Protein AF-A0A2E5SHE2-F1 (afdb_monomer)

Secondary structure (DSSP, 8-state):
-PPPP---------PPPEEESPTT-EESBSSEEEEEPPPTTEEEEEEEEEETTT--EEEEEESSSEEEESSS--TTEEEEEEEEEEETTS-B-----TT--SSEEEEE-------EEEE------EEEEEETTTTEEEEE-TTS-EEEE-TTS-EEEEEE-TT--EEEEE--TTSSSSS-EEEE-TT--EEEE--SSS-EEEEEEE-TTS-EEEEEEEEEEEPPPTT-STTHHHHHHHTT---SSSS--EEEEEEEEEEE-TTS-EEEEEEHHHHS-TT---SSSSHHHHHHHHTSEE---EEEEEEETTTTEEEEEETTTTEEEEEETTT--EEEEEES--TT----B-TTS---S-EEEEE-TTS-EEEEE--TTHHHHS--SS---EEEEEEEE-GGG--EEEEEEEEEPPGGG--SS--EEEE-TTS-EEEEESTTTSEEEEEETTTTEEEEEEE----SSTT-EEEEEEES-S-SS-EEEEETT-EE-TTS-EEESS-EEEEEEE-SSS-EEEEETTTTEEEEE-TT-EEEEEEP--TT-SEEEEEEEETT-GGG-EEEEEEE-------BSB--TTSTTB-TT-SB--S----PPP-S--TT----------------------------PPPTTS-S---TTSSS-SS-PPTTEEE--GGGS-TTEEETT---EEEHHHHHHHHHHHHHTT--S-TTTSSEEEEETTEEEEEE-BSSTTSBT---S---GGGGG-SS--EEE--SS------GGGGG-TT--EEE--SS------TTGGG-TT--EEE--SS------GGGGG-SS--EEE--SS--S---GGGGGS---TT-B-TTS-BSEE-TTS---SPPPTTTTT-TTTTEEE-TTTS-SEEE-----S----S-TT-SS--SHHHHHHHHHHHHH-SPPPHHHHHHH-TT-SS--SHHHHHHHHHHHHT---

Solvent-accessible surface area (backbone atoms only — not comparable to full-atom values): 52399 Å² total; per-residue (Å²): 135,86,84,78,85,80,81,80,82,79,77,82,70,87,64,37,37,57,61,33,72,47,73,72,40,74,41,52,44,34,62,46,61,36,34,44,51,82,57,66,70,46,71,35,34,36,46,36,40,33,36,71,83,82,67,50,70,52,80,46,80,39,82,63,47,58,50,77,47,75,79,85,58,58,66,70,39,42,36,37,34,39,51,32,40,30,33,89,89,72,52,73,57,77,39,23,30,96,87,67,43,59,59,36,38,35,32,24,42,80,79,89,75,66,38,50,51,52,69,75,72,81,68,80,40,25,41,37,35,14,20,57,74,63,22,29,25,38,25,22,42,73,74,28,51,75,36,33,47,42,70,91,63,24,29,24,46,47,48,64,56,94,62,64,53,38,18,25,29,38,62,37,90,87,46,94,41,37,42,36,38,30,33,37,50,93,85,71,46,76,78,45,66,58,79,55,88,50,53,37,48,65,37,53,50,74,46,99,87,64,29,38,36,36,34,28,62,42,78,47,66,31,51,43,54,64,79,47,64,95,57,44,29,57,52,45,37,64,64,66,47,84,44,74,51,69,58,61,66,40,46,27,35,32,40,25,42,40,31,23,42,88,88,48,49,78,78,48,76,49,48,43,80,80,76,52,59,88,67,48,64,57,81,78,86,50,53,59,61,52,15,68,75,71,68,36,32,71,48,29,59,55,47,27,59,29,80,39,79,92,73,46,28,34,40,39,33,24,17,48,54,20,32,41,33,38,28,35,63,88,79,66,46,74,74,47,28,33,22,51,83,46,81,70,64,72,48,66,23,31,60,84,69,47,56,19,49,37,24,41,46,42,74,46,98,88,64,28,37,38,30,18,21,20,8,74,48,15,43,77,64,62,70,38,97,52,57,37,14,31,45,39,31,33,40,67,46,60,66,98,83,43,62,43,56,45,77,78,43,74,46,79,45,57,72,70,43,34,14,82,50,62,19,25,56,44,83,43,95,89,67,30,37,41,40,32,26,30,14,72,22,14,29,37,36,33,32,37,78,91,76,69,46,73,41,30,37,39,32,48,69,26,44,80,76,69,16,40,28,36,28,62,48,80,36,61,38,97,49,19,71,40,70,33,76,44,68,47,79,35,40,73,39,100,86,71,44,52,22,21,66,88,60,52,33,37,38,41,34,29,67,13,56,40,67,49,44,33,37,27,74,82,77,72,45,76,49,75,35,48,54,74,33,73,47,82,46,76,56,85,78,63,91,93,55,56,64,46,76,45,49,43,29,37,74,92,46,58,92,72,45,46,78,45,72,39,30,41,41,86,64,77,66,66,33,68,26,12,61,51,83,83,25,78,59,44,32,94,74,33,68,41,72,64,83,67,62,42,71,80,85,86,87,80,87,80,97,81,81,91,86,85,89,90,84,90,81,92,87,85,90,82,92,88,87,85,87,85,85,88,84,88,82,84,90,84,83,88,56,102,82,80,70,96,70,94,53,92,82,76,60,86,73,85,88,77,52,62,96,64,38,46,70,51,59,77,90,76,51,48,91,46,42,41,52,68,70,69,59,45,33,34,33,48,63,49,46,47,34,40,42,43,39,30,58,75,50,71,54,94,68,54,50,74,60,59,20,23,35,34,30,42,90,26,34,49,26,33,44,28,43,4,66,49,89,69,7,59,73,40,74,43,53,57,64,48,62,54,61,27,69,41,84,48,32,24,35,41,39,43,31,48,26,53,29,46,54,68,45,69,36,56,35,58,25,50,56,24,26,37,44,34,40,26,40,26,46,28,40,52,71,50,68,56,53,21,52,22,47,47,24,29,35,42,33,44,26,42,30,44,27,50,54,60,54,62,30,58,25,52,24,79,50,36,51,30,48,33,50,11,35,23,50,26,47,58,64,45,68,38,55,64,62,37,82,52,52,44,66,46,60,49,97,75,55,44,57,26,29,25,36,4,35,14,35,68,73,61,91,54,41,80,66,56,64,78,27,79,20,48,31,23,30,62,37,90,88,74,70,68,48,71,38,83,30,62,54,57,66,74,46,71,30,37,66,45,47,70,69,80,86,61,73,47,74,64,23,52,51,47,46,50,47,59,68,67,65,76,63,87,78,47,73,67,53,48,33,35,45,17,37,68,52,80,89,61,77,50,73,64,21,52,50,48,49,50,28,59,72,70,72,51,84,132

Structure (mmCIF, N/CA/C/O backbone):
data_AF-A0A2E5SHE2-F1
#
_entry.id   AF-A0A2E5SHE2-F1
#
loop_
_atom_site.group_PDB
_atom_site.id
_atom_site.type_symbol
_atom_site.label_atom_id
_atom_site.label_alt_id
_atom_site.label_comp_id
_atom_site.label_asym_id
_atom_site.label_entity_id
_atom_site.label_seq_id
_atom_site.pdbx_PDB_ins_code
_atom_site.Cartn_x
_atom_site.Cartn_y
_atom_site.Cartn_z
_atom_site.occupancy
_atom_site.B_iso_or_equiv
_atom_site.auth_seq_id
_atom_site.auth_comp_id
_atom_site.auth_asym_id
_atom_site.auth_atom_id
_atom_site.pdbx_PDB_model_num
ATOM 1 N N . MET A 1 1 ? -1.304 -12.929 86.274 1.00 34.72 1 MET A N 1
ATOM 2 C CA . MET A 1 1 ? -0.607 -12.438 85.068 1.00 34.72 1 MET A CA 1
ATOM 3 C C . MET A 1 1 ? -1.639 -12.380 83.960 1.00 34.72 1 MET A C 1
ATOM 5 O O . MET A 1 1 ? -2.236 -13.405 83.662 1.00 34.72 1 MET A O 1
ATOM 9 N N . LYS A 1 2 ? -1.986 -11.166 83.517 1.00 25.98 2 LYS A N 1
ATOM 10 C CA . LYS A 1 2 ? -3.076 -10.906 82.568 1.00 25.98 2 LYS A CA 1
ATOM 11 C C . LYS A 1 2 ? -2.631 -11.296 81.155 1.00 25.98 2 LYS A C 1
ATOM 13 O O . LYS A 1 2 ? -1.550 -10.893 80.739 1.00 25.98 2 LYS A O 1
ATOM 18 N N . LYS A 1 3 ? -3.471 -12.077 80.473 1.00 26.28 3 LYS A N 1
ATOM 19 C CA . LYS A 1 3 ? -3.415 -12.344 79.032 1.00 26.28 3 LYS A CA 1
ATOM 20 C C . LYS A 1 3 ? -3.774 -11.054 78.289 1.00 26.28 3 LYS A C 1
ATOM 22 O O . LYS A 1 3 ? -4.788 -10.448 78.629 1.00 26.28 3 LYS A O 1
ATOM 27 N N . TYR A 1 4 ? -2.973 -10.670 77.304 1.00 29.31 4 TYR A N 1
ATOM 28 C CA . TYR A 1 4 ? -3.405 -9.763 76.246 1.00 29.31 4 TYR A CA 1
ATOM 29 C C . TYR A 1 4 ? -3.693 -10.616 75.010 1.00 29.31 4 TYR A C 1
ATOM 31 O O . TYR A 1 4 ? -2.829 -11.374 74.573 1.00 29.31 4 TYR A O 1
ATOM 39 N N . LEU A 1 5 ? -4.940 -10.537 74.538 1.00 27.09 5 LEU A N 1
ATOM 40 C CA . LEU A 1 5 ? -5.331 -10.905 73.183 1.00 27.09 5 LEU A CA 1
ATOM 41 C C . LEU A 1 5 ? -4.598 -9.958 72.228 1.00 27.09 5 LEU A C 1
ATOM 43 O O . LEU A 1 5 ? -4.696 -8.744 72.393 1.00 27.09 5 LEU A O 1
ATOM 47 N N . ILE A 1 6 ? -3.899 -10.513 71.246 1.00 25.95 6 ILE A N 1
ATOM 48 C CA . ILE A 1 6 ? -3.588 -9.808 70.006 1.00 25.95 6 ILE A CA 1
ATOM 49 C C . ILE A 1 6 ? -4.612 -10.345 69.011 1.00 25.95 6 ILE A C 1
ATOM 51 O O . ILE A 1 6 ? -4.511 -11.491 68.578 1.00 25.95 6 ILE A O 1
ATOM 55 N N . SER A 1 7 ? -5.650 -9.552 68.753 1.00 24.78 7 SER A N 1
ATOM 56 C CA . SER A 1 7 ? -6.539 -9.759 67.615 1.00 24.78 7 SER A CA 1
ATOM 57 C C . SER A 1 7 ? -5.743 -9.417 66.362 1.00 24.78 7 SER A C 1
ATOM 59 O O . SER A 1 7 ? -5.446 -8.250 66.127 1.00 24.78 7 SER A O 1
ATOM 61 N N . ILE A 1 8 ? -5.360 -10.434 65.597 1.00 27.52 8 ILE A N 1
ATOM 62 C CA . ILE A 1 8 ? -4.981 -10.260 64.198 1.00 27.52 8 ILE A CA 1
ATOM 63 C C . ILE A 1 8 ? -6.309 -10.257 63.442 1.00 27.52 8 ILE A C 1
ATOM 65 O O . ILE A 1 8 ? -6.904 -11.309 63.226 1.00 27.52 8 ILE A O 1
ATOM 69 N N . LEU A 1 9 ? -6.821 -9.057 63.160 1.00 29.52 9 LEU A N 1
ATOM 70 C CA . LEU A 1 9 ? -7.825 -8.848 62.122 1.00 29.52 9 LEU A CA 1
ATOM 71 C C . LEU A 1 9 ? -7.076 -9.033 60.793 1.00 29.52 9 LEU A C 1
ATOM 73 O O . LEU A 1 9 ? -6.403 -8.119 60.330 1.00 29.52 9 LEU A O 1
ATOM 77 N N . LEU A 1 10 ? -7.112 -10.241 60.238 1.00 29.64 10 LEU A N 1
ATOM 78 C CA . LEU A 1 10 ? -6.884 -10.446 58.812 1.00 29.64 10 LEU A CA 1
ATOM 79 C C . LEU A 1 10 ? -8.229 -10.143 58.145 1.00 29.64 10 LEU A C 1
ATOM 81 O O . LEU A 1 10 ? -9.079 -11.023 58.062 1.00 29.64 10 LEU A O 1
ATOM 85 N N . LEU A 1 11 ? -8.454 -8.877 57.777 1.00 30.86 11 LEU A N 1
ATOM 86 C CA . LEU A 1 11 ? -9.399 -8.576 56.706 1.00 30.86 11 LEU A CA 1
ATOM 87 C C . LEU A 1 11 ? -8.684 -8.948 55.410 1.00 30.86 11 LEU A C 1
ATOM 89 O O . LEU A 1 11 ? -7.831 -8.201 54.941 1.00 30.86 11 LEU A O 1
ATOM 93 N N . SER A 1 12 ? -8.996 -10.118 54.869 1.00 30.58 12 SER A N 1
ATOM 94 C CA . SER A 1 12 ? -8.881 -10.344 53.434 1.00 30.58 12 SER A CA 1
ATOM 95 C C . SER A 1 12 ? -10.027 -9.565 52.786 1.00 30.58 12 SER A C 1
ATOM 97 O O . SER A 1 12 ? -11.142 -10.073 52.700 1.00 30.58 12 SER A O 1
ATOM 99 N N . MET A 1 13 ? -9.789 -8.296 52.450 1.00 38.59 13 MET A N 1
ATOM 100 C CA . MET A 1 13 ? -10.628 -7.609 51.472 1.00 38.59 13 MET A CA 1
ATOM 101 C C . MET A 1 13 ? -10.203 -8.155 50.109 1.00 38.59 13 MET A C 1
ATOM 103 O O . MET A 1 13 ? -9.026 -8.086 49.767 1.00 38.59 13 MET A O 1
ATOM 107 N N . SER A 1 14 ? -11.129 -8.756 49.372 1.00 44.03 14 SER A N 1
ATOM 108 C CA . SER A 1 14 ? -11.043 -8.814 47.916 1.00 44.03 14 SER A CA 1
ATOM 109 C C . SER A 1 14 ? -11.090 -7.361 47.439 1.00 44.03 14 SER A C 1
ATOM 111 O O . SER A 1 14 ? -12.140 -6.722 47.533 1.00 44.03 14 SER A O 1
ATOM 113 N N . PHE A 1 15 ? -9.933 -6.785 47.117 1.00 54.44 15 PHE A N 1
ATOM 114 C CA . PHE A 1 15 ? -9.848 -5.401 46.665 1.00 54.44 15 PHE A CA 1
ATOM 115 C C . PHE A 1 15 ? -10.272 -5.350 45.198 1.00 54.44 15 PHE A C 1
ATOM 117 O O . PHE A 1 15 ? -9.846 -6.198 44.424 1.00 54.44 15 PHE A O 1
ATOM 124 N N . ALA A 1 16 ? -11.138 -4.396 44.863 1.00 72.00 16 ALA A N 1
ATOM 125 C CA . ALA A 1 16 ? -11.425 -4.041 43.481 1.00 72.00 16 ALA A CA 1
ATOM 126 C C . ALA A 1 16 ? -10.117 -3.617 42.794 1.00 72.00 16 ALA A C 1
ATOM 128 O O . ALA A 1 16 ? -9.368 -2.812 43.364 1.00 72.00 16 ALA A O 1
ATOM 129 N N . ASP A 1 17 ? -9.863 -4.190 41.620 1.00 85.06 17 ASP A N 1
ATOM 130 C CA . ASP A 1 17 ? -8.585 -4.110 40.914 1.00 85.06 17 ASP A CA 1
ATOM 131 C C . ASP A 1 17 ? -8.460 -2.845 40.037 1.00 85.06 17 ASP A C 1
ATOM 133 O O . ASP A 1 17 ? -9.453 -2.269 39.573 1.00 85.06 17 ASP A O 1
ATOM 137 N N . LEU A 1 18 ? -7.226 -2.393 39.812 1.00 88.50 18 LEU A N 1
ATOM 138 C CA . LEU A 1 18 ? -6.883 -1.371 38.821 1.00 88.50 18 LEU A CA 1
ATOM 139 C C . LEU A 1 18 ? -6.462 -2.092 37.535 1.00 88.50 18 LEU A C 1
ATOM 141 O O . LEU A 1 18 ? -5.483 -2.828 37.548 1.00 88.50 18 LEU A O 1
ATOM 145 N N . LEU A 1 19 ? -7.184 -1.877 36.433 1.00 89.94 19 LEU A N 1
ATOM 146 C CA . LEU A 1 19 ? -7.083 -2.743 35.253 1.00 89.94 19 LEU A CA 1
ATOM 147 C C . LEU A 1 19 ? -6.156 -2.179 34.173 1.00 89.94 19 LEU A C 1
ATOM 149 O O . LEU A 1 19 ? -5.285 -2.879 33.675 1.00 89.94 19 LEU A O 1
ATOM 153 N N . SER A 1 20 ? -6.330 -0.911 33.797 1.00 92.00 20 SER A N 1
ATOM 154 C CA . SER A 1 20 ? -5.548 -0.292 32.720 1.00 92.00 20 SER A CA 1
ATOM 155 C C . SER A 1 20 ? -5.294 1.184 33.014 1.00 92.00 20 SER A C 1
ATOM 157 O O . SER A 1 20 ? -6.227 1.855 33.459 1.00 92.00 20 SER A O 1
ATOM 159 N N . PRO A 1 21 ? -4.096 1.725 32.722 1.00 94.62 21 PRO A N 1
ATOM 160 C CA . PRO A 1 21 ? -2.890 1.004 32.295 1.00 94.62 21 PRO A CA 1
ATOM 161 C C . PRO A 1 21 ? -2.282 0.133 33.406 1.00 94.62 21 PRO A C 1
ATOM 163 O O . PRO A 1 21 ? -2.276 0.542 34.572 1.00 94.62 21 PRO A O 1
ATOM 166 N N . GLU A 1 22 ? -1.729 -1.024 33.032 1.00 92.44 22 GLU A N 1
ATOM 167 C CA . GLU A 1 22 ? -1.032 -1.939 33.946 1.00 92.44 22 GLU A CA 1
ATOM 168 C C . GLU A 1 22 ? 0.241 -1.320 34.550 1.00 92.44 22 GLU A C 1
ATOM 170 O O . GLU A 1 22 ? 0.857 -0.400 34.002 1.00 92.44 22 GLU A O 1
ATOM 175 N N . ASN A 1 23 ? 0.680 -1.849 35.694 1.00 94.12 23 ASN A N 1
ATOM 176 C CA . ASN A 1 23 ? 1.865 -1.341 36.371 1.00 94.12 23 ASN A CA 1
ATOM 177 C C . ASN A 1 23 ? 3.161 -1.669 35.608 1.00 94.12 23 ASN A C 1
ATOM 179 O O . ASN A 1 23 ? 3.532 -2.823 35.423 1.00 94.12 23 ASN A O 1
ATOM 183 N N . GLY A 1 24 ? 3.906 -0.630 35.249 1.00 93.19 24 GLY A N 1
ATOM 184 C CA . GLY A 1 24 ? 5.196 -0.695 34.570 1.00 93.19 24 GLY A CA 1
ATOM 185 C C . GLY A 1 24 ? 5.108 -0.725 33.045 1.00 93.19 24 GLY A C 1
ATOM 186 O O . GLY A 1 24 ? 6.152 -0.833 32.404 1.00 93.19 24 GLY A O 1
ATOM 187 N N . VAL A 1 25 ? 3.909 -0.614 32.462 1.00 94.00 25 VAL A N 1
ATOM 188 C CA . VAL A 1 25 ? 3.723 -0.665 31.006 1.00 94.00 25 VAL A CA 1
ATOM 189 C C . VAL A 1 25 ? 4.293 0.578 30.308 1.00 94.00 25 VAL A C 1
ATOM 191 O O . VAL A 1 25 ? 4.338 1.682 30.867 1.00 94.00 25 VAL A O 1
ATOM 194 N N . THR A 1 26 ? 4.730 0.405 29.062 1.00 94.50 26 THR A N 1
ATOM 195 C CA . THR A 1 26 ? 5.057 1.508 28.155 1.00 94.50 26 THR A CA 1
ATOM 196 C C . THR A 1 26 ? 3.967 1.609 27.099 1.00 94.50 26 THR A C 1
ATOM 198 O O . THR A 1 26 ? 3.797 0.697 26.303 1.00 94.50 26 THR A O 1
ATOM 201 N N . LEU A 1 27 ? 3.246 2.724 27.098 1.00 94.56 27 LEU A N 1
ATOM 202 C CA . LEU A 1 27 ? 2.196 3.032 26.140 1.00 94.56 27 LEU A CA 1
ATOM 203 C C . LEU A 1 27 ? 2.764 3.724 24.904 1.00 94.56 27 LEU A C 1
ATOM 205 O O . LEU A 1 27 ? 3.816 4.373 24.940 1.00 94.56 27 LEU A O 1
ATOM 209 N N . HIS A 1 28 ? 2.021 3.611 23.809 1.00 93.94 28 HIS A N 1
ATOM 210 C CA . HIS A 1 28 ? 2.364 4.179 22.502 1.00 93.94 28 HIS A CA 1
ATOM 211 C C . HIS A 1 28 ? 1.332 5.223 22.084 1.00 93.94 28 HIS A C 1
ATOM 213 O O . HIS A 1 28 ? 1.056 5.423 20.905 1.00 93.94 28 HIS A O 1
ATOM 219 N N . THR A 1 29 ? 0.721 5.864 23.081 1.00 95.31 29 THR A N 1
ATOM 220 C CA . THR A 1 29 ? -0.311 6.869 22.887 1.00 95.31 29 THR A CA 1
ATOM 221 C C . THR A 1 29 ? -0.322 7.910 23.998 1.00 95.31 29 THR A C 1
ATOM 223 O O . THR A 1 29 ? -0.012 7.614 25.153 1.00 95.31 29 THR A O 1
ATOM 226 N N . THR A 1 30 ? -0.740 9.124 23.648 1.00 95.25 30 THR A N 1
ATOM 227 C CA . THR A 1 30 ? -1.067 10.209 24.582 1.00 95.25 30 THR A CA 1
ATOM 228 C C . THR A 1 30 ? -2.567 10.295 24.898 1.00 95.25 30 THR A C 1
ATOM 230 O O . THR A 1 30 ? -2.961 11.071 25.764 1.00 95.25 30 THR A O 1
ATOM 233 N N . HIS A 1 31 ? -3.424 9.497 24.254 1.00 94.38 31 HIS A N 1
ATOM 234 C CA . HIS A 1 31 ? -4.848 9.370 24.586 1.00 94.38 31 HIS A CA 1
ATOM 235 C C . HIS A 1 31 ? -5.075 8.110 25.429 1.00 94.38 31 HIS A C 1
ATOM 237 O O . HIS A 1 31 ? -5.396 7.032 24.922 1.00 94.38 31 HIS A O 1
ATOM 243 N N . VAL A 1 32 ? -4.895 8.248 26.743 1.00 95.12 32 VAL A N 1
ATOM 244 C CA . VAL A 1 32 ? -4.831 7.112 27.670 1.00 95.12 32 VAL A CA 1
ATOM 245 C C . VAL A 1 32 ? -6.209 6.794 28.256 1.00 95.12 32 VAL A C 1
ATOM 247 O O . VAL A 1 32 ? -6.886 7.675 28.799 1.00 95.12 32 VAL A O 1
ATOM 250 N N . LYS A 1 33 ? -6.602 5.515 28.174 1.00 95.19 33 LYS A N 1
ATOM 251 C CA . LYS A 1 33 ? -7.802 4.951 28.809 1.00 95.19 33 LYS A CA 1
ATOM 252 C C . LYS A 1 33 ? -7.450 4.355 30.175 1.00 95.19 33 LYS A C 1
ATOM 254 O O . LYS A 1 33 ? -6.652 3.422 30.263 1.00 95.19 33 LYS A O 1
ATOM 259 N N . PHE A 1 34 ? -8.101 4.866 31.215 1.00 95.81 34 PHE A N 1
ATOM 260 C CA . PHE A 1 34 ? -8.049 4.347 32.578 1.00 95.81 34 PHE A CA 1
ATOM 261 C C . PHE A 1 34 ? -9.286 3.512 32.883 1.00 95.81 34 PHE A C 1
ATOM 263 O O . PHE A 1 34 ? -10.400 3.961 32.614 1.00 95.81 34 PHE A O 1
ATOM 270 N N . GLU A 1 35 ? -9.101 2.331 33.464 1.00 95.31 35 GLU A N 1
ATOM 271 C CA . GLU A 1 35 ? -10.180 1.383 33.759 1.00 95.31 35 GLU A CA 1
ATOM 272 C C . GLU A 1 35 ? -9.917 0.649 35.081 1.00 95.31 35 GLU A C 1
ATOM 274 O O . GLU A 1 35 ? -8.772 0.319 35.400 1.00 95.31 35 GLU A O 1
ATOM 279 N N . TRP A 1 36 ? -10.966 0.432 35.879 1.00 94.12 36 TRP A N 1
ATOM 280 C CA . TRP A 1 36 ? -10.887 -0.222 37.190 1.00 94.12 36 TRP A CA 1
ATOM 281 C C . TRP A 1 36 ? -12.182 -0.960 37.545 1.00 94.12 36 TRP A C 1
ATOM 283 O O . TRP A 1 36 ? -13.239 -0.710 36.966 1.00 94.12 36 TRP A O 1
ATOM 293 N N . GLU A 1 37 ? -12.118 -1.858 38.526 1.00 91.25 37 GLU A N 1
ATOM 294 C CA . GLU A 1 37 ? -13.290 -2.587 39.008 1.00 91.25 37 GLU A CA 1
ATOM 295 C C . GLU A 1 37 ? -14.151 -1.767 39.979 1.00 91.25 37 GLU A C 1
ATOM 297 O O . GLU A 1 37 ? -13.681 -0.903 40.727 1.00 91.25 37 GLU A O 1
ATOM 302 N N . GLN A 1 38 ? -15.447 -2.074 40.020 1.00 89.81 38 GLN A N 1
ATOM 303 C CA . GLN A 1 38 ? -16.376 -1.396 40.914 1.00 89.81 38 GLN A CA 1
ATOM 304 C C . GLN A 1 38 ? -16.119 -1.736 42.391 1.00 89.81 38 GLN A C 1
ATOM 306 O O . GLN A 1 38 ? -16.101 -2.892 42.810 1.00 89.81 38 GLN A O 1
ATOM 311 N N . VAL A 1 39 ? -16.034 -0.693 43.216 1.00 88.44 39 VAL A N 1
ATOM 312 C CA . VAL A 1 39 ? -16.026 -0.791 44.686 1.00 88.44 39 VAL A CA 1
ATOM 313 C C . VAL A 1 39 ? -17.460 -0.764 45.235 1.00 88.44 39 VAL A C 1
ATOM 315 O O . VAL A 1 39 ? -18.190 0.179 44.916 1.00 88.44 39 VAL A O 1
ATOM 318 N N . PRO A 1 40 ? -17.860 -1.717 46.103 1.00 85.12 40 PRO A N 1
ATOM 319 C CA . PRO A 1 40 ? -19.162 -1.692 46.771 1.00 85.12 40 PRO A CA 1
ATOM 320 C C . PRO A 1 40 ? -19.438 -0.386 47.523 1.00 85.12 40 PRO A C 1
ATOM 322 O O . PRO A 1 40 ? -18.526 0.174 48.125 1.00 85.12 40 PRO A O 1
ATOM 325 N N . ASP A 1 41 ? -20.693 0.068 47.524 1.00 81.75 41 ASP A N 1
ATOM 326 C CA . ASP A 1 41 ? -21.172 1.305 48.173 1.00 81.75 41 ASP A CA 1
ATOM 327 C C . ASP A 1 41 ? -20.532 2.632 47.693 1.00 81.75 41 ASP A C 1
ATOM 329 O O . ASP A 1 41 ? -20.876 3.706 48.203 1.00 81.75 41 ASP A O 1
ATOM 333 N N . ALA A 1 42 ? -19.608 2.604 46.726 1.00 87.56 42 ALA A N 1
ATOM 334 C CA . ALA A 1 42 ? -19.027 3.816 46.155 1.00 87.56 42 ALA A CA 1
ATOM 335 C C . ALA A 1 42 ? -20.035 4.514 45.227 1.00 87.56 42 ALA A C 1
ATOM 337 O O . ALA A 1 42 ? -20.667 3.875 44.390 1.00 87.56 42 ALA A O 1
ATOM 338 N N . ILE A 1 43 ? -20.165 5.836 45.365 1.00 88.25 43 ILE A N 1
ATOM 339 C CA . ILE A 1 43 ? -21.087 6.655 44.556 1.00 88.25 43 ILE A CA 1
ATOM 340 C C . ILE A 1 43 ? -20.393 7.382 43.400 1.00 88.25 43 ILE A C 1
ATOM 342 O O . ILE A 1 43 ? -21.049 7.772 42.441 1.00 88.25 43 ILE A O 1
ATOM 346 N N . ASN A 1 44 ? -19.086 7.615 43.510 1.00 91.88 44 ASN A N 1
ATOM 347 C CA . ASN A 1 44 ? -18.223 8.113 42.443 1.00 91.88 44 ASN A CA 1
ATOM 348 C C . ASN A 1 44 ? -16.755 7.823 42.789 1.00 91.88 44 ASN A C 1
ATOM 350 O O . ASN A 1 44 ? -16.432 7.363 43.891 1.00 91.88 44 ASN A O 1
ATOM 354 N N . TYR A 1 45 ? -15.873 8.093 41.833 1.00 94.56 45 TYR A N 1
ATOM 355 C CA . TYR A 1 45 ? -14.440 7.866 41.947 1.00 94.56 45 TYR A CA 1
ATOM 356 C C . TYR A 1 45 ? -13.677 9.150 41.650 1.00 94.56 45 TYR A C 1
ATOM 358 O O . TYR A 1 45 ? -14.070 9.946 40.799 1.00 94.56 45 TYR A O 1
ATOM 366 N N . THR A 1 46 ? -12.551 9.332 42.329 1.00 95.75 46 THR A N 1
ATOM 367 C CA . THR A 1 46 ? -11.561 10.347 41.978 1.00 95.75 46 THR A CA 1
ATOM 368 C C . THR A 1 46 ? -10.359 9.674 41.331 1.00 95.75 46 THR A C 1
ATOM 370 O O . THR A 1 46 ? -9.645 8.922 42.001 1.00 95.75 46 THR A O 1
ATOM 373 N N . VAL A 1 47 ? -10.100 9.977 40.061 1.00 95.62 47 VAL A N 1
ATOM 374 C CA . VAL A 1 47 ? -8.894 9.545 39.345 1.00 95.62 47 VAL A CA 1
ATOM 375 C C . VAL A 1 47 ? -7.819 10.605 39.536 1.00 95.62 47 VAL A C 1
ATOM 377 O O . VAL A 1 47 ? -8.032 11.778 39.227 1.00 95.62 47 VAL A O 1
ATOM 380 N N . THR A 1 48 ? -6.667 10.212 40.076 1.00 95.75 48 THR A N 1
ATOM 381 C CA . THR A 1 48 ? -5.506 11.100 40.209 1.00 95.75 48 THR A CA 1
ATOM 382 C C . THR A 1 48 ? -4.363 10.580 39.360 1.00 95.75 48 THR A C 1
ATOM 384 O O . THR A 1 48 ? -3.968 9.428 39.511 1.00 95.75 48 THR A O 1
ATOM 387 N N . ILE A 1 49 ? -3.815 11.442 38.503 1.00 96.50 49 ILE A N 1
ATOM 388 C CA . ILE A 1 49 ? -2.683 11.130 37.623 1.00 96.50 49 ILE A CA 1
ATOM 389 C C . ILE A 1 49 ? -1.593 12.169 37.867 1.00 96.50 49 ILE A C 1
ATOM 391 O O . ILE A 1 49 ? -1.877 13.363 37.930 1.00 96.50 49 ILE A O 1
ATOM 395 N N . TYR A 1 50 ? -0.360 11.706 38.028 1.00 96.25 50 TYR A N 1
ATOM 396 C CA . TYR A 1 50 ? 0.815 12.489 38.384 1.00 96.25 50 TYR A CA 1
ATOM 397 C C . TYR A 1 50 ? 1.875 12.358 37.294 1.00 96.25 50 TYR A C 1
ATOM 399 O O . TYR A 1 50 ? 2.267 11.243 36.962 1.00 96.25 50 TYR A O 1
ATOM 407 N N . ASP A 1 51 ? 2.353 13.482 36.769 1.00 95.88 51 ASP A N 1
ATOM 408 C CA . ASP A 1 51 ? 3.539 13.544 35.914 1.00 95.88 51 ASP A CA 1
ATOM 409 C C . ASP A 1 51 ? 4.789 13.486 36.800 1.00 95.88 51 ASP A C 1
ATOM 411 O O . ASP A 1 51 ? 5.063 14.398 37.587 1.00 95.88 51 ASP A O 1
ATOM 415 N N . GLU A 1 52 ? 5.563 12.409 36.683 1.00 93.38 52 GLU A N 1
ATOM 416 C CA . GLU A 1 52 ? 6.741 12.188 37.525 1.00 93.38 52 GLU A CA 1
ATOM 417 C C . GLU A 1 52 ? 7.901 13.143 37.217 1.00 93.38 52 GLU A C 1
ATOM 419 O O . GLU A 1 52 ? 8.795 13.330 38.048 1.00 93.38 52 GLU A O 1
ATOM 424 N N . SER A 1 53 ? 7.890 13.766 36.038 1.00 90.94 53 SER A N 1
ATOM 425 C CA . SER A 1 53 ? 8.946 14.655 35.565 1.00 90.94 53 SER A CA 1
ATOM 426 C C . SER A 1 53 ? 8.737 16.105 36.012 1.00 90.94 53 SER A C 1
ATOM 428 O O . SER A 1 53 ? 9.673 16.746 36.505 1.00 90.94 53 SER A O 1
ATOM 430 N N . THR A 1 54 ? 7.514 16.625 35.883 1.00 93.50 54 THR A N 1
ATOM 431 C CA . THR A 1 54 ? 7.169 18.019 36.215 1.00 93.50 54 THR A CA 1
ATOM 432 C C . THR A 1 54 ? 6.617 18.160 37.631 1.00 93.50 54 THR A C 1
ATOM 434 O O . THR A 1 54 ? 6.742 19.217 38.260 1.00 93.50 54 THR A O 1
ATOM 437 N N . GLY A 1 55 ? 6.036 17.082 38.155 1.00 90.75 55 GLY A N 1
ATOM 438 C CA . GLY A 1 55 ? 5.295 17.051 39.402 1.00 90.75 55 GLY A CA 1
ATOM 439 C C . GLY A 1 55 ? 3.892 17.657 39.325 1.00 90.75 55 GLY A C 1
ATOM 440 O O . GLY A 1 55 ? 3.277 17.891 40.373 1.00 90.75 55 GLY A O 1
ATOM 441 N N . GLU A 1 56 ? 3.406 17.948 38.116 1.00 94.81 56 GLU A N 1
ATOM 442 C CA . GLU A 1 56 ? 2.019 18.326 37.866 1.00 94.81 56 GLU A CA 1
ATOM 443 C C . GLU A 1 56 ? 1.087 17.122 38.038 1.00 94.81 56 GLU A C 1
ATOM 445 O O . GLU A 1 56 ? 1.494 15.966 37.929 1.00 94.81 56 GLU A O 1
ATOM 450 N N . TYR A 1 57 ? -0.178 17.388 38.357 1.00 94.69 57 TYR A N 1
ATOM 451 C CA . TYR A 1 57 ? -1.171 16.334 38.514 1.00 94.69 57 TYR A CA 1
ATOM 452 C C . TYR A 1 57 ? -2.556 16.812 38.114 1.00 94.69 57 TYR A C 1
ATOM 454 O O . TYR A 1 57 ? -2.892 17.989 38.277 1.00 94.69 57 TYR A O 1
ATOM 462 N N . ILE A 1 58 ? -3.368 15.863 37.667 1.00 95.69 58 ILE A N 1
ATOM 463 C CA . ILE A 1 58 ? -4.806 16.034 37.488 1.00 95.69 58 ILE A CA 1
ATOM 464 C C . ILE A 1 58 ? -5.554 15.198 38.518 1.00 95.69 58 ILE A C 1
ATOM 466 O O . ILE A 1 58 ? -5.070 14.164 38.981 1.00 95.69 58 ILE A O 1
ATOM 470 N N . ASN A 1 59 ? -6.717 15.696 38.921 1.00 95.00 59 ASN A N 1
ATOM 471 C CA . ASN A 1 59 ? -7.594 15.061 39.889 1.00 95.00 59 ASN A CA 1
ATOM 472 C C . ASN A 1 59 ? -9.030 15.278 39.413 1.00 95.00 59 ASN A C 1
ATOM 474 O O . ASN A 1 59 ? -9.543 16.394 39.492 1.00 95.00 59 ASN A O 1
ATOM 478 N N . GLU A 1 60 ? -9.634 14.222 38.881 1.00 95.12 60 GLU A N 1
ATOM 479 C CA . GLU A 1 60 ? -10.926 14.279 38.203 1.00 95.12 60 GLU A CA 1
ATOM 480 C C . GLU A 1 60 ? -11.937 13.375 38.898 1.00 95.12 60 GLU A C 1
ATOM 482 O O . GLU A 1 60 ? -11.618 12.251 39.282 1.00 95.12 60 GLU A O 1
ATOM 487 N N . ASN A 1 61 ? -13.162 13.877 39.069 1.00 94.12 61 ASN A N 1
ATOM 488 C CA . ASN A 1 61 ? -14.258 13.101 39.643 1.00 94.12 61 ASN A CA 1
ATOM 489 C C . ASN A 1 61 ? -15.113 12.520 38.523 1.00 94.12 61 ASN A C 1
ATOM 491 O O . ASN A 1 61 ? -15.594 13.260 37.666 1.00 94.12 61 ASN A O 1
ATOM 495 N N . VAL A 1 62 ? -15.331 11.212 38.572 1.00 94.12 62 VAL A N 1
ATOM 496 C CA . VAL A 1 62 ? -16.030 10.451 37.538 1.00 94.12 62 VAL A CA 1
ATOM 497 C C . VAL A 1 62 ? -17.075 9.533 38.163 1.00 94.12 62 VAL A C 1
ATOM 499 O O . VAL A 1 62 ? -16.866 8.952 39.228 1.00 94.12 62 VAL A O 1
ATOM 502 N N . GLU A 1 63 ? -18.223 9.423 37.499 1.00 90.75 63 GLU A N 1
ATOM 503 C CA . GLU A 1 63 ? -19.360 8.589 37.925 1.00 90.75 63 GLU A CA 1
ATOM 504 C C . GLU A 1 63 ? -19.369 7.211 37.243 1.00 90.75 63 GLU A C 1
ATOM 506 O O . GLU A 1 63 ? -20.277 6.424 37.472 1.00 90.75 63 GLU A O 1
ATOM 511 N N . SER A 1 64 ? -18.365 6.921 36.411 1.00 93.88 64 SER A N 1
ATOM 512 C CA . SER A 1 64 ? -18.233 5.682 35.636 1.00 93.88 64 SER A CA 1
ATOM 513 C C . SER A 1 64 ? -16.968 4.910 36.043 1.00 93.88 64 SER A C 1
ATOM 515 O O . SER A 1 64 ? -16.192 5.417 36.854 1.00 93.88 64 SER A O 1
ATOM 517 N N . LEU A 1 65 ? -16.742 3.713 35.489 1.00 94.94 65 LEU A N 1
ATOM 518 C CA . LEU A 1 65 ? -15.535 2.902 35.762 1.00 94.94 65 LEU A CA 1
ATOM 519 C C . LEU A 1 65 ? -14.423 3.080 34.718 1.00 94.94 65 LEU A C 1
ATOM 521 O O . LEU A 1 65 ? -13.386 2.424 34.794 1.00 94.94 65 LEU A O 1
ATOM 525 N N . ILE A 1 66 ? -14.654 3.945 33.728 1.00 96.38 66 ILE A N 1
ATOM 526 C CA . ILE A 1 66 ? -13.680 4.292 32.697 1.00 96.38 66 ILE A CA 1
ATOM 527 C C . ILE A 1 66 ? -13.462 5.802 32.699 1.00 96.38 66 ILE A C 1
ATOM 529 O O . ILE A 1 66 ? -14.396 6.599 32.807 1.00 96.38 66 ILE A O 1
ATOM 533 N N . TYR A 1 67 ? -12.212 6.211 32.538 1.00 95.81 67 TYR A N 1
ATOM 534 C CA . TYR A 1 67 ? -11.849 7.602 32.317 1.00 95.81 67 TYR A CA 1
ATOM 535 C C . TYR A 1 67 ? -10.833 7.696 31.183 1.00 95.81 67 TYR A C 1
ATOM 537 O O . TYR A 1 67 ? -9.766 7.099 31.256 1.00 95.81 67 TYR A O 1
ATOM 545 N N . ILE A 1 68 ? -11.153 8.446 30.130 1.00 94.50 68 ILE A N 1
ATOM 546 C CA . ILE A 1 68 ? -10.253 8.672 28.994 1.00 94.50 68 ILE A CA 1
ATOM 547 C C . ILE A 1 68 ? -9.777 10.119 29.054 1.00 94.50 68 ILE A C 1
ATOM 549 O O . ILE A 1 68 ? -10.595 11.040 29.069 1.00 94.50 68 ILE A O 1
ATOM 553 N N . ASN A 1 69 ? -8.460 10.327 29.078 1.00 93.56 69 ASN A N 1
ATOM 554 C CA . ASN A 1 69 ? -7.875 11.663 29.012 1.00 93.56 69 ASN A CA 1
ATOM 555 C C . ASN A 1 69 ? -7.003 11.813 27.764 1.00 93.56 69 ASN A C 1
ATOM 557 O O . ASN A 1 69 ? -6.173 10.960 27.462 1.00 93.56 69 ASN A O 1
ATOM 561 N N . ASN A 1 70 ? -7.210 12.922 27.058 1.00 89.44 70 ASN A N 1
ATOM 562 C CA . ASN A 1 70 ? -6.641 13.208 25.745 1.00 89.44 70 ASN A CA 1
ATOM 563 C C . ASN A 1 70 ? -5.872 14.540 25.686 1.00 89.44 70 ASN A C 1
ATOM 565 O O . ASN A 1 70 ? -5.597 15.042 24.605 1.00 89.44 70 ASN A O 1
ATOM 569 N N . THR A 1 71 ? -5.543 15.150 26.831 1.00 89.69 71 THR A N 1
ATOM 570 C CA . THR A 1 71 ? -4.887 16.474 26.852 1.00 89.69 71 THR A CA 1
ATOM 571 C C . THR A 1 71 ? -3.710 16.593 27.811 1.00 89.69 71 THR A C 1
ATOM 573 O O . THR A 1 71 ? -2.969 17.567 27.728 1.00 89.69 71 THR A O 1
ATOM 576 N N . PHE A 1 72 ? -3.572 15.692 28.788 1.00 93.44 72 PHE A N 1
ATOM 577 C CA . PHE A 1 72 ? -2.580 15.844 29.859 1.00 93.44 72 PHE A CA 1
ATOM 578 C C . PHE A 1 72 ? -1.213 15.225 29.528 1.00 93.44 72 PHE A C 1
ATOM 580 O O . PHE A 1 72 ? -0.202 15.601 30.121 1.00 93.44 72 PHE A O 1
ATOM 587 N N . PHE A 1 73 ? -1.175 14.265 28.608 1.00 94.75 73 PHE A N 1
ATOM 588 C CA . PHE A 1 73 ? -0.017 13.404 28.406 1.00 94.75 73 PHE A CA 1
ATOM 589 C C . PHE A 1 73 ? 0.964 13.935 27.363 1.00 94.75 73 PHE A C 1
ATOM 591 O O . PHE A 1 73 ? 0.568 14.469 26.332 1.00 94.75 73 PHE A O 1
ATOM 598 N N . ASN A 1 74 ? 2.252 13.722 27.624 1.00 93.88 74 ASN A N 1
ATOM 599 C CA . ASN A 1 74 ? 3.360 14.052 26.739 1.00 93.88 74 ASN A CA 1
ATOM 600 C C . ASN A 1 74 ? 4.170 12.788 26.428 1.00 93.88 74 ASN A C 1
ATOM 602 O O . ASN A 1 74 ? 4.299 11.893 27.269 1.00 93.88 74 ASN A O 1
ATOM 606 N N . TRP A 1 75 ? 4.762 12.750 25.236 1.00 95.06 75 TRP A N 1
ATOM 607 C CA . TRP A 1 75 ? 5.741 11.731 24.862 1.00 95.06 75 TRP A CA 1
ATOM 608 C C . TRP A 1 75 ? 6.989 11.813 25.750 1.00 95.06 75 TRP A C 1
ATOM 610 O O . TRP A 1 75 ? 7.336 12.877 26.272 1.00 95.06 75 TRP A O 1
ATOM 620 N N . ASN A 1 76 ? 7.684 10.689 25.914 1.00 94.44 76 ASN A N 1
ATOM 621 C CA . ASN A 1 76 ? 8.890 10.556 26.733 1.00 94.44 76 ASN A CA 1
ATOM 622 C C . ASN A 1 76 ? 8.708 10.976 28.191 1.00 94.44 76 ASN A C 1
ATOM 624 O O . ASN A 1 76 ? 9.596 11.576 28.802 1.00 94.44 76 ASN A O 1
ATOM 628 N N . THR A 1 77 ? 7.540 10.695 28.760 1.00 95.44 77 THR A N 1
ATOM 629 C CA . THR A 1 77 ? 7.219 11.036 30.148 1.00 95.44 77 THR A CA 1
ATOM 630 C C . THR A 1 77 ? 6.671 9.823 30.891 1.00 95.44 77 THR A C 1
ATOM 632 O O . THR A 1 77 ? 6.009 8.956 30.319 1.00 95.44 77 THR A O 1
ATOM 635 N N . SER A 1 78 ? 7.003 9.737 32.179 1.00 96.94 78 SER A N 1
ATOM 636 C CA . SER A 1 78 ? 6.501 8.711 33.092 1.00 96.94 78 SER A CA 1
ATOM 637 C C . SER A 1 78 ? 5.421 9.296 33.987 1.00 96.94 78 SER A C 1
ATOM 639 O O . SER A 1 78 ? 5.527 10.434 34.453 1.00 96.94 78 SER A O 1
ATOM 641 N N . TYR A 1 79 ? 4.392 8.497 34.229 1.00 97.31 79 TYR A N 1
ATOM 642 C CA . TYR A 1 79 ? 3.219 8.882 34.984 1.00 97.31 79 TYR A CA 1
ATOM 643 C C . TYR A 1 79 ? 2.921 7.849 36.056 1.00 97.31 79 TYR A C 1
ATOM 645 O O . TYR A 1 79 ? 3.152 6.657 35.875 1.00 97.31 79 TYR A O 1
ATOM 653 N N . SER A 1 80 ? 2.346 8.318 37.154 1.00 96.12 80 SER A N 1
ATOM 654 C CA . SER A 1 80 ? 1.769 7.473 38.191 1.00 96.12 80 SER A CA 1
ATOM 655 C C . SER A 1 80 ? 0.291 7.801 38.347 1.00 96.12 80 SER A C 1
ATOM 657 O O . SER A 1 80 ? -0.083 8.974 38.336 1.00 96.12 80 SER A O 1
ATOM 659 N N . TRP A 1 81 ? -0.559 6.797 38.533 1.00 95.94 81 TRP A N 1
ATOM 660 C CA . TRP A 1 81 ? -1.993 6.992 38.705 1.00 95.94 81 TRP A CA 1
ATOM 661 C C . TRP A 1 81 ? -2.576 6.115 39.810 1.00 95.94 81 TRP A C 1
ATOM 663 O O . TRP A 1 81 ? -2.017 5.083 40.185 1.00 95.94 81 TRP A O 1
ATOM 673 N N . TYR A 1 82 ? -3.690 6.569 40.374 1.00 94.44 82 TYR A N 1
ATOM 674 C CA . TYR A 1 82 ? -4.485 5.809 41.331 1.00 94.44 82 TYR A CA 1
ATOM 675 C C . TYR A 1 82 ? -5.927 6.310 41.361 1.00 94.44 82 TYR A C 1
ATOM 677 O O . TYR A 1 82 ? -6.226 7.449 40.982 1.00 94.44 82 TYR A O 1
ATOM 685 N N . VAL A 1 83 ? -6.816 5.464 41.877 1.00 94.94 83 VAL A N 1
ATOM 686 C CA . VAL A 1 83 ? -8.246 5.756 41.991 1.00 94.94 83 VAL A CA 1
ATOM 687 C C . VAL A 1 83 ? -8.679 5.717 43.450 1.00 94.94 83 VAL A C 1
ATOM 689 O O . VAL A 1 83 ? -8.336 4.811 44.211 1.00 94.94 83 VAL A O 1
ATOM 692 N N . THR A 1 84 ? -9.441 6.732 43.850 1.00 93.62 84 THR A N 1
ATOM 693 C CA . THR A 1 84 ? -10.003 6.862 45.197 1.00 93.62 84 THR A CA 1
ATOM 694 C C . THR A 1 84 ? -11.529 6.765 45.126 1.00 93.62 84 THR A C 1
ATOM 696 O O . THR A 1 84 ? -12.153 7.697 44.619 1.00 93.62 84 THR A O 1
ATOM 699 N N . PRO A 1 85 ? -12.160 5.689 45.628 1.00 92.94 85 PRO A N 1
ATOM 700 C CA . PRO A 1 85 ? -13.615 5.612 45.720 1.00 92.94 85 PRO A CA 1
ATOM 701 C C . PRO A 1 85 ? -14.134 6.570 46.797 1.00 92.94 85 PRO A C 1
ATOM 703 O O . PRO A 1 85 ? -13.522 6.710 47.864 1.00 92.94 85 PRO A O 1
ATOM 706 N N . ILE A 1 86 ? -15.273 7.206 46.530 1.00 91.19 86 ILE A N 1
ATOM 707 C CA . ILE A 1 86 ? -15.971 8.106 47.453 1.00 91.19 86 ILE A CA 1
ATOM 708 C C . ILE A 1 86 ? -17.323 7.491 47.819 1.00 91.19 86 ILE A C 1
ATOM 710 O O . ILE A 1 86 ? -18.092 7.081 46.950 1.00 91.19 86 ILE A O 1
ATOM 714 N N . PHE A 1 87 ? -17.626 7.466 49.116 1.00 89.38 87 PHE A N 1
ATOM 715 C CA . PHE A 1 87 ? -18.857 6.893 49.671 1.00 89.38 87 PHE A CA 1
ATOM 716 C C . PHE A 1 87 ? -19.883 7.979 50.035 1.00 89.38 87 PHE A C 1
ATOM 718 O O . PHE A 1 87 ? -19.539 9.155 50.182 1.00 89.38 87 PHE A O 1
ATOM 725 N N . GLU A 1 88 ? -21.150 7.596 50.240 1.00 86.81 88 GLU A N 1
ATOM 726 C CA . GLU A 1 88 ? -22.243 8.530 50.582 1.00 86.81 88 GLU A CA 1
ATOM 727 C C . GLU A 1 88 ? -21.964 9.413 51.812 1.00 86.81 88 GLU A C 1
ATOM 729 O O . GLU A 1 88 ? -22.428 10.554 51.890 1.00 86.81 88 GLU A O 1
ATOM 734 N N . ASP A 1 89 ? -21.208 8.907 52.790 1.00 85.06 89 ASP A N 1
ATOM 735 C CA . ASP A 1 89 ? -20.852 9.646 54.006 1.00 85.06 89 ASP A CA 1
ATOM 736 C C . ASP A 1 89 ? -19.686 10.636 53.806 1.00 85.06 89 ASP A C 1
ATOM 738 O O . ASP A 1 89 ? -19.303 11.349 54.742 1.00 85.06 89 ASP A O 1
ATOM 742 N N . GLY A 1 90 ? -19.146 10.706 52.585 1.00 83.69 90 GLY A N 1
ATOM 743 C CA . GLY A 1 90 ? -18.004 11.523 52.192 1.00 83.69 90 GLY A CA 1
ATOM 744 C C . GLY A 1 90 ? -16.650 10.937 52.592 1.00 83.69 90 GLY A C 1
ATOM 745 O O . GLY A 1 90 ? -15.636 11.628 52.461 1.00 83.69 90 GLY A O 1
ATOM 746 N N . SER A 1 91 ? -16.604 9.707 53.114 1.00 87.19 91 SER A N 1
ATOM 747 C CA . SER A 1 91 ? -15.345 8.999 53.331 1.00 87.19 91 SER A CA 1
ATOM 748 C C . SER A 1 91 ? -14.719 8.560 52.003 1.00 87.19 91 SER A C 1
ATOM 750 O O . SER A 1 91 ? -15.387 8.467 50.973 1.00 87.19 91 SER A O 1
ATOM 752 N N . GLN A 1 92 ? -13.405 8.343 52.033 1.00 88.50 92 GLN A N 1
ATOM 753 C CA . GLN A 1 92 ? -12.596 7.949 50.881 1.00 88.50 92 GLN A CA 1
ATOM 754 C C . GLN A 1 92 ? -11.956 6.588 51.152 1.00 88.50 92 GLN A C 1
ATOM 756 O O . GLN A 1 92 ? -11.456 6.356 52.259 1.00 88.50 92 GLN A O 1
ATOM 761 N N . GLY A 1 93 ? -11.980 5.702 50.159 1.00 83.75 93 GLY A N 1
ATOM 762 C CA . GLY A 1 93 ? -11.316 4.397 50.214 1.00 83.75 93 GLY A CA 1
ATOM 763 C C . GLY A 1 93 ? -9.967 4.385 49.493 1.00 83.75 93 GLY A C 1
ATOM 764 O O . GLY A 1 93 ? -9.423 5.430 49.151 1.00 83.75 93 GLY A O 1
ATOM 765 N N . SER A 1 94 ? -9.422 3.192 49.257 1.00 80.56 94 SER A N 1
ATOM 766 C CA . SER A 1 94 ? -8.209 2.993 48.455 1.00 80.56 94 SER A CA 1
ATOM 767 C C . SER A 1 94 ? -8.366 1.765 47.567 1.00 80.56 94 SER A C 1
ATOM 769 O O . SER A 1 94 ? -8.714 0.703 48.084 1.00 80.56 94 SER A O 1
ATOM 771 N N . MET A 1 95 ? -8.062 1.915 46.281 1.00 85.25 95 MET A N 1
ATOM 772 C CA . MET A 1 95 ? -7.932 0.810 45.327 1.00 85.25 95 MET A CA 1
ATOM 773 C C . MET A 1 95 ? -6.526 0.207 45.393 1.00 85.25 95 MET A C 1
ATOM 775 O O . MET A 1 95 ? -5.586 0.892 45.809 1.00 85.25 95 MET A O 1
ATOM 779 N N . GLN A 1 96 ? -6.392 -1.061 45.012 1.00 80.81 96 GLN A N 1
ATOM 780 C CA . GLN A 1 96 ? -5.111 -1.757 44.870 1.00 80.81 96 GLN A CA 1
ATOM 781 C C . GLN A 1 96 ? -5.141 -2.602 43.603 1.00 80.81 96 GLN A C 1
ATOM 783 O O . GLN A 1 96 ? -6.210 -3.094 43.263 1.00 80.81 96 GLN A O 1
ATOM 788 N N . ASP A 1 97 ? -3.991 -2.778 42.953 1.00 81.50 97 ASP A N 1
ATOM 789 C CA . ASP A 1 97 ? -3.871 -3.796 41.910 1.00 81.50 97 ASP A CA 1
ATOM 790 C C . ASP A 1 97 ? -3.832 -5.228 42.492 1.00 81.50 97 ASP A C 1
ATOM 792 O O . ASP A 1 97 ? -3.736 -5.419 43.716 1.00 81.50 97 ASP A O 1
ATOM 796 N N . SER A 1 98 ? -3.820 -6.241 41.621 1.00 78.94 98 SER A N 1
ATOM 797 C CA . SER A 1 98 ? -3.638 -7.656 41.984 1.00 78.94 98 SER A CA 1
ATOM 798 C C . SER A 1 98 ? -2.389 -7.945 42.837 1.00 78.94 98 SER A C 1
ATOM 800 O O . SER A 1 98 ? -2.361 -8.921 43.593 1.00 78.94 98 SER A O 1
ATOM 802 N N . ASP A 1 99 ? -1.361 -7.096 42.749 1.00 80.38 99 ASP A N 1
ATOM 803 C CA . ASP A 1 99 ? -0.100 -7.195 43.494 1.00 80.38 99 ASP A CA 1
ATOM 804 C C . ASP A 1 99 ? -0.105 -6.399 44.819 1.00 80.38 99 ASP A C 1
ATOM 806 O O . ASP A 1 99 ? 0.857 -6.455 45.598 1.00 80.38 99 ASP A O 1
ATOM 810 N N . GLY A 1 100 ? -1.197 -5.694 45.131 1.00 80.56 100 GLY A N 1
ATOM 811 C CA . GLY A 1 100 ? -1.372 -4.894 46.343 1.00 80.56 100 GLY A CA 1
ATOM 812 C C . GLY A 1 100 ? -0.817 -3.466 46.257 1.00 80.56 100 GLY A C 1
ATOM 813 O O . GLY A 1 100 ? -0.649 -2.805 47.290 1.00 80.56 100 GLY A O 1
ATOM 814 N N . ASN A 1 101 ? -0.509 -2.970 45.058 1.00 83.00 101 ASN A N 1
ATOM 815 C CA . ASN A 1 101 ? -0.037 -1.612 44.814 1.00 83.00 101 ASN A CA 1
ATOM 816 C C . ASN A 1 101 ? -1.214 -0.634 44.771 1.00 83.00 101 ASN A C 1
ATOM 818 O O . ASN A 1 101 ? -2.127 -0.754 43.965 1.00 83.00 101 ASN A O 1
ATOM 822 N N . THR A 1 102 ? -1.174 0.396 45.615 1.00 84.25 102 THR A N 1
ATOM 823 C CA . THR A 1 102 ? -2.193 1.465 45.637 1.00 84.25 102 THR A CA 1
ATOM 824 C C . THR A 1 102 ? -1.989 2.544 44.571 1.00 84.25 102 THR A C 1
ATOM 826 O O . THR A 1 102 ? -2.812 3.445 44.453 1.00 84.25 102 THR A O 1
ATOM 829 N N . TYR A 1 103 ? -0.850 2.525 43.880 1.00 87.94 103 TYR A N 1
ATOM 830 C CA . TYR A 1 103 ? -0.497 3.445 42.804 1.00 87.94 103 TYR A CA 1
ATOM 831 C C . TYR A 1 103 ? 0.243 2.654 41.727 1.00 87.94 103 TYR A C 1
ATOM 833 O O . TYR A 1 103 ? 1.137 1.874 42.060 1.00 87.94 103 TYR A O 1
ATOM 841 N N . LEU A 1 104 ? -0.130 2.858 40.466 1.00 94.00 104 LEU A N 1
ATOM 842 C CA . LEU A 1 104 ? 0.495 2.206 39.317 1.00 94.00 104 LEU A CA 1
ATOM 843 C C . LEU A 1 104 ? 1.275 3.231 38.514 1.00 94.00 104 LEU A C 1
ATOM 845 O O . LEU A 1 104 ? 0.834 4.370 38.367 1.00 94.00 104 LEU A O 1
ATOM 849 N N . SER A 1 105 ? 2.425 2.823 37.996 1.00 95.12 105 SER A N 1
ATOM 850 C CA . SER A 1 105 ? 3.259 3.657 37.129 1.00 95.12 105 SER A CA 1
ATOM 851 C C . SER A 1 105 ? 3.204 3.167 35.690 1.00 95.12 105 SER A C 1
ATOM 853 O O . SER A 1 105 ? 3.133 1.967 35.470 1.00 95.12 105 SER A O 1
ATOM 855 N N . PHE A 1 106 ? 3.290 4.064 34.718 1.00 96.38 106 PHE A N 1
ATOM 856 C CA . PHE A 1 106 ? 3.477 3.730 33.308 1.00 96.38 106 PHE A CA 1
ATOM 857 C C . PHE A 1 106 ? 4.328 4.803 32.625 1.00 96.38 106 PHE A C 1
ATOM 859 O O . PHE A 1 106 ? 4.604 5.866 33.184 1.00 96.38 106 PHE A O 1
ATOM 866 N N . SER A 1 107 ? 4.774 4.528 31.406 1.00 96.44 107 SER A N 1
ATOM 867 C CA . SER A 1 107 ? 5.531 5.479 30.588 1.00 96.44 107 SER A CA 1
ATOM 868 C C . SER A 1 107 ? 4.911 5.623 29.210 1.00 96.44 107 SER A C 1
ATOM 870 O O . SER A 1 107 ? 4.245 4.708 28.743 1.00 96.44 107 SER A O 1
ATOM 872 N N . ILE A 1 108 ? 5.127 6.763 28.565 1.00 95.38 108 ILE A N 1
ATOM 873 C CA . ILE A 1 108 ? 4.773 6.982 27.161 1.00 95.38 108 ILE A CA 1
ATOM 874 C C . ILE A 1 108 ? 6.076 7.113 26.378 1.00 95.38 108 ILE A C 1
ATOM 876 O O . ILE A 1 108 ? 7.000 7.798 26.826 1.00 95.38 108 ILE A O 1
ATOM 880 N N . SER A 1 109 ? 6.156 6.417 25.247 1.00 93.38 109 SER A N 1
ATOM 881 C CA . SER A 1 109 ? 7.363 6.291 24.427 1.00 93.38 109 SER A CA 1
ATOM 882 C C . SER A 1 109 ? 7.768 7.572 23.688 1.00 93.38 109 SER A C 1
ATOM 884 O O . SER A 1 109 ? 7.301 8.662 24.008 1.00 93.38 109 SER A O 1
ATOM 886 N N . ASP A 1 110 ? 8.642 7.446 22.690 1.00 91.88 110 ASP A N 1
ATOM 887 C CA . ASP A 1 110 ? 8.976 8.525 21.765 1.00 91.88 110 ASP A CA 1
ATOM 888 C C . ASP A 1 110 ? 7.860 8.750 20.734 1.00 91.88 110 ASP A C 1
ATOM 890 O O . ASP A 1 110 ? 7.199 7.798 20.299 1.00 91.88 110 ASP A O 1
ATOM 894 N N . SER A 1 111 ? 7.709 10.008 20.308 1.00 92.00 111 SER A N 1
ATOM 895 C CA . SER A 1 111 ? 6.955 10.350 19.102 1.00 92.00 111 SER A CA 1
ATOM 896 C C . SER A 1 111 ? 7.773 10.058 17.845 1.00 92.00 111 SER A C 1
ATOM 898 O O . SER A 1 111 ? 8.998 10.218 17.871 1.00 92.00 111 SER A O 1
ATOM 900 N N . ARG A 1 112 ? 7.130 9.709 16.727 1.00 88.12 112 ARG A N 1
ATOM 901 C CA . ARG A 1 112 ? 7.840 9.324 15.490 1.00 88.12 112 ARG A CA 1
ATOM 902 C C . ARG A 1 112 ? 7.532 10.184 14.261 1.00 88.12 112 ARG A C 1
ATOM 904 O O . ARG A 1 112 ? 8.374 10.266 13.370 1.00 88.12 112 ARG A O 1
ATOM 911 N N . SER A 1 113 ? 6.390 10.855 14.231 1.00 87.75 113 SER A N 1
ATOM 912 C CA . SER A 1 113 ? 5.959 11.745 13.158 1.00 87.75 113 SER A CA 1
ATOM 913 C C . SER A 1 113 ? 6.227 13.209 13.495 1.00 87.75 113 SER A C 1
ATOM 915 O O . SER A 1 113 ? 6.325 13.617 14.655 1.00 87.75 113 SER A O 1
ATOM 917 N N . ASN A 1 114 ? 6.364 14.017 12.448 1.00 88.56 114 ASN A N 1
ATOM 918 C CA . ASN A 1 114 ? 6.562 15.456 12.548 1.00 88.56 114 ASN A CA 1
ATOM 919 C C . ASN A 1 114 ? 5.605 16.151 11.581 1.00 88.56 114 ASN A C 1
ATOM 921 O O . ASN A 1 114 ? 6.028 16.729 10.584 1.00 88.56 114 ASN A O 1
ATOM 925 N N . VAL A 1 115 ? 4.306 16.025 11.838 1.00 92.81 115 VAL A N 1
ATOM 926 C CA . VAL A 1 115 ? 3.272 16.539 10.940 1.00 92.81 115 VAL A CA 1
ATOM 927 C C . VAL A 1 115 ? 3.143 18.051 11.086 1.00 92.81 115 VAL A C 1
ATOM 929 O O . VAL A 1 115 ? 3.128 18.595 12.190 1.00 92.81 115 VAL A O 1
ATOM 932 N N . SER A 1 116 ? 3.013 18.741 9.958 1.00 93.94 116 SER A N 1
ATOM 933 C CA . SER A 1 116 ? 2.677 20.161 9.920 1.00 93.94 116 SER A CA 1
ATOM 934 C C . SER A 1 116 ? 1.249 20.359 9.441 1.00 93.94 116 SER A C 1
ATOM 936 O O . SER A 1 116 ? 0.880 19.870 8.376 1.00 93.94 116 SER A O 1
ATOM 938 N N . VAL A 1 117 ? 0.467 21.118 10.209 1.00 94.69 117 VAL A N 1
ATOM 939 C CA . VAL A 1 117 ? -0.935 21.397 9.898 1.00 94.69 117 VAL A CA 1
ATOM 940 C C . VAL A 1 117 ? -1.167 22.878 9.621 1.00 94.69 117 VAL A C 1
ATOM 942 O O . VAL A 1 117 ? -0.635 23.756 10.307 1.00 94.69 117 VAL A O 1
ATOM 945 N N . THR A 1 118 ? -2.027 23.159 8.645 1.00 92.88 118 THR A N 1
ATOM 946 C CA . THR A 1 118 ? -2.617 24.477 8.415 1.00 92.88 118 THR A CA 1
ATOM 947 C C . THR A 1 118 ? -4.145 24.388 8.337 1.00 92.88 118 THR A C 1
ATOM 949 O O . THR A 1 118 ? -4.718 23.322 8.127 1.00 92.88 118 THR A O 1
ATOM 952 N N . GLY A 1 119 ? -4.831 25.514 8.552 1.00 88.19 119 GLY A N 1
ATOM 953 C CA . GLY A 1 119 ? -6.292 25.596 8.462 1.00 88.19 119 GLY A CA 1
ATOM 954 C C . GLY A 1 119 ? -6.974 26.064 9.745 1.00 88.19 119 GLY A C 1
ATOM 955 O O . GLY A 1 119 ? -6.340 26.577 10.668 1.00 88.19 119 GLY A O 1
ATOM 956 N N . SER A 1 120 ? -8.300 25.946 9.773 1.00 80.50 120 SER A N 1
ATOM 957 C CA . SER A 1 120 ? -9.159 26.448 10.856 1.00 80.50 120 SER A CA 1
ATOM 958 C C . SER A 1 120 ? -10.107 25.391 11.421 1.00 80.50 120 SER A C 1
ATOM 960 O O . SER A 1 120 ? -11.152 25.741 11.972 1.00 80.50 120 SER A O 1
ATOM 962 N N . TYR A 1 121 ? -9.779 24.110 11.257 1.00 85.19 121 TYR A N 1
ATOM 963 C CA . TYR A 1 121 ? -10.568 23.010 11.800 1.00 85.19 121 TYR A CA 1
ATOM 964 C C . TYR A 1 121 ? -10.678 23.084 13.328 1.00 85.19 121 TYR A C 1
ATOM 966 O O . TYR A 1 121 ? -9.704 23.362 14.026 1.00 85.19 121 TYR A O 1
ATOM 974 N N . THR A 1 122 ? -11.879 22.839 13.856 1.00 81.31 122 THR A N 1
ATOM 975 C CA . THR A 1 122 ? -12.163 22.922 15.300 1.00 81.31 122 THR A CA 1
ATOM 976 C C . THR A 1 122 ? -12.732 21.633 15.888 1.00 81.31 122 THR A C 1
ATOM 978 O O . THR A 1 122 ? -13.205 21.661 17.022 1.00 81.31 122 THR A O 1
ATOM 981 N N . GLY A 1 123 ? -12.767 20.543 15.120 1.00 83.38 123 GLY A N 1
ATOM 982 C CA . GLY A 1 123 ? -13.230 19.245 15.606 1.00 83.38 123 GLY A CA 1
ATOM 983 C C . GLY A 1 123 ? -12.213 18.567 16.531 1.00 83.38 123 GLY A C 1
ATOM 984 O O . GLY A 1 123 ? -11.065 18.996 16.617 1.00 83.38 123 GLY A O 1
ATOM 985 N N . ASN A 1 124 ? -12.647 17.527 17.240 1.00 85.81 124 ASN A N 1
ATOM 986 C CA . ASN A 1 124 ? -11.813 16.760 18.182 1.00 85.81 124 ASN A CA 1
ATOM 987 C C . ASN A 1 124 ? -11.418 15.379 17.634 1.00 85.81 124 ASN A C 1
ATOM 989 O O . ASN A 1 124 ? -10.801 14.586 18.340 1.00 85.81 124 ASN A O 1
ATOM 993 N N . GLU A 1 125 ? -11.821 15.086 16.403 1.00 92.06 125 GLU A N 1
ATOM 994 C CA . GLU A 1 125 ? -11.471 13.880 15.674 1.00 92.06 125 GLU A CA 1
ATOM 995 C C . GLU A 1 125 ? -9.957 13.802 15.439 1.00 92.06 125 GLU A C 1
ATOM 997 O O . GLU A 1 125 ? -9.269 14.821 15.326 1.00 92.06 125 GLU A O 1
ATOM 1002 N N . ILE A 1 126 ? -9.450 12.578 15.327 1.00 94.31 126 ILE A N 1
ATOM 1003 C CA . ILE A 1 126 ? -8.040 12.292 15.047 1.00 94.31 126 ILE A CA 1
ATOM 1004 C C . ILE A 1 126 ? -7.895 11.748 13.631 1.00 94.31 126 ILE A C 1
ATOM 1006 O O . ILE A 1 126 ? -8.808 11.102 13.121 1.00 94.31 126 ILE A O 1
ATOM 1010 N N . THR A 1 127 ? -6.755 11.985 12.993 1.00 96.25 127 THR A N 1
ATOM 1011 C CA . THR A 1 127 ? -6.448 11.412 11.675 1.00 96.25 127 THR A CA 1
ATOM 1012 C C . THR A 1 127 ? -5.390 10.335 11.842 1.00 96.25 127 THR A C 1
ATOM 1014 O O . THR A 1 127 ? -4.271 10.658 12.230 1.00 96.25 127 THR A O 1
ATOM 1017 N N . ILE A 1 128 ? -5.736 9.078 11.568 1.00 96.56 128 ILE A N 1
ATOM 1018 C CA . ILE A 1 128 ? -4.771 7.979 11.457 1.00 96.56 128 ILE A CA 1
ATOM 1019 C C . ILE A 1 128 ? -4.229 7.935 10.030 1.00 96.56 128 ILE A C 1
ATOM 1021 O O . ILE A 1 128 ? -4.974 8.203 9.091 1.00 96.56 128 ILE A O 1
ATOM 1025 N N . PHE A 1 129 ? -2.945 7.643 9.869 1.00 95.81 129 PHE A N 1
ATOM 1026 C CA . PHE A 1 129 ? -2.275 7.510 8.584 1.00 95.81 129 PHE A CA 1
ATOM 1027 C C . PHE A 1 129 ? -1.151 6.472 8.654 1.00 95.81 129 PHE A C 1
ATOM 1029 O O . PHE A 1 129 ? -0.701 6.095 9.740 1.00 95.81 129 PHE A O 1
ATOM 1036 N N . SER A 1 130 ? -0.673 6.041 7.490 1.00 93.94 130 SER A N 1
ATOM 1037 C CA . SER A 1 130 ? 0.476 5.141 7.356 1.00 93.94 130 SER A CA 1
ATOM 1038 C C . SER A 1 130 ? 1.416 5.531 6.224 1.00 93.94 130 SER A C 1
ATOM 1040 O O . SER A 1 130 ? 1.022 6.196 5.269 1.00 93.94 130 SER A O 1
ATOM 1042 N N . SER A 1 131 ? 2.664 5.080 6.328 1.00 89.12 131 SER A N 1
ATOM 1043 C CA . SER A 1 131 ? 3.680 5.085 5.276 1.00 89.12 131 SER A CA 1
ATOM 1044 C C . SER A 1 131 ? 3.999 3.643 4.893 1.00 89.12 131 SER A C 1
ATOM 1046 O O . SER A 1 131 ? 4.306 2.826 5.765 1.00 89.12 131 SER A O 1
ATOM 1048 N N . PHE A 1 132 ? 3.922 3.330 3.598 1.00 82.62 132 PHE A N 1
ATOM 1049 C CA . PHE A 1 132 ? 4.074 1.959 3.107 1.00 82.62 132 PHE A CA 1
ATOM 1050 C C . PHE A 1 132 ? 5.516 1.453 3.253 1.00 82.62 132 PHE A C 1
ATOM 1052 O O . PHE A 1 132 ? 5.758 0.431 3.882 1.00 82.62 132 PHE A O 1
ATOM 1059 N N . LEU A 1 133 ? 6.492 2.195 2.723 1.00 75.38 133 LEU A N 1
ATOM 1060 C CA . LEU A 1 133 ? 7.893 1.751 2.677 1.00 75.38 133 LEU A CA 1
ATOM 1061 C C . LEU A 1 133 ? 8.639 1.914 4.009 1.00 75.38 133 LEU A C 1
ATOM 1063 O O . LEU A 1 133 ? 9.648 1.248 4.227 1.00 75.38 133 LEU A O 1
ATOM 1067 N N . ASP A 1 134 ? 8.126 2.754 4.911 1.00 79.25 134 ASP A N 1
ATOM 1068 C CA . ASP A 1 134 ? 8.669 2.888 6.269 1.00 79.25 134 ASP A CA 1
ATOM 1069 C C . ASP A 1 134 ? 8.042 1.895 7.259 1.00 79.25 134 ASP A C 1
ATOM 1071 O O . ASP A 1 134 ? 8.432 1.876 8.429 1.00 79.25 134 ASP A O 1
ATOM 1075 N N . TYR A 1 135 ? 7.054 1.110 6.810 1.00 87.44 135 TYR A N 1
ATOM 1076 C CA . TYR A 1 135 ? 6.275 0.181 7.628 1.00 87.44 135 TYR A CA 1
ATOM 1077 C C . TYR A 1 135 ? 5.732 0.843 8.902 1.00 87.44 135 TYR A C 1
ATOM 1079 O O . TYR A 1 135 ? 5.877 0.344 10.016 1.00 87.44 135 TYR A O 1
ATOM 1087 N N . TYR A 1 136 ? 5.172 2.041 8.761 1.00 90.56 136 TYR A N 1
ATOM 1088 C CA . TYR A 1 136 ? 4.885 2.902 9.902 1.00 90.56 136 TYR A CA 1
ATOM 1089 C C . TYR A 1 136 ? 3.464 3.437 9.856 1.00 90.56 136 TYR A C 1
ATOM 1091 O O . TYR A 1 136 ? 2.983 3.844 8.803 1.00 90.56 136 TYR A O 1
ATOM 1099 N N . SER A 1 137 ? 2.819 3.492 11.019 1.00 95.44 137 SER A N 1
ATOM 1100 C CA . SER A 1 137 ? 1.488 4.064 11.188 1.00 95.44 137 SER A CA 1
ATOM 1101 C C . SER A 1 137 ? 1.452 4.984 12.396 1.00 95.44 137 SER A C 1
ATOM 1103 O O . SER A 1 137 ? 2.114 4.732 13.406 1.00 95.44 137 SER A O 1
ATOM 1105 N N . ALA A 1 138 ? 0.662 6.046 12.301 1.00 95.62 138 ALA A N 1
ATOM 1106 C CA . ALA A 1 138 ? 0.458 6.985 13.390 1.00 95.62 138 ALA A CA 1
ATOM 1107 C C . ALA A 1 138 ? -0.892 7.678 13.309 1.00 95.62 138 ALA A C 1
ATOM 1109 O O . ALA A 1 138 ? -1.533 7.713 12.266 1.00 95.62 138 ALA A O 1
ATOM 1110 N N . ALA A 1 139 ? -1.316 8.255 14.427 1.00 96.81 139 ALA A N 1
ATOM 1111 C CA . ALA A 1 139 ? -2.478 9.120 14.485 1.00 96.81 139 ALA A CA 1
ATOM 1112 C C . ALA A 1 139 ? -2.097 10.491 15.028 1.00 96.81 139 ALA A C 1
ATOM 1114 O O . ALA A 1 139 ? -1.277 10.596 15.939 1.00 96.81 139 ALA A O 1
ATOM 1115 N N . ILE A 1 140 ? -2.728 11.528 14.489 1.00 96.31 140 ILE A N 1
ATOM 1116 C CA . ILE A 1 140 ? -2.534 12.924 14.883 1.00 96.31 140 ILE A CA 1
ATOM 1117 C C . ILE A 1 140 ? -3.845 13.581 15.284 1.00 96.31 140 ILE A C 1
ATOM 1119 O O . ILE A 1 140 ? -4.920 13.218 14.799 1.00 96.31 140 ILE A O 1
ATOM 1123 N N . ASP A 1 141 ? -3.745 14.592 16.136 1.00 93.94 141 ASP A N 1
ATOM 1124 C CA . ASP A 1 141 ? -4.848 15.507 16.392 1.00 93.94 141 ASP A CA 1
ATOM 1125 C C . ASP A 1 141 ? -4.979 16.573 15.290 1.00 93.94 141 ASP A C 1
ATO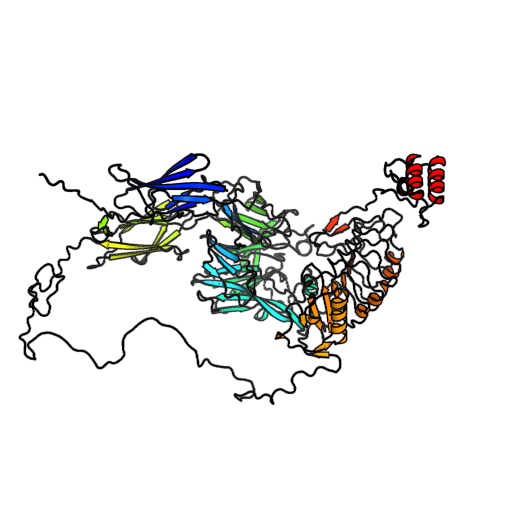M 1127 O O . ASP A 1 141 ? -4.219 16.637 14.318 1.00 93.94 141 ASP A O 1
ATOM 1131 N N . LYS A 1 142 ? -5.967 17.453 15.462 1.00 91.94 142 LYS A N 1
ATOM 1132 C CA . LYS A 1 142 ? -6.232 18.569 14.551 1.00 91.94 142 LYS A CA 1
ATOM 1133 C C . LYS A 1 142 ? -5.093 19.582 14.412 1.00 91.94 142 LYS A C 1
ATOM 1135 O O . LYS A 1 142 ? -5.139 20.363 13.468 1.00 91.94 142 LYS A O 1
ATOM 1140 N N . ASP A 1 143 ? -4.149 19.630 15.348 1.00 92.94 143 ASP A N 1
ATOM 1141 C CA . ASP A 1 143 ? -3.031 20.576 15.356 1.00 92.94 143 ASP A CA 1
ATOM 1142 C C . ASP A 1 143 ? -1.739 19.927 14.817 1.00 92.94 143 ASP A C 1
ATOM 1144 O O . ASP A 1 143 ? -0.718 20.605 14.702 1.00 92.94 143 ASP A O 1
ATOM 1148 N N . GLY A 1 144 ? -1.788 18.639 14.452 1.00 93.69 144 GLY A N 1
ATOM 1149 C CA . GLY A 1 144 ? -0.647 17.872 13.952 1.00 93.69 144 GLY A CA 1
ATOM 1150 C C . GLY A 1 144 ? 0.189 17.222 15.050 1.00 93.69 144 GLY A C 1
ATOM 1151 O O . GLY A 1 144 ? 1.250 16.677 14.754 1.00 93.69 144 GLY A O 1
ATOM 1152 N N . ASN A 1 145 ? -0.257 17.262 16.311 1.00 93.81 145 ASN A N 1
ATOM 1153 C CA . ASN A 1 145 ? 0.453 16.570 17.379 1.00 93.81 145 ASN A CA 1
ATOM 1154 C C . ASN A 1 145 ? 0.214 15.069 17.246 1.00 93.81 145 ASN A C 1
ATOM 1156 O O . ASN A 1 145 ? -0.928 14.630 17.102 1.00 93.81 145 ASN A O 1
ATOM 1160 N N . GLU A 1 146 ? 1.282 14.279 17.337 1.00 95.81 146 GLU A N 1
ATOM 1161 C CA . GLU A 1 146 ? 1.160 12.826 17.357 1.00 95.81 146 GLU A CA 1
ATOM 1162 C C . GLU A 1 146 ? 0.457 12.350 18.632 1.00 95.81 146 GLU A C 1
ATOM 1164 O O . GLU A 1 146 ? 0.813 12.742 19.747 1.00 95.81 146 GLU A O 1
ATOM 1169 N N . ILE A 1 147 ? -0.525 11.473 18.444 1.00 95.25 147 ILE A N 1
ATOM 1170 C CA . ILE A 1 147 ? -1.393 10.904 19.474 1.00 95.25 147 ILE A CA 1
ATOM 1171 C C . ILE A 1 147 ? -1.161 9.409 19.664 1.00 95.25 147 ILE A C 1
ATOM 1173 O O . ILE A 1 147 ? -1.332 8.898 20.770 1.00 95.25 147 ILE A O 1
ATOM 1177 N N . TRP A 1 148 ? -0.796 8.699 18.602 1.00 96.56 148 TRP A N 1
ATOM 1178 C CA . TRP A 1 148 ? -0.518 7.266 18.618 1.00 96.56 148 TRP A CA 1
ATOM 1179 C C . TRP A 1 148 ? 0.500 6.926 17.531 1.00 96.56 148 TRP A C 1
ATOM 1181 O O . TRP A 1 148 ? 0.522 7.604 16.503 1.00 96.56 148 TRP A O 1
ATOM 1191 N N . ASN A 1 149 ? 1.320 5.892 17.739 1.00 95.31 149 ASN A N 1
ATOM 1192 C CA . ASN A 1 149 ? 2.178 5.351 16.689 1.00 95.31 149 ASN A CA 1
ATOM 1193 C C . ASN A 1 149 ? 2.463 3.848 16.845 1.00 95.31 149 ASN A C 1
ATOM 1195 O O . ASN A 1 149 ? 2.460 3.313 17.952 1.00 95.31 149 ASN A O 1
ATOM 1199 N N . SER A 1 150 ? 2.769 3.184 15.728 1.00 93.56 150 SER A N 1
ATOM 1200 C CA . SER A 1 150 ? 3.038 1.741 15.666 1.00 93.56 150 SER A CA 1
ATOM 1201 C C . SER A 1 150 ? 4.411 1.314 16.201 1.00 93.56 150 SER A C 1
ATOM 1203 O O . SER A 1 150 ? 4.731 0.128 16.199 1.00 93.56 150 SER A O 1
ATOM 1205 N N . GLN A 1 151 ? 5.254 2.250 16.651 1.00 86.94 151 GLN A N 1
ATOM 1206 C CA . GLN A 1 151 ? 6.644 1.987 17.030 1.00 86.94 151 GLN A CA 1
ATOM 1207 C C . GLN A 1 151 ? 7.396 1.096 16.022 1.00 86.94 151 GLN A C 1
ATOM 1209 O O . GLN A 1 151 ? 7.252 1.270 14.821 1.00 86.94 151 GLN A O 1
ATOM 1214 N N . ASN A 1 152 ? 8.238 0.175 16.496 1.00 83.12 152 ASN A N 1
ATOM 1215 C CA . ASN A 1 152 ? 9.096 -0.686 15.691 1.00 83.12 152 ASN A CA 1
ATOM 1216 C C . ASN A 1 152 ? 8.382 -1.967 15.232 1.00 83.12 152 ASN A C 1
ATOM 1218 O O . ASN A 1 152 ? 9.051 -2.881 14.761 1.00 83.12 152 ASN A O 1
ATOM 1222 N N . GLU A 1 153 ? 7.055 -2.042 15.372 1.00 85.50 153 GLU A N 1
ATOM 1223 C CA . GLU A 1 153 ? 6.267 -3.230 15.017 1.00 85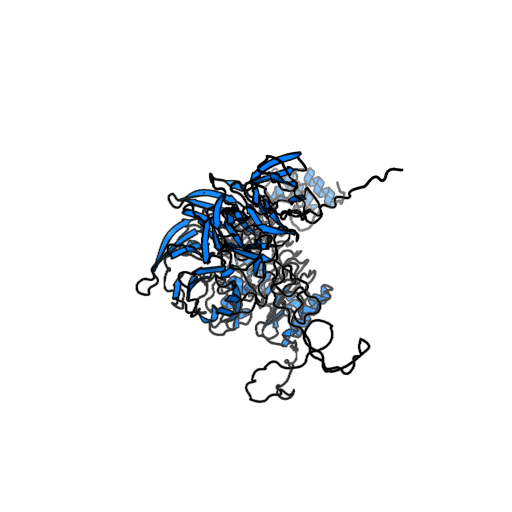.50 153 GLU A CA 1
ATOM 1224 C C . GLU A 1 153 ? 6.041 -3.372 13.505 1.00 85.50 153 GLU A C 1
ATOM 1226 O O . GLU A 1 153 ? 5.409 -4.326 13.065 1.00 85.50 153 GLU A O 1
ATOM 1231 N N . ASN A 1 154 ? 6.571 -2.440 12.705 1.00 90.62 154 ASN A N 1
ATOM 1232 C CA . ASN A 1 154 ? 6.492 -2.431 11.245 1.00 90.62 154 ASN A CA 1
ATOM 1233 C C . ASN A 1 154 ? 5.056 -2.602 10.700 1.00 90.62 154 ASN A C 1
ATOM 1235 O O . ASN A 1 154 ? 4.817 -3.377 9.771 1.00 90.62 154 ASN A O 1
ATOM 1239 N N . LEU A 1 155 ? 4.094 -1.900 11.310 1.00 93.56 155 LEU A N 1
ATOM 1240 C CA . LEU A 1 155 ? 2.673 -1.961 10.955 1.00 93.56 155 LEU A CA 1
ATOM 1241 C C . LEU A 1 155 ? 2.297 -0.878 9.941 1.00 93.56 155 LEU A C 1
ATOM 1243 O O . LEU A 1 155 ? 2.496 0.317 10.193 1.00 93.56 155 LEU A O 1
ATOM 1247 N N . ILE A 1 156 ? 1.669 -1.297 8.842 1.00 94.06 156 ILE A N 1
ATOM 1248 C CA . ILE A 1 156 ? 1.062 -0.432 7.828 1.00 94.06 156 ILE A CA 1
ATOM 1249 C C . ILE A 1 156 ? -0.456 -0.494 7.978 1.00 94.06 156 ILE A C 1
ATOM 1251 O O . ILE A 1 156 ? -1.080 -1.504 7.677 1.00 94.06 156 ILE A O 1
ATOM 1255 N N . PHE A 1 157 ? -1.063 0.610 8.391 1.00 95.69 157 PHE A N 1
ATOM 1256 C CA . PHE A 1 157 ? -2.507 0.785 8.411 1.00 95.69 157 PHE A CA 1
ATOM 1257 C C . PHE A 1 157 ? -3.070 0.839 6.984 1.00 95.69 157 PHE A C 1
ATOM 1259 O O . PHE A 1 157 ? -2.568 1.603 6.160 1.00 95.69 157 PHE A O 1
ATOM 1266 N N . TYR A 1 158 ? -4.114 0.063 6.700 1.00 94.75 158 TYR A N 1
ATOM 1267 C CA . TYR A 1 158 ? -4.828 0.057 5.420 1.00 94.75 158 TYR A CA 1
ATOM 1268 C C . TYR A 1 158 ? -6.154 0.788 5.510 1.00 94.75 158 TYR A C 1
ATOM 1270 O O . TYR A 1 158 ? -6.425 1.668 4.698 1.00 94.75 158 TYR A O 1
ATOM 1278 N N . ASN A 1 159 ? -6.997 0.415 6.465 1.00 94.50 159 ASN A N 1
ATOM 1279 C CA . ASN A 1 159 ? -8.293 1.036 6.655 1.00 94.50 159 ASN A CA 1
ATOM 1280 C C . ASN A 1 159 ? -8.770 0.844 8.097 1.00 94.50 159 ASN A C 1
ATOM 1282 O O . ASN A 1 159 ? -8.201 0.088 8.889 1.00 94.50 159 ASN A O 1
ATOM 1286 N N . THR A 1 160 ? -9.849 1.546 8.413 1.00 93.19 160 THR A N 1
ATOM 1287 C CA . THR A 1 160 ? -10.590 1.383 9.654 1.00 93.19 160 THR A CA 1
ATOM 1288 C C . THR A 1 160 ? -12.072 1.479 9.364 1.00 93.19 160 THR A C 1
ATOM 1290 O O . THR A 1 160 ? -12.494 2.198 8.450 1.00 93.19 160 THR A O 1
ATOM 1293 N N . ASP A 1 161 ? -12.864 0.788 10.168 1.00 87.44 161 ASP A N 1
ATOM 1294 C CA . ASP A 1 161 ? -14.290 1.024 10.211 1.00 87.44 161 ASP A CA 1
ATOM 1295 C C . ASP A 1 161 ? -14.602 2.255 11.083 1.00 87.44 161 ASP A C 1
ATOM 1297 O O . ASP A 1 161 ? -13.743 2.870 11.724 1.00 87.44 161 ASP A O 1
ATOM 1301 N N . TYR A 1 162 ? -15.870 2.656 11.124 1.00 83.94 162 TYR A N 1
ATOM 1302 C CA . TYR A 1 162 ? -16.244 3.834 11.897 1.00 83.94 162 TYR A CA 1
ATOM 1303 C C . TYR A 1 162 ? -16.167 3.563 13.429 1.00 83.94 162 TYR A C 1
ATOM 1305 O O . TYR A 1 162 ? -16.188 4.525 14.200 1.00 83.94 162 TYR A O 1
ATOM 1313 N N . TYR A 1 163 ? -16.059 2.302 13.885 1.00 89.25 163 TYR A N 1
ATOM 1314 C CA . TYR A 1 163 ? -15.987 1.881 15.297 1.00 89.25 163 TYR A CA 1
ATOM 1315 C C . TYR A 1 163 ? -14.563 1.551 15.798 1.00 89.25 163 TYR A C 1
ATOM 1317 O O . TYR A 1 163 ? -14.380 1.174 16.961 1.00 89.25 163 TYR A O 1
ATOM 1325 N N . GLY A 1 164 ? -13.538 1.795 14.978 1.00 88.88 164 GLY A N 1
ATOM 1326 C CA . GLY A 1 164 ? -12.130 1.730 15.369 1.00 88.88 164 GLY A CA 1
ATOM 1327 C C . GLY A 1 164 ? -11.524 0.326 15.364 1.00 88.88 164 GLY A C 1
ATOM 1328 O O . GLY A 1 164 ? -10.613 0.069 16.152 1.00 88.88 164 GLY A O 1
ATOM 1329 N N . GLN A 1 165 ? -12.026 -0.587 14.533 1.00 92.56 165 GLN A N 1
ATOM 1330 C CA . GLN A 1 165 ? -11.259 -1.752 14.085 1.00 92.56 165 GLN A CA 1
ATOM 1331 C C . GLN A 1 165 ? -10.168 -1.276 13.128 1.00 92.56 165 GLN A C 1
ATOM 1333 O O . GLN A 1 165 ? -10.421 -0.415 12.281 1.00 92.56 165 GLN A O 1
ATOM 1338 N N . LEU A 1 166 ? -8.950 -1.789 13.284 1.00 94.81 166 LEU A N 1
ATOM 1339 C CA . LEU A 1 166 ? -7.810 -1.389 12.466 1.00 94.81 166 LEU A CA 1
ATOM 1340 C C . LEU A 1 166 ? -7.353 -2.579 11.633 1.00 94.81 166 LEU A C 1
ATOM 1342 O O . LEU A 1 166 ? -7.011 -3.634 12.166 1.00 94.81 166 LEU A O 1
ATOM 1346 N N . PHE A 1 167 ? -7.319 -2.372 10.324 1.00 96.56 167 PHE A N 1
ATOM 1347 C CA . PHE A 1 167 ? -6.866 -3.357 9.357 1.00 96.56 167 PHE A CA 1
ATOM 1348 C C . PHE A 1 167 ? -5.603 -2.848 8.674 1.00 96.56 167 PHE A C 1
ATOM 1350 O O . PHE A 1 167 ? -5.427 -1.641 8.476 1.00 96.56 167 PHE A O 1
ATOM 1357 N N . GLY A 1 168 ? -4.697 -3.754 8.331 1.00 95.94 168 GLY A N 1
ATOM 1358 C CA . GLY A 1 168 ? -3.388 -3.387 7.815 1.00 95.94 168 GLY A CA 1
ATOM 1359 C C . GLY A 1 168 ? -2.551 -4.572 7.366 1.00 95.94 168 GLY A C 1
ATOM 1360 O O . GLY A 1 168 ? -3.077 -5.649 7.107 1.00 95.94 168 GLY A O 1
ATOM 1361 N N . ALA A 1 169 ? -1.240 -4.361 7.325 1.00 95.00 169 ALA A N 1
ATOM 1362 C CA . ALA A 1 169 ? -0.233 -5.401 7.160 1.00 95.00 169 ALA A CA 1
ATOM 1363 C C . ALA A 1 169 ? 0.910 -5.216 8.164 1.00 95.00 169 ALA A C 1
ATOM 1365 O O . ALA A 1 169 ? 1.213 -4.088 8.568 1.00 95.00 169 ALA A O 1
ATOM 1366 N N . GLN A 1 170 ? 1.569 -6.312 8.531 1.00 94.06 170 GLN A N 1
ATOM 1367 C CA . GLN A 1 170 ? 2.805 -6.289 9.313 1.00 94.06 170 GLN A CA 1
ATOM 1368 C C . GLN A 1 170 ? 3.955 -6.818 8.468 1.00 94.06 170 GLN A C 1
ATOM 1370 O O . GLN A 1 170 ? 3.851 -7.902 7.908 1.00 94.06 170 GLN A O 1
ATOM 1375 N N . TYR A 1 171 ? 5.063 -6.083 8.390 1.00 90.38 171 TYR A N 1
ATOM 1376 C CA . TYR A 1 171 ? 6.248 -6.601 7.712 1.00 90.38 171 TYR A CA 1
ATOM 1377 C C . TYR A 1 171 ? 6.970 -7.649 8.564 1.00 90.38 171 TYR A C 1
ATOM 1379 O O . TYR A 1 171 ? 7.520 -7.332 9.623 1.00 90.38 171 TYR A O 1
ATOM 1387 N N . ASP A 1 172 ? 7.036 -8.876 8.049 1.00 86.81 172 ASP A N 1
ATOM 1388 C CA . ASP A 1 172 ? 7.763 -9.997 8.640 1.00 86.81 172 ASP A CA 1
ATOM 1389 C C . ASP A 1 172 ? 8.645 -10.684 7.587 1.00 86.81 172 ASP A C 1
ATOM 1391 O O . ASP A 1 172 ? 8.186 -11.418 6.712 1.00 86.81 172 ASP A O 1
ATOM 1395 N N . TYR A 1 173 ? 9.957 -10.480 7.706 1.00 84.75 173 TYR A N 1
ATOM 1396 C CA . TYR A 1 173 ? 10.965 -11.044 6.803 1.00 84.75 173 TYR A CA 1
ATOM 1397 C C . TYR A 1 173 ? 11.110 -12.574 6.900 1.00 84.75 173 TYR A C 1
ATOM 1399 O O . TYR A 1 173 ? 11.866 -13.159 6.122 1.00 84.75 173 TYR A O 1
ATOM 1407 N N . THR A 1 174 ? 10.478 -13.219 7.884 1.00 85.44 174 THR A N 1
ATOM 1408 C CA . THR A 1 174 ? 10.533 -14.675 8.072 1.00 85.44 174 THR A CA 1
ATOM 1409 C C . THR A 1 174 ? 9.464 -15.422 7.278 1.00 85.44 174 THR A C 1
ATOM 1411 O O . THR A 1 174 ? 9.602 -16.631 7.073 1.00 85.44 174 THR A O 1
ATOM 1414 N N . LEU A 1 175 ? 8.434 -14.715 6.808 1.00 80.00 175 LEU A N 1
ATOM 1415 C CA . LEU A 1 175 ? 7.345 -15.265 6.009 1.00 80.00 175 LEU A CA 1
ATOM 1416 C C . LEU A 1 175 ? 7.695 -15.287 4.518 1.00 80.00 175 LEU A C 1
ATOM 1418 O O . LEU A 1 175 ? 8.479 -14.472 4.032 1.00 80.00 175 LEU A O 1
ATOM 1422 N N . GLN A 1 176 ? 7.091 -16.224 3.781 1.00 80.12 176 GLN A N 1
ATOM 1423 C CA . GLN A 1 176 ? 7.229 -16.291 2.323 1.00 80.12 176 GLN A CA 1
ATOM 1424 C C . GLN A 1 176 ? 6.612 -15.050 1.671 1.00 80.12 176 GLN A C 1
ATOM 1426 O O . GLN A 1 176 ? 7.253 -14.407 0.842 1.00 80.12 176 GLN A O 1
ATOM 1431 N N . ASN A 1 177 ? 5.384 -14.715 2.074 1.00 83.19 177 ASN A N 1
ATOM 1432 C CA . ASN A 1 177 ? 4.719 -13.470 1.719 1.00 83.19 177 ASN A CA 1
ATOM 1433 C C . ASN A 1 177 ? 4.898 -12.514 2.906 1.00 83.19 177 ASN A C 1
ATOM 1435 O O . ASN A 1 177 ? 4.178 -12.591 3.896 1.00 83.19 177 ASN A O 1
ATOM 1439 N N . ASN A 1 178 ? 5.914 -11.655 2.830 1.00 82.94 178 ASN A N 1
ATOM 1440 C CA . ASN A 1 178 ? 6.466 -10.893 3.960 1.00 82.94 178 ASN A CA 1
ATOM 1441 C C . ASN A 1 178 ? 5.613 -9.709 4.462 1.00 82.94 178 ASN A C 1
ATOM 1443 O O . ASN A 1 178 ? 6.072 -8.953 5.317 1.00 82.94 178 ASN A O 1
ATOM 1447 N N . LEU A 1 179 ? 4.401 -9.536 3.936 1.00 88.38 179 LEU A N 1
ATOM 1448 C CA . LEU A 1 179 ? 3.439 -8.500 4.317 1.00 88.38 179 LEU A CA 1
ATOM 1449 C C . LEU A 1 179 ? 2.035 -9.110 4.485 1.00 88.38 179 LEU A C 1
ATOM 1451 O O . LEU A 1 179 ? 1.127 -8.738 3.744 1.00 88.38 179 LEU A O 1
ATOM 1455 N N . PRO A 1 180 ? 1.833 -10.068 5.410 1.00 93.44 180 PRO A N 1
ATOM 1456 C CA . PRO A 1 180 ? 0.507 -10.623 5.662 1.00 93.44 180 PRO A CA 1
ATOM 1457 C C . PRO A 1 180 ? -0.493 -9.529 6.045 1.00 93.44 180 PRO A C 1
ATOM 1459 O O . PRO A 1 180 ? -0.173 -8.619 6.818 1.00 93.44 180 PRO A O 1
ATOM 1462 N N . ALA A 1 181 ? -1.722 -9.658 5.547 1.00 95.00 181 ALA A N 1
ATOM 1463 C CA . ALA A 1 181 ? -2.837 -8.825 5.976 1.00 95.00 181 ALA A CA 1
ATOM 1464 C C . ALA A 1 181 ? -3.285 -9.210 7.397 1.00 95.00 181 ALA A C 1
ATOM 1466 O O . ALA A 1 181 ? -3.364 -10.391 7.748 1.00 95.00 181 ALA A O 1
ATOM 1467 N N . ILE A 1 182 ? -3.563 -8.199 8.219 1.00 95.69 182 ILE A N 1
ATOM 1468 C CA . ILE A 1 182 ? -3.830 -8.341 9.653 1.00 95.69 182 ILE A CA 1
ATOM 1469 C C . ILE A 1 182 ? -4.944 -7.417 10.142 1.00 95.69 182 ILE A C 1
ATOM 1471 O O . ILE A 1 182 ? -5.141 -6.309 9.638 1.00 95.69 182 ILE A O 1
ATOM 1475 N N . GLU A 1 183 ? -5.644 -7.867 11.179 1.00 95.69 183 GLU A N 1
ATOM 1476 C CA . GLU A 1 183 ? -6.424 -7.017 12.075 1.00 95.69 183 GLU A CA 1
ATOM 1477 C C . GLU A 1 183 ? -5.582 -6.800 13.330 1.00 95.69 183 GLU A C 1
ATOM 1479 O O . GLU A 1 183 ? -5.012 -7.749 13.874 1.00 95.69 183 GLU A O 1
ATOM 1484 N N . PHE A 1 184 ? -5.493 -5.562 13.801 1.00 94.44 184 PHE A N 1
ATOM 1485 C CA . PHE A 1 184 ? -4.722 -5.220 14.990 1.00 94.44 184 PHE A CA 1
ATOM 1486 C C . PHE A 1 184 ? -5.445 -4.176 15.844 1.00 94.44 184 PHE A C 1
ATOM 1488 O O . PHE A 1 184 ? -6.401 -3.535 15.412 1.00 94.44 184 PHE A O 1
ATOM 1495 N N . ASN A 1 185 ? -4.998 -4.003 17.086 1.00 91.50 185 ASN A N 1
ATOM 1496 C CA . ASN A 1 185 ? -5.511 -2.965 17.979 1.00 91.50 185 ASN A CA 1
ATOM 1497 C C . ASN A 1 185 ? -4.483 -1.847 18.224 1.00 91.50 185 ASN A C 1
ATOM 1499 O O . ASN A 1 185 ? -3.330 -1.911 17.806 1.00 91.50 185 ASN A O 1
ATOM 1503 N N . ILE A 1 186 ? -4.904 -0.808 18.943 1.00 90.38 186 ILE A N 1
ATOM 1504 C CA . ILE A 1 186 ? -4.066 0.352 19.292 1.00 90.38 186 ILE A CA 1
ATOM 1505 C C . ILE A 1 186 ? -2.877 0.014 20.211 1.00 90.38 186 ILE A C 1
ATOM 1507 O O . ILE A 1 186 ? -1.961 0.822 20.336 1.00 90.38 186 ILE A O 1
ATOM 1511 N N . ASP A 1 187 ? -2.867 -1.168 20.828 1.00 88.31 187 ASP A N 1
ATOM 1512 C CA . ASP A 1 187 ? -1.735 -1.682 21.605 1.00 88.31 187 ASP A CA 1
ATOM 1513 C C . ASP A 1 187 ? -0.771 -2.503 20.723 1.00 88.31 187 ASP A C 1
ATOM 1515 O O . ASP A 1 187 ? 0.094 -3.210 21.235 1.00 88.31 187 ASP A O 1
ATOM 1519 N N . ASN A 1 188 ? -0.921 -2.424 19.393 1.00 90.12 188 ASN A N 1
ATOM 1520 C CA . ASN A 1 188 ? -0.168 -3.166 18.375 1.00 90.12 188 ASN A CA 1
ATOM 1521 C C . ASN A 1 188 ? -0.300 -4.695 18.485 1.00 90.12 188 ASN A C 1
ATOM 1523 O O . ASN A 1 188 ? 0.529 -5.434 17.958 1.00 90.12 188 ASN A O 1
ATOM 1527 N N . THR A 1 189 ? -1.339 -5.192 19.161 1.00 91.56 189 THR A N 1
ATOM 1528 C CA . THR A 1 189 ? -1.606 -6.632 19.242 1.00 91.56 189 THR A CA 1
ATOM 1529 C C . THR A 1 189 ? -2.342 -7.089 17.990 1.00 91.56 189 THR A C 1
ATOM 1531 O O . THR A 1 189 ? -3.363 -6.500 17.629 1.00 91.56 189 THR A O 1
ATOM 1534 N N . ILE A 1 190 ? -1.844 -8.152 17.356 1.00 93.69 190 ILE A N 1
ATOM 1535 C CA . ILE A 1 190 ? -2.494 -8.802 16.213 1.00 93.69 190 ILE A CA 1
ATOM 1536 C C . ILE A 1 190 ? -3.690 -9.622 16.708 1.00 93.69 190 ILE A C 1
ATOM 1538 O O . ILE A 1 190 ? -3.536 -10.499 17.558 1.00 93.69 190 ILE A O 1
ATOM 1542 N N . ILE A 1 191 ? -4.875 -9.314 16.183 1.00 93.12 191 ILE A N 1
ATOM 1543 C CA . ILE A 1 191 ? -6.142 -10.000 16.470 1.00 93.12 191 ILE A CA 1
ATOM 1544 C C . ILE A 1 191 ? -6.335 -11.162 15.492 1.00 93.12 191 ILE A C 1
ATOM 1546 O O . ILE A 1 191 ? -6.656 -12.275 15.906 1.00 93.12 191 ILE A O 1
ATOM 1550 N N . PHE A 1 192 ? -6.089 -10.908 14.206 1.00 94.44 192 PHE A N 1
ATOM 1551 C CA . PHE A 1 192 ? -6.173 -11.890 13.129 1.00 94.44 192 PHE A CA 1
ATOM 1552 C C . PHE A 1 192 ? -5.044 -11.659 12.123 1.00 94.44 192 PHE A C 1
ATOM 1554 O O . PHE A 1 192 ? -4.670 -10.515 11.865 1.00 94.44 192 PHE A O 1
ATOM 1561 N N . GLN A 1 193 ? -4.533 -12.743 11.545 1.00 95.44 193 GLN A N 1
ATOM 1562 C CA . GLN A 1 193 ? -3.585 -12.731 10.435 1.00 95.44 193 GLN A CA 1
ATOM 1563 C C . GLN A 1 193 ? -4.066 -13.725 9.381 1.00 95.44 193 GLN A C 1
ATOM 1565 O O . GLN A 1 193 ? -4.461 -14.841 9.723 1.00 95.44 193 GLN A O 1
ATOM 1570 N N . GLU A 1 194 ? -4.004 -13.333 8.111 1.00 94.44 194 GLU A N 1
ATOM 1571 C CA . GLU A 1 194 ? -4.326 -14.232 7.004 1.00 94.44 194 GLU A CA 1
ATOM 1572 C C . GLU A 1 194 ? -3.366 -15.452 6.928 1.00 94.44 194 GLU A C 1
ATOM 1574 O O . GLU A 1 194 ? -2.245 -15.394 7.450 1.00 94.44 194 GLU A O 1
ATOM 1579 N N . PRO A 1 195 ? -3.781 -16.579 6.309 1.00 93.56 195 PRO A N 1
ATOM 1580 C CA . PRO A 1 195 ? -3.030 -17.847 6.319 1.00 93.56 195 PRO A CA 1
ATOM 1581 C C . PRO A 1 195 ? -1.627 -17.825 5.685 1.00 93.56 195 PRO A C 1
ATOM 1583 O O . PRO A 1 195 ? -0.854 -18.764 5.876 1.00 93.56 195 PRO A O 1
ATOM 1586 N N . ASN A 1 196 ? -1.297 -16.782 4.929 1.00 91.88 196 ASN A N 1
ATOM 1587 C CA . ASN A 1 196 ? -0.048 -16.553 4.208 1.00 91.88 196 ASN A CA 1
ATOM 1588 C C . ASN A 1 196 ? 0.208 -17.494 3.024 1.00 91.88 196 ASN A C 1
ATOM 1590 O O . ASN A 1 196 ? 1.336 -17.608 2.543 1.00 91.88 196 ASN A O 1
ATOM 1594 N N . GLU A 1 197 ? -0.841 -18.144 2.513 1.00 88.75 197 GLU A N 1
ATOM 1595 C CA . GLU A 1 197 ? -0.763 -19.031 1.341 1.00 88.75 197 GLU A CA 1
ATOM 1596 C C . GLU A 1 197 ? -0.557 -18.261 0.027 1.00 88.75 197 GLU A C 1
ATOM 1598 O O . GLU A 1 197 ? 0.077 -18.762 -0.903 1.00 88.75 197 GLU A O 1
ATOM 1603 N N . HIS A 1 198 ? -1.058 -17.027 -0.035 1.00 85.50 198 HIS A N 1
ATOM 1604 C CA . HIS A 1 198 ? -0.945 -16.123 -1.175 1.00 85.50 198 HIS A CA 1
ATOM 1605 C C . HIS A 1 198 ? -0.454 -14.750 -0.711 1.00 85.50 198 HIS A C 1
ATOM 1607 O O . HIS A 1 198 ? -0.538 -14.419 0.471 1.00 85.50 198 HIS A O 1
ATOM 1613 N N . PHE A 1 199 ? 0.046 -13.934 -1.638 1.00 84.44 199 PHE A N 1
ATOM 1614 C CA . PHE A 1 199 ? 0.396 -12.552 -1.331 1.00 84.44 199 PHE A CA 1
ATOM 1615 C C . PHE A 1 199 ? -0.884 -11.719 -1.194 1.00 84.44 199 PHE A C 1
ATOM 1617 O O . PHE A 1 199 ? -1.468 -11.312 -2.198 1.00 84.44 199 PHE A O 1
ATOM 1624 N N . ALA A 1 200 ? -1.345 -11.527 0.044 1.00 88.56 200 ALA A N 1
ATOM 1625 C CA . ALA A 1 200 ? -2.430 -10.609 0.368 1.00 88.56 200 ALA A CA 1
ATOM 1626 C C . ALA A 1 200 ? -1.924 -9.164 0.353 1.00 88.56 200 ALA A C 1
ATOM 1628 O O . ALA A 1 200 ? -0.830 -8.880 0.839 1.00 88.56 200 ALA A O 1
ATOM 1629 N N . HIS A 1 201 ? -2.702 -8.241 -0.210 1.00 86.62 201 HIS A N 1
ATOM 1630 C CA . HIS A 1 201 ? -2.239 -6.872 -0.400 1.00 86.62 201 HIS A CA 1
ATOM 1631 C C . HIS A 1 201 ? -3.374 -5.846 -0.361 1.00 86.62 201 HIS A C 1
ATOM 1633 O O . HIS A 1 201 ? -4.526 -6.117 -0.686 1.00 86.62 201 HIS A O 1
ATOM 1639 N N . HIS A 1 202 ? -2.991 -4.624 0.007 1.00 89.94 202 HIS A N 1
ATOM 1640 C CA . HIS A 1 202 ? -3.748 -3.373 -0.076 1.00 89.94 202 HIS A CA 1
ATOM 1641 C C . HIS A 1 202 ? -5.001 -3.204 0.793 1.00 89.94 202 HIS A C 1
ATOM 1643 O O . HIS A 1 202 ? -5.260 -2.081 1.238 1.00 89.94 202 HIS A O 1
ATOM 1649 N N . GLU A 1 203 ? -5.793 -4.249 1.012 1.00 93.50 203 GLU A N 1
ATOM 1650 C CA . GLU A 1 203 ? -7.085 -4.121 1.681 1.00 93.50 203 GLU A CA 1
ATOM 1651 C C . GLU A 1 203 ? -7.434 -5.352 2.512 1.00 93.50 203 GLU A C 1
ATOM 1653 O O . GLU A 1 203 ? -7.273 -6.481 2.055 1.00 93.50 203 GLU A O 1
ATOM 1658 N N . MET A 1 204 ? -7.978 -5.136 3.709 1.00 94.81 204 MET A N 1
ATOM 1659 C CA . MET A 1 204 ? -8.663 -6.174 4.478 1.00 94.81 204 MET A CA 1
ATOM 1660 C C . MET A 1 204 ? -9.833 -5.576 5.257 1.00 94.81 204 MET A C 1
ATOM 1662 O O . MET A 1 204 ? -9.721 -4.466 5.768 1.00 94.81 204 MET A O 1
ATOM 1666 N N . ILE A 1 205 ? -10.940 -6.308 5.361 1.00 95.06 205 ILE A N 1
ATOM 1667 C CA . ILE A 1 205 ? -12.064 -5.972 6.245 1.00 95.06 205 ILE A CA 1
ATOM 1668 C C . ILE A 1 205 ? -12.562 -7.226 6.961 1.00 95.06 205 ILE A C 1
ATOM 1670 O O . ILE A 1 205 ? -12.361 -8.344 6.482 1.00 95.06 205 ILE A O 1
ATOM 1674 N N . GLN A 1 206 ? -13.280 -7.029 8.063 1.00 93.56 206 GLN A N 1
ATOM 1675 C CA . GLN A 1 206 ? -14.137 -8.054 8.645 1.00 93.56 206 GLN A CA 1
ATOM 1676 C C . GLN A 1 206 ? -15.577 -7.854 8.154 1.00 93.56 206 GLN A C 1
ATOM 1678 O O . GLN A 1 206 ? -16.111 -6.746 8.170 1.00 93.56 206 GLN A O 1
ATOM 1683 N N . LEU A 1 207 ? -16.203 -8.929 7.693 1.00 93.19 207 LEU A N 1
ATOM 1684 C CA . LEU A 1 207 ? -17.599 -8.963 7.278 1.00 93.19 207 LEU A CA 1
ATOM 1685 C C . LEU A 1 207 ? -18.526 -9.133 8.498 1.00 93.19 207 LEU A C 1
ATOM 1687 O O . LEU A 1 207 ? -18.110 -9.677 9.521 1.00 93.19 207 LEU A O 1
ATOM 1691 N N . PRO A 1 208 ? -19.825 -8.788 8.397 1.00 88.06 208 PRO A N 1
ATOM 1692 C CA . PRO A 1 208 ? -20.770 -8.893 9.521 1.00 88.06 208 PRO A CA 1
ATOM 1693 C C . PRO A 1 208 ? -20.972 -10.309 10.079 1.00 88.06 208 PRO A C 1
ATOM 1695 O O . PRO A 1 208 ? -21.492 -10.482 11.179 1.00 88.06 208 PRO A O 1
ATOM 1698 N N . ASN A 1 209 ? -20.615 -11.337 9.306 1.00 89.50 209 ASN A N 1
ATOM 1699 C CA . ASN A 1 209 ? -20.644 -12.736 9.733 1.00 89.50 209 ASN A CA 1
ATOM 1700 C C . ASN A 1 209 ? -19.411 -13.135 10.578 1.00 89.50 209 ASN A C 1
ATOM 1702 O O . ASN A 1 209 ? -19.378 -14.264 11.063 1.00 89.50 209 ASN A O 1
ATOM 1706 N N . GLY A 1 210 ? -18.440 -12.232 10.762 1.00 90.19 210 GLY A N 1
ATOM 1707 C CA . GLY A 1 210 ? -17.182 -12.450 11.479 1.00 90.19 210 GLY A CA 1
ATOM 1708 C C . GLY A 1 210 ? -16.022 -12.936 10.603 1.00 90.19 210 GLY A C 1
ATOM 1709 O O . GLY A 1 210 ? -14.907 -13.051 11.104 1.00 90.19 210 GLY A O 1
ATOM 1710 N N . ASN A 1 211 ? -16.265 -13.208 9.318 1.00 95.44 211 ASN A N 1
ATOM 1711 C CA . ASN A 1 211 ? -15.234 -13.641 8.378 1.00 95.44 211 ASN A CA 1
ATOM 1712 C C . ASN A 1 211 ? -14.375 -12.463 7.913 1.00 95.44 211 ASN A C 1
ATOM 1714 O O . ASN A 1 211 ? -14.814 -11.314 7.928 1.00 95.44 211 ASN A O 1
ATOM 1718 N N . TYR A 1 212 ? -13.169 -12.754 7.442 1.00 96.25 212 TYR A N 1
ATOM 1719 C CA . TYR A 1 212 ? -12.232 -11.761 6.928 1.00 96.25 212 TYR A CA 1
ATOM 1720 C C . TYR A 1 212 ? -12.179 -11.819 5.412 1.00 96.25 212 TYR A C 1
ATOM 1722 O O . TYR A 1 212 ? -12.131 -12.901 4.841 1.00 96.25 212 TYR A O 1
ATOM 1730 N N . MET A 1 213 ? -12.158 -10.663 4.757 1.00 97.31 213 MET A N 1
ATOM 1731 C CA . MET A 1 213 ? -12.043 -10.564 3.306 1.00 97.31 213 MET A CA 1
ATOM 1732 C C . MET A 1 213 ? -10.831 -9.717 2.930 1.00 97.31 213 MET A C 1
ATOM 1734 O O . MET A 1 213 ? -10.606 -8.671 3.537 1.00 97.31 213 MET A O 1
ATOM 1738 N N . SER A 1 214 ? -10.067 -10.147 1.926 1.00 96.81 214 SER A N 1
ATOM 1739 C CA . SER A 1 214 ? -8.906 -9.413 1.400 1.00 96.81 214 SER A CA 1
ATOM 1740 C C . SER A 1 214 ? -8.703 -9.661 -0.101 1.00 96.81 214 SER A C 1
ATOM 1742 O O . SER A 1 214 ? -9.413 -10.462 -0.717 1.00 96.81 214 SER A O 1
ATOM 1744 N N . ILE A 1 215 ? -7.745 -8.943 -0.688 1.00 96.12 215 ILE A N 1
ATOM 1745 C CA . ILE A 1 215 ? -7.283 -9.102 -2.068 1.00 96.12 215 ILE A CA 1
ATOM 1746 C C . ILE A 1 215 ? -5.980 -9.902 -2.033 1.00 96.12 215 ILE A C 1
ATOM 1748 O O . ILE A 1 215 ? -5.084 -9.581 -1.254 1.00 96.12 215 ILE A O 1
ATOM 1752 N N . VAL A 1 216 ? -5.870 -10.925 -2.877 1.00 92.25 216 VAL A N 1
ATOM 1753 C CA . VAL A 1 216 ? -4.646 -11.709 -3.061 1.00 92.25 216 VAL A CA 1
ATOM 1754 C C . VAL A 1 216 ? -4.277 -11.805 -4.538 1.00 92.25 216 VAL A C 1
ATOM 1756 O O . VAL A 1 216 ? -5.158 -11.822 -5.402 1.00 92.25 216 VAL A O 1
ATOM 1759 N N . GLU A 1 217 ? -2.989 -11.959 -4.826 1.00 89.31 217 GLU A N 1
ATOM 1760 C CA . GLU A 1 217 ? -2.511 -12.187 -6.193 1.00 89.31 217 GLU A CA 1
ATOM 1761 C C . GLU A 1 217 ? -2.820 -13.616 -6.691 1.00 89.31 217 GLU A C 1
ATOM 1763 O O . GLU A 1 217 ? -2.675 -14.609 -5.970 1.00 89.31 217 GLU A O 1
ATOM 1768 N N . ASP A 1 218 ? -3.185 -13.729 -7.969 1.00 88.06 218 ASP A N 1
ATOM 1769 C CA . ASP A 1 218 ? -3.170 -14.960 -8.762 1.00 88.06 218 ASP A CA 1
ATOM 1770 C C . ASP A 1 218 ? -2.314 -14.731 -10.015 1.00 88.06 218 ASP A C 1
ATOM 1772 O O . ASP A 1 218 ? -2.359 -13.669 -10.634 1.00 88.06 218 ASP A O 1
ATOM 1776 N N . ILE A 1 219 ? -1.525 -15.724 -10.422 1.00 86.69 219 ILE A N 1
ATOM 1777 C CA . ILE A 1 219 ? -0.612 -15.591 -11.563 1.00 86.69 219 ILE A CA 1
ATOM 1778 C C . ILE A 1 219 ? -0.923 -16.678 -12.583 1.00 86.69 219 ILE A C 1
ATOM 1780 O O . ILE A 1 219 ? -0.818 -17.873 -12.302 1.00 86.69 219 ILE A O 1
ATOM 1784 N N . ARG A 1 220 ? -1.261 -16.270 -13.811 1.00 89.06 220 ARG A N 1
ATOM 1785 C CA . ARG A 1 220 ? -1.532 -17.183 -14.934 1.00 89.06 220 ARG A CA 1
ATOM 1786 C C . ARG A 1 220 ? -0.790 -16.736 -16.186 1.00 89.06 220 ARG A C 1
ATOM 1788 O O . ARG A 1 220 ? -0.502 -15.560 -16.366 1.00 89.06 220 ARG A O 1
ATOM 1795 N N . LEU A 1 221 ? -0.487 -17.671 -17.086 1.00 88.00 221 LEU A N 1
ATOM 1796 C CA . LEU A 1 221 ? 0.125 -17.321 -18.370 1.00 88.00 221 LEU A CA 1
ATOM 1797 C C . LEU A 1 221 ? -0.894 -16.640 -19.295 1.00 88.00 221 LEU A C 1
ATOM 1799 O O . LEU A 1 221 ? -1.971 -17.180 -19.562 1.00 88.00 221 LEU A O 1
ATOM 1803 N N . GLY A 1 222 ? -0.521 -15.485 -19.837 1.00 91.00 222 GLY A N 1
ATOM 1804 C CA . GLY A 1 222 ? -1.294 -14.708 -20.800 1.00 91.00 222 GLY A CA 1
ATOM 1805 C C . GLY A 1 222 ? -0.481 -14.309 -22.037 1.00 91.00 222 GLY A C 1
ATOM 1806 O O . GLY A 1 222 ? 0.734 -14.534 -22.095 1.00 91.00 222 GLY A O 1
ATOM 1807 N N . PRO A 1 223 ? -1.150 -13.781 -23.073 1.00 93.94 223 PRO A N 1
ATOM 1808 C CA . PRO A 1 223 ? -0.500 -13.398 -24.319 1.00 93.94 223 PRO A CA 1
ATOM 1809 C C . PRO A 1 223 ? 0.273 -12.086 -24.205 1.00 93.94 223 PRO A C 1
ATOM 1811 O O . PRO A 1 223 ? -0.081 -11.218 -23.418 1.00 93.94 223 PRO A O 1
ATOM 1814 N N . ILE A 1 224 ? 1.299 -11.903 -25.038 1.00 92.06 224 ILE A N 1
ATOM 1815 C CA . ILE A 1 224 ? 1.959 -10.600 -25.214 1.00 92.06 224 ILE A CA 1
ATOM 1816 C C . ILE A 1 224 ? 1.356 -9.908 -26.446 1.00 92.06 224 ILE A C 1
ATOM 1818 O O . ILE A 1 224 ? 1.387 -10.488 -27.541 1.00 92.06 224 ILE A O 1
ATOM 1822 N N . PRO A 1 225 ? 0.807 -8.685 -26.323 1.00 91.75 225 PRO A N 1
ATOM 1823 C CA . PRO A 1 225 ? 0.242 -7.963 -27.455 1.00 91.75 225 PRO A CA 1
ATOM 1824 C C . PRO A 1 225 ? 1.259 -7.653 -28.560 1.00 91.75 225 PRO A C 1
ATOM 1826 O O . PRO A 1 225 ? 2.424 -7.340 -28.317 1.00 91.75 225 PRO A O 1
ATOM 1829 N N . THR A 1 226 ? 0.793 -7.680 -29.811 1.00 89.38 226 THR A N 1
ATOM 1830 C CA . THR A 1 226 ? 1.646 -7.455 -31.001 1.00 89.38 226 THR A CA 1
ATOM 1831 C C . THR A 1 226 ? 1.956 -5.989 -31.306 1.00 89.38 226 THR A C 1
ATOM 1833 O O . THR A 1 226 ? 2.781 -5.693 -32.169 1.00 89.38 226 THR A O 1
ATOM 1836 N N . ASN A 1 227 ? 1.253 -5.070 -30.650 1.00 84.19 227 ASN A N 1
ATOM 1837 C CA . ASN A 1 227 ? 1.240 -3.644 -30.956 1.00 84.19 227 ASN A CA 1
ATOM 1838 C C . ASN A 1 227 ? 1.514 -2.792 -29.712 1.00 84.19 227 ASN A C 1
ATOM 1840 O O . ASN A 1 227 ? 0.882 -1.750 -29.535 1.00 84.19 227 ASN A O 1
ATOM 1844 N N . LEU A 1 228 ? 2.425 -3.250 -28.851 1.00 86.69 228 LEU A N 1
ATOM 1845 C CA . LEU A 1 228 ? 2.876 -2.475 -27.701 1.00 86.69 228 LEU A CA 1
ATOM 1846 C C . LEU A 1 228 ? 3.663 -1.230 -28.166 1.00 86.69 228 LEU A C 1
ATOM 1848 O O . LEU A 1 228 ? 4.320 -1.286 -29.215 1.00 86.69 228 LEU A O 1
ATOM 1852 N N . PRO A 1 229 ? 3.591 -0.110 -27.421 1.00 77.56 229 PRO A N 1
ATOM 1853 C CA . PRO A 1 229 ? 4.343 1.107 -27.730 1.00 77.56 229 PRO A CA 1
ATOM 1854 C C . PRO A 1 229 ? 5.864 0.881 -27.669 1.00 77.56 229 PRO A C 1
ATOM 1856 O O . PRO A 1 229 ? 6.336 -0.158 -27.214 1.00 77.56 229 PRO A O 1
ATOM 1859 N N . ASP A 1 230 ? 6.633 1.843 -28.188 1.00 72.50 230 ASP A N 1
ATOM 1860 C CA . ASP A 1 230 ? 8.099 1.923 -28.049 1.00 72.50 230 ASP A CA 1
ATOM 1861 C C . ASP A 1 230 ? 8.882 0.673 -28.493 1.00 72.50 230 ASP A C 1
ATOM 1863 O O . ASP A 1 230 ? 9.951 0.356 -27.980 1.00 72.50 230 ASP A O 1
ATOM 1867 N N . ASN A 1 231 ? 8.354 -0.038 -29.498 1.00 75.69 231 ASN A N 1
ATOM 1868 C CA . ASN A 1 231 ? 8.888 -1.307 -30.013 1.00 75.69 231 ASN A CA 1
ATOM 1869 C C . ASN A 1 231 ? 8.963 -2.427 -28.964 1.00 75.69 231 ASN A C 1
ATOM 1871 O O . ASN A 1 231 ? 9.668 -3.415 -29.164 1.00 75.69 231 ASN A O 1
ATOM 1875 N N . LEU A 1 232 ? 8.199 -2.333 -27.879 1.00 81.50 232 LEU A N 1
ATOM 1876 C CA . LEU A 1 232 ? 8.255 -3.293 -26.785 1.00 81.50 232 LEU A CA 1
ATOM 1877 C C . LEU A 1 232 ? 7.871 -4.716 -27.221 1.00 81.50 232 LEU A C 1
ATOM 1879 O O . LEU A 1 232 ? 8.471 -5.690 -26.776 1.00 81.50 232 LEU A O 1
ATOM 1883 N N . SER A 1 233 ? 6.954 -4.861 -28.182 1.00 86.75 233 SER A N 1
ATOM 1884 C CA . SER A 1 233 ? 6.656 -6.165 -28.790 1.00 86.75 233 SER A CA 1
ATOM 1885 C C . SER A 1 233 ? 7.891 -6.795 -29.454 1.00 86.75 233 SER A C 1
ATOM 1887 O O . SER A 1 233 ? 8.092 -8.001 -29.350 1.00 86.75 233 SER A O 1
ATOM 1889 N N . LEU A 1 234 ? 8.747 -5.996 -30.104 1.00 80.00 234 LEU A N 1
ATOM 1890 C CA . LEU A 1 234 ? 10.008 -6.473 -30.687 1.00 80.00 234 LEU A CA 1
ATOM 1891 C C . LEU A 1 234 ? 11.019 -6.841 -29.591 1.00 80.00 234 LEU A C 1
ATOM 1893 O O . LEU A 1 234 ? 11.750 -7.818 -29.734 1.00 80.00 234 LEU A O 1
ATOM 1897 N N . LEU A 1 235 ? 11.034 -6.095 -28.486 1.00 77.12 235 LEU A N 1
ATOM 1898 C CA . LEU A 1 235 ? 11.878 -6.392 -27.332 1.00 77.12 235 LEU A CA 1
ATOM 1899 C C . LEU A 1 235 ? 11.541 -7.746 -26.705 1.00 77.12 235 LEU A C 1
ATOM 1901 O O . LEU A 1 235 ? 12.433 -8.569 -26.506 1.00 77.12 235 LEU A O 1
ATOM 1905 N N . PHE A 1 236 ? 10.258 -8.027 -26.480 1.00 80.62 236 PHE A N 1
ATOM 1906 C CA . PHE A 1 236 ? 9.818 -9.351 -26.041 1.00 80.62 236 PHE A CA 1
ATOM 1907 C C . PHE A 1 236 ? 10.187 -10.445 -27.060 1.00 80.62 236 PHE A C 1
ATOM 1909 O O . PHE A 1 236 ? 10.636 -11.520 -26.669 1.00 80.62 236 PHE A O 1
ATOM 1916 N N . GLN A 1 237 ? 10.100 -10.175 -28.368 1.00 80.31 237 GLN A N 1
ATOM 1917 C CA . GLN A 1 237 ? 10.559 -11.133 -29.386 1.00 80.31 237 GLN A CA 1
ATOM 1918 C C . GLN A 1 237 ? 12.059 -11.425 -29.296 1.00 80.31 237 GLN A C 1
ATOM 1920 O O . GLN A 1 237 ? 12.468 -12.570 -29.484 1.00 80.31 237 GLN A O 1
ATOM 1925 N N . PHE A 1 238 ? 12.886 -10.426 -28.983 1.00 70.69 238 PHE A N 1
ATOM 1926 C CA . PHE A 1 238 ? 14.314 -10.646 -28.766 1.00 70.69 238 PHE A CA 1
ATOM 1927 C C . PHE A 1 238 ? 14.612 -11.471 -27.508 1.00 70.69 238 PHE A C 1
ATOM 1929 O O . PHE A 1 238 ? 15.586 -12.221 -27.507 1.00 70.69 238 PHE A O 1
ATOM 1936 N N . LEU A 1 239 ? 13.755 -11.405 -26.482 1.00 70.81 239 LEU A N 1
ATOM 1937 C CA . LEU A 1 239 ? 13.805 -12.319 -25.332 1.00 70.81 239 LEU A CA 1
ATOM 1938 C C . LEU A 1 239 ? 13.347 -13.748 -25.673 1.00 70.81 239 LEU A C 1
ATOM 1940 O O . LEU A 1 239 ? 13.515 -14.655 -24.863 1.00 70.81 239 LEU A O 1
ATOM 1944 N N . GLY A 1 240 ? 12.812 -13.962 -26.879 1.00 71.19 240 GLY A N 1
ATOM 1945 C CA . GLY A 1 240 ? 12.420 -15.270 -27.396 1.00 71.19 240 GLY A CA 1
ATOM 1946 C C . GLY A 1 240 ? 10.917 -15.543 -27.384 1.00 71.19 240 GLY A C 1
ATOM 1947 O O . GLY A 1 240 ? 10.503 -16.604 -27.853 1.00 71.19 240 GLY A O 1
ATOM 1948 N N . TYR A 1 241 ? 10.097 -14.600 -26.916 1.00 81.44 241 TYR A N 1
ATOM 1949 C CA . TYR A 1 241 ? 8.643 -14.742 -26.947 1.00 81.44 241 TYR A CA 1
ATOM 1950 C C . TYR A 1 241 ? 8.090 -14.683 -28.378 1.00 81.44 241 TYR A C 1
ATOM 1952 O O . TYR A 1 241 ? 8.639 -14.031 -29.269 1.00 81.44 241 TYR A O 1
ATOM 1960 N N . THR A 1 242 ? 6.965 -15.353 -28.606 1.00 85.25 242 THR A N 1
ATOM 1961 C CA . THR A 1 242 ? 6.284 -15.418 -29.904 1.00 85.25 242 THR A CA 1
ATOM 1962 C C . THR A 1 242 ? 5.679 -14.065 -30.278 1.00 85.25 242 THR A C 1
ATOM 1964 O O . THR A 1 242 ? 5.791 -13.632 -31.429 1.00 85.25 242 THR A O 1
ATOM 1967 N N . VAL A 1 243 ? 5.056 -13.393 -29.305 1.00 88.94 243 VAL A N 1
ATOM 1968 C CA . VAL A 1 243 ? 4.404 -12.081 -29.425 1.00 88.94 243 VAL A CA 1
ATOM 1969 C C . VAL A 1 243 ? 3.448 -12.048 -30.619 1.00 88.94 243 VAL A C 1
ATOM 1971 O O . VAL A 1 243 ? 3.542 -11.210 -31.518 1.00 88.94 243 VAL A O 1
ATOM 1974 N N . ASP A 1 244 ? 2.539 -13.022 -30.663 1.00 90.00 244 ASP A N 1
ATOM 1975 C CA . ASP A 1 244 ? 1.489 -13.123 -31.682 1.00 90.00 244 ASP A CA 1
ATOM 1976 C C . ASP A 1 244 ? 0.127 -12.600 -31.199 1.00 90.00 244 ASP A C 1
ATOM 1978 O O . ASP A 1 244 ? -0.813 -12.535 -31.992 1.00 90.00 244 ASP A O 1
ATOM 1982 N N . GLY A 1 245 ? 0.030 -12.186 -29.929 1.00 89.44 245 GLY A N 1
ATOM 1983 C CA . GLY A 1 245 ? -1.200 -11.712 -29.296 1.00 89.44 245 GLY A CA 1
ATOM 1984 C C . GLY A 1 245 ? -2.193 -12.819 -28.927 1.00 89.44 245 GLY A C 1
ATOM 1985 O O . GLY A 1 245 ? -3.312 -12.502 -28.535 1.00 89.44 245 GLY A O 1
ATOM 1986 N N . PHE A 1 246 ? -1.819 -14.098 -29.055 1.00 88.38 246 PHE A N 1
ATOM 1987 C CA . PHE A 1 246 ? -2.707 -15.239 -28.793 1.00 88.38 246 PHE A CA 1
ATOM 1988 C C . PHE A 1 246 ? -2.079 -16.317 -27.909 1.00 88.38 246 PHE A C 1
ATOM 1990 O O . PHE A 1 246 ? -2.796 -16.998 -27.178 1.00 88.38 246 PHE A O 1
ATOM 1997 N N . THR A 1 247 ? -0.768 -16.516 -28.002 1.00 88.69 247 THR A N 1
ATOM 1998 C CA . THR A 1 247 ? -0.054 -17.551 -27.259 1.00 88.69 247 THR A CA 1
ATOM 1999 C C . THR A 1 247 ? 0.110 -17.120 -25.807 1.00 88.69 247 THR A C 1
ATOM 2001 O O . THR A 1 247 ? 0.773 -16.127 -25.543 1.00 88.69 247 THR A O 1
ATOM 2004 N N . SER A 1 248 ? -0.469 -17.866 -24.862 1.00 89.12 248 SER A N 1
ATOM 2005 C CA . SER A 1 248 ? -0.243 -17.663 -23.425 1.00 89.12 248 SER A CA 1
ATOM 2006 C C . SER A 1 248 ? 1.185 -18.055 -23.047 1.00 89.12 248 SER A C 1
ATOM 2008 O O . SER A 1 248 ? 1.467 -19.233 -22.833 1.00 89.12 248 SER A O 1
ATOM 2010 N N . GLU A 1 249 ? 2.080 -17.075 -22.999 1.00 83.38 249 GLU A N 1
ATOM 2011 C CA . GLU A 1 249 ? 3.525 -17.287 -22.832 1.00 83.38 249 GLU A CA 1
ATOM 2012 C C . GLU A 1 249 ? 4.179 -16.375 -21.791 1.00 83.38 249 GLU A C 1
ATOM 2014 O O . GLU A 1 249 ? 5.339 -16.588 -21.458 1.00 83.38 249 GLU A O 1
ATOM 2019 N N . PHE A 1 250 ? 3.457 -15.388 -21.255 1.00 86.75 250 PHE A N 1
ATOM 2020 C CA . PHE A 1 250 ? 3.997 -14.425 -20.297 1.00 86.75 250 PHE A CA 1
ATOM 2021 C C . PHE A 1 250 ? 3.230 -14.465 -18.970 1.00 86.75 250 PHE A C 1
ATOM 2023 O O . PHE A 1 250 ? 2.008 -14.610 -19.015 1.00 86.75 250 PHE A O 1
ATOM 2030 N N . PRO A 1 251 ? 3.875 -14.342 -17.796 1.00 83.56 251 PRO A N 1
ATOM 2031 C CA . PRO A 1 251 ? 3.164 -14.309 -16.518 1.00 83.56 251 PRO A CA 1
ATOM 2032 C C . PRO A 1 251 ? 2.311 -13.043 -16.406 1.00 83.56 251 PRO A C 1
ATOM 2034 O O . PRO A 1 251 ? 2.841 -11.939 -16.459 1.00 83.56 251 PRO A O 1
ATOM 2037 N N . TRP A 1 252 ? 0.999 -13.194 -16.268 1.00 92.69 252 TRP A N 1
ATOM 2038 C CA . TRP A 1 252 ? 0.068 -12.116 -15.941 1.00 92.69 252 TRP A CA 1
ATOM 2039 C C . TRP A 1 252 ? -0.296 -12.244 -14.463 1.00 92.69 252 TRP A C 1
ATOM 2041 O O . TRP A 1 252 ? -0.632 -13.342 -14.018 1.00 92.69 252 TRP A O 1
ATOM 2051 N N . VAL A 1 253 ? -0.235 -11.143 -13.723 1.00 89.19 253 VAL A N 1
ATOM 2052 C CA . VAL A 1 253 ? -0.670 -11.051 -12.326 1.00 89.19 253 VAL A CA 1
ATOM 2053 C C . VAL A 1 253 ? -2.067 -10.448 -12.322 1.00 89.19 253 VAL A C 1
ATOM 2055 O O . VAL A 1 253 ? -2.254 -9.304 -12.735 1.00 89.19 253 VAL A O 1
ATOM 2058 N N . GLY A 1 254 ? -3.046 -11.259 -11.943 1.00 93.81 254 GLY A N 1
ATOM 2059 C CA . GLY A 1 254 ? -4.421 -10.847 -11.705 1.00 93.81 254 GLY A CA 1
ATOM 2060 C C . GLY A 1 254 ? -4.729 -10.872 -10.212 1.00 93.81 254 GLY A C 1
ATOM 2061 O O . GLY A 1 254 ? -4.009 -11.489 -9.434 1.00 93.81 254 GLY A O 1
ATOM 2062 N N . ASP A 1 255 ? -5.832 -10.252 -9.816 1.00 96.81 255 ASP A N 1
ATOM 2063 C CA . ASP A 1 255 ? -6.259 -10.225 -8.417 1.00 96.81 255 ASP A CA 1
ATOM 2064 C C . ASP A 1 255 ? -7.446 -11.149 -8.159 1.00 96.81 255 ASP A C 1
ATOM 2066 O O . ASP A 1 255 ? -8.305 -11.379 -9.025 1.00 96.81 255 ASP A O 1
ATOM 2070 N N . ARG A 1 256 ? -7.510 -11.647 -6.928 1.00 95.19 256 ARG A N 1
ATOM 2071 C CA . ARG A 1 256 ? -8.576 -12.488 -6.401 1.00 95.19 256 ARG A CA 1
ATOM 2072 C C . ARG A 1 256 ? -9.057 -11.928 -5.068 1.00 95.19 256 ARG A C 1
ATOM 2074 O O . ARG A 1 256 ? -8.257 -11.633 -4.193 1.00 95.19 256 ARG A O 1
ATOM 2081 N N . ILE A 1 257 ? -10.367 -11.816 -4.896 1.00 98.06 257 ILE A N 1
ATOM 2082 C CA . ILE A 1 257 ? -10.981 -11.530 -3.598 1.00 98.06 257 ILE A CA 1
ATOM 2083 C C . ILE A 1 257 ? -11.159 -12.866 -2.883 1.00 98.06 257 ILE A C 1
ATOM 2085 O O . ILE A 1 257 ? -11.678 -13.812 -3.482 1.00 98.06 257 ILE A O 1
ATOM 2089 N N . VAL A 1 258 ? -10.734 -12.950 -1.627 1.00 97.56 258 VAL A N 1
ATOM 2090 C CA . VAL A 1 258 ? -10.819 -14.164 -0.806 1.00 97.56 258 VAL A CA 1
ATOM 2091 C C . VAL A 1 258 ? -11.493 -13.835 0.511 1.00 97.56 258 VAL A C 1
ATOM 2093 O O . VAL A 1 258 ? -11.204 -12.801 1.107 1.00 97.56 258 VAL A O 1
ATOM 2096 N N . GLU A 1 259 ? -12.386 -14.716 0.950 1.00 97.50 259 GLU A N 1
ATOM 2097 C CA . GLU A 1 259 ? -12.996 -14.687 2.274 1.00 97.50 259 GLU A CA 1
ATOM 2098 C C . GLU A 1 259 ? -12.521 -15.891 3.093 1.00 97.50 259 GLU A C 1
ATOM 2100 O O . GLU A 1 259 ? -12.669 -17.040 2.659 1.00 97.50 259 GLU A O 1
ATOM 2105 N N . TRP A 1 260 ? -12.002 -15.623 4.288 1.00 97.31 260 TRP A N 1
ATOM 2106 C CA . TRP A 1 260 ? -11.587 -16.617 5.270 1.00 97.31 260 TRP A CA 1
ATOM 2107 C C . TRP A 1 260 ? -12.508 -16.620 6.484 1.00 97.31 260 TRP A C 1
ATOM 2109 O O . TRP A 1 260 ? -12.928 -15.565 6.964 1.00 97.31 260 TRP A O 1
ATOM 2119 N N . ASP A 1 261 ? -12.786 -17.807 7.017 1.00 95.50 261 ASP A N 1
ATOM 2120 C CA . ASP A 1 261 ? -13.356 -17.924 8.358 1.00 95.50 261 ASP A CA 1
ATOM 2121 C C . ASP A 1 261 ? -12.320 -17.585 9.451 1.00 95.50 261 ASP A C 1
ATOM 2123 O O . ASP A 1 261 ? -11.137 -17.371 9.181 1.00 95.50 261 ASP A O 1
ATOM 2127 N N . ALA A 1 262 ? -12.765 -17.533 10.709 1.00 89.12 262 ALA A N 1
ATOM 2128 C CA . ALA A 1 262 ? -11.902 -17.220 11.852 1.00 89.12 262 ALA A CA 1
ATOM 2129 C C . ALA A 1 262 ? -10.757 -18.234 12.076 1.00 89.12 262 ALA A C 1
ATOM 2131 O O . ALA A 1 262 ? -9.797 -17.917 12.776 1.00 89.12 262 ALA A O 1
ATOM 2132 N N . ASP A 1 263 ? -10.849 -19.435 11.493 1.00 91.75 263 ASP A N 1
ATOM 2133 C CA . ASP A 1 263 ? -9.807 -20.466 11.545 1.00 91.75 263 ASP A CA 1
ATOM 2134 C C . ASP A 1 263 ? -8.817 -20.352 10.362 1.00 91.75 263 ASP A C 1
ATOM 2136 O O . ASP A 1 263 ? -7.868 -21.134 10.274 1.00 91.75 263 ASP A O 1
ATOM 2140 N N . GLY A 1 264 ? -9.024 -19.391 9.452 1.00 91.50 264 GLY A N 1
ATOM 2141 C CA . GLY A 1 264 ? -8.191 -19.160 8.273 1.00 91.50 264 GLY A CA 1
ATOM 2142 C C . GLY A 1 264 ? -8.550 -20.028 7.063 1.00 91.50 264 GLY A C 1
ATOM 2143 O O . GLY A 1 264 ? -7.792 -20.066 6.098 1.00 91.50 264 GLY A O 1
ATOM 2144 N N . ASN A 1 265 ? -9.683 -20.735 7.065 1.00 95.31 265 ASN A N 1
ATOM 2145 C CA . ASN A 1 265 ? -10.086 -21.529 5.903 1.00 95.31 265 ASN A CA 1
ATOM 2146 C C . ASN A 1 265 ? -10.768 -20.641 4.862 1.00 95.31 265 ASN A C 1
ATOM 2148 O O . ASN A 1 265 ? -11.688 -19.894 5.189 1.00 95.31 265 ASN A O 1
ATOM 2152 N N . GLU A 1 266 ? -10.378 -20.773 3.594 1.00 96.06 266 GLU A N 1
ATOM 2153 C CA . GLU A 1 266 ? -11.080 -20.115 2.491 1.00 96.06 266 GLU A CA 1
ATOM 2154 C C . GLU A 1 266 ? -12.510 -20.670 2.351 1.00 96.06 266 GLU A C 1
ATOM 2156 O O . GLU A 1 266 ? -12.713 -21.865 2.112 1.00 96.06 266 GLU A O 1
ATOM 2161 N N . VAL A 1 267 ? -13.508 -19.790 2.465 1.00 97.12 267 VAL A N 1
ATOM 2162 C CA . VAL A 1 267 ? -14.938 -20.134 2.358 1.00 97.12 267 VAL A CA 1
ATOM 2163 C C . VAL A 1 267 ? -15.606 -19.569 1.104 1.00 97.12 267 VAL A C 1
ATOM 2165 O O . VAL A 1 267 ? -16.648 -20.082 0.684 1.00 97.12 267 VAL A O 1
ATOM 2168 N N . TRP A 1 268 ? -15.009 -18.548 0.487 1.00 97.31 268 TRP A N 1
ATOM 2169 C CA . TRP A 1 268 ? -15.477 -17.934 -0.753 1.00 97.31 268 TRP A CA 1
ATOM 2170 C C . TRP A 1 268 ? -14.314 -17.248 -1.480 1.00 97.31 268 TRP A C 1
ATOM 2172 O O . TRP A 1 268 ? -13.407 -16.714 -0.843 1.00 97.31 268 TRP A O 1
ATOM 2182 N N . SER A 1 269 ? -14.339 -17.237 -2.815 1.00 97.12 269 SER A N 1
ATOM 2183 C CA . SER A 1 269 ? -13.410 -16.431 -3.607 1.00 97.12 269 SER A CA 1
ATOM 2184 C C . SER A 1 269 ? -13.966 -16.032 -4.975 1.00 97.12 269 SER A C 1
ATOM 2186 O O . SER A 1 269 ? -14.871 -16.668 -5.521 1.00 97.12 269 SER A O 1
ATOM 2188 N N . TRP A 1 270 ? -13.402 -14.963 -5.534 1.00 98.38 270 TRP A N 1
ATOM 2189 C CA . TRP A 1 270 ? -13.736 -14.417 -6.849 1.00 98.38 270 TRP A CA 1
ATOM 2190 C C . TRP A 1 270 ? -12.472 -13.921 -7.545 1.00 98.38 270 TRP A C 1
ATOM 2192 O O . TRP A 1 270 ? -11.679 -13.222 -6.924 1.00 98.38 270 TRP A O 1
ATOM 2202 N N . ASN A 1 271 ? -12.257 -14.272 -8.814 1.00 97.81 271 ASN A N 1
ATOM 2203 C CA . ASN A 1 271 ? -10.972 -14.071 -9.487 1.00 97.81 271 ASN A CA 1
ATOM 2204 C C . ASN A 1 271 ? -11.116 -13.316 -10.813 1.00 97.81 271 ASN A C 1
ATOM 2206 O O . ASN A 1 271 ? -11.906 -13.699 -11.676 1.00 97.81 271 ASN A O 1
ATOM 2210 N N . THR A 1 272 ? -10.299 -12.285 -11.009 1.00 97.50 272 THR A N 1
ATOM 2211 C CA . THR A 1 272 ? -10.290 -11.472 -12.233 1.00 97.50 272 THR A CA 1
ATOM 2212 C C . THR A 1 272 ? -10.064 -12.287 -13.510 1.00 97.50 272 THR A C 1
ATOM 2214 O O . THR A 1 272 ? -10.709 -12.000 -14.514 1.00 97.50 272 THR A O 1
ATOM 2217 N N . PHE A 1 273 ? -9.253 -13.350 -13.494 1.00 97.00 273 PHE A N 1
ATOM 2218 C CA . PHE A 1 273 ? -9.044 -14.212 -14.668 1.00 97.00 273 PHE A CA 1
ATOM 2219 C C . PHE A 1 273 ? -10.298 -14.943 -15.146 1.00 97.00 273 PHE A C 1
ATOM 2221 O O . PHE A 1 273 ? -10.355 -15.359 -16.305 1.00 97.00 273 PHE A O 1
ATOM 2228 N N . ASP A 1 274 ? -11.280 -15.133 -14.269 1.00 96.94 274 ASP A N 1
ATOM 2229 C CA . ASP A 1 274 ? -12.495 -15.873 -14.598 1.00 96.94 274 ASP A CA 1
ATOM 2230 C C . ASP A 1 274 ? -13.600 -14.946 -15.139 1.00 96.94 274 ASP A C 1
ATOM 2232 O O . ASP A 1 274 ? -14.487 -15.407 -15.862 1.00 96.94 274 ASP A O 1
ATOM 2236 N N . TYR A 1 275 ? -13.524 -13.642 -14.842 1.00 96.69 275 TYR A N 1
ATOM 2237 C CA . TYR A 1 275 ? -14.569 -12.661 -15.165 1.00 96.69 275 TYR A CA 1
ATOM 2238 C C . TYR A 1 275 ? -14.118 -11.519 -16.081 1.00 96.69 275 TYR A C 1
ATOM 2240 O O . TYR A 1 275 ? -14.969 -10.881 -16.700 1.00 96.69 275 TYR A O 1
ATOM 2248 N N . TYR A 1 276 ? -12.819 -11.243 -16.200 1.00 97.00 276 TYR A N 1
ATOM 2249 C CA . TYR A 1 276 ? -12.292 -10.213 -17.095 1.00 97.00 276 TYR A CA 1
ATOM 2250 C C . TYR A 1 276 ? -11.682 -10.812 -18.357 1.00 97.00 276 TYR A C 1
ATOM 2252 O O . TYR A 1 276 ? -11.037 -11.859 -18.357 1.00 97.00 276 TYR A O 1
ATOM 2260 N N . SER A 1 277 ? -11.852 -10.091 -19.460 1.00 94.94 277 SER A N 1
ATOM 2261 C CA . SER A 1 277 ? -11.215 -10.417 -20.726 1.00 94.94 277 SER A CA 1
ATOM 2262 C C . SER A 1 277 ? -9.775 -9.908 -20.757 1.00 94.94 277 SER A C 1
ATOM 2264 O O . SER A 1 277 ? -9.543 -8.710 -20.632 1.00 94.94 277 SER A O 1
ATOM 2266 N N . GLN A 1 278 ? -8.811 -10.782 -21.055 1.00 92.69 278 GLN A N 1
ATOM 2267 C CA . GLN A 1 278 ? -7.406 -10.400 -21.295 1.00 92.69 278 GLN A CA 1
ATOM 2268 C C . GLN A 1 278 ? -7.208 -9.565 -22.582 1.00 92.69 278 GLN A C 1
ATOM 2270 O O . GLN A 1 278 ? -6.084 -9.210 -22.928 1.00 92.69 278 GLN A O 1
ATOM 2275 N N . LEU A 1 279 ? -8.286 -9.246 -23.314 1.00 92.69 279 LEU A N 1
ATOM 2276 C CA . LEU A 1 279 ? -8.272 -8.196 -24.341 1.00 92.69 279 LEU A CA 1
ATOM 2277 C C . LEU A 1 279 ? -8.226 -6.787 -23.740 1.00 92.69 279 LEU A C 1
ATOM 2279 O O . LEU A 1 279 ? -7.869 -5.844 -24.446 1.00 92.69 279 LEU A O 1
ATOM 2283 N N . ASP A 1 280 ? -8.602 -6.649 -22.471 1.00 94.25 280 ASP A N 1
ATOM 2284 C CA . ASP A 1 280 ? -8.576 -5.390 -21.748 1.00 94.25 280 ASP A CA 1
ATOM 2285 C C . ASP A 1 280 ? -7.277 -5.303 -20.971 1.00 94.25 280 ASP A C 1
ATOM 2287 O O . ASP A 1 280 ? -7.061 -6.050 -20.026 1.00 94.25 280 ASP A O 1
ATOM 2291 N N . TYR A 1 281 ? -6.407 -4.392 -21.370 1.00 91.38 281 TYR A N 1
ATOM 2292 C CA . TYR A 1 281 ? -5.155 -4.104 -20.690 1.00 91.38 281 TYR A CA 1
ATOM 2293 C C . TYR A 1 281 ? -4.780 -2.651 -20.965 1.00 91.38 281 TYR A C 1
ATOM 2295 O O . TYR A 1 281 ? -5.194 -2.070 -21.975 1.00 91.38 281 TYR A O 1
ATOM 2303 N N . ASP A 1 282 ? -3.984 -2.061 -20.080 1.00 85.44 282 ASP A N 1
ATOM 2304 C CA . ASP A 1 282 ? -3.457 -0.724 -20.309 1.00 85.44 282 ASP A CA 1
ATOM 2305 C C . ASP A 1 282 ? -2.446 -0.725 -21.468 1.00 85.44 282 ASP A C 1
ATOM 2307 O O . ASP A 1 282 ? -1.480 -1.484 -21.487 1.00 85.44 282 ASP A O 1
ATOM 2311 N N . TYR A 1 283 ? -2.681 0.138 -22.456 1.00 81.25 283 TYR A N 1
ATOM 2312 C CA . TYR A 1 283 ? -1.796 0.346 -23.605 1.00 81.25 283 TYR A CA 1
ATOM 2313 C C . TYR A 1 283 ? -1.187 1.754 -23.642 1.00 81.25 283 TYR A C 1
ATOM 2315 O O . TYR A 1 283 ? -0.452 2.065 -24.580 1.00 81.25 283 TYR A O 1
ATOM 2323 N N . ILE A 1 284 ? -1.520 2.614 -22.671 1.00 79.38 284 ILE A N 1
ATOM 2324 C CA . ILE A 1 284 ? -1.186 4.044 -22.674 1.00 79.38 284 ILE A CA 1
ATOM 2325 C C . ILE A 1 284 ? -0.219 4.382 -21.539 1.00 79.38 284 ILE A C 1
ATOM 2327 O O . ILE A 1 284 ? 0.744 5.106 -21.765 1.00 79.38 284 ILE A O 1
ATOM 2331 N N . ALA A 1 285 ? -0.459 3.871 -20.333 1.00 76.69 285 ALA A N 1
ATOM 2332 C CA . ALA A 1 285 ? 0.207 4.312 -19.110 1.00 76.69 285 ALA A CA 1
ATOM 2333 C C . ALA A 1 285 ? 1.526 3.576 -18.809 1.00 76.69 285 ALA A C 1
ATOM 2335 O O . ALA A 1 285 ? 2.054 3.682 -17.705 1.00 76.69 285 ALA A O 1
ATOM 2336 N N . GLY A 1 286 ? 2.073 2.832 -19.774 1.00 78.69 286 GLY A N 1
ATOM 2337 C CA . GLY A 1 286 ? 3.405 2.230 -19.663 1.00 78.69 286 GLY A CA 1
ATOM 2338 C C . GLY A 1 286 ? 3.493 0.972 -18.791 1.00 78.69 286 GLY A C 1
ATOM 2339 O O . GLY A 1 286 ? 4.600 0.490 -18.557 1.00 78.69 286 GLY A O 1
ATOM 2340 N N . THR A 1 287 ? 2.373 0.382 -18.360 1.00 84.69 287 THR A N 1
ATOM 2341 C CA . THR A 1 287 ? 2.369 -0.852 -17.539 1.00 84.69 287 THR A CA 1
ATOM 2342 C C . THR A 1 287 ? 3.104 -2.022 -18.203 1.00 84.69 287 THR A C 1
ATOM 2344 O O . THR A 1 287 ? 3.810 -2.772 -17.535 1.00 84.69 287 THR A O 1
ATOM 2347 N N . TRP A 1 288 ? 3.043 -2.150 -19.532 1.00 87.56 288 TRP A N 1
ATOM 2348 C CA . TRP A 1 288 ? 3.826 -3.158 -20.256 1.00 87.56 288 TRP A CA 1
ATOM 2349 C C . TRP A 1 288 ? 5.337 -2.901 -20.227 1.00 87.56 288 TRP A C 1
ATOM 2351 O O . TRP A 1 288 ? 6.111 -3.857 -20.245 1.00 87.56 288 TRP A O 1
ATOM 2361 N N . ALA A 1 289 ? 5.775 -1.640 -20.174 1.00 80.19 289 ALA A N 1
ATOM 2362 C CA . ALA A 1 289 ? 7.195 -1.328 -20.036 1.00 80.19 289 ALA A CA 1
ATOM 2363 C C . ALA A 1 289 ? 7.714 -1.776 -18.661 1.00 80.19 289 ALA A C 1
ATOM 2365 O O . ALA A 1 289 ? 8.776 -2.391 -18.589 1.00 80.19 289 ALA A O 1
ATOM 2366 N N . ALA A 1 290 ? 6.929 -1.559 -17.596 1.00 73.50 290 ALA A N 1
ATOM 2367 C CA . ALA A 1 290 ? 7.205 -2.146 -16.283 1.00 73.50 290 ALA A CA 1
ATOM 2368 C C . ALA A 1 290 ? 7.238 -3.679 -16.369 1.00 73.50 290 ALA A C 1
ATOM 2370 O O . ALA A 1 290 ? 8.205 -4.303 -15.947 1.00 73.50 290 ALA A O 1
ATOM 2371 N N . ALA A 1 291 ? 6.269 -4.279 -17.061 1.00 82.00 291 ALA A N 1
ATOM 2372 C CA . ALA A 1 291 ? 6.195 -5.726 -17.214 1.00 82.00 291 ALA A CA 1
ATOM 2373 C C . ALA A 1 291 ? 7.423 -6.354 -17.875 1.00 82.00 291 ALA A C 1
ATOM 2375 O O . ALA A 1 291 ? 7.881 -7.422 -17.473 1.00 82.00 291 ALA A O 1
ATOM 2376 N N . PHE A 1 292 ? 7.970 -5.688 -18.892 1.00 77.94 292 PHE A N 1
ATOM 2377 C CA . PHE A 1 292 ? 9.200 -6.118 -19.545 1.00 77.94 292 PHE A CA 1
ATOM 2378 C C . PHE A 1 292 ? 10.386 -6.146 -18.574 1.00 77.94 292 PHE A C 1
ATOM 2380 O O . PHE A 1 292 ? 11.183 -7.084 -18.613 1.00 77.94 292 PHE A O 1
ATOM 2387 N N . ASN A 1 293 ? 10.476 -5.156 -17.684 1.00 66.31 293 ASN A N 1
ATOM 2388 C CA . ASN A 1 293 ? 11.538 -5.067 -16.682 1.00 66.31 293 ASN A CA 1
ATOM 2389 C C . ASN A 1 293 ? 11.344 -6.076 -15.539 1.00 66.31 293 ASN A C 1
ATOM 2391 O O . ASN A 1 293 ? 12.310 -6.717 -15.114 1.00 66.31 293 ASN A O 1
ATOM 2395 N N . ASP A 1 294 ? 10.102 -6.246 -15.089 1.00 63.72 294 ASP A N 1
ATOM 2396 C CA . ASP A 1 294 ? 9.738 -7.077 -13.937 1.00 63.72 294 ASP A CA 1
ATOM 2397 C C . ASP A 1 294 ? 9.651 -8.569 -14.296 1.00 63.72 294 ASP A C 1
ATOM 2399 O O . ASP A 1 294 ? 9.689 -9.435 -13.424 1.00 63.72 294 ASP A O 1
ATOM 2403 N N . GLY A 1 295 ? 9.536 -8.900 -15.588 1.00 70.19 295 GLY A N 1
ATOM 2404 C CA . GLY A 1 295 ? 9.372 -10.276 -16.068 1.00 70.19 295 GLY A CA 1
ATOM 2405 C C . GLY A 1 295 ? 7.969 -10.854 -15.851 1.00 70.19 295 GLY A C 1
ATOM 2406 O O . GLY A 1 295 ? 7.758 -12.045 -16.076 1.00 70.19 295 GLY A O 1
ATOM 2407 N N . ARG A 1 296 ? 7.011 -10.017 -15.441 1.00 79.00 296 ARG A N 1
ATOM 2408 C CA . ARG A 1 296 ? 5.591 -10.340 -15.253 1.00 79.00 296 ARG A CA 1
ATOM 2409 C C . ARG A 1 296 ? 4.739 -9.108 -15.539 1.00 79.00 296 ARG A C 1
ATOM 2411 O O . ARG A 1 296 ? 5.170 -7.997 -15.266 1.00 79.00 296 ARG A O 1
ATOM 2418 N N . PHE A 1 297 ? 3.540 -9.286 -16.076 1.00 88.12 297 PHE A N 1
ATOM 2419 C CA . PHE A 1 297 ? 2.607 -8.200 -16.359 1.00 88.12 297 PHE A CA 1
ATOM 2420 C C . PHE A 1 297 ? 1.598 -8.072 -15.230 1.00 88.12 297 PHE A C 1
ATOM 2422 O O . PHE A 1 297 ? 0.706 -8.906 -15.103 1.00 88.12 297 PHE A O 1
ATOM 2429 N N . ASP A 1 298 ? 1.745 -7.026 -14.426 1.00 86.69 298 ASP A N 1
ATOM 2430 C CA . ASP A 1 298 ? 0.752 -6.644 -13.431 1.00 86.69 298 ASP A CA 1
ATOM 2431 C C . ASP A 1 298 ? -0.506 -6.110 -14.128 1.00 86.69 298 ASP A C 1
ATOM 2433 O O . ASP A 1 298 ? -0.549 -4.969 -14.594 1.00 86.69 298 ASP A O 1
ATOM 2437 N N . TRP A 1 299 ? -1.500 -6.980 -14.294 1.00 94.94 299 TRP A N 1
ATOM 2438 C CA . TRP A 1 299 ? -2.619 -6.751 -15.198 1.00 94.94 299 TRP A CA 1
ATOM 2439 C C . TRP A 1 299 ? -3.721 -5.915 -14.553 1.00 94.94 299 TRP A C 1
ATOM 2441 O O . TRP A 1 299 ? -4.221 -4.974 -15.175 1.00 94.94 299 TRP A O 1
ATOM 2451 N N . THR A 1 300 ? -4.123 -6.258 -13.330 1.00 96.00 300 THR A N 1
ATOM 2452 C CA . THR A 1 300 ? -5.282 -5.643 -12.671 1.00 96.00 300 THR A CA 1
ATOM 2453 C C . THR A 1 300 ? -4.876 -4.654 -11.584 1.00 96.00 300 THR A C 1
ATOM 2455 O O . THR A 1 300 ? -5.421 -3.542 -11.566 1.00 96.00 300 THR A O 1
ATOM 2458 N N . HIS A 1 301 ? -3.899 -5.002 -10.746 1.00 93.25 301 HIS A N 1
ATOM 2459 C CA . HIS A 1 301 ? -3.450 -4.207 -9.603 1.00 93.25 301 HIS A CA 1
ATOM 2460 C C . HIS A 1 301 ? -4.621 -3.626 -8.798 1.00 93.25 301 HIS A C 1
ATOM 2462 O O . HIS A 1 301 ? -4.824 -2.410 -8.702 1.00 93.25 301 HIS A O 1
ATOM 2468 N N . ALA A 1 302 ? -5.485 -4.495 -8.301 1.00 95.56 302 ALA A N 1
ATOM 2469 C CA . ALA A 1 302 ? -6.595 -4.096 -7.469 1.00 95.56 302 ALA A CA 1
ATOM 2470 C C . ALA A 1 302 ? -6.087 -3.604 -6.115 1.00 95.56 302 ALA A C 1
ATOM 2472 O O . ALA A 1 302 ? -5.190 -4.184 -5.510 1.00 95.56 302 ALA A O 1
ATOM 2473 N N . ASN A 1 303 ? -6.661 -2.497 -5.652 1.00 92.81 303 ASN A N 1
ATOM 2474 C CA . ASN A 1 303 ? -6.108 -1.742 -4.526 1.00 92.81 303 ASN A CA 1
ATOM 2475 C C . ASN A 1 303 ? -7.125 -1.417 -3.431 1.00 92.81 303 ASN A C 1
ATOM 2477 O O . ASN A 1 303 ? -6.750 -0.863 -2.398 1.00 92.81 303 ASN A O 1
ATOM 2481 N N . ALA A 1 304 ? -8.407 -1.693 -3.667 1.00 95.94 304 ALA A N 1
ATOM 2482 C CA . ALA A 1 304 ? -9.476 -1.444 -2.716 1.00 95.94 304 ALA A CA 1
ATOM 2483 C C . ALA A 1 304 ? -10.733 -2.227 -3.096 1.00 95.94 304 ALA A C 1
ATOM 2485 O O . ALA A 1 304 ? -11.020 -2.450 -4.278 1.00 95.94 304 ALA A O 1
ATOM 2486 N N . PHE A 1 305 ? -11.535 -2.553 -2.089 1.00 96.94 305 PHE A N 1
ATOM 2487 C CA . PHE A 1 305 ? -12.912 -2.974 -2.283 1.00 96.94 305 PHE A CA 1
ATOM 2488 C C . PHE A 1 305 ? -13.807 -2.451 -1.160 1.00 96.94 305 PHE A C 1
ATOM 2490 O O . PHE A 1 305 ? -13.337 -2.099 -0.083 1.00 96.94 305 PHE A O 1
ATOM 2497 N N . TRP A 1 306 ? -15.110 -2.413 -1.421 1.00 96.25 306 TRP A N 1
ATOM 2498 C CA . TRP A 1 306 ? -16.131 -2.066 -0.440 1.00 96.25 306 TRP A CA 1
ATOM 2499 C C . TRP A 1 306 ? -17.234 -3.115 -0.445 1.00 96.25 306 TRP A C 1
ATOM 2501 O O . TRP A 1 306 ? -17.814 -3.393 -1.497 1.00 96.25 306 TRP A O 1
ATOM 2511 N N . PHE A 1 307 ? -17.553 -3.671 0.722 1.00 96.69 307 PHE A N 1
ATOM 2512 C CA . PHE A 1 307 ? -18.693 -4.568 0.885 1.00 96.69 307 PHE A CA 1
ATOM 2513 C C . PHE A 1 307 ? -19.935 -3.776 1.304 1.00 96.69 307 PHE A C 1
ATOM 2515 O O . PHE A 1 307 ? -19.962 -3.143 2.357 1.00 96.69 307 PHE A O 1
ATOM 2522 N N . SER A 1 308 ? -20.981 -3.811 0.478 1.00 95.06 308 SER A N 1
ATOM 2523 C CA . SER A 1 308 ? -22.277 -3.215 0.795 1.00 95.06 308 SER A CA 1
ATOM 2524 C C . SER A 1 308 ? -23.204 -4.257 1.402 1.00 95.06 308 SER A C 1
ATOM 2526 O O . SER A 1 308 ? -23.725 -5.119 0.695 1.00 95.06 308 SER A O 1
ATOM 2528 N N . GLU A 1 309 ? -23.475 -4.146 2.702 1.00 91.06 309 GLU A N 1
ATOM 2529 C CA . GLU A 1 309 ? -24.441 -5.017 3.383 1.00 91.06 309 GLU A CA 1
ATOM 2530 C C . GLU A 1 309 ? -25.866 -4.842 2.851 1.00 91.06 309 GLU A C 1
ATOM 2532 O O . GLU A 1 309 ? -26.612 -5.810 2.700 1.00 91.06 309 GLU A O 1
ATOM 2537 N N . GLN A 1 310 ? -26.255 -3.597 2.554 1.00 90.75 310 GLN A N 1
ATOM 2538 C CA . GLN A 1 310 ? -27.604 -3.269 2.095 1.00 90.75 310 GLN A CA 1
ATOM 2539 C C . GLN A 1 310 ? -27.908 -3.908 0.736 1.00 90.75 310 GLN A C 1
ATOM 2541 O O . GLN A 1 310 ? -29.038 -4.341 0.491 1.00 90.75 310 GLN A O 1
ATOM 2546 N N . GLU A 1 311 ? -26.914 -3.935 -0.149 1.00 92.88 311 GLU A N 1
ATOM 2547 C CA . GLU A 1 311 ? -27.052 -4.468 -1.503 1.00 92.88 311 GLU A CA 1
ATOM 2548 C C . GLU A 1 311 ? -26.546 -5.902 -1.635 1.00 92.88 311 GLU A C 1
ATOM 2550 O O . GLU A 1 311 ? -26.840 -6.552 -2.636 1.00 92.88 311 GLU A O 1
ATOM 2555 N N . ASN A 1 312 ? -25.837 -6.406 -0.621 1.00 95.38 312 ASN A N 1
ATOM 2556 C CA . ASN A 1 312 ? -25.137 -7.684 -0.642 1.00 95.38 312 ASN A CA 1
ATOM 2557 C C . ASN A 1 312 ? -24.220 -7.808 -1.874 1.00 95.38 312 ASN A C 1
ATOM 2559 O O . ASN A 1 312 ? -24.286 -8.776 -2.637 1.00 95.38 312 ASN A O 1
ATOM 2563 N N . ALA A 1 313 ? -23.408 -6.773 -2.089 1.00 96.88 313 ALA A N 1
ATOM 2564 C CA . ALA A 1 313 ? -22.566 -6.606 -3.267 1.00 96.88 313 ALA A CA 1
ATOM 2565 C C . ALA A 1 313 ? -21.179 -6.073 -2.890 1.00 96.88 313 ALA A C 1
ATOM 2567 O O . ALA A 1 313 ? -21.032 -5.345 -1.908 1.00 96.88 313 ALA A O 1
ATOM 2568 N N . ILE A 1 314 ? -20.176 -6.408 -3.699 1.00 98.38 314 ILE A N 1
ATOM 2569 C CA . ILE A 1 314 ? -18.806 -5.911 -3.562 1.00 98.38 314 ILE A CA 1
ATOM 2570 C C . ILE A 1 314 ? -18.535 -4.898 -4.672 1.00 98.38 314 ILE A C 1
ATOM 2572 O O . ILE A 1 314 ? -18.763 -5.183 -5.845 1.00 98.38 314 ILE A O 1
ATOM 2576 N N . TYR A 1 315 ? -18.016 -3.732 -4.307 1.00 98.25 315 TYR A N 1
ATOM 2577 C CA . TYR A 1 315 ? -17.451 -2.762 -5.238 1.00 98.25 315 TYR A CA 1
ATOM 2578 C C . TYR A 1 315 ? -15.939 -2.936 -5.262 1.00 98.25 315 TYR A C 1
ATOM 2580 O O . TYR A 1 315 ? -15.303 -2.810 -4.224 1.00 98.25 315 TYR A O 1
ATOM 2588 N N . PHE A 1 316 ? -15.362 -3.222 -6.423 1.00 98.31 316 PHE A N 1
ATOM 2589 C CA . PHE A 1 316 ? -13.958 -3.592 -6.573 1.00 98.31 316 PHE A CA 1
ATOM 2590 C C . PHE A 1 316 ? -13.214 -2.576 -7.440 1.00 98.31 316 PHE A C 1
ATOM 2592 O O . PHE A 1 316 ? -13.621 -2.326 -8.576 1.00 98.31 316 PHE A O 1
ATOM 2599 N N . SER A 1 317 ? -12.146 -1.976 -6.909 1.00 97.81 317 SER A N 1
ATOM 2600 C CA . SER A 1 317 ? -11.333 -0.970 -7.600 1.00 97.81 317 SER A CA 1
ATOM 2601 C C . SER A 1 317 ? -10.099 -1.607 -8.230 1.00 97.81 317 SER A C 1
ATOM 2603 O O . SER A 1 317 ? -9.220 -2.112 -7.532 1.00 97.81 317 SER A O 1
ATOM 2605 N N . VAL A 1 318 ? -10.021 -1.537 -9.557 1.00 97.25 318 VAL A N 1
ATOM 2606 C CA . VAL A 1 318 ? -8.955 -2.125 -10.371 1.00 97.25 318 VAL A CA 1
ATOM 2607 C C . VAL A 1 318 ? -8.161 -1.004 -11.031 1.00 97.25 318 VAL A C 1
ATOM 2609 O O . VAL A 1 318 ? -8.660 -0.322 -11.936 1.00 97.25 318 VAL A O 1
ATOM 2612 N N . ARG A 1 319 ? -6.928 -0.792 -10.556 1.00 94.69 319 ARG A N 1
ATOM 2613 C CA . ARG A 1 319 ? -6.102 0.372 -10.898 1.00 94.69 319 ARG A CA 1
ATOM 2614 C C . ARG A 1 319 ? -5.679 0.362 -12.362 1.00 94.69 319 ARG A C 1
ATOM 2616 O O . ARG A 1 319 ? -5.930 1.329 -13.078 1.00 94.69 319 ARG A O 1
ATOM 2623 N N . HIS A 1 320 ? -5.058 -0.722 -12.825 1.00 94.31 320 HIS A N 1
ATOM 2624 C CA . HIS A 1 320 ? -4.428 -0.766 -14.153 1.00 94.31 320 HIS A CA 1
ATOM 2625 C C . HIS A 1 320 ? -5.438 -0.820 -15.299 1.00 94.31 320 HIS A C 1
ATOM 2627 O O . HIS A 1 320 ? -5.133 -0.405 -16.412 1.00 94.31 320 HIS A O 1
ATOM 2633 N N . LEU A 1 321 ? -6.677 -1.232 -15.023 1.00 95.25 321 LEU A N 1
ATOM 2634 C CA . LEU A 1 321 ? -7.771 -1.141 -15.991 1.00 95.25 321 LEU A CA 1
ATOM 2635 C C . LEU A 1 321 ? -8.571 0.161 -15.877 1.00 95.25 321 LEU A C 1
ATOM 2637 O O . LEU A 1 321 ? -9.464 0.383 -16.694 1.00 95.25 321 LEU A O 1
ATOM 2641 N N . SER A 1 322 ? -8.268 1.008 -14.884 1.00 95.38 322 SER A N 1
ATOM 2642 C CA . SER A 1 322 ? -9.064 2.188 -14.529 1.00 95.38 322 SER A CA 1
ATOM 2643 C C . SER A 1 322 ? -10.558 1.853 -14.470 1.00 95.38 322 SER A C 1
ATOM 2645 O O . SER A 1 322 ? -11.384 2.445 -15.172 1.00 95.38 322 SER A O 1
ATOM 2647 N N . ARG A 1 323 ? -10.876 0.808 -13.695 1.00 96.62 323 ARG A N 1
ATOM 2648 C CA . ARG A 1 323 ? -12.190 0.159 -13.662 1.00 96.62 323 ARG A CA 1
ATOM 2649 C C . ARG A 1 323 ? -12.679 -0.029 -12.232 1.00 96.62 323 ARG A C 1
ATOM 2651 O O . ARG A 1 323 ? -11.936 -0.513 -11.383 1.00 96.62 323 ARG A O 1
ATOM 2658 N N . ILE A 1 324 ? -13.949 0.285 -12.004 1.00 98.31 324 ILE A N 1
ATOM 2659 C CA . ILE A 1 324 ? -14.693 -0.075 -10.795 1.00 98.31 324 ILE A CA 1
ATOM 2660 C C . ILE A 1 324 ? -15.752 -1.102 -11.186 1.00 98.31 324 ILE A C 1
ATOM 2662 O O . ILE A 1 324 ? -16.514 -0.879 -12.126 1.00 98.31 324 ILE A O 1
ATOM 2666 N N . THR A 1 325 ? -15.816 -2.211 -10.462 1.00 98.19 325 THR A N 1
ATOM 2667 C CA . THR A 1 325 ? -16.710 -3.333 -10.771 1.00 98.19 325 THR A CA 1
ATOM 2668 C C . THR A 1 325 ? -17.650 -3.585 -9.613 1.00 98.19 325 THR A C 1
ATOM 2670 O O . THR A 1 325 ? -17.201 -3.683 -8.474 1.00 98.19 325 THR A O 1
ATOM 2673 N N . LYS A 1 326 ? -18.946 -3.726 -9.891 1.00 97.94 326 LYS A N 1
ATOM 2674 C CA . LYS A 1 326 ? -19.926 -4.172 -8.899 1.00 97.94 326 LYS A CA 1
ATOM 2675 C C . LYS A 1 326 ? -20.191 -5.662 -9.078 1.00 97.94 326 LYS A C 1
ATOM 2677 O O . LYS A 1 326 ? -20.561 -6.096 -10.166 1.00 97.94 326 LYS A O 1
ATOM 2682 N N . ILE A 1 327 ? -20.016 -6.434 -8.013 1.00 98.38 327 ILE A N 1
ATOM 2683 C CA . ILE A 1 327 ? -20.103 -7.897 -7.998 1.00 98.38 327 ILE A CA 1
ATOM 2684 C C . ILE A 1 327 ? -21.232 -8.306 -7.053 1.00 98.38 327 ILE A C 1
ATOM 2686 O O . ILE A 1 327 ? -21.288 -7.841 -5.915 1.00 98.38 327 ILE A O 1
ATOM 2690 N N . ASP A 1 328 ? -22.125 -9.187 -7.499 1.00 97.75 328 ASP A N 1
ATOM 2691 C CA . ASP A 1 328 ? -23.108 -9.818 -6.618 1.00 97.75 328 ASP A CA 1
ATOM 2692 C C . ASP A 1 328 ? -22.395 -10.850 -5.735 1.00 97.75 328 ASP A C 1
ATOM 2694 O O . ASP A 1 328 ? -21.862 -11.845 -6.226 1.00 97.75 328 ASP A O 1
ATOM 2698 N N . TYR A 1 329 ? -22.384 -10.631 -4.420 1.00 97.31 329 TYR A N 1
ATOM 2699 C CA . TYR A 1 329 ? -21.625 -11.475 -3.491 1.00 97.31 329 TYR A CA 1
ATOM 2700 C C . TYR A 1 329 ? -22.146 -12.924 -3.437 1.00 97.31 329 TYR A C 1
ATOM 2702 O O . TYR A 1 329 ? -21.384 -13.868 -3.234 1.00 97.31 329 TYR A O 1
ATOM 2710 N N . THR A 1 330 ? -23.446 -13.138 -3.671 1.00 95.94 330 THR A N 1
ATOM 2711 C CA . THR A 1 330 ? -24.055 -14.476 -3.572 1.00 95.94 330 THR A CA 1
ATOM 2712 C C . THR A 1 330 ? -23.731 -15.350 -4.776 1.00 95.94 330 THR A C 1
ATOM 2714 O O . THR A 1 330 ? -23.562 -16.562 -4.642 1.00 95.94 330 THR A O 1
ATOM 2717 N N . THR A 1 331 ? -23.726 -14.756 -5.965 1.00 96.75 331 THR A N 1
ATOM 2718 C CA . THR A 1 331 ? -23.570 -15.471 -7.237 1.00 96.75 331 THR A CA 1
ATOM 2719 C C . THR A 1 331 ? -22.152 -15.395 -7.789 1.00 96.75 331 THR A C 1
ATOM 2721 O O . THR A 1 331 ? -21.756 -16.299 -8.520 1.00 96.75 331 THR A O 1
ATOM 2724 N N . GLY A 1 332 ? -21.395 -14.355 -7.431 1.00 96.12 332 GLY A N 1
ATOM 2725 C CA . GLY A 1 332 ? -20.113 -14.011 -8.044 1.00 96.12 332 GLY A CA 1
ATOM 2726 C C . GLY A 1 332 ? -20.251 -13.313 -9.401 1.00 96.12 332 GLY A C 1
ATOM 2727 O O . GLY A 1 332 ? -19.240 -12.953 -10.001 1.00 96.12 332 GLY A O 1
ATOM 2728 N N . ASP A 1 333 ? -21.475 -13.102 -9.895 1.00 96.56 333 ASP A N 1
ATOM 2729 C CA . ASP A 1 333 ? -21.700 -12.468 -11.190 1.00 96.56 333 ASP A CA 1
ATOM 2730 C C . ASP A 1 333 ? -21.348 -10.972 -11.131 1.00 96.56 333 ASP A C 1
ATOM 2732 O O . ASP A 1 333 ? -21.703 -10.253 -10.191 1.00 96.56 333 ASP A O 1
ATOM 2736 N N . VAL A 1 334 ? -20.679 -10.484 -12.178 1.00 97.31 334 VAL A N 1
ATOM 2737 C CA . VAL A 1 334 ? -20.473 -9.046 -12.382 1.00 97.31 334 VAL A CA 1
ATOM 2738 C C . VAL A 1 334 ? -21.810 -8.405 -12.756 1.00 97.31 334 VAL A C 1
ATOM 2740 O O . VAL A 1 334 ? -22.435 -8.790 -13.745 1.00 97.31 334 VAL A O 1
ATOM 2743 N N . ILE A 1 335 ? -22.242 -7.422 -11.965 1.00 96.38 335 ILE A N 1
ATOM 2744 C CA . ILE A 1 335 ? -23.469 -6.650 -12.197 1.00 96.38 335 ILE A CA 1
ATOM 2745 C C . ILE A 1 335 ? -23.216 -5.586 -13.266 1.00 96.38 335 ILE A C 1
ATOM 2747 O O . ILE A 1 335 ? -24.004 -5.457 -14.202 1.00 96.38 335 ILE A O 1
ATOM 2751 N N . TRP A 1 336 ? -22.122 -4.838 -13.121 1.00 97.00 336 TRP A N 1
ATOM 2752 C CA . TRP A 1 336 ? -21.632 -3.894 -14.120 1.00 97.00 336 TRP A CA 1
ATOM 2753 C C . TRP A 1 336 ? -20.145 -3.589 -13.910 1.00 97.00 336 TRP A C 1
ATOM 2755 O O . TRP A 1 336 ? -19.617 -3.701 -12.800 1.00 97.00 336 TRP A O 1
ATOM 2765 N N . ASN A 1 337 ? -19.490 -3.145 -14.980 1.00 97.50 337 ASN A N 1
ATOM 2766 C CA . ASN A 1 337 ? -18.170 -2.524 -14.971 1.00 97.50 337 ASN A CA 1
ATOM 2767 C C . ASN A 1 337 ? -18.288 -1.039 -15.349 1.00 97.50 337 ASN A C 1
ATOM 2769 O O . ASN A 1 337 ? -18.919 -0.681 -16.345 1.00 97.50 337 ASN A O 1
ATOM 2773 N N . MET A 1 338 ? -17.615 -0.174 -14.596 1.00 97.56 338 MET A N 1
ATOM 2774 C CA . MET A 1 338 ? -17.566 1.269 -14.814 1.00 97.56 338 MET A CA 1
ATOM 2775 C C . MET A 1 338 ? -16.132 1.727 -15.071 1.00 97.56 338 MET A C 1
ATOM 2777 O O . MET A 1 338 ? -15.228 1.331 -14.339 1.00 97.56 338 MET A O 1
ATOM 2781 N N . GLY A 1 339 ? -15.917 2.596 -16.061 1.00 95.56 339 GLY A N 1
ATOM 2782 C CA . GLY A 1 339 ? -14.615 3.227 -16.294 1.00 95.56 339 GLY A CA 1
ATOM 2783 C C . GLY A 1 339 ? -14.298 3.441 -17.769 1.00 95.56 339 GLY A C 1
ATOM 2784 O O . GLY A 1 339 ? -15.185 3.717 -18.580 1.00 95.56 339 GLY A O 1
ATOM 2785 N N . LEU A 1 340 ? -13.017 3.320 -18.122 1.00 91.69 340 LEU A N 1
ATOM 2786 C CA . LEU A 1 340 ? -12.541 3.544 -19.489 1.00 91.69 340 LEU A CA 1
ATOM 2787 C C . LEU A 1 340 ? -13.058 2.485 -20.464 1.00 91.69 340 LEU A C 1
ATOM 2789 O O . LEU A 1 340 ? -13.094 1.295 -20.161 1.00 91.69 340 LEU A O 1
ATOM 2793 N N . ALA A 1 341 ? -13.419 2.912 -21.676 1.00 91.69 341 ALA A N 1
ATOM 2794 C CA . ALA A 1 341 ? -13.801 1.988 -22.736 1.00 91.69 341 ALA A CA 1
ATOM 2795 C C . ALA A 1 341 ? -12.608 1.106 -23.138 1.00 91.69 341 ALA A C 1
ATOM 2797 O O . ALA A 1 341 ? -11.551 1.620 -23.503 1.00 91.69 341 ALA A O 1
ATOM 2798 N N . MET A 1 342 ? -12.809 -0.212 -23.130 1.00 92.75 342 MET A N 1
ATOM 2799 C CA . MET A 1 342 ? -11.773 -1.202 -23.432 1.00 92.75 342 MET A CA 1
ATOM 2800 C C . MET A 1 342 ? -12.180 -2.133 -24.593 1.00 92.75 342 MET A C 1
ATOM 2802 O O . MET A 1 342 ? -13.367 -2.202 -24.937 1.00 92.75 342 MET A O 1
ATOM 2806 N N . PRO A 1 343 ? -11.222 -2.827 -25.244 1.00 92.81 343 PRO A N 1
ATOM 2807 C CA . PRO A 1 343 ? -11.475 -3.610 -26.457 1.00 92.81 343 PRO A CA 1
ATOM 2808 C C . PRO A 1 343 ? -12.494 -4.750 -26.330 1.00 92.81 343 PRO A C 1
ATOM 2810 O O . PRO A 1 343 ? -13.109 -5.102 -27.341 1.00 92.81 343 PRO A O 1
ATOM 2813 N N . SER A 1 344 ? -12.685 -5.330 -25.143 1.00 94.50 344 SER A N 1
ATOM 2814 C CA . SER A 1 344 ? -13.692 -6.374 -24.900 1.00 94.50 344 SER A CA 1
ATOM 2815 C C . SER A 1 344 ? -15.125 -5.892 -25.147 1.00 94.50 344 SER A C 1
ATOM 2817 O O . SER A 1 344 ? -15.959 -6.652 -25.639 1.00 94.50 344 SER A O 1
ATOM 2819 N N . GLY A 1 345 ? -15.394 -4.614 -24.857 1.00 94.31 345 GLY A N 1
ATOM 2820 C CA . GLY A 1 345 ? -16.745 -4.070 -24.759 1.00 94.31 345 GLY A CA 1
ATOM 2821 C C . GLY A 1 345 ? -17.465 -4.393 -23.444 1.00 94.31 345 GLY A C 1
ATOM 2822 O O . GLY A 1 345 ? -18.656 -4.112 -23.360 1.00 94.31 345 GLY A O 1
ATOM 2823 N N . ASP A 1 346 ? -16.768 -4.939 -22.441 1.00 93.56 346 ASP A N 1
ATOM 2824 C CA . ASP A 1 346 ? -17.342 -5.368 -21.153 1.00 93.56 346 ASP A CA 1
ATOM 2825 C C . ASP A 1 346 ? -17.565 -4.209 -20.162 1.00 93.56 346 ASP A C 1
ATOM 2827 O O . ASP A 1 346 ? -18.066 -4.427 -19.062 1.00 93.56 346 ASP A O 1
ATOM 2831 N N . VAL A 1 347 ? -17.179 -2.977 -20.519 1.00 95.00 347 VAL A N 1
ATOM 2832 C CA . VAL A 1 347 ? -17.398 -1.779 -19.691 1.00 95.00 347 VAL A CA 1
ATOM 2833 C C . VAL A 1 347 ? -18.750 -1.160 -20.022 1.00 95.00 347 VAL A C 1
ATOM 2835 O O . VAL A 1 347 ? -18.941 -0.622 -21.114 1.00 95.00 347 VAL A O 1
ATOM 2838 N N . ASP A 1 348 ? -19.672 -1.212 -19.064 1.00 95.44 348 ASP A N 1
ATOM 2839 C CA . ASP A 1 348 ? -21.074 -0.835 -19.237 1.00 95.44 348 ASP A CA 1
ATOM 2840 C C . ASP A 1 348 ? -21.285 0.682 -19.234 1.00 95.44 348 ASP A C 1
ATOM 2842 O O . ASP A 1 348 ? -22.095 1.198 -20.004 1.00 95.44 348 ASP A O 1
ATOM 2846 N N . CYS A 1 349 ? -20.552 1.408 -18.385 1.00 95.81 349 CYS A N 1
ATOM 2847 C CA . CYS A 1 349 ? -20.839 2.809 -18.070 1.00 95.81 349 CYS A CA 1
ATOM 2848 C C . CYS A 1 349 ? -19.603 3.606 -17.628 1.00 95.81 349 CYS A C 1
ATOM 2850 O O . CYS A 1 349 ? -18.514 3.068 -17.435 1.00 95.81 349 CYS A O 1
ATOM 2852 N N . GLY A 1 350 ? -19.775 4.917 -17.442 1.00 94.25 350 GLY A N 1
ATOM 2853 C CA . GLY A 1 350 ? -18.762 5.782 -16.832 1.00 94.25 350 GLY A CA 1
ATOM 2854 C C . GLY A 1 350 ? -17.601 6.204 -17.738 1.00 94.25 350 GLY A C 1
ATOM 2855 O O . GLY A 1 350 ? -16.629 6.770 -17.245 1.00 94.25 350 GLY A O 1
ATOM 2856 N N . GLN A 1 351 ? -17.704 6.007 -19.055 1.00 92.88 351 GLN A N 1
ATOM 2857 C CA . GLN A 1 351 ? -16.642 6.345 -20.015 1.00 92.88 351 GLN A CA 1
ATOM 2858 C C . GLN A 1 351 ? -16.311 7.847 -20.045 1.00 92.88 351 GLN A C 1
ATOM 2860 O O . GLN A 1 351 ? -15.204 8.226 -20.411 1.00 92.88 351 GLN A O 1
ATOM 2865 N N . GLU A 1 352 ? -17.253 8.696 -19.629 1.00 92.31 352 GLU A N 1
ATOM 2866 C CA . GLU A 1 352 ? -17.102 10.156 -19.563 1.00 92.31 352 GLU A CA 1
ATOM 2867 C C . GLU A 1 352 ? -16.623 10.656 -18.185 1.00 92.31 352 GLU A C 1
ATOM 2869 O O . GLU A 1 352 ? -16.461 11.859 -17.994 1.00 92.31 352 GLU A O 1
ATOM 2874 N N . LEU A 1 353 ? -16.428 9.768 -17.198 1.00 95.94 353 LEU A N 1
ATOM 2875 C CA . LEU A 1 353 ? -15.957 10.161 -15.859 1.00 95.94 353 LEU A CA 1
ATOM 2876 C C . LEU A 1 353 ? -14.468 10.548 -15.874 1.00 95.94 353 LEU A C 1
ATOM 2878 O O . LEU A 1 353 ? -14.019 11.362 -15.063 1.00 95.94 353 LEU A O 1
ATOM 2882 N N . GLY A 1 354 ? -13.704 9.959 -16.800 1.00 94.06 354 GLY A N 1
ATOM 2883 C CA . GLY A 1 354 ? -12.309 10.316 -17.055 1.00 94.06 354 GLY A CA 1
ATOM 2884 C C . GLY A 1 354 ? -11.350 10.031 -15.897 1.00 94.06 354 GLY A C 1
ATOM 2885 O O . GLY A 1 354 ? -10.281 10.636 -15.844 1.00 94.06 354 GLY A O 1
ATOM 2886 N N . PHE A 1 355 ? -11.724 9.159 -14.953 1.00 96.06 355 PHE A N 1
ATOM 2887 C CA . PHE A 1 355 ? -10.800 8.717 -13.912 1.00 96.06 355 PHE A CA 1
ATOM 2888 C C . PHE A 1 355 ? -9.798 7.706 -14.464 1.00 96.06 355 PHE A C 1
ATOM 2890 O O . PHE A 1 355 ? -10.085 6.967 -15.410 1.00 96.06 355 PHE A O 1
ATOM 2897 N N . SER A 1 356 ? -8.612 7.677 -13.868 1.00 94.94 356 SER A N 1
ATOM 2898 C CA . SER A 1 356 ? -7.553 6.752 -14.244 1.00 94.94 356 SER A CA 1
ATOM 2899 C C . SER A 1 356 ? -6.710 6.370 -13.039 1.00 94.94 356 SER A C 1
ATOM 2901 O O . SER A 1 356 ? -6.339 7.233 -12.244 1.00 94.94 356 SER A O 1
ATOM 2903 N N . PHE A 1 357 ? -6.367 5.084 -12.937 1.00 94.25 357 PHE A N 1
ATOM 2904 C CA . PHE A 1 357 ? -5.489 4.570 -11.883 1.00 94.25 357 PHE A CA 1
ATOM 2905 C C . PHE A 1 357 ? -6.020 4.831 -10.463 1.00 94.25 357 PHE A C 1
ATOM 2907 O O . PHE A 1 357 ? -5.236 4.994 -9.532 1.00 94.25 357 PHE A O 1
ATOM 2914 N N . GLN A 1 358 ? -7.344 4.869 -10.305 1.00 96.38 358 GLN A N 1
ATOM 2915 C CA . GLN A 1 358 ? -8.024 5.264 -9.077 1.00 96.38 358 GLN A CA 1
ATOM 2916 C C . GLN A 1 358 ? -7.706 4.346 -7.888 1.00 96.38 358 GLN A C 1
ATOM 2918 O O . GLN A 1 358 ? -7.473 3.146 -8.054 1.00 96.38 358 GLN A O 1
ATOM 2923 N N . HIS A 1 359 ? -7.738 4.914 -6.685 1.00 95.12 359 HIS A N 1
ATOM 2924 C CA . HIS A 1 359 ? -7.582 4.233 -5.401 1.00 95.12 359 HIS A CA 1
ATOM 2925 C C . HIS A 1 359 ? -8.758 4.531 -4.490 1.00 95.12 359 HIS A C 1
ATOM 2927 O O . HIS A 1 359 ? -9.411 5.569 -4.605 1.00 95.12 359 HIS A O 1
ATOM 2933 N N . SER A 1 360 ? -8.955 3.650 -3.509 1.00 94.62 360 SER A N 1
ATOM 2934 C CA . SER A 1 360 ? -10.062 3.678 -2.554 1.00 94.62 360 SER A CA 1
ATOM 2935 C C . SER A 1 360 ? -11.437 3.624 -3.225 1.00 94.62 360 SER A C 1
ATOM 2937 O O . SER A 1 360 ? -11.688 4.187 -4.291 1.00 94.62 360 SER A O 1
ATOM 2939 N N . ILE A 1 361 ? -12.363 2.928 -2.591 1.00 96.19 361 ILE A N 1
ATOM 2940 C CA . ILE A 1 361 ? -13.755 2.912 -3.013 1.00 96.19 361 ILE A CA 1
ATOM 2941 C C . ILE A 1 361 ? -14.606 2.781 -1.762 1.00 96.19 361 ILE A C 1
ATOM 2943 O O . ILE A 1 361 ? -14.297 1.990 -0.877 1.00 96.19 361 ILE A O 1
ATOM 2947 N N . MET A 1 362 ? -15.651 3.591 -1.663 1.00 94.62 362 MET A N 1
ATOM 2948 C CA . MET A 1 362 ? -16.599 3.531 -0.557 1.00 94.62 362 MET A CA 1
ATOM 2949 C C . MET A 1 362 ? -17.985 3.879 -1.075 1.00 94.62 362 MET A C 1
ATOM 2951 O O . MET A 1 362 ? -18.146 4.856 -1.810 1.00 94.62 362 MET A O 1
ATOM 2955 N N . GLN A 1 363 ? -18.981 3.090 -0.677 1.00 95.69 363 GLN A N 1
ATOM 2956 C CA . GLN A 1 363 ? -20.378 3.435 -0.896 1.00 95.69 363 GLN A CA 1
ATOM 2957 C C . GLN A 1 363 ? -20.890 4.286 0.269 1.00 95.69 363 GLN A C 1
ATOM 2959 O O . GLN A 1 363 ? -20.717 3.935 1.433 1.00 95.69 363 GLN A O 1
ATOM 2964 N N . LEU A 1 364 ? -21.533 5.404 -0.051 1.00 94.88 364 LEU A N 1
ATOM 2965 C CA . LEU A 1 364 ? -22.208 6.273 0.907 1.00 94.88 364 LEU A CA 1
ATOM 2966 C C . LEU A 1 364 ? -23.647 5.799 1.161 1.00 94.88 364 LEU A C 1
ATOM 2968 O O . LEU A 1 364 ? -24.259 5.158 0.310 1.00 94.88 364 LEU A O 1
ATOM 2972 N N . ASP A 1 365 ? -24.248 6.231 2.273 1.00 91.06 365 ASP A N 1
ATOM 2973 C CA . ASP A 1 365 ? -25.641 5.905 2.646 1.00 91.06 365 ASP A CA 1
ATOM 2974 C C . ASP A 1 365 ? -26.691 6.272 1.579 1.00 91.06 365 ASP A C 1
ATOM 2976 O O . ASP A 1 365 ? -27.799 5.733 1.553 1.00 91.06 365 ASP A O 1
ATOM 2980 N N . ASN A 1 366 ? -26.381 7.237 0.709 1.00 92.38 366 ASN A N 1
ATOM 2981 C CA . ASN A 1 366 ? -27.255 7.650 -0.389 1.00 92.38 366 ASN A CA 1
ATOM 2982 C C . ASN A 1 366 ? -27.102 6.780 -1.656 1.00 92.38 366 ASN A C 1
ATOM 2984 O O . ASN A 1 366 ? -27.797 7.042 -2.638 1.00 92.38 366 ASN A O 1
ATOM 2988 N N . GLY A 1 367 ? -26.219 5.776 -1.631 1.00 93.38 367 GLY A N 1
ATOM 2989 C CA . GLY A 1 367 ? -25.890 4.878 -2.738 1.00 93.38 367 GLY A CA 1
ATOM 2990 C C . GLY A 1 367 ? -24.770 5.375 -3.658 1.00 93.38 367 GLY A C 1
ATOM 2991 O O . GLY A 1 367 ? -24.320 4.613 -4.511 1.00 93.38 367 GLY A O 1
ATOM 2992 N N . ASN A 1 368 ? -24.304 6.618 -3.503 1.00 96.81 368 ASN A N 1
ATOM 2993 C CA . ASN A 1 368 ? -23.205 7.150 -4.307 1.00 96.81 368 ASN A CA 1
ATOM 2994 C C . ASN A 1 368 ? -21.878 6.489 -3.924 1.00 96.81 368 ASN A C 1
ATOM 2996 O O . ASN A 1 368 ? -21.687 6.046 -2.792 1.00 96.81 368 ASN A O 1
ATOM 3000 N N . LEU A 1 369 ? -20.941 6.484 -4.864 1.00 97.94 369 LEU A N 1
ATOM 3001 C CA . LEU A 1 369 ? -19.588 5.984 -4.674 1.00 97.94 369 LEU A CA 1
ATOM 3002 C C . LEU A 1 369 ? -18.617 7.150 -4.555 1.00 97.94 369 LEU A C 1
ATOM 3004 O O . LEU A 1 369 ? -18.713 8.107 -5.320 1.00 97.94 369 LEU A O 1
ATOM 3008 N N . ILE A 1 370 ? -17.656 7.058 -3.642 1.00 98.12 370 ILE A N 1
ATOM 3009 C CA . ILE A 1 370 ? -16.507 7.965 -3.606 1.00 98.12 370 ILE A CA 1
ATOM 3010 C C . ILE A 1 370 ? -15.227 7.207 -3.938 1.00 98.12 370 ILE A C 1
ATOM 3012 O O . ILE A 1 370 ? -15.050 6.064 -3.518 1.00 98.12 370 ILE A O 1
ATOM 3016 N N . THR A 1 371 ? -14.343 7.841 -4.702 1.00 98.12 371 THR A N 1
ATOM 3017 C CA . THR A 1 371 ? -13.036 7.284 -5.072 1.00 98.12 371 THR A CA 1
ATOM 3018 C C . THR A 1 371 ? -12.017 8.405 -5.268 1.00 98.12 371 THR A C 1
ATOM 3020 O O . THR A 1 371 ? -12.381 9.554 -5.545 1.00 98.12 371 THR A O 1
ATOM 3023 N N . PHE A 1 372 ? -10.741 8.080 -5.086 1.00 98.31 372 PHE A N 1
ATOM 3024 C CA . PHE A 1 372 ? -9.631 8.979 -5.354 1.00 98.31 372 PHE A CA 1
ATOM 3025 C C . PHE A 1 372 ? -9.075 8.665 -6.742 1.00 98.31 372 PHE A C 1
ATOM 3027 O O . PHE A 1 372 ? -8.498 7.608 -6.969 1.00 98.31 372 PHE A O 1
ATOM 3034 N N . ASP A 1 373 ? -9.276 9.576 -7.685 1.00 98.00 373 ASP A N 1
ATOM 3035 C CA . ASP A 1 373 ? -8.732 9.484 -9.034 1.00 98.00 373 ASP A CA 1
ATOM 3036 C C . ASP A 1 373 ? -7.295 10.005 -9.032 1.00 98.00 373 ASP A C 1
ATOM 3038 O O . ASP A 1 373 ? -7.064 11.205 -8.902 1.00 98.00 373 ASP A O 1
ATOM 3042 N N . ASN A 1 374 ? -6.315 9.119 -9.188 1.00 95.06 374 ASN A N 1
ATOM 3043 C CA . ASN A 1 374 ? -4.912 9.522 -9.236 1.00 95.06 374 ASN A CA 1
ATOM 3044 C C . ASN A 1 374 ? -4.610 10.388 -10.460 1.00 95.06 374 ASN A C 1
ATOM 3046 O O . ASN A 1 374 ? -3.762 11.275 -10.376 1.00 95.06 374 ASN A O 1
ATOM 3050 N N . GLY A 1 375 ? -5.340 10.192 -11.564 1.00 94.62 375 GLY A N 1
ATOM 3051 C CA . GLY A 1 375 ? -5.252 11.060 -12.733 1.00 94.62 375 GLY A CA 1
ATOM 3052 C C . GLY A 1 375 ? -3.994 10.852 -13.575 1.00 94.62 375 GLY A C 1
ATOM 3053 O O . GLY A 1 375 ? -3.568 11.770 -14.273 1.00 94.62 375 GLY A O 1
ATOM 3054 N N . ASN A 1 376 ? -3.399 9.655 -13.552 1.00 89.12 376 ASN A N 1
ATOM 3055 C CA . ASN A 1 376 ? -2.182 9.340 -14.314 1.00 89.12 376 ASN A CA 1
ATOM 3056 C C . ASN A 1 376 ? -2.344 9.573 -15.826 1.00 89.12 376 ASN A C 1
ATOM 3058 O O . ASN A 1 376 ? -1.367 9.846 -16.517 1.00 89.12 376 ASN A O 1
ATOM 3062 N N . LEU A 1 377 ? -3.575 9.496 -16.337 1.00 91.69 377 LEU A N 1
ATOM 3063 C CA . LEU A 1 377 ? -3.913 9.758 -17.735 1.00 91.69 377 LEU A CA 1
ATOM 3064 C C . LEU A 1 377 ? -4.700 11.066 -17.929 1.00 91.69 377 LEU A C 1
ATOM 3066 O O . LEU A 1 377 ? -5.243 11.294 -19.011 1.00 91.69 377 LEU A O 1
ATOM 3070 N N . SER A 1 378 ? -4.774 11.948 -16.924 1.00 93.12 378 SER A N 1
ATOM 3071 C CA . SER A 1 378 ? -5.651 13.131 -16.955 1.00 93.12 378 SER A CA 1
ATOM 3072 C C . SER A 1 378 ? -5.323 14.106 -18.091 1.00 93.12 378 SER A C 1
ATOM 3074 O O . SER A 1 378 ? -6.229 14.706 -18.660 1.00 93.12 378 SER A O 1
ATOM 3076 N N . THR A 1 379 ? -4.055 14.229 -18.489 1.00 90.69 379 THR A N 1
ATOM 3077 C CA . THR A 1 379 ? -3.643 15.094 -19.613 1.00 90.69 379 THR A CA 1
ATOM 3078 C C . THR A 1 379 ? -4.204 14.614 -20.950 1.00 90.69 379 THR A C 1
ATOM 3080 O O . THR A 1 379 ? -4.398 15.405 -21.867 1.00 90.69 379 THR A O 1
ATOM 3083 N N . THR A 1 380 ? -4.481 13.311 -21.058 1.00 89.56 380 THR A N 1
ATOM 3084 C CA . THR A 1 380 ? -5.028 12.674 -22.262 1.00 89.56 380 THR A CA 1
ATOM 3085 C C . THR A 1 380 ? -6.545 12.522 -22.190 1.00 89.56 380 THR A C 1
ATOM 3087 O O . THR A 1 380 ? -7.224 12.700 -23.197 1.00 89.56 380 THR A O 1
ATOM 3090 N N . LEU A 1 381 ? -7.082 12.171 -21.019 1.00 91.12 381 LEU A N 1
ATOM 3091 C CA . LEU A 1 381 ? -8.508 11.896 -20.827 1.00 91.12 381 LEU A CA 1
ATOM 3092 C C . LEU A 1 381 ? -9.325 13.156 -20.529 1.00 91.12 381 LEU A C 1
ATOM 3094 O O . LEU A 1 381 ? -10.464 13.263 -20.974 1.00 91.12 381 LEU A O 1
ATOM 3098 N N . ASN A 1 382 ? -8.736 14.101 -19.795 1.00 91.81 382 ASN A N 1
ATOM 3099 C CA . ASN A 1 382 ? -9.417 15.270 -19.237 1.00 91.81 382 ASN A CA 1
ATOM 3100 C C . ASN A 1 382 ? -8.847 16.598 -19.774 1.00 91.81 382 ASN A C 1
ATOM 3102 O O . ASN A 1 382 ? -9.242 17.659 -19.295 1.00 91.81 382 ASN A O 1
ATOM 3106 N N . ASP A 1 383 ? -7.929 16.552 -20.752 1.00 91.44 383 ASP A N 1
ATOM 3107 C CA . ASP A 1 383 ? -7.262 17.718 -21.356 1.00 91.44 383 ASP A CA 1
ATOM 3108 C C . ASP A 1 383 ? -6.623 18.672 -20.315 1.00 91.44 383 ASP A C 1
ATOM 3110 O O . ASP A 1 383 ? -6.654 19.897 -20.469 1.00 91.44 383 ASP A O 1
ATOM 3114 N N . THR A 1 384 ? -6.057 18.128 -19.230 1.00 91.06 384 THR A N 1
ATOM 3115 C CA . THR A 1 384 ? -5.352 18.930 -18.214 1.00 91.06 384 THR A CA 1
ATOM 3116 C C . THR A 1 384 ? -3.955 19.344 -18.693 1.00 91.06 384 THR A C 1
ATOM 3118 O O . THR A 1 384 ? -3.300 18.615 -19.436 1.00 91.06 384 THR A O 1
ATOM 3121 N N . ASP A 1 385 ? -3.466 20.507 -18.243 1.00 8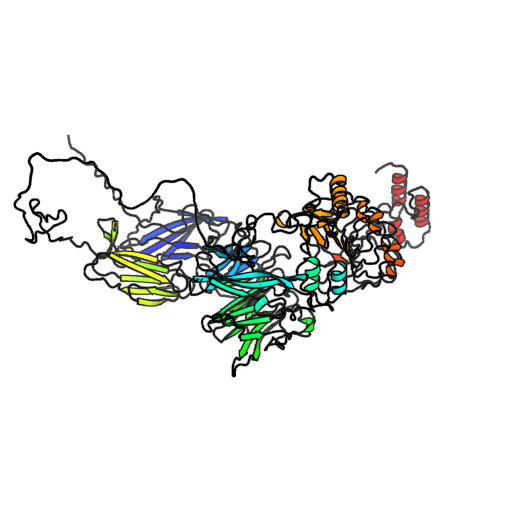7.19 385 ASP A N 1
ATOM 3122 C CA . ASP A 1 385 ? -2.125 21.007 -18.609 1.00 87.19 385 ASP A CA 1
ATOM 3123 C C . ASP A 1 385 ? -0.988 20.142 -18.015 1.00 87.19 385 ASP A C 1
ATOM 3125 O O . ASP A 1 385 ? 0.102 20.066 -18.581 1.00 87.19 385 ASP A O 1
ATOM 3129 N N . TYR A 1 386 ? -1.252 19.485 -16.881 1.00 88.25 386 TYR A N 1
ATOM 3130 C CA . TYR A 1 386 ? -0.358 18.580 -16.149 1.00 88.25 386 TYR A CA 1
ATOM 3131 C C . TYR A 1 386 ? -1.162 17.407 -15.555 1.00 88.25 386 TYR A C 1
ATOM 3133 O O . TYR A 1 386 ? -2.388 17.526 -15.417 1.00 88.25 386 TYR A O 1
ATOM 3141 N N . PRO A 1 387 ? -0.532 16.267 -15.210 1.00 88.81 387 PRO A N 1
ATOM 3142 C CA . PRO A 1 387 ? -1.204 15.178 -14.498 1.00 88.81 387 PRO A CA 1
ATOM 3143 C C . PRO A 1 387 ? -1.855 15.678 -13.202 1.00 88.81 387 PRO A C 1
ATOM 3145 O O . PRO A 1 387 ? -1.211 16.355 -12.407 1.00 88.81 387 PRO A O 1
ATOM 3148 N N . THR A 1 388 ? -3.146 15.406 -13.016 1.00 93.94 388 THR A N 1
ATOM 3149 C CA . THR A 1 388 ? -3.969 16.025 -11.965 1.00 93.94 388 THR A CA 1
ATOM 3150 C C . THR A 1 388 ? -4.809 14.971 -11.260 1.00 93.94 388 THR A C 1
ATOM 3152 O O . THR A 1 388 ? -5.673 14.356 -11.884 1.00 93.94 388 THR A O 1
ATOM 3155 N N . SER A 1 389 ? -4.587 14.799 -9.957 1.00 97.44 389 SER A N 1
ATOM 3156 C CA . SER A 1 389 ? -5.404 13.922 -9.113 1.00 97.44 389 SER A CA 1
ATOM 3157 C C . SER A 1 389 ? -6.702 14.612 -8.694 1.00 97.44 389 SER A C 1
ATOM 3159 O O . SER A 1 389 ? -6.744 15.839 -8.582 1.00 97.44 389 SER A O 1
ATOM 3161 N N . ARG A 1 390 ? -7.763 13.841 -8.441 1.00 97.31 390 ARG A N 1
ATOM 3162 C CA . ARG A 1 390 ? -9.096 14.358 -8.113 1.00 97.31 390 ARG A CA 1
ATOM 3163 C C . ARG A 1 390 ? -9.788 13.522 -7.043 1.00 97.31 390 ARG A C 1
ATOM 3165 O O . ARG A 1 390 ? -9.735 12.296 -7.058 1.00 97.31 390 ARG A O 1
ATOM 3172 N N . GLY A 1 391 ? -10.501 14.180 -6.136 1.00 98.06 391 GLY A N 1
ATOM 3173 C CA . GLY A 1 391 ? -11.516 13.510 -5.320 1.00 98.06 391 GLY A CA 1
ATOM 3174 C C . GLY A 1 391 ? -12.833 13.451 -6.087 1.00 98.06 391 GLY A C 1
ATOM 3175 O O . GLY A 1 391 ? -13.244 14.482 -6.611 1.00 98.06 391 GLY A O 1
ATOM 3176 N N . LEU A 1 392 ? -13.491 12.290 -6.155 1.00 98.19 392 LEU A N 1
ATOM 3177 C CA . LEU A 1 392 ? -14.743 12.116 -6.899 1.00 98.19 392 LEU A CA 1
ATOM 3178 C C . LEU A 1 392 ? -15.859 11.558 -6.010 1.00 98.19 392 LEU A C 1
ATOM 3180 O O . LEU A 1 392 ? -15.639 10.616 -5.252 1.00 98.19 392 LEU A O 1
ATOM 3184 N N . GLU A 1 393 ? -17.074 12.089 -6.172 1.00 98.25 393 GLU A N 1
ATOM 3185 C CA . GLU A 1 393 ? -18.328 11.429 -5.800 1.00 98.25 393 GLU A CA 1
ATOM 3186 C C . GLU A 1 393 ? -19.160 11.165 -7.058 1.00 98.25 393 GLU A C 1
ATOM 3188 O O . GLU A 1 393 ? -19.497 12.076 -7.822 1.00 98.25 393 GLU A O 1
ATOM 3193 N N . ILE A 1 394 ? -19.510 9.900 -7.259 1.00 98.38 394 ILE A N 1
ATOM 3194 C CA . ILE A 1 394 ? -20.173 9.373 -8.443 1.00 98.38 394 ILE A CA 1
ATOM 3195 C C . ILE A 1 394 ? -21.538 8.834 -8.027 1.00 98.38 394 ILE A C 1
ATOM 3197 O O . ILE A 1 394 ? -21.654 7.942 -7.189 1.00 98.38 394 ILE A O 1
ATOM 3201 N N . GLN A 1 395 ? -22.586 9.360 -8.646 1.00 97.31 395 GLN A N 1
ATOM 3202 C CA . GLN A 1 395 ? -23.914 8.769 -8.580 1.00 97.31 395 GLN A CA 1
ATOM 3203 C C . GLN A 1 395 ? -24.041 7.679 -9.642 1.00 97.31 395 GLN A C 1
ATOM 3205 O O . GLN A 1 395 ? -23.704 7.918 -10.804 1.00 97.31 395 GLN A O 1
ATOM 3210 N N . VAL A 1 396 ? -24.572 6.521 -9.244 1.00 95.50 396 VAL A N 1
ATOM 3211 C CA . VAL A 1 396 ? -24.883 5.398 -10.136 1.00 95.50 396 VAL A CA 1
ATOM 3212 C C . VAL A 1 396 ? -26.397 5.195 -10.175 1.00 95.50 396 VAL A C 1
ATOM 3214 O O . VAL A 1 396 ? -27.030 4.994 -9.139 1.00 95.50 396 VAL A O 1
ATOM 3217 N N . ASP A 1 397 ? -26.989 5.286 -11.361 1.00 92.25 397 ASP A N 1
ATOM 3218 C CA . ASP A 1 397 ? -28.397 4.986 -11.612 1.00 92.25 397 ASP A CA 1
ATOM 3219 C C . ASP A 1 397 ? -28.515 3.596 -12.247 1.00 92.25 397 ASP A C 1
ATOM 3221 O O . ASP A 1 397 ? -28.089 3.368 -13.380 1.00 92.25 397 ASP A O 1
ATOM 3225 N N . GLU A 1 398 ? -29.105 2.673 -11.485 1.00 90.44 398 GLU A N 1
ATOM 3226 C CA . GLU A 1 398 ? -29.345 1.282 -11.888 1.00 90.44 398 GLU A CA 1
ATOM 3227 C C . GLU A 1 398 ? -30.790 1.031 -12.362 1.00 90.44 398 GLU A C 1
ATOM 3229 O O . GLU A 1 398 ? -31.265 -0.109 -12.442 1.00 90.44 398 GLU A O 1
ATOM 3234 N N . SER A 1 399 ? -31.553 2.095 -12.639 1.00 84.69 399 SER A N 1
ATOM 3235 C CA . SER A 1 399 ? -32.924 1.957 -13.124 1.00 84.69 399 SER A CA 1
ATOM 3236 C C . SER A 1 399 ? -32.984 1.241 -14.480 1.00 84.69 399 SER A C 1
ATOM 3238 O O . SER A 1 399 ? -32.070 1.298 -15.293 1.00 84.69 399 SER A O 1
ATOM 3240 N N . ASP A 1 400 ? -34.070 0.495 -14.712 1.00 78.25 400 ASP A N 1
ATOM 3241 C CA . ASP A 1 400 ? -34.311 -0.264 -15.951 1.00 78.25 400 ASP A CA 1
ATOM 3242 C C . ASP A 1 400 ? -33.211 -1.288 -16.343 1.00 78.25 400 ASP A C 1
ATOM 3244 O O . ASP A 1 400 ? -33.145 -1.700 -17.504 1.00 78.25 400 ASP A O 1
ATOM 3248 N N . ASN A 1 401 ? -32.418 -1.776 -15.375 1.00 74.56 401 ASN A N 1
ATOM 3249 C CA . ASN A 1 401 ? -31.272 -2.678 -15.580 1.00 74.56 401 ASN A CA 1
ATOM 3250 C C . ASN A 1 401 ? -30.169 -2.079 -16.485 1.00 74.56 401 ASN A C 1
ATOM 3252 O O . ASN A 1 401 ? -29.526 -2.818 -17.234 1.00 74.56 401 ASN A O 1
ATOM 3256 N N . SER A 1 402 ? -29.970 -0.760 -16.464 1.00 82.69 402 SER A N 1
ATOM 3257 C CA . SER A 1 402 ? -28.781 -0.108 -17.037 1.00 82.69 402 SER A CA 1
ATOM 3258 C C . SER A 1 402 ? -27.794 0.298 -15.944 1.00 82.69 402 SER A C 1
ATOM 3260 O O . SER A 1 402 ? -28.179 0.362 -14.787 1.00 82.69 402 SER A O 1
ATOM 3262 N N . CYS A 1 403 ? -26.546 0.596 -16.310 1.00 90.25 403 CYS A N 1
ATOM 3263 C CA . CYS A 1 403 ? -25.650 1.393 -15.477 1.00 90.25 403 CYS A CA 1
ATOM 3264 C C . CYS A 1 403 ? -25.503 2.769 -16.134 1.00 90.25 403 CYS A C 1
ATOM 3266 O O . CYS A 1 403 ? -24.959 2.861 -17.231 1.00 90.25 403 CYS A O 1
ATOM 3268 N N . ASP A 1 404 ? -25.987 3.828 -15.490 1.00 93.94 404 ASP A N 1
ATOM 3269 C CA . ASP A 1 404 ? -25.669 5.211 -15.853 1.00 93.94 404 ASP A CA 1
ATOM 3270 C C . ASP A 1 404 ? -24.900 5.851 -14.692 1.00 93.94 404 ASP A C 1
ATOM 3272 O O . ASP A 1 404 ? -25.335 5.792 -13.546 1.00 93.94 404 ASP A O 1
ATOM 3276 N N . ALA A 1 405 ? -23.749 6.465 -14.971 1.00 96.44 405 ALA A N 1
ATOM 3277 C CA . ALA A 1 405 ? -22.871 7.019 -13.941 1.00 96.44 405 ALA A CA 1
ATOM 3278 C C . ALA A 1 405 ? -22.558 8.492 -14.205 1.00 96.44 405 ALA A C 1
ATOM 3280 O O . ALA A 1 405 ? -22.213 8.872 -15.327 1.00 96.44 405 ALA A O 1
ATOM 3281 N N . THR A 1 406 ? -22.656 9.328 -13.171 1.00 96.75 406 THR A N 1
ATOM 3282 C CA . THR A 1 406 ? -22.402 10.772 -13.272 1.00 96.75 406 THR A CA 1
ATOM 3283 C C . THR A 1 406 ? -21.664 11.299 -12.052 1.00 96.75 406 THR A C 1
ATOM 3285 O O . THR A 1 406 ? -22.038 10.986 -10.924 1.00 96.75 406 THR A O 1
ATOM 3288 N N . ILE A 1 407 ? -20.673 12.163 -12.273 1.00 97.50 407 ILE A N 1
ATOM 3289 C CA . ILE A 1 407 ? -20.009 12.916 -11.205 1.00 97.50 407 ILE A CA 1
ATOM 3290 C C . ILE A 1 407 ? -21.014 13.906 -10.605 1.00 97.50 407 ILE A C 1
ATOM 3292 O O . ILE A 1 407 ? -21.570 14.744 -11.320 1.00 97.50 407 ILE A O 1
ATOM 3296 N N . VAL A 1 408 ? -21.257 13.803 -9.299 1.00 97.12 408 VAL A N 1
ATOM 3297 C CA . VAL A 1 408 ? -22.099 14.748 -8.543 1.00 97.12 408 VAL A CA 1
ATOM 3298 C C . VAL A 1 408 ? -21.276 15.726 -7.714 1.00 97.12 408 VAL A C 1
ATOM 3300 O O . VAL A 1 408 ? -21.776 16.796 -7.364 1.00 97.12 408 VAL A O 1
ATOM 3303 N N . TRP A 1 409 ? -20.022 15.378 -7.438 1.00 97.62 409 TRP A N 1
ATOM 3304 C CA . TRP A 1 409 ? -19.030 16.263 -6.855 1.00 97.62 409 TRP A CA 1
ATOM 3305 C C . TRP A 1 409 ? -17.631 15.831 -7.293 1.00 97.62 409 TRP A C 1
ATOM 3307 O O . TRP A 1 409 ? -17.342 14.637 -7.369 1.00 97.62 409 TRP A O 1
ATOM 3317 N N . ASP A 1 410 ? -16.775 16.806 -7.564 1.00 97.06 410 ASP A N 1
ATOM 3318 C CA . ASP A 1 410 ? -15.364 16.615 -7.860 1.00 97.06 410 ASP A CA 1
ATOM 3319 C C . ASP A 1 410 ? -14.527 17.754 -7.277 1.00 97.06 410 ASP A C 1
ATOM 3321 O O . ASP A 1 410 ? -15.012 18.871 -7.051 1.00 97.06 410 ASP A O 1
ATOM 3325 N N . TYR A 1 411 ? -13.256 17.455 -7.032 1.00 97.81 411 TYR A N 1
ATOM 3326 C CA . TYR A 1 411 ? -12.264 18.441 -6.637 1.00 97.81 411 TYR A CA 1
ATOM 3327 C C . TYR A 1 411 ? -10.902 18.102 -7.242 1.00 97.81 411 TYR A C 1
ATOM 3329 O O . TYR A 1 411 ? -10.300 17.094 -6.868 1.00 97.81 411 TYR A O 1
ATOM 3337 N N . ASP A 1 412 ? -10.414 18.967 -8.132 1.00 96.94 412 ASP A N 1
ATOM 3338 C CA . ASP A 1 412 ? -9.074 18.881 -8.717 1.00 96.94 412 ASP A CA 1
ATOM 3339 C C . ASP A 1 412 ? -8.010 19.325 -7.707 1.00 96.94 412 ASP A C 1
ATOM 3341 O O . ASP A 1 412 ? -8.067 20.430 -7.154 1.00 96.94 412 ASP A O 1
ATOM 3345 N N . LEU A 1 413 ? -7.009 18.476 -7.480 1.00 96.25 413 LEU A N 1
ATOM 3346 C CA . LEU A 1 413 ? -5.880 18.814 -6.624 1.00 96.25 413 LEU A CA 1
ATOM 3347 C C . LEU A 1 413 ? -4.909 19.749 -7.373 1.00 96.25 413 LEU A C 1
ATOM 3349 O O . LEU A 1 413 ? -4.702 19.593 -8.577 1.00 96.25 413 LEU A O 1
ATOM 3353 N N . PRO A 1 414 ? -4.269 20.711 -6.681 1.00 92.19 414 PRO A N 1
ATOM 3354 C CA . PRO A 1 414 ? -3.166 21.485 -7.249 1.00 92.19 414 PRO A CA 1
ATOM 3355 C C . PRO A 1 414 ? -2.026 20.592 -7.767 1.00 92.19 414 PRO A C 1
ATOM 3357 O O . PRO A 1 414 ? -1.772 19.538 -7.193 1.00 92.19 414 PRO A O 1
ATOM 3360 N N . GLU A 1 415 ? -1.270 21.063 -8.768 1.00 90.69 415 GLU A N 1
ATOM 3361 C CA . GLU A 1 415 ? -0.105 20.360 -9.352 1.00 90.69 415 GLU A CA 1
ATOM 3362 C C . GLU A 1 415 ? 0.876 19.823 -8.295 1.00 90.69 415 GLU A C 1
ATOM 3364 O O . GLU A 1 415 ? 1.333 18.688 -8.384 1.00 90.69 415 GLU A O 1
ATOM 3369 N N . SER A 1 416 ? 1.155 20.609 -7.248 1.00 88.31 416 SER A N 1
ATOM 3370 C CA . SER A 1 416 ? 2.066 20.217 -6.162 1.00 88.31 416 SER A CA 1
ATOM 3371 C C . SER A 1 416 ? 1.576 19.022 -5.340 1.00 88.31 416 SER A C 1
ATOM 3373 O O . SER A 1 416 ? 2.369 18.388 -4.651 1.00 88.31 416 SER A O 1
ATOM 3375 N N . LEU A 1 417 ? 0.275 18.728 -5.395 1.00 91.88 417 LEU A N 1
ATOM 3376 C CA . LEU A 1 417 ? -0.380 17.637 -4.679 1.00 91.88 417 LEU A CA 1
ATOM 3377 C C . LEU A 1 417 ? -0.730 16.450 -5.593 1.00 91.88 417 LEU A C 1
ATOM 3379 O O . LEU A 1 417 ? -1.421 15.528 -5.150 1.00 91.88 417 LEU A O 1
ATOM 3383 N N . PHE A 1 418 ? -0.258 16.442 -6.845 1.00 91.94 418 PHE A N 1
ATOM 3384 C CA . PHE A 1 418 ? -0.428 15.295 -7.734 1.00 91.94 418 PHE A CA 1
ATOM 3385 C C . PHE A 1 418 ? 0.149 14.019 -7.100 1.00 91.94 418 PHE A C 1
ATOM 3387 O O . PHE A 1 418 ? 1.296 13.990 -6.649 1.00 91.94 418 PHE A O 1
ATOM 3394 N N . GLY A 1 419 ? -0.662 12.962 -7.071 1.00 88.38 419 GLY A N 1
ATOM 3395 C CA . GLY A 1 419 ? -0.301 11.658 -6.531 1.00 88.38 419 GLY A CA 1
ATOM 3396 C C . GLY A 1 419 ? -0.512 10.553 -7.555 1.00 88.38 419 GLY A C 1
ATOM 3397 O O . GLY A 1 419 ? -1.629 10.078 -7.739 1.00 88.38 419 GLY A O 1
ATOM 3398 N N . PHE A 1 420 ? 0.572 10.092 -8.180 1.00 84.62 420 PHE A N 1
ATOM 3399 C CA . PHE A 1 420 ? 0.545 9.063 -9.233 1.00 84.62 420 PHE A CA 1
ATOM 3400 C C . PHE A 1 420 ? 0.188 7.642 -8.736 1.00 84.62 420 PHE A C 1
ATOM 3402 O O . PHE A 1 420 ? -0.053 6.719 -9.526 1.00 84.62 420 PHE A O 1
ATOM 3409 N N . ALA A 1 421 ? 0.216 7.431 -7.421 1.00 86.50 421 ALA A N 1
ATOM 3410 C CA . ALA A 1 421 ? -0.079 6.167 -6.762 1.00 86.50 421 ALA A CA 1
ATOM 3411 C C . ALA A 1 421 ? -0.600 6.421 -5.348 1.00 86.50 421 ALA A C 1
ATOM 3413 O O . ALA A 1 421 ? -0.361 7.494 -4.786 1.00 86.50 421 ALA A O 1
ATOM 3414 N N . SER A 1 422 ? -1.241 5.403 -4.767 1.00 89.75 422 SER A N 1
ATOM 3415 C CA . SER A 1 422 ? -1.738 5.436 -3.394 1.00 89.75 422 SER A CA 1
ATOM 3416 C C . SER A 1 422 ? -2.751 6.569 -3.148 1.00 89.75 422 SER A C 1
ATOM 3418 O O . SER A 1 422 ? -3.209 7.232 -4.085 1.00 89.75 422 SER A O 1
ATOM 3420 N N . GLY A 1 423 ? -3.119 6.782 -1.886 1.00 92.69 423 GLY A N 1
ATOM 3421 C CA . GLY A 1 423 ? -4.078 7.800 -1.478 1.00 92.69 423 GLY A CA 1
ATOM 3422 C C . GLY A 1 423 ? -5.509 7.282 -1.380 1.00 92.69 423 GLY A C 1
ATOM 3423 O O . GLY A 1 423 ? -5.840 6.164 -1.782 1.00 92.69 423 GLY A O 1
ATOM 3424 N N . ASN A 1 424 ? -6.370 8.101 -0.784 1.00 96.88 424 ASN A N 1
ATOM 3425 C CA . ASN A 1 424 ? -7.769 7.760 -0.572 1.00 96.88 424 ASN A CA 1
ATOM 3426 C C . ASN A 1 424 ? -8.639 8.999 -0.371 1.00 96.88 424 ASN A C 1
ATOM 3428 O O . ASN A 1 424 ? -8.151 10.103 -0.129 1.00 96.88 424 ASN A O 1
ATOM 3432 N N . ILE A 1 425 ? -9.951 8.787 -0.431 1.00 97.19 425 ILE A N 1
ATOM 3433 C CA . ILE A 1 425 ? -10.958 9.777 -0.060 1.00 97.19 425 ILE A CA 1
ATOM 3434 C C . ILE A 1 425 ? -11.885 9.219 1.024 1.00 97.19 425 ILE A C 1
ATOM 3436 O O . ILE A 1 425 ? -12.198 8.031 1.043 1.00 97.19 425 ILE A O 1
ATOM 3440 N N . GLN A 1 426 ? -12.341 10.080 1.930 1.00 96.38 426 GLN A N 1
ATOM 3441 C CA . GLN A 1 426 ? -13.346 9.756 2.939 1.00 96.38 426 GLN A CA 1
ATOM 3442 C C . GLN A 1 426 ? -14.370 10.887 3.042 1.00 96.38 426 GLN A C 1
ATOM 3444 O O . GLN A 1 426 ? -14.010 12.054 3.217 1.00 96.38 426 GLN A O 1
ATOM 3449 N N . LYS A 1 427 ? -15.661 10.544 2.995 1.00 95.44 427 LYS A N 1
ATOM 3450 C CA . LYS A 1 427 ? -16.739 11.475 3.342 1.00 95.44 427 LYS A CA 1
ATOM 3451 C C . LYS A 1 427 ? -16.850 11.571 4.863 1.00 95.44 427 LYS A C 1
ATOM 3453 O O . LYS A 1 427 ? -17.022 10.563 5.540 1.00 95.44 427 LYS A O 1
ATOM 3458 N N . LEU A 1 428 ? -16.751 12.782 5.400 1.00 93.50 428 LEU A N 1
ATOM 3459 C CA . LEU A 1 428 ? -16.818 13.046 6.836 1.00 93.50 428 LEU A CA 1
ATOM 3460 C C . LEU A 1 428 ? -18.252 13.364 7.284 1.00 93.50 428 LEU A C 1
ATOM 3462 O O . LEU A 1 428 ? -19.060 13.894 6.520 1.00 93.50 428 LEU A O 1
ATOM 3466 N N . ASN A 1 429 ? -18.547 13.140 8.568 1.00 88.50 429 ASN A N 1
ATOM 3467 C CA . ASN A 1 429 ? -19.868 13.400 9.165 1.00 88.50 429 ASN A CA 1
ATOM 3468 C C . ASN A 1 429 ? -20.320 14.862 9.089 1.00 88.50 429 ASN A C 1
ATOM 3470 O O . ASN A 1 429 ? -21.514 15.156 9.094 1.00 88.50 429 ASN A O 1
ATOM 3474 N N . ASN A 1 430 ? -19.367 15.794 9.044 1.00 90.31 430 ASN A N 1
ATOM 3475 C CA . ASN A 1 430 ? -19.648 17.217 8.870 1.00 90.31 430 ASN A CA 1
ATOM 3476 C C . ASN A 1 430 ? -20.026 17.577 7.416 1.00 90.31 430 ASN A C 1
ATOM 3478 O O . ASN A 1 430 ? -20.354 18.731 7.147 1.00 90.31 430 ASN A O 1
ATOM 3482 N N . GLY A 1 431 ? -20.008 16.604 6.498 1.00 93.12 431 GLY A N 1
ATOM 3483 C CA . GLY A 1 431 ? -20.302 16.765 5.078 1.00 93.12 431 GLY A CA 1
ATOM 3484 C C . GLY A 1 431 ? -19.080 17.073 4.210 1.00 93.12 431 GLY A C 1
ATOM 3485 O O . GLY A 1 431 ? -19.220 17.090 2.988 1.00 93.12 431 GLY A O 1
ATOM 3486 N N . ASN A 1 432 ? -17.899 17.283 4.790 1.00 95.81 432 ASN A N 1
ATOM 3487 C CA . ASN A 1 432 ? -16.669 17.546 4.044 1.00 95.81 432 ASN A CA 1
ATOM 3488 C C . ASN A 1 432 ? -16.048 16.257 3.492 1.00 95.81 432 ASN A C 1
ATOM 3490 O O . ASN A 1 432 ? -16.457 15.152 3.853 1.00 95.81 432 ASN A O 1
ATOM 3494 N N . TYR A 1 433 ? -15.040 16.407 2.635 1.00 97.50 433 TYR A N 1
ATOM 3495 C CA . TYR A 1 433 ? -14.234 15.295 2.133 1.00 97.50 433 TYR A CA 1
ATOM 3496 C C . TYR A 1 433 ? -12.813 15.426 2.649 1.00 97.50 433 TYR A C 1
ATOM 3498 O O . TYR A 1 433 ? -12.197 16.477 2.484 1.00 97.50 433 TYR A O 1
ATOM 3506 N N . LEU A 1 434 ? -12.299 14.360 3.251 1.00 97.56 434 LEU A N 1
ATOM 3507 C CA . LEU A 1 434 ? -10.874 14.196 3.490 1.00 97.56 434 LEU A CA 1
ATOM 3508 C C . LEU A 1 434 ? -10.273 13.520 2.257 1.00 97.56 434 LEU A C 1
ATOM 3510 O O . LEU A 1 434 ? -10.705 12.425 1.907 1.00 97.56 434 LEU A O 1
ATOM 3514 N N . ILE A 1 435 ? -9.314 14.167 1.602 1.00 98.19 435 ILE A N 1
ATOM 3515 C CA . ILE A 1 435 ? -8.574 13.609 0.468 1.00 98.19 435 ILE A CA 1
ATOM 3516 C C . ILE A 1 435 ? -7.112 13.478 0.865 1.00 98.19 435 ILE A C 1
ATOM 3518 O O . ILE A 1 435 ? -6.519 14.453 1.321 1.00 98.19 435 ILE A O 1
ATOM 3522 N N . THR A 1 436 ? -6.536 12.303 0.645 1.00 97.38 436 THR A N 1
ATOM 3523 C CA . THR A 1 436 ? -5.144 11.977 0.954 1.00 97.38 436 THR A CA 1
ATOM 3524 C C . THR A 1 436 ? -4.400 11.607 -0.320 1.00 97.38 436 THR A C 1
ATOM 3526 O O . THR A 1 436 ? -4.890 10.814 -1.118 1.00 97.38 436 THR A O 1
ATOM 3529 N N . THR A 1 437 ? -3.205 12.165 -0.496 1.00 94.69 437 THR A N 1
ATOM 3530 C CA . THR A 1 437 ? -2.348 11.985 -1.676 1.00 94.69 437 THR A CA 1
ATOM 3531 C C . THR A 1 437 ? -0.886 11.852 -1.260 1.00 94.69 437 THR A C 1
ATOM 3533 O O . THR A 1 437 ? -0.470 12.413 -0.247 1.00 94.69 437 THR A O 1
ATOM 3536 N N . VAL A 1 438 ? -0.078 11.159 -2.065 1.00 89.62 438 VAL A N 1
ATOM 3537 C CA . VAL A 1 438 ? 1.390 11.125 -1.904 1.00 89.62 438 VAL A CA 1
ATOM 3538 C C . VAL A 1 438 ? 2.068 12.454 -2.247 1.00 89.62 438 VAL A C 1
ATOM 3540 O O . VAL A 1 438 ? 3.222 12.660 -1.873 1.00 89.62 438 VAL A O 1
ATOM 3543 N N . GLY A 1 439 ? 1.359 13.363 -2.924 1.00 86.75 439 GLY A N 1
ATOM 3544 C CA . GLY A 1 439 ? 1.861 14.689 -3.276 1.00 86.75 439 GLY A CA 1
ATOM 3545 C C . GLY A 1 439 ? 2.335 15.505 -2.064 1.00 86.75 439 GLY A C 1
ATOM 3546 O O . GLY A 1 439 ? 1.817 15.365 -0.953 1.00 86.75 439 GLY A O 1
ATOM 3547 N N . ASP A 1 440 ? 3.346 16.348 -2.295 1.00 85.31 440 ASP A N 1
ATOM 3548 C CA . ASP A 1 440 ? 4.015 17.194 -1.288 1.00 85.31 440 ASP A CA 1
ATOM 3549 C C . ASP A 1 440 ? 4.537 16.438 -0.043 1.00 85.31 440 ASP A C 1
ATOM 3551 O O . ASP A 1 440 ? 4.632 16.996 1.042 1.00 85.31 440 ASP A O 1
ATOM 3555 N N . GLY A 1 441 ? 4.906 15.159 -0.182 1.00 77.56 441 GLY A N 1
ATOM 3556 C CA . GLY A 1 441 ? 5.451 14.369 0.931 1.00 77.56 441 GLY A CA 1
ATOM 3557 C C . GLY A 1 441 ? 4.389 13.704 1.812 1.00 77.56 441 GLY A C 1
ATOM 3558 O O . GLY A 1 441 ? 4.578 13.531 3.017 1.00 77.56 441 GLY A O 1
ATOM 3559 N N . GLY A 1 442 ? 3.260 13.332 1.206 1.00 90.25 442 GLY A N 1
ATOM 3560 C CA . GLY A 1 442 ? 2.123 12.741 1.899 1.00 90.25 442 GLY A CA 1
ATOM 3561 C C . GLY A 1 442 ? 1.267 13.808 2.570 1.00 90.25 442 GLY A C 1
ATOM 3562 O O . GLY A 1 442 ? 1.588 14.288 3.655 1.00 90.25 442 GLY A O 1
ATOM 3563 N N . THR A 1 443 ? 0.147 14.151 1.941 1.00 94.44 443 THR A N 1
ATOM 3564 C CA . THR A 1 443 ? -0.714 15.249 2.382 1.00 94.44 443 THR A CA 1
ATOM 3565 C C . THR A 1 443 ? -2.168 14.815 2.445 1.00 94.44 443 THR A C 1
ATOM 3567 O O . THR A 1 443 ? -2.673 14.175 1.522 1.00 94.44 443 THR A O 1
ATOM 3570 N N . SER A 1 444 ? -2.857 15.222 3.509 1.00 97.19 444 SER A N 1
ATOM 3571 C CA . SER A 1 444 ? -4.313 15.143 3.611 1.00 97.19 444 SER A CA 1
ATOM 3572 C C . SER A 1 444 ? -4.935 16.531 3.658 1.00 97.19 444 SER A C 1
ATOM 3574 O O . SER A 1 444 ? -4.526 17.363 4.465 1.00 97.19 444 SER A O 1
ATOM 3576 N N . ILE A 1 445 ? -5.967 16.762 2.850 1.00 97.25 445 ILE A N 1
ATOM 3577 C CA . ILE A 1 445 ? -6.756 17.997 2.828 1.00 97.25 445 ILE A CA 1
ATOM 3578 C C . ILE A 1 445 ? -8.214 17.710 3.173 1.00 97.25 445 ILE A C 1
ATOM 3580 O O . ILE A 1 445 ? -8.788 16.725 2.719 1.00 97.25 445 ILE A O 1
ATOM 3584 N N . GLU A 1 446 ? -8.834 18.586 3.958 1.00 97.31 446 GLU A N 1
ATOM 3585 C CA . GLU A 1 446 ? -10.277 18.581 4.190 1.00 97.31 446 GLU A CA 1
ATOM 3586 C C . GLU A 1 446 ? -10.932 19.682 3.354 1.00 97.31 446 GLU A C 1
ATOM 3588 O O . GLU A 1 446 ? -10.681 20.873 3.568 1.00 97.31 446 GLU A O 1
ATOM 3593 N N . VAL A 1 447 ? -11.780 19.280 2.410 1.00 97.31 447 VAL A N 1
ATOM 3594 C CA . VAL A 1 447 ? -12.441 20.168 1.451 1.00 97.31 447 VAL A CA 1
ATOM 3595 C C . VAL A 1 447 ? -13.918 20.309 1.796 1.00 97.31 447 VAL A C 1
ATOM 3597 O O . VAL A 1 447 ? -14.642 19.317 1.931 1.00 97.31 447 VAL A O 1
ATOM 3600 N N . ASN A 1 448 ? -14.381 21.555 1.899 1.00 95.50 448 ASN A N 1
ATOM 3601 C CA . ASN A 1 448 ? -15.800 21.860 2.024 1.00 95.50 448 ASN A CA 1
ATOM 3602 C C . ASN A 1 448 ? -16.470 21.861 0.635 1.00 95.50 448 ASN A C 1
ATOM 3604 O O . ASN A 1 448 ? -16.117 22.698 -0.197 1.00 95.50 448 ASN A O 1
ATOM 3608 N N . PRO A 1 449 ? -17.462 20.993 0.370 1.00 95.56 449 PRO A N 1
ATOM 3609 C CA . PRO A 1 449 ? -18.073 20.891 -0.954 1.00 95.56 449 PRO A CA 1
ATOM 3610 C C . PRO A 1 449 ? -18.996 22.051 -1.338 1.00 95.56 449 PRO A C 1
ATOM 3612 O O . PRO A 1 449 ? -19.316 22.205 -2.513 1.00 95.56 449 PRO A O 1
ATOM 3615 N N . ASP A 1 450 ? -19.439 22.881 -0.388 1.00 94.12 450 ASP A N 1
ATOM 3616 C CA . ASP A 1 450 ? -20.326 24.011 -0.691 1.00 94.12 450 ASP A CA 1
ATOM 3617 C C . ASP A 1 450 ? -19.587 25.151 -1.415 1.00 94.12 450 ASP A C 1
ATOM 3619 O O . ASP A 1 450 ? -20.201 25.936 -2.146 1.00 94.12 450 ASP A O 1
ATOM 3623 N N . ASN A 1 451 ? -18.277 25.288 -1.180 1.00 92.75 451 ASN A N 1
ATOM 3624 C CA . ASN A 1 451 ? -17.452 26.374 -1.715 1.00 92.75 451 ASN A CA 1
ATOM 3625 C C . ASN A 1 451 ? -16.077 25.936 -2.252 1.00 92.75 451 ASN A C 1
ATOM 3627 O O . ASN A 1 451 ? -15.352 26.793 -2.759 1.00 92.75 451 ASN A O 1
ATOM 3631 N N . ASN A 1 452 ? -15.742 24.646 -2.168 1.00 92.69 452 ASN A N 1
ATOM 3632 C CA . ASN A 1 452 ? -14.456 24.053 -2.546 1.00 92.69 452 ASN A CA 1
ATOM 3633 C C . ASN A 1 452 ? -13.250 24.703 -1.843 1.00 92.69 452 ASN A C 1
ATOM 3635 O O . ASN A 1 452 ? -12.162 24.792 -2.408 1.00 92.69 452 ASN A O 1
ATOM 3639 N N . GLU A 1 453 ? -13.431 25.187 -0.611 1.00 94.12 453 GLU A N 1
ATOM 3640 C CA . GLU A 1 453 ? -12.326 25.686 0.210 1.00 94.12 453 GLU A CA 1
ATOM 3641 C C . GLU A 1 453 ? -11.674 24.538 0.992 1.00 94.12 453 GLU A C 1
ATOM 3643 O O . GLU A 1 453 ? -12.363 23.741 1.636 1.00 94.12 453 GLU A O 1
ATOM 3648 N N . ILE A 1 454 ? -10.338 24.497 0.984 1.00 95.06 454 ILE A N 1
ATOM 3649 C CA . ILE A 1 454 ? -9.547 23.672 1.904 1.00 95.06 454 ILE A CA 1
ATOM 3650 C C . ILE A 1 454 ? -9.618 24.324 3.287 1.00 95.06 454 ILE A C 1
ATOM 3652 O O . ILE A 1 454 ? -9.154 25.452 3.477 1.00 95.06 454 ILE A O 1
ATOM 3656 N N . ILE A 1 455 ? -10.211 23.633 4.259 1.00 95.25 455 ILE A N 1
ATOM 3657 C CA . ILE A 1 455 ? -10.369 24.146 5.630 1.00 95.25 455 ILE A CA 1
ATOM 3658 C C . ILE A 1 455 ? -9.332 23.583 6.606 1.00 95.25 455 ILE A C 1
ATOM 3660 O O . ILE A 1 455 ? -9.168 24.118 7.710 1.00 95.25 455 ILE A O 1
ATOM 3664 N N . TRP A 1 456 ? -8.654 22.511 6.204 1.00 96.94 456 TRP A N 1
ATOM 3665 C CA . TRP A 1 456 ? -7.609 21.829 6.952 1.00 96.94 456 TRP A CA 1
ATOM 3666 C C . TRP A 1 456 ? -6.669 21.133 5.980 1.00 96.94 456 TRP A C 1
ATOM 3668 O O . TRP A 1 456 ? -7.125 20.544 5.005 1.00 96.94 456 TRP A O 1
ATOM 3678 N N . GLU A 1 457 ? -5.379 21.193 6.261 1.00 96.69 457 GLU A N 1
ATOM 3679 C CA . GLU A 1 457 ? -4.339 20.528 5.488 1.00 96.69 457 GLU A CA 1
ATOM 3680 C C . GLU A 1 457 ? -3.277 20.019 6.455 1.00 96.69 457 GLU A C 1
ATOM 3682 O O . GLU A 1 457 ? -2.779 20.787 7.280 1.00 96.69 457 GLU A O 1
ATOM 3687 N N . ALA A 1 458 ? -2.939 18.739 6.357 1.00 96.50 458 ALA A N 1
ATOM 3688 C CA . ALA A 1 458 ? -1.863 18.107 7.101 1.00 96.50 458 ALA A CA 1
ATOM 3689 C C . ALA A 1 458 ? -0.847 17.525 6.130 1.00 96.50 458 ALA A C 1
ATOM 3691 O O . ALA A 1 458 ? -1.157 16.583 5.404 1.00 96.50 458 ALA A O 1
ATOM 3692 N N . ASN A 1 459 ? 0.363 18.069 6.164 1.00 94.81 459 ASN A N 1
ATOM 3693 C CA . ASN A 1 459 ? 1.518 17.498 5.493 1.00 94.81 459 ASN A CA 1
ATOM 3694 C C . ASN A 1 459 ? 2.270 16.619 6.501 1.00 94.81 459 ASN A C 1
ATOM 3696 O O . ASN A 1 459 ? 2.726 17.100 7.546 1.00 94.81 459 ASN A O 1
ATOM 3700 N N . TYR A 1 460 ? 2.361 15.325 6.197 1.00 92.69 460 TYR A N 1
ATOM 3701 C CA . TYR A 1 460 ? 2.957 14.310 7.060 1.00 92.69 460 TYR A CA 1
ATOM 3702 C C . TYR A 1 460 ? 4.492 14.363 7.092 1.00 92.69 460 TYR A C 1
ATOM 3704 O O . TYR A 1 460 ? 5.101 13.717 7.945 1.00 92.69 460 TYR A O 1
ATOM 3712 N N . ASN A 1 461 ? 5.107 15.176 6.224 1.00 87.94 461 ASN A N 1
ATOM 3713 C CA . ASN A 1 461 ? 6.550 15.332 6.047 1.00 87.94 461 ASN A CA 1
ATOM 3714 C C . ASN A 1 461 ? 7.255 13.997 5.778 1.00 87.94 461 ASN A C 1
ATOM 3716 O O . ASN A 1 461 ? 8.361 13.750 6.266 1.00 87.94 461 ASN A O 1
ATOM 3720 N N . LEU A 1 462 ? 6.601 13.134 5.006 1.00 84.19 462 LEU A N 1
ATOM 3721 C CA . LEU A 1 462 ? 7.175 11.892 4.525 1.00 84.19 462 LEU A CA 1
ATOM 3722 C C . LEU A 1 462 ? 7.960 12.179 3.234 1.00 84.19 462 LEU A C 1
ATOM 3724 O O . LEU A 1 462 ? 7.592 13.047 2.445 1.00 84.19 462 LEU A O 1
ATOM 3728 N N . SER A 1 463 ? 9.080 11.499 3.005 1.00 61.88 463 SER A N 1
ATOM 3729 C CA . SER A 1 463 ? 9.962 11.800 1.867 1.00 61.88 463 SER A CA 1
ATOM 3730 C C . SER A 1 463 ? 9.921 10.692 0.828 1.00 61.88 463 SER A C 1
ATOM 3732 O O . SER A 1 463 ? 10.362 9.590 1.106 1.00 61.88 463 SER A O 1
ATOM 3734 N N . PHE A 1 464 ? 9.474 10.950 -0.399 1.00 52.03 464 PHE A N 1
ATOM 3735 C CA . PHE A 1 464 ? 9.570 9.918 -1.434 1.00 52.03 464 PHE A CA 1
ATOM 3736 C C . PHE A 1 464 ? 11.047 9.580 -1.745 1.00 52.03 464 PHE A C 1
ATOM 3738 O O . PHE A 1 464 ? 11.874 10.497 -1.796 1.00 52.03 464 PHE A O 1
ATOM 3745 N N . PRO A 1 465 ? 11.404 8.298 -1.961 1.00 46.53 465 PRO A N 1
ATOM 3746 C CA . PRO A 1 465 ? 10.565 7.096 -1.903 1.00 46.53 465 PRO A CA 1
ATOM 3747 C C . PRO A 1 465 ? 10.355 6.518 -0.494 1.00 46.53 465 PRO A C 1
ATOM 3749 O O . PRO A 1 465 ? 9.371 5.818 -0.290 1.00 46.53 465 PRO A O 1
ATOM 3752 N N . ASN A 1 466 ? 11.195 6.837 0.495 1.00 50.03 466 ASN A N 1
ATOM 3753 C CA . ASN A 1 466 ? 11.034 6.385 1.889 1.00 50.03 466 ASN A CA 1
ATOM 3754 C C . ASN A 1 466 ? 9.979 7.230 2.631 1.00 50.03 466 ASN A C 1
ATOM 3756 O O . ASN A 1 466 ? 10.322 8.160 3.373 1.00 50.03 466 ASN A O 1
ATOM 3760 N N . GLY A 1 467 ? 8.702 7.003 2.304 1.00 57.41 467 GLY A N 1
ATOM 3761 C CA . GLY A 1 467 ? 7.622 7.838 2.827 1.00 57.41 467 GLY A CA 1
ATOM 3762 C C . GLY A 1 467 ? 6.335 7.935 2.014 1.00 57.41 467 GLY A C 1
ATOM 3763 O O . GLY A 1 467 ? 5.603 8.907 2.177 1.00 57.41 467 GLY A O 1
ATOM 3764 N N . ALA A 1 468 ? 6.037 7.024 1.085 1.00 74.81 468 ALA A N 1
ATOM 3765 C CA . ALA A 1 468 ? 4.758 7.108 0.381 1.00 74.81 468 ALA A CA 1
ATOM 3766 C C . ALA A 1 468 ? 3.609 6.877 1.375 1.00 74.81 468 ALA A C 1
ATOM 3768 O O . ALA A 1 468 ? 3.454 5.763 1.887 1.00 74.81 468 ALA A O 1
ATOM 3769 N N . VAL A 1 469 ? 2.816 7.924 1.649 1.00 90.06 469 VAL A N 1
ATOM 3770 C CA . VAL A 1 469 ? 1.595 7.767 2.447 1.00 90.06 469 VAL A CA 1
ATOM 3771 C C . VAL A 1 469 ? 0.728 6.705 1.780 1.00 90.06 469 VAL A C 1
ATOM 3773 O O . VAL A 1 469 ? 0.451 6.777 0.577 1.00 90.06 469 VAL A O 1
ATOM 3776 N N . TYR A 1 470 ? 0.345 5.688 2.544 1.00 91.06 470 TYR A N 1
ATOM 3777 C CA . TYR A 1 470 ? -0.515 4.641 2.024 1.00 91.06 470 TYR A CA 1
ATOM 3778 C C . TYR A 1 470 ? -1.967 5.121 2.065 1.00 91.06 470 TYR A C 1
ATOM 3780 O O . TYR A 1 470 ? -2.533 5.502 1.041 1.00 91.06 470 TYR A O 1
ATOM 3788 N N . ARG A 1 471 ? -2.541 5.227 3.266 1.00 93.25 471 ARG A N 1
ATOM 3789 C CA . ARG A 1 471 ? -3.876 5.800 3.472 1.00 93.25 471 ARG A CA 1
ATOM 3790 C C . ARG A 1 471 ? -3.941 6.648 4.728 1.00 93.25 471 ARG A C 1
ATOM 3792 O O . ARG A 1 471 ? -3.090 6.531 5.610 1.00 93.25 471 ARG A O 1
ATOM 3799 N N . ALA A 1 472 ? -4.972 7.482 4.807 1.00 96.00 472 ALA A N 1
ATOM 3800 C CA . ALA A 1 472 ? -5.356 8.164 6.029 1.00 96.00 472 ALA A CA 1
ATOM 3801 C C . ALA A 1 472 ? -6.878 8.195 6.221 1.00 96.00 472 ALA A C 1
ATOM 3803 O O . ALA A 1 472 ? -7.646 8.378 5.278 1.00 96.00 472 ALA A O 1
ATOM 3804 N N . ASN A 1 473 ? -7.323 8.064 7.469 1.00 95.88 473 ASN A N 1
ATOM 3805 C CA . ASN A 1 473 ? -8.734 8.123 7.837 1.00 95.88 473 ASN A CA 1
ATOM 3806 C C . ASN A 1 473 ? -8.947 9.015 9.061 1.00 95.88 473 ASN A C 1
ATOM 3808 O O . ASN A 1 473 ? -8.163 9.019 10.011 1.00 95.88 473 ASN A O 1
ATOM 3812 N N . ARG A 1 474 ? -10.046 9.768 9.054 1.00 94.44 474 ARG A N 1
ATOM 3813 C CA . ARG A 1 474 ? -10.533 10.515 10.210 1.00 94.44 474 ARG A CA 1
ATOM 3814 C C . ARG A 1 474 ? -11.374 9.596 11.093 1.00 94.44 474 ARG A C 1
ATOM 3816 O O . ARG A 1 474 ? -12.345 8.999 10.626 1.00 94.44 474 ARG A O 1
ATOM 3823 N N . LEU A 1 475 ? -11.025 9.548 12.373 1.00 93.69 475 LEU A N 1
ATOM 3824 C CA . LEU A 1 475 ? -11.691 8.782 13.421 1.00 93.69 475 LEU A CA 1
ATOM 3825 C C . LEU A 1 475 ? -12.275 9.717 14.494 1.00 93.69 475 LEU A C 1
ATOM 3827 O O . LEU A 1 475 ? -11.635 10.712 14.841 1.00 93.69 475 LEU A O 1
ATOM 3831 N N . PRO A 1 476 ? -13.434 9.392 15.103 1.00 91.56 476 PRO A N 1
ATOM 3832 C CA . PRO A 1 476 ? -14.001 10.159 16.222 1.00 91.56 476 PRO A CA 1
ATOM 3833 C C . PRO A 1 476 ? -13.050 10.340 17.411 1.00 91.56 476 PRO A C 1
ATOM 3835 O O . PRO A 1 476 ? -13.153 11.301 18.166 1.00 91.56 476 PRO A O 1
ATOM 3838 N N . GLY A 1 477 ? -12.153 9.379 17.613 1.00 92.88 477 GLY A N 1
ATOM 3839 C CA . GLY A 1 477 ? -11.130 9.357 18.648 1.00 92.88 477 GLY A CA 1
ATOM 3840 C C . GLY A 1 477 ? -10.419 8.006 18.641 1.00 92.88 477 GLY A C 1
ATOM 3841 O O . GLY A 1 477 ? -10.775 7.130 17.861 1.00 92.88 477 GLY A O 1
ATOM 3842 N N . LEU A 1 478 ? -9.430 7.831 19.520 1.00 92.88 478 LEU A N 1
ATOM 3843 C CA . LEU A 1 478 ? -8.650 6.586 19.593 1.00 92.88 478 LEU A CA 1
ATOM 3844 C C . LEU A 1 478 ? -9.426 5.427 20.244 1.00 92.88 478 LEU A C 1
ATOM 3846 O O . LEU A 1 478 ? -9.120 4.268 20.008 1.00 92.88 478 LEU A O 1
ATOM 3850 N N . HIS A 1 479 ? -10.458 5.752 21.028 1.00 93.31 479 HIS A N 1
ATOM 3851 C CA . HIS A 1 479 ? -11.353 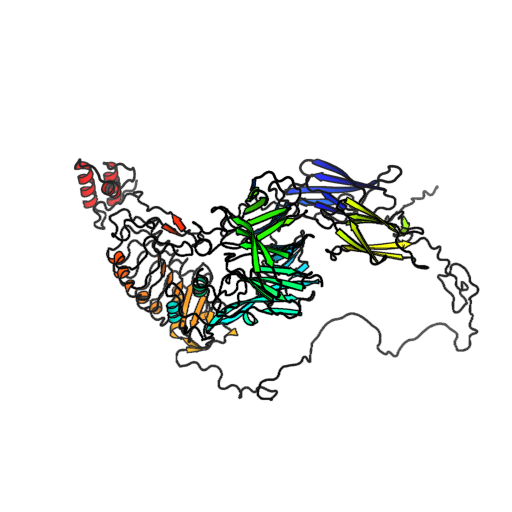4.788 21.673 1.00 93.31 479 HIS A CA 1
ATOM 3852 C C . HIS A 1 479 ? -12.813 5.081 21.266 1.00 93.31 479 HIS A C 1
ATOM 3854 O O . HIS A 1 479 ? -13.561 5.637 22.079 1.00 93.31 479 HIS A O 1
ATOM 3860 N N . PRO A 1 480 ? -13.234 4.794 20.012 1.00 93.69 480 PRO A N 1
ATOM 3861 C CA . PRO A 1 480 ? -14.606 5.056 19.566 1.00 93.69 480 PRO A CA 1
ATOM 3862 C C . PRO A 1 480 ? -15.647 4.325 20.411 1.00 93.69 480 PRO A C 1
ATOM 3864 O O . PRO A 1 480 ? -16.625 4.943 20.833 1.00 93.69 480 PRO A O 1
ATOM 3867 N N . VAL A 1 481 ? -15.384 3.052 20.721 1.00 94.69 481 VAL A N 1
ATOM 3868 C CA . VAL A 1 481 ? -16.220 2.208 21.579 1.00 94.69 481 VAL A CA 1
ATOM 3869 C C . VAL A 1 481 ? -15.506 1.963 22.905 1.00 94.69 481 VAL A C 1
ATOM 3871 O O . VAL A 1 481 ? -14.477 1.297 22.972 1.00 94.69 481 VAL A O 1
ATOM 3874 N N . ALA A 1 482 ? -16.067 2.504 23.982 1.00 95.25 482 ALA A N 1
ATOM 3875 C CA . ALA A 1 482 ? -15.668 2.206 25.351 1.00 95.25 482 ALA A CA 1
ATOM 3876 C C . ALA A 1 482 ? -16.900 2.321 26.249 1.00 95.25 482 ALA A C 1
ATOM 3878 O O . ALA A 1 482 ? -17.678 3.262 26.115 1.00 95.25 482 ALA A O 1
ATOM 3879 N N . PHE A 1 483 ? -17.100 1.389 27.177 1.00 97.00 483 PHE A N 1
ATOM 3880 C CA . PHE A 1 483 ? -18.270 1.419 28.053 1.00 97.00 483 PHE A CA 1
ATOM 3881 C C . PHE A 1 483 ? -17.981 0.812 29.417 1.00 97.00 483 PHE A C 1
ATOM 3883 O O . PHE A 1 483 ? -17.136 -0.075 29.565 1.00 97.00 483 PHE A O 1
ATOM 3890 N N . SER A 1 484 ? -18.705 1.280 30.426 1.00 96.00 484 SER A N 1
ATOM 3891 C CA . SER A 1 484 ? -18.641 0.739 31.780 1.00 96.00 484 SER A CA 1
ATOM 3892 C C . SER A 1 484 ? -20.024 0.396 32.306 1.00 96.00 484 SER A C 1
ATOM 3894 O O . SER A 1 484 ? -21.042 0.943 31.878 1.00 96.00 484 SER A O 1
ATOM 3896 N N . VAL A 1 485 ? -20.049 -0.559 33.231 1.00 94.25 485 VAL A N 1
ATOM 3897 C CA . VAL A 1 485 ? -21.277 -1.117 33.785 1.00 94.25 485 VAL A CA 1
ATOM 3898 C C . VAL A 1 485 ? -21.173 -1.066 35.297 1.00 94.25 485 VAL A C 1
ATOM 3900 O O . VAL A 1 485 ? -20.245 -1.624 35.875 1.00 94.25 485 VAL A O 1
ATOM 3903 N N . ILE A 1 486 ? -22.122 -0.386 35.929 1.00 92.94 486 ILE A N 1
ATOM 3904 C CA . ILE A 1 486 ? -22.178 -0.224 37.381 1.00 92.94 486 ILE A CA 1
ATOM 3905 C C . ILE A 1 486 ? -23.359 -1.023 37.908 1.00 92.94 486 ILE A C 1
ATOM 3907 O O . ILE A 1 486 ? -24.494 -0.772 37.516 1.00 92.94 486 ILE A O 1
ATOM 3911 N N . VAL A 1 487 ? -23.109 -1.962 38.815 1.00 91.38 487 VAL A N 1
ATOM 3912 C CA . VAL A 1 487 ? -24.145 -2.719 39.523 1.00 91.38 487 VAL A CA 1
ATOM 3913 C C . VAL A 1 487 ? -24.635 -1.917 40.728 1.00 91.38 487 VAL A C 1
ATOM 3915 O O . VAL A 1 487 ? -23.865 -1.520 41.601 1.00 91.38 487 VAL A O 1
ATOM 3918 N N . GLU A 1 488 ? -25.940 -1.683 40.790 1.00 89.69 488 GLU A N 1
ATOM 3919 C CA . GLU A 1 488 ? -26.586 -0.902 41.844 1.00 89.69 488 GLU A CA 1
ATOM 3920 C C . GLU A 1 488 ? -26.749 -1.702 43.141 1.00 89.69 488 GLU A C 1
ATOM 3922 O O . GLU A 1 488 ? -27.162 -2.863 43.121 1.00 89.69 488 GLU A O 1
ATOM 3927 N N . ASN A 1 489 ? -26.536 -1.041 44.285 1.00 85.12 489 ASN A N 1
ATOM 3928 C CA . ASN A 1 489 ? -26.690 -1.622 45.630 1.00 85.12 489 ASN A CA 1
ATOM 3929 C C . ASN A 1 489 ? -25.886 -2.924 45.842 1.00 85.12 489 ASN A C 1
ATOM 3931 O O . ASN A 1 489 ? -26.355 -3.842 46.522 1.00 85.12 489 ASN A O 1
ATOM 3935 N N . MET A 1 490 ? -24.699 -3.026 45.234 1.00 86.88 490 MET A N 1
ATOM 3936 C CA . MET A 1 490 ? -23.832 -4.192 45.395 1.00 86.88 490 MET A CA 1
ATOM 3937 C C . MET A 1 490 ? -23.095 -4.195 46.740 1.00 86.88 490 MET A C 1
ATOM 3939 O O . MET A 1 490 ? -22.648 -3.157 47.221 1.00 86.88 490 MET A O 1
ATOM 3943 N N . TYR A 1 491 ? -22.895 -5.388 47.294 1.00 82.38 491 TYR A N 1
ATOM 3944 C CA . TYR A 1 491 ? -22.046 -5.665 48.450 1.00 82.38 491 TYR A CA 1
ATOM 3945 C C . TYR A 1 491 ? -21.231 -6.947 48.226 1.00 82.38 491 TYR A C 1
ATOM 3947 O O . TYR A 1 491 ? -21.549 -7.765 47.363 1.00 82.38 491 TYR A O 1
ATOM 3955 N N . ILE A 1 492 ? -20.165 -7.149 49.004 1.00 77.38 492 ILE A N 1
ATOM 3956 C CA . ILE A 1 492 ? -19.376 -8.391 48.959 1.00 77.38 492 ILE A CA 1
ATOM 3957 C C . ILE A 1 492 ? -20.021 -9.420 49.896 1.00 77.38 492 ILE A C 1
ATOM 3959 O O . ILE A 1 492 ? -20.106 -9.192 51.104 1.00 77.38 492 ILE A O 1
ATOM 3963 N N . GLY A 1 493 ? -20.483 -10.545 49.344 1.00 68.69 493 GLY A N 1
ATOM 3964 C CA . GLY A 1 493 ? -21.077 -11.644 50.114 1.00 68.69 493 GLY A CA 1
ATOM 3965 C C . GLY A 1 493 ? -20.045 -12.447 50.920 1.00 68.69 493 GLY A C 1
ATOM 3966 O O . GLY A 1 493 ? -18.839 -12.302 50.725 1.00 68.69 493 GLY A O 1
ATOM 3967 N N . GLU A 1 494 ? -20.496 -13.358 51.795 1.00 67.19 494 GLU A N 1
ATOM 3968 C CA . GLU A 1 494 ? -19.607 -14.166 52.663 1.00 67.19 494 GLU A CA 1
ATOM 3969 C C . GLU A 1 494 ? -18.553 -14.990 51.893 1.00 67.19 494 GLU A C 1
ATOM 3971 O O . GLU A 1 494 ? -17.493 -15.306 52.434 1.00 67.19 494 GLU A O 1
ATOM 3976 N N . ASN A 1 495 ? -18.822 -15.302 50.621 1.00 65.69 495 ASN A N 1
ATOM 3977 C CA . ASN A 1 495 ? -17.928 -16.054 49.738 1.00 65.69 495 ASN A CA 1
ATOM 3978 C C . ASN A 1 495 ? -16.950 -15.167 48.940 1.00 65.69 495 ASN A C 1
ATOM 3980 O O . ASN A 1 495 ? -16.183 -15.701 48.146 1.00 65.69 495 ASN A O 1
ATOM 3984 N N . GLY A 1 496 ? -16.977 -13.841 49.124 1.00 66.44 496 GLY A N 1
ATOM 3985 C CA . GLY A 1 496 ? -16.160 -12.886 48.362 1.00 66.44 496 GLY A CA 1
ATOM 3986 C C . GLY A 1 496 ? -16.770 -12.429 47.030 1.00 66.44 496 GLY A C 1
ATOM 3987 O O . GLY A 1 496 ? -16.150 -11.649 46.320 1.00 66.44 496 GLY A O 1
ATOM 3988 N N . ASN A 1 497 ? -17.983 -12.878 46.697 1.00 75.75 497 ASN A N 1
ATOM 3989 C CA . ASN A 1 497 ? -18.626 -12.584 45.415 1.00 75.75 497 ASN A CA 1
ATOM 3990 C C . ASN A 1 497 ? -19.425 -11.268 45.428 1.00 75.75 497 ASN A C 1
ATOM 3992 O O . ASN A 1 497 ? -20.028 -10.915 46.450 1.00 75.75 497 ASN A O 1
ATOM 3996 N N . ILE A 1 498 ? -19.520 -10.606 44.267 1.00 76.50 498 ILE A N 1
ATOM 3997 C CA . ILE A 1 498 ? -20.399 -9.447 44.031 1.00 76.50 498 ILE A CA 1
ATOM 3998 C C . ILE A 1 498 ? -21.852 -9.880 44.229 1.00 76.50 498 ILE A C 1
ATOM 4000 O O . ILE A 1 498 ? -22.353 -10.729 43.496 1.00 76.50 498 ILE A O 1
ATOM 4004 N N . THR A 1 499 ? -22.524 -9.327 45.235 1.00 81.69 499 THR A N 1
ATOM 4005 C CA . THR A 1 499 ? -23.864 -9.748 45.659 1.00 81.69 499 THR A CA 1
ATOM 4006 C C . THR A 1 499 ? -24.817 -8.553 45.737 1.00 81.69 499 THR A C 1
ATOM 4008 O O . THR A 1 499 ? -24.418 -7.465 46.135 1.00 81.69 499 THR A O 1
ATOM 4011 N N . VAL A 1 500 ? -26.086 -8.751 45.379 1.00 85.38 500 VAL A N 1
ATOM 4012 C CA . VAL A 1 500 ? -27.194 -7.793 45.556 1.00 85.38 500 VAL A CA 1
ATOM 4013 C C . VAL A 1 500 ? -28.331 -8.455 46.334 1.00 85.38 500 VAL A C 1
ATOM 4015 O O . VAL A 1 500 ? -28.478 -9.670 46.286 1.00 85.38 500 VAL A O 1
ATOM 4018 N N . ASP A 1 501 ? -29.166 -7.692 47.042 1.00 80.31 501 ASP A N 1
ATOM 4019 C CA . ASP A 1 501 ? -30.188 -8.270 47.933 1.00 80.31 501 ASP A CA 1
ATOM 4020 C C . ASP A 1 501 ? -31.273 -9.079 47.194 1.00 80.31 501 ASP A C 1
ATOM 4022 O O . ASP A 1 501 ? -31.374 -10.294 47.334 1.00 80.31 501 ASP A O 1
ATOM 4026 N N . ASN A 1 502 ? -32.155 -8.384 46.465 1.00 76.62 502 ASN A N 1
ATOM 4027 C CA . ASN A 1 502 ? -33.365 -8.965 45.858 1.00 76.62 502 ASN A CA 1
ATOM 4028 C C . ASN A 1 502 ? -33.660 -8.430 44.450 1.00 76.62 502 ASN A C 1
ATOM 4030 O O . ASN A 1 502 ? -34.577 -8.912 43.786 1.00 76.62 502 ASN A O 1
ATOM 4034 N N . THR A 1 503 ? -32.948 -7.392 44.021 1.00 83.44 503 THR A N 1
ATOM 4035 C CA . THR A 1 503 ? -33.118 -6.734 42.725 1.00 83.44 503 THR A CA 1
ATOM 4036 C C . THR A 1 503 ? -31.742 -6.481 42.148 1.00 83.44 503 THR A C 1
ATOM 4038 O O . THR A 1 503 ? -30.897 -5.921 42.840 1.00 83.44 503 THR A O 1
ATOM 4041 N N . CYS A 1 504 ? -31.537 -6.867 40.896 1.00 88.00 504 CYS A N 1
ATOM 4042 C CA . CYS A 1 504 ? -30.336 -6.548 40.150 1.00 88.00 504 CYS A CA 1
ATOM 4043 C C . CYS A 1 504 ? -30.680 -5.396 39.204 1.00 88.00 504 CYS A C 1
ATOM 4045 O O . CYS A 1 504 ? -31.559 -5.530 38.353 1.00 88.00 504 CYS A O 1
ATOM 4047 N N . ALA A 1 505 ? -30.050 -4.246 39.409 1.00 91.44 505 ALA A N 1
ATOM 4048 C CA . ALA A 1 505 ? -30.150 -3.101 38.519 1.00 91.44 505 ALA A CA 1
ATOM 4049 C C . ALA A 1 505 ? -28.739 -2.662 38.143 1.00 91.44 505 ALA A C 1
ATOM 4051 O O . ALA A 1 505 ? -27.816 -2.807 38.946 1.00 91.44 505 ALA A O 1
ATOM 4052 N N . ILE A 1 506 ? -28.581 -2.160 36.924 1.00 93.56 506 ILE A N 1
ATOM 4053 C CA . ILE A 1 506 ? -27.298 -1.704 36.401 1.00 93.56 506 ILE A CA 1
ATOM 4054 C C . ILE A 1 506 ? -27.429 -0.316 35.778 1.00 93.56 506 ILE A C 1
ATOM 4056 O O . ILE A 1 506 ? -28.489 0.046 35.254 1.00 93.56 506 ILE A O 1
ATOM 4060 N N . GLN A 1 507 ? -26.334 0.434 35.800 1.00 95.19 507 GLN A N 1
ATOM 4061 C CA . GLN A 1 507 ? -26.119 1.587 34.941 1.00 95.19 507 GLN A CA 1
ATOM 4062 C C . GLN A 1 507 ? -25.153 1.196 33.826 1.00 95.19 507 GLN A C 1
ATOM 4064 O O . GLN A 1 507 ? -24.058 0.715 34.107 1.00 95.19 507 GLN A O 1
ATOM 4069 N N . LEU A 1 508 ? -25.540 1.426 32.578 1.00 96.75 508 LEU A N 1
ATOM 4070 C CA . LEU A 1 508 ? -24.687 1.250 31.409 1.00 96.75 508 LEU A CA 1
ATOM 4071 C C . LEU A 1 508 ? -24.255 2.626 30.908 1.00 96.75 508 LEU A C 1
ATOM 4073 O O . LEU A 1 508 ? -25.105 3.429 30.528 1.00 96.75 508 LEU A O 1
ATOM 4077 N N . HIS A 1 509 ? -22.953 2.895 30.933 1.00 96.88 509 HIS A N 1
ATOM 4078 C CA . HIS A 1 509 ? -22.350 4.165 30.527 1.00 96.88 509 HIS A CA 1
ATOM 4079 C C . HIS A 1 509 ? -21.654 3.996 29.180 1.00 96.88 509 HIS A C 1
ATOM 4081 O O . HIS A 1 509 ? -20.795 3.125 29.058 1.00 96.88 509 HIS A O 1
ATOM 4087 N N . ASN A 1 510 ? -21.958 4.854 28.202 1.00 96.62 510 ASN A N 1
ATOM 4088 C CA . ASN A 1 510 ? -21.119 4.982 27.009 1.00 96.62 510 ASN A CA 1
ATOM 4089 C C . ASN A 1 510 ? -19.986 5.982 27.295 1.00 96.62 510 ASN A C 1
ATOM 4091 O O . ASN A 1 510 ? -20.216 7.186 27.415 1.00 96.62 510 ASN A O 1
ATOM 4095 N N . ASN A 1 511 ? -18.767 5.465 27.426 1.00 96.19 511 ASN A N 1
ATOM 4096 C CA . ASN A 1 511 ? -17.546 6.221 27.689 1.00 96.19 511 ASN A CA 1
ATOM 4097 C C . ASN A 1 511 ? -16.738 6.528 26.417 1.00 96.19 511 ASN A C 1
ATOM 4099 O O . ASN A 1 511 ? -15.737 7.237 26.508 1.00 96.19 511 ASN A O 1
ATOM 4103 N N . GLY A 1 512 ? -17.131 5.982 25.265 1.00 94.38 512 GLY A N 1
ATOM 4104 C CA . GLY A 1 512 ? -16.441 6.144 23.991 1.00 94.38 512 GLY A CA 1
ATOM 4105 C C . GLY A 1 512 ? -16.631 7.529 23.379 1.00 94.38 512 GLY A C 1
ATOM 4106 O O . GLY A 1 512 ? -17.421 8.352 23.852 1.00 94.38 512 GLY A O 1
ATOM 4107 N N . SER A 1 513 ? -15.900 7.800 22.298 1.00 92.75 513 SER A N 1
ATOM 4108 C CA . SER A 1 513 ? -16.022 9.065 21.561 1.00 92.75 513 SER A CA 1
ATOM 4109 C C . SER A 1 513 ? -17.195 9.100 20.576 1.00 92.75 513 SER A C 1
ATOM 4111 O O . SER A 1 513 ? -17.408 10.132 19.935 1.00 92.75 513 SER A O 1
ATOM 4113 N N . ARG A 1 514 ? -17.970 8.014 20.455 1.00 91.19 514 ARG A N 1
ATOM 4114 C CA . ARG A 1 514 ? -19.066 7.899 19.484 1.00 91.19 514 ARG A CA 1
ATOM 4115 C C . ARG A 1 514 ? -20.269 7.123 20.046 1.00 91.19 514 ARG A C 1
ATOM 4117 O O . ARG A 1 514 ? -20.164 6.460 21.076 1.00 91.19 514 ARG A O 1
ATOM 4124 N N . ASP A 1 515 ? -21.436 7.294 19.429 1.00 94.12 515 ASP A N 1
ATOM 4125 C CA . ASP A 1 515 ? -22.655 6.546 19.744 1.00 94.12 515 ASP A CA 1
ATOM 4126 C C . ASP A 1 515 ? -22.518 5.038 19.474 1.00 94.12 515 ASP A C 1
ATOM 4128 O O . ASP A 1 515 ? -21.868 4.604 18.527 1.00 94.12 515 ASP A O 1
ATOM 4132 N N . GLU A 1 516 ? -23.132 4.220 20.323 1.00 96.00 516 GLU A N 1
ATOM 4133 C CA . GLU A 1 516 ? -23.071 2.762 20.205 1.00 96.00 516 GLU A CA 1
ATOM 4134 C C . GLU A 1 516 ? -24.401 2.136 20.628 1.00 96.00 516 GLU A C 1
ATOM 4136 O O . GLU A 1 516 ? -25.140 2.677 21.458 1.00 96.00 516 GLU A O 1
ATOM 4141 N N . THR A 1 517 ? -24.718 0.986 20.037 1.00 96.81 517 THR A N 1
ATOM 4142 C CA . THR A 1 517 ? -25.846 0.150 20.431 1.00 96.81 517 THR A CA 1
ATOM 4143 C C . THR A 1 517 ? -25.341 -1.102 21.133 1.00 96.81 517 THR A C 1
ATOM 4145 O O . THR A 1 517 ? -24.592 -1.896 20.572 1.00 96.81 517 THR A O 1
ATOM 4148 N N . PHE A 1 518 ? -25.810 -1.301 22.359 1.00 97.12 518 PHE A N 1
ATOM 4149 C CA . PHE A 1 518 ? -25.472 -2.449 23.186 1.00 97.12 518 PHE A CA 1
ATOM 4150 C C . PHE A 1 518 ? -26.631 -3.442 23.190 1.00 97.12 518 PHE A C 1
ATOM 4152 O O . PHE A 1 518 ? -27.737 -3.105 23.622 1.00 97.12 518 PHE A O 1
ATOM 4159 N N . TYR A 1 519 ? -26.384 -4.660 22.721 1.00 97.00 519 TYR A N 1
ATOM 4160 C CA . TYR A 1 519 ? -27.307 -5.776 22.859 1.00 97.00 519 TYR A CA 1
ATOM 4161 C C . TYR A 1 519 ? -27.104 -6.455 24.214 1.00 97.00 519 TYR A C 1
ATOM 4163 O O . TYR A 1 519 ? -25.978 -6.732 24.6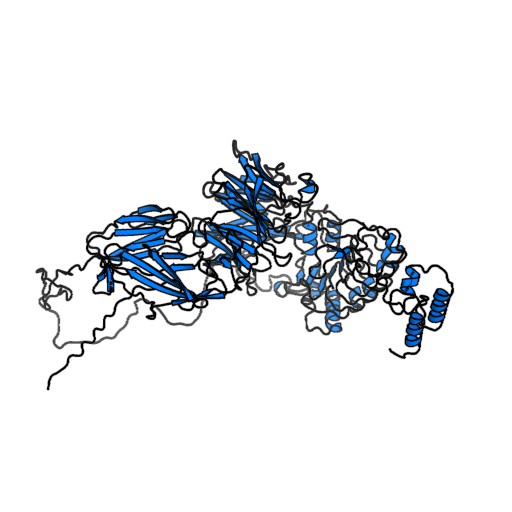32 1.00 97.00 519 TYR A O 1
ATOM 4171 N N . ILE A 1 520 ? -28.209 -6.709 24.914 1.00 95.75 520 ILE A N 1
ATOM 4172 C CA . ILE A 1 520 ? -28.204 -7.346 26.232 1.00 95.75 520 ILE A CA 1
ATOM 4173 C C . ILE A 1 520 ? -29.060 -8.617 26.154 1.00 95.75 520 ILE A C 1
ATOM 4175 O O . ILE A 1 520 ? -30.289 -8.532 26.293 1.00 95.75 520 ILE A O 1
ATOM 4179 N N . PRO A 1 521 ? -28.447 -9.805 25.978 1.00 94.44 521 PRO A N 1
ATOM 4180 C CA . PRO A 1 521 ? -29.169 -11.064 25.775 1.00 94.44 521 PRO A CA 1
ATOM 4181 C C . PRO A 1 521 ? -30.164 -11.398 26.890 1.00 94.44 521 PRO A C 1
ATOM 4183 O O . PRO A 1 521 ? -31.226 -11.966 26.639 1.00 94.44 521 PRO A O 1
ATOM 4186 N N . LEU A 1 522 ? -29.853 -11.012 28.132 1.00 91.06 522 LEU A N 1
ATOM 4187 C CA . LEU A 1 522 ? -30.684 -11.309 29.301 1.00 91.06 522 LEU A CA 1
ATOM 4188 C C . LEU A 1 522 ? -32.083 -10.664 29.235 1.00 91.06 522 LEU A C 1
ATOM 4190 O O . LEU A 1 522 ? -33.041 -11.216 29.784 1.00 91.06 522 LEU A O 1
ATOM 4194 N N . ILE A 1 523 ? -32.203 -9.501 28.590 1.00 92.44 523 ILE A N 1
ATOM 4195 C CA . ILE A 1 523 ? -33.477 -8.789 28.398 1.00 92.44 523 ILE A CA 1
ATOM 4196 C C . ILE A 1 523 ? -33.951 -8.781 26.943 1.00 92.44 523 ILE A C 1
ATOM 4198 O O . ILE A 1 523 ? -35.084 -8.371 26.708 1.00 92.44 523 ILE A O 1
ATOM 4202 N N . ASP A 1 524 ? -33.133 -9.279 26.010 1.00 93.75 524 ASP A N 1
ATOM 4203 C CA . ASP A 1 524 ? -33.402 -9.276 24.566 1.00 93.75 524 ASP A CA 1
ATOM 4204 C C . ASP A 1 524 ? -33.709 -7.855 24.047 1.00 93.75 524 ASP A C 1
ATOM 4206 O O . ASP A 1 524 ? -34.680 -7.615 23.328 1.00 93.75 524 ASP A O 1
ATOM 4210 N N . GLU A 1 525 ? -32.903 -6.875 24.478 1.00 93.88 525 GLU A N 1
ATOM 4211 C CA . GLU A 1 525 ? -33.054 -5.468 24.092 1.00 93.88 525 GLU A CA 1
ATOM 4212 C C . GLU A 1 525 ? -31.753 -4.883 23.531 1.00 93.88 525 GLU A C 1
ATOM 4214 O O . GLU A 1 525 ? -30.656 -5.187 24.001 1.00 93.88 525 GLU A O 1
ATOM 4219 N N . ASN A 1 526 ? -31.915 -3.988 22.552 1.00 96.44 526 ASN A N 1
ATOM 4220 C CA . ASN A 1 526 ? -30.866 -3.128 22.012 1.00 96.44 526 ASN A CA 1
ATOM 4221 C C . ASN A 1 526 ? -30.970 -1.741 22.649 1.00 96.44 526 ASN A C 1
ATOM 4223 O O . ASN A 1 526 ? -31.987 -1.057 22.498 1.00 96.44 526 ASN A O 1
ATOM 4227 N N . ILE A 1 527 ? -29.913 -1.318 23.336 1.00 97.12 527 ILE A N 1
ATOM 4228 C CA . ILE A 1 527 ? -29.838 -0.038 24.036 1.00 97.12 527 ILE A CA 1
ATOM 4229 C C . ILE A 1 527 ? -28.861 0.871 23.300 1.00 97.12 527 ILE A C 1
ATOM 4231 O O . ILE A 1 527 ? -27.655 0.655 23.333 1.00 97.12 527 ILE A O 1
ATOM 4235 N N . HIS A 1 528 ? -29.388 1.898 22.641 1.00 97.38 528 HIS A N 1
ATOM 4236 C CA . HIS A 1 528 ? -28.587 2.905 21.952 1.00 97.38 528 HIS A CA 1
ATOM 4237 C C . HIS A 1 528 ? -28.209 4.045 22.903 1.00 97.38 528 HIS A C 1
ATOM 4239 O O . HIS A 1 528 ? -29.090 4.608 23.562 1.00 97.38 528 HIS A O 1
ATOM 4245 N N . LEU A 1 529 ? -26.921 4.385 22.966 1.00 97.31 529 LEU A N 1
ATOM 4246 C CA . LEU A 1 529 ? -26.377 5.436 23.824 1.00 97.31 529 LEU A CA 1
ATOM 4247 C C . LEU A 1 529 ? -25.404 6.328 23.057 1.00 97.31 529 LEU A C 1
ATOM 4249 O O . LEU A 1 529 ? -24.419 5.849 22.503 1.00 97.31 529 LEU A O 1
ATOM 4253 N N . GLU A 1 530 ? -25.626 7.637 23.128 1.00 96.06 530 GLU A N 1
ATOM 4254 C CA . GLU A 1 530 ? -24.660 8.647 22.673 1.00 96.06 530 GLU A CA 1
ATOM 4255 C C . GLU A 1 530 ? -23.473 8.756 23.654 1.00 96.06 530 GLU A C 1
ATOM 4257 O O . GLU A 1 530 ? -23.602 8.357 24.820 1.00 96.06 530 GLU A O 1
ATOM 4262 N N . PRO A 1 531 ? -22.344 9.370 23.257 1.00 93.62 531 PRO A N 1
ATOM 4263 C CA . PRO A 1 531 ? -21.208 9.600 24.148 1.00 93.62 531 PRO A CA 1
ATOM 4264 C C . PRO A 1 531 ? -21.604 10.282 25.461 1.00 93.62 531 PRO A C 1
ATOM 4266 O O . PRO A 1 531 ? -22.299 11.304 25.469 1.00 93.62 531 PRO A O 1
ATOM 4269 N N . ASN A 1 532 ? -21.106 9.755 26.581 1.00 92.06 532 ASN A N 1
ATOM 4270 C CA . ASN A 1 532 ? -21.397 10.191 27.952 1.00 92.06 532 ASN A CA 1
ATOM 4271 C C . ASN A 1 532 ? -22.860 10.006 28.405 1.00 92.06 532 ASN A C 1
ATOM 4273 O O . ASN A 1 532 ? -23.249 10.551 29.443 1.00 92.06 532 ASN A O 1
ATOM 4277 N N . GLN A 1 533 ? -23.693 9.275 27.657 1.00 96.31 533 GLN A N 1
ATOM 4278 C CA . GLN A 1 533 ? -25.031 8.901 28.118 1.00 96.31 533 GLN A CA 1
ATOM 4279 C C . GLN A 1 533 ? -25.009 7.661 29.011 1.00 96.31 533 GLN A C 1
ATOM 4281 O O . GLN A 1 533 ? -24.128 6.805 28.924 1.00 96.31 533 GLN A O 1
ATOM 4286 N N . ILE A 1 534 ? -26.037 7.577 29.858 1.00 96.31 534 ILE A N 1
ATOM 4287 C CA . ILE A 1 534 ? -26.229 6.510 30.835 1.00 96.31 534 ILE A CA 1
ATOM 4288 C C . ILE A 1 534 ? -27.629 5.918 30.654 1.00 96.31 534 ILE A C 1
ATOM 4290 O O . ILE A 1 534 ? -28.623 6.652 30.679 1.00 96.31 534 ILE A O 1
ATOM 4294 N N . ALA A 1 535 ? -27.719 4.595 30.528 1.00 96.56 535 ALA A N 1
ATOM 4295 C CA . ALA A 1 535 ? -28.968 3.846 30.648 1.00 96.56 535 ALA A CA 1
ATOM 4296 C C . ALA A 1 535 ? -29.083 3.194 32.028 1.00 96.56 535 ALA A C 1
ATOM 4298 O O . ALA A 1 535 ? -28.132 2.604 32.528 1.00 96.56 535 ALA A O 1
ATOM 4299 N N . TYR A 1 536 ? -30.279 3.245 32.613 1.00 96.00 536 TYR A N 1
ATOM 4300 C CA . TYR A 1 536 ? -30.604 2.582 33.877 1.00 96.00 536 TYR A CA 1
ATOM 4301 C C . TYR A 1 536 ? -31.514 1.390 33.599 1.00 96.00 536 TYR A C 1
ATOM 4303 O O . TYR A 1 536 ? -32.643 1.569 33.133 1.00 96.00 536 TYR A O 1
ATOM 4311 N N . LEU A 1 537 ? -31.039 0.183 33.893 1.00 94.12 537 LEU A N 1
ATOM 4312 C CA . LEU A 1 537 ? -31.692 -1.059 33.490 1.00 94.12 537 LEU A CA 1
ATOM 4313 C C . LEU A 1 537 ? -31.943 -1.957 34.703 1.00 94.12 537 LEU A C 1
ATOM 4315 O O . LEU A 1 537 ? -31.101 -2.079 35.587 1.00 94.12 537 LEU A O 1
ATOM 4319 N N . ASN A 1 538 ? -33.106 -2.610 34.740 1.00 91.50 538 ASN A N 1
ATOM 4320 C CA . ASN A 1 538 ? -33.420 -3.618 35.755 1.00 91.50 538 ASN A CA 1
ATOM 4321 C C . ASN A 1 538 ? -33.291 -5.004 35.131 1.00 91.50 538 ASN A C 1
ATOM 4323 O O . ASN A 1 538 ? -33.986 -5.304 34.161 1.00 91.50 538 ASN A O 1
ATOM 4327 N N . MET A 1 539 ? -32.440 -5.847 35.705 1.00 89.31 539 MET A N 1
ATOM 4328 C CA . MET A 1 539 ? -32.190 -7.192 35.206 1.00 89.31 539 MET A CA 1
ATOM 4329 C C . MET A 1 539 ? -33.233 -8.176 35.761 1.00 89.31 539 MET A C 1
ATOM 4331 O O . MET A 1 539 ? -33.523 -8.167 36.966 1.00 89.31 539 MET A O 1
ATOM 4335 N N . PRO A 1 540 ? -33.832 -9.028 34.910 1.00 83.94 540 PRO A N 1
ATOM 4336 C CA . PRO A 1 540 ? -34.805 -10.014 35.340 1.00 83.94 540 PRO A CA 1
ATOM 4337 C C . PRO A 1 540 ? -34.124 -11.096 36.181 1.00 83.94 540 PRO A C 1
ATOM 4339 O O . PRO A 1 540 ? -33.113 -11.672 35.797 1.00 83.94 540 PRO A O 1
ATOM 4342 N N . ILE A 1 541 ? -34.724 -11.406 37.328 1.00 78.94 541 ILE A N 1
ATOM 4343 C CA . ILE A 1 541 ? -34.257 -12.461 38.227 1.00 78.94 541 ILE A CA 1
ATOM 4344 C C . ILE A 1 541 ? -35.185 -13.661 38.070 1.00 78.94 541 ILE A C 1
ATOM 4346 O O . ILE A 1 541 ? -36.391 -13.560 38.326 1.00 78.94 541 ILE A O 1
ATOM 4350 N N . ALA A 1 542 ? -34.642 -14.805 37.656 1.00 69.44 542 ALA A N 1
ATOM 4351 C CA . ALA A 1 542 ? -35.417 -16.032 37.562 1.00 69.44 542 ALA A CA 1
ATOM 4352 C C . ALA A 1 542 ? -35.780 -16.579 38.957 1.00 69.44 542 ALA A C 1
ATOM 4354 O O . ALA A 1 542 ? -35.098 -16.385 39.963 1.00 69.44 542 ALA A O 1
ATOM 4355 N N . ILE A 1 543 ? -36.912 -17.279 39.042 1.00 63.03 543 ILE A N 1
ATOM 4356 C CA . ILE A 1 543 ? -37.376 -17.857 40.308 1.00 63.03 543 ILE A CA 1
ATOM 4357 C C . ILE A 1 543 ? -36.438 -19.019 40.681 1.00 63.03 543 ILE A C 1
ATOM 4359 O O . ILE A 1 543 ? -36.349 -19.989 39.931 1.00 63.03 543 ILE A O 1
ATOM 4363 N N . ASN A 1 544 ? -35.817 -18.951 41.865 1.00 63.97 544 ASN A N 1
ATOM 4364 C CA . ASN A 1 544 ? -34.832 -19.907 42.406 1.00 63.97 544 ASN A CA 1
ATOM 4365 C C . ASN A 1 544 ? -33.415 -19.842 41.796 1.00 63.97 544 ASN A C 1
ATOM 4367 O O . ASN A 1 544 ? -32.678 -20.823 41.900 1.00 63.97 544 ASN A O 1
ATOM 4371 N N . THR A 1 545 ? -33.016 -18.728 41.178 1.00 67.38 545 THR A N 1
ATOM 4372 C CA . THR A 1 545 ? -31.614 -18.498 40.791 1.00 67.38 545 THR A CA 1
ATOM 4373 C C . THR A 1 545 ? -30.912 -17.606 41.806 1.00 67.38 545 THR A C 1
ATOM 4375 O O . THR A 1 545 ? -31.415 -16.536 42.139 1.00 67.38 545 THR A O 1
ATOM 4378 N N . ASN A 1 546 ? -29.733 -18.036 42.258 1.00 78.94 546 ASN A N 1
ATOM 4379 C CA . ASN A 1 546 ? -28.885 -17.274 43.183 1.00 78.94 546 ASN A CA 1
ATOM 4380 C C . ASN A 1 546 ? -27.763 -16.509 42.455 1.00 78.94 546 ASN A C 1
ATOM 4382 O O . ASN A 1 546 ? -26.932 -15.885 43.108 1.00 78.94 546 ASN A O 1
ATOM 4386 N N . VAL A 1 547 ? -27.720 -16.592 41.121 1.00 84.62 547 VAL A N 1
ATOM 4387 C CA . VAL A 1 547 ? -26.724 -15.969 40.241 1.00 84.62 547 VAL A CA 1
ATOM 4388 C C . VAL A 1 547 ? -27.449 -15.392 39.027 1.00 84.62 547 VAL A C 1
ATOM 4390 O O . VAL A 1 547 ? -28.387 -16.013 38.521 1.00 84.62 547 VAL A O 1
ATOM 4393 N N . VAL A 1 548 ? -27.025 -14.210 38.595 1.00 86.25 548 VAL A N 1
ATOM 4394 C CA . VAL A 1 548 ? -27.420 -13.528 37.364 1.00 86.25 548 VAL A CA 1
ATOM 4395 C C . VAL A 1 548 ? -26.144 -13.251 36.585 1.00 86.25 548 VAL A C 1
ATOM 4397 O O . VAL A 1 548 ? -25.270 -12.534 37.065 1.00 86.25 548 VAL A O 1
ATOM 4400 N N . GLU A 1 549 ? -26.046 -13.834 35.401 1.00 89.69 549 GLU A N 1
ATOM 4401 C CA . GLU A 1 549 ? -24.983 -13.553 34.440 1.00 89.69 549 GLU A CA 1
ATOM 4402 C C . GLU A 1 549 ? -25.505 -12.477 33.487 1.00 89.69 549 GLU A C 1
ATOM 4404 O O . GLU A 1 549 ? -26.571 -12.626 32.885 1.00 89.69 549 GLU A O 1
ATOM 4409 N N . ILE A 1 550 ? -24.803 -11.350 33.439 1.00 90.56 550 ILE A N 1
ATOM 4410 C CA . ILE A 1 550 ? -25.136 -10.200 32.608 1.00 90.56 550 ILE A CA 1
ATOM 4411 C C . ILE A 1 550 ? -24.047 -10.092 31.557 1.00 90.56 550 ILE A C 1
ATOM 4413 O O . ILE A 1 550 ? -22.900 -9.801 31.881 1.00 90.56 550 ILE A O 1
ATOM 4417 N N . GLU A 1 551 ? -24.428 -10.298 30.310 1.00 95.00 551 GLU A N 1
ATOM 4418 C CA . GLU A 1 551 ? -23.576 -10.074 29.152 1.00 95.00 551 GLU A CA 1
ATOM 4419 C C . GLU A 1 551 ? -24.036 -8.794 28.452 1.00 95.00 551 GLU A C 1
ATOM 4421 O O . GLU A 1 551 ? -25.239 -8.570 28.271 1.00 95.00 551 GLU A O 1
ATOM 4426 N N . ILE A 1 552 ? -23.087 -7.927 28.108 1.00 96.19 552 ILE A N 1
ATOM 4427 C CA . ILE A 1 552 ? -23.335 -6.696 27.359 1.00 96.19 552 ILE A CA 1
ATOM 4428 C C . ILE A 1 552 ? -22.422 -6.704 26.141 1.00 96.19 552 ILE A C 1
ATOM 4430 O O . ILE A 1 552 ? -21.198 -6.683 26.280 1.00 96.19 552 ILE A O 1
ATOM 4434 N N . ILE A 1 553 ? -23.046 -6.709 24.965 1.00 96.50 553 ILE A N 1
ATOM 4435 C CA . ILE A 1 553 ? -22.390 -6.880 23.671 1.00 96.50 553 ILE A CA 1
ATOM 4436 C C . ILE A 1 553 ? -22.563 -5.582 22.873 1.00 96.50 553 ILE A C 1
ATOM 4438 O O . ILE A 1 553 ? -23.685 -5.285 22.450 1.00 96.50 553 ILE A O 1
ATOM 4442 N N . PRO A 1 554 ? -21.516 -4.771 22.656 1.00 95.56 554 PRO A N 1
ATOM 4443 C CA . PRO A 1 554 ? -21.589 -3.691 21.674 1.00 95.56 554 PRO A CA 1
ATOM 4444 C C . PRO A 1 554 ? -21.673 -4.302 20.267 1.00 95.56 554 PRO A C 1
ATOM 4446 O O . PRO A 1 554 ? -20.825 -5.105 19.881 1.00 95.56 554 PRO A O 1
ATOM 4449 N N . ILE A 1 555 ? -22.713 -3.951 19.506 1.00 91.69 555 ILE A N 1
ATOM 4450 C CA . ILE A 1 555 ? -23.077 -4.660 18.264 1.00 91.69 555 ILE A CA 1
ATOM 4451 C C . ILE A 1 555 ? -21.950 -4.630 17.222 1.00 91.69 555 ILE A C 1
ATOM 4453 O O . ILE A 1 555 ? -21.739 -5.631 16.539 1.00 91.69 555 ILE A O 1
ATOM 4457 N N . HIS A 1 556 ? -21.218 -3.517 17.134 1.00 89.50 556 HIS A N 1
ATOM 4458 C CA . HIS A 1 556 ? -20.166 -3.309 16.135 1.00 89.50 556 HIS A CA 1
ATOM 4459 C C . HIS A 1 556 ? -18.764 -3.724 16.611 1.00 89.50 556 HIS A C 1
ATOM 4461 O O . HIS A 1 556 ? -17.832 -3.731 15.821 1.00 89.50 556 HIS A O 1
ATOM 4467 N N . ARG A 1 557 ? -18.593 -4.062 17.898 1.00 89.62 557 ARG A N 1
ATOM 4468 C CA . ARG A 1 557 ? -17.297 -4.418 18.506 1.00 89.62 557 ARG A CA 1
ATOM 4469 C C . ARG A 1 557 ? -17.441 -5.569 19.489 1.00 89.62 557 ARG A C 1
ATOM 4471 O O . ARG A 1 557 ? -17.133 -5.442 20.671 1.00 89.62 557 ARG A O 1
ATOM 4478 N N . GLN A 1 558 ? -17.970 -6.695 19.018 1.00 88.88 558 GLN A N 1
ATOM 4479 C CA . GLN A 1 558 ? -18.295 -7.842 19.877 1.00 88.88 558 GLN A CA 1
ATOM 4480 C C . GLN A 1 558 ? -17.079 -8.373 20.657 1.00 88.88 558 GLN A C 1
ATOM 4482 O O . GLN A 1 558 ? -17.248 -8.925 21.743 1.00 88.88 558 GLN A O 1
ATOM 4487 N N . ASP A 1 559 ? -15.864 -8.138 20.162 1.00 85.94 559 ASP A N 1
ATOM 4488 C CA . ASP A 1 559 ? -14.594 -8.398 20.846 1.00 85.94 559 ASP A CA 1
ATOM 4489 C C . ASP A 1 559 ? -14.434 -7.626 22.175 1.00 85.94 559 ASP A C 1
ATOM 4491 O O . ASP A 1 559 ? -13.699 -8.059 23.059 1.00 85.94 559 ASP A O 1
ATOM 4495 N N . LEU A 1 560 ? -15.163 -6.519 22.356 1.00 91.38 560 LEU A N 1
ATOM 4496 C CA . LEU A 1 560 ? -15.180 -5.693 23.569 1.00 91.38 560 LEU A CA 1
ATOM 4497 C C . LEU A 1 560 ? -16.312 -6.058 24.548 1.00 91.38 560 LEU A C 1
ATOM 4499 O O . LEU A 1 560 ? -16.584 -5.296 25.482 1.00 91.38 560 LEU A O 1
ATOM 4503 N N . SER A 1 561 ? -17.005 -7.181 24.336 1.00 94.56 561 SER A N 1
ATOM 4504 C CA . SER A 1 561 ? -18.118 -7.613 25.191 1.00 94.56 561 SER A CA 1
ATOM 4505 C C . SER A 1 561 ? -17.694 -7.788 26.649 1.00 94.56 561 SER A C 1
ATOM 4507 O O . SER A 1 561 ? -16.581 -8.217 26.955 1.00 94.56 561 SER A O 1
ATOM 4509 N N . LYS A 1 562 ? -18.603 -7.460 27.572 1.00 93.75 562 LYS A N 1
ATOM 4510 C CA . LYS A 1 562 ? -18.367 -7.584 29.016 1.00 93.75 562 LYS A CA 1
ATOM 4511 C C . LYS A 1 562 ? -19.349 -8.556 29.643 1.00 93.75 562 LYS A C 1
ATOM 4513 O O . LYS A 1 562 ? -20.561 -8.393 29.503 1.00 93.75 562 LYS A O 1
ATOM 4518 N N . GLU A 1 563 ? -18.811 -9.500 30.406 1.00 92.94 563 GLU A N 1
ATOM 4519 C CA . GLU A 1 563 ? -19.577 -10.431 31.229 1.00 92.94 563 GLU A CA 1
ATOM 4520 C C . GLU A 1 563 ? -19.434 -10.089 32.712 1.00 92.94 563 GLU A C 1
ATOM 4522 O O . GLU A 1 563 ? -18.336 -9.895 33.235 1.00 92.94 563 GLU A O 1
ATOM 4527 N N . ILE A 1 564 ? -20.564 -10.020 33.411 1.00 89.06 564 ILE A N 1
ATOM 4528 C CA . ILE A 1 564 ? -20.631 -9.671 34.828 1.00 89.06 564 ILE A CA 1
ATOM 4529 C C . ILE A 1 564 ? -21.484 -10.710 35.536 1.00 89.06 564 ILE A C 1
ATOM 4531 O O . ILE A 1 564 ? -22.657 -10.903 35.222 1.00 89.06 564 ILE A O 1
ATOM 4535 N N . THR A 1 565 ? -20.905 -11.357 36.543 1.00 88.62 565 THR A N 1
ATOM 4536 C CA . THR A 1 565 ? -21.620 -12.325 37.378 1.00 88.62 565 THR A CA 1
ATOM 4537 C C . THR A 1 565 ? -22.051 -11.673 38.690 1.00 88.62 565 THR A C 1
ATOM 4539 O O . THR A 1 565 ? -21.214 -11.309 39.516 1.00 88.62 565 THR A O 1
ATOM 4542 N N . VAL A 1 566 ? -23.363 -11.563 38.911 1.00 86.75 566 VAL A N 1
ATOM 4543 C CA . VAL A 1 566 ? -23.964 -10.975 40.118 1.00 86.75 566 VAL A CA 1
ATOM 4544 C C . VAL A 1 566 ? -24.715 -12.038 40.917 1.00 86.75 566 VAL A C 1
ATOM 4546 O O . VAL A 1 566 ? -25.598 -12.720 40.406 1.00 86.75 566 VAL A O 1
ATOM 4549 N N . TYR A 1 567 ? -24.411 -12.167 42.203 1.00 84.50 567 TYR A N 1
ATOM 4550 C CA . TYR A 1 567 ? -25.074 -13.102 43.112 1.00 84.50 567 TYR A CA 1
ATOM 4551 C C . TYR A 1 567 ? -26.267 -12.432 43.803 1.00 84.50 567 TYR A C 1
ATOM 4553 O O . TYR A 1 567 ? -26.247 -11.230 44.055 1.00 84.50 567 TYR A O 1
ATOM 4561 N N . ILE A 1 568 ? -27.316 -13.189 44.130 1.00 82.00 568 ILE A N 1
ATOM 4562 C CA . ILE A 1 568 ? -28.526 -12.649 44.771 1.00 82.00 568 ILE A CA 1
ATOM 4563 C C . ILE A 1 568 ? -28.680 -13.205 46.178 1.00 82.00 568 ILE A C 1
ATOM 4565 O O . ILE A 1 568 ? -28.990 -14.384 46.349 1.00 82.00 568 ILE A O 1
ATOM 4569 N N . GLY A 1 569 ? -28.532 -12.306 47.150 1.00 67.06 569 GLY A N 1
ATOM 4570 C CA . GLY A 1 569 ? -28.827 -12.471 48.561 1.00 67.06 569 GLY A CA 1
ATOM 4571 C C . GLY A 1 569 ? -27.987 -13.520 49.286 1.00 67.06 569 GLY A C 1
ATOM 4572 O O . GLY A 1 569 ? -27.598 -14.562 48.760 1.00 67.06 569 GLY A O 1
ATOM 4573 N N . GLU A 1 570 ? -27.844 -13.326 50.597 1.00 50.44 570 GLU A N 1
ATOM 4574 C CA . GLU A 1 570 ? -27.931 -14.482 51.481 1.00 50.44 570 GLU A CA 1
ATOM 4575 C C . GLU A 1 570 ? -29.359 -15.025 51.365 1.00 50.44 570 GLU A C 1
ATOM 4577 O O . GLU A 1 570 ? -30.258 -14.669 52.134 1.00 50.44 570 GLU A O 1
ATOM 4582 N N . SER A 1 571 ? -29.587 -15.964 50.443 1.00 40.56 571 SER A N 1
ATOM 4583 C CA . SER A 1 571 ? -30.502 -17.029 50.811 1.00 40.56 571 SER A CA 1
ATOM 4584 C C . SER A 1 571 ? -29.900 -17.611 52.086 1.00 40.56 571 SER A C 1
ATOM 4586 O O . SER A 1 571 ? -28.874 -18.291 52.026 1.00 40.56 571 SER A O 1
ATOM 4588 N N . SER A 1 572 ? -30.496 -17.338 53.252 1.00 41.75 572 SER A N 1
ATOM 4589 C CA . SER A 1 572 ? -30.409 -18.289 54.349 1.00 41.75 572 SER A CA 1
ATOM 4590 C C . SER A 1 572 ? -30.770 -19.611 53.694 1.00 41.75 572 SER A C 1
ATOM 4592 O O . SER A 1 572 ? -31.930 -19.799 53.318 1.00 41.75 572 SER A O 1
ATOM 4594 N N . ASN A 1 573 ? -29.763 -20.432 53.405 1.00 43.00 573 ASN A N 1
ATOM 4595 C CA . ASN A 1 573 ? -29.920 -21.683 52.693 1.00 43.00 573 ASN A CA 1
ATOM 4596 C C . ASN A 1 573 ? -30.678 -22.582 53.661 1.00 43.00 573 ASN A C 1
ATOM 4598 O O . ASN A 1 573 ? -30.077 -23.383 54.368 1.00 43.00 573 ASN A O 1
ATOM 4602 N N . GLN A 1 574 ? -31.995 -22.393 53.768 1.00 50.38 574 GLN A N 1
ATOM 4603 C CA . GLN A 1 574 ? -32.920 -23.327 54.375 1.00 50.38 574 GLN A CA 1
ATOM 4604 C C . GLN A 1 574 ? -33.053 -24.476 53.393 1.00 50.38 574 GLN A C 1
ATOM 4606 O O . GLN A 1 574 ? -34.037 -24.614 52.672 1.00 50.38 574 GLN A O 1
ATOM 4611 N N . ILE A 1 575 ? -31.988 -25.271 53.324 1.00 52.59 575 ILE A N 1
ATOM 4612 C CA . ILE A 1 575 ? -31.982 -26.537 52.621 1.00 52.59 575 ILE A CA 1
ATOM 4613 C C . ILE A 1 575 ? -32.873 -27.440 53.471 1.00 52.59 575 ILE A C 1
ATOM 4615 O O . ILE A 1 575 ? -32.461 -27.937 54.520 1.00 52.59 575 ILE A O 1
ATOM 4619 N N . GLN A 1 576 ? -34.131 -27.560 53.053 1.00 57.78 576 GLN A N 1
ATOM 4620 C CA . GLN A 1 576 ? -35.065 -28.518 53.619 1.00 57.78 576 GLN A CA 1
ATOM 4621 C C . GLN A 1 576 ? -34.644 -29.918 53.184 1.00 57.78 576 GLN A C 1
ATOM 4623 O O . GLN A 1 576 ? -34.483 -30.203 51.997 1.00 57.78 576 GLN A O 1
ATOM 4628 N N . GLY A 1 577 ? -34.404 -30.775 54.165 1.00 65.94 577 GLY A N 1
ATOM 4629 C CA . GLY A 1 577 ? -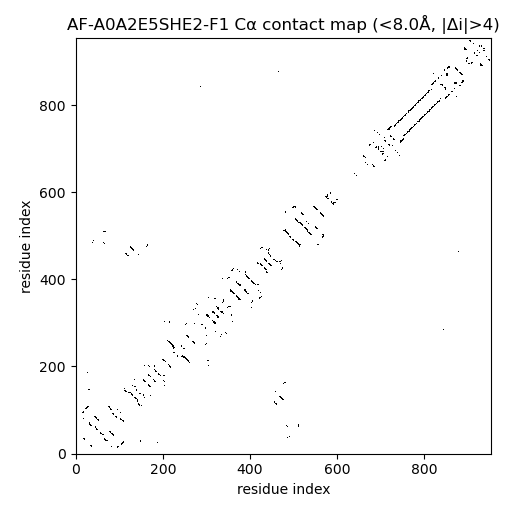34.008 -32.153 53.943 1.00 65.94 577 GLY A CA 1
ATOM 4630 C C . GLY A 1 577 ? -33.826 -32.873 55.266 1.00 65.94 577 GLY A C 1
ATOM 4631 O O . GLY A 1 577 ? -33.778 -32.253 56.328 1.00 65.94 577 GLY A O 1
ATOM 4632 N N . CYS A 1 578 ? -33.711 -34.193 55.201 1.00 71.62 578 CYS A N 1
ATOM 4633 C CA . CYS A 1 578 ? -33.517 -34.995 56.396 1.00 71.62 578 CYS A CA 1
ATOM 4634 C C . CYS A 1 578 ? -32.193 -34.639 57.096 1.00 71.62 578 CYS A C 1
ATOM 4636 O O . CYS A 1 578 ? -31.116 -34.859 56.536 1.00 71.62 578 CYS A O 1
ATOM 4638 N N . MET A 1 579 ? -32.270 -34.121 58.325 1.00 74.44 579 MET A N 1
ATOM 4639 C CA . MET A 1 579 ? -31.129 -33.777 59.182 1.00 74.44 579 MET A CA 1
ATOM 4640 C C . MET A 1 579 ? -30.749 -34.921 60.135 1.00 74.44 579 MET A C 1
ATOM 4642 O O . MET A 1 579 ? -29.748 -34.824 60.851 1.00 74.44 579 MET A O 1
ATOM 4646 N N . ASP A 1 580 ? -31.522 -36.010 60.158 1.00 69.19 580 ASP A N 1
ATOM 4647 C CA . ASP A 1 580 ? -31.175 -37.212 60.909 1.00 69.19 580 ASP A CA 1
ATOM 4648 C C . ASP A 1 580 ? -30.078 -38.006 60.192 1.00 69.19 580 ASP A C 1
ATOM 4650 O O . ASP A 1 580 ? -30.302 -38.636 59.157 1.00 69.19 580 ASP A O 1
ATOM 4654 N N . ILE A 1 581 ? -28.887 -37.994 60.789 1.00 66.62 581 ILE A N 1
ATOM 4655 C CA . ILE A 1 581 ? -27.686 -38.671 60.292 1.00 66.62 581 ILE A CA 1
ATOM 4656 C C . ILE A 1 581 ? -27.851 -40.194 60.137 1.00 66.62 581 ILE A C 1
ATOM 4658 O O . ILE A 1 581 ? -27.037 -40.827 59.469 1.00 66.62 581 ILE A O 1
ATOM 4662 N N . GLU A 1 582 ? -28.884 -40.799 60.737 1.00 54.66 582 GLU A N 1
ATOM 4663 C CA . GLU A 1 582 ? -29.178 -42.233 60.620 1.00 54.66 582 GLU A CA 1
ATOM 4664 C C . GLU A 1 582 ? -30.111 -42.591 59.439 1.00 54.66 582 GLU A C 1
ATOM 4666 O O . GLU A 1 582 ? -30.363 -43.775 59.192 1.00 54.66 582 GLU A O 1
ATOM 4671 N N . ALA A 1 583 ? -30.620 -41.607 58.688 1.00 60.09 583 ALA A N 1
ATOM 4672 C CA . ALA A 1 583 ? -31.487 -41.820 57.526 1.00 60.09 583 ALA A CA 1
ATOM 4673 C C . ALA A 1 583 ? -30.702 -41.993 56.209 1.00 60.09 583 ALA A C 1
ATOM 4675 O O . ALA A 1 583 ? -29.650 -41.400 55.989 1.00 60.09 583 ALA A O 1
ATOM 4676 N N . CYS A 1 584 ? -31.246 -42.766 55.267 1.00 61.38 584 CYS A N 1
ATOM 4677 C CA . CYS A 1 584 ? -30.621 -43.069 53.974 1.00 61.38 584 CYS A CA 1
ATOM 4678 C C . CYS A 1 584 ? -30.572 -41.879 53.005 1.00 61.38 584 CYS A C 1
ATOM 4680 O O . CYS A 1 584 ? -29.771 -41.885 52.076 1.00 61.38 584 CYS A O 1
ATOM 4682 N N . ASN A 1 585 ? -31.428 -40.880 53.209 1.00 66.56 585 ASN A N 1
ATOM 4683 C CA . ASN A 1 585 ? -31.442 -39.612 52.482 1.00 66.56 585 ASN A CA 1
ATOM 4684 C C . ASN A 1 585 ? -31.004 -38.440 53.375 1.00 66.56 585 ASN A C 1
ATOM 4686 O O . ASN A 1 585 ? -31.447 -37.314 53.149 1.00 66.56 585 ASN A O 1
ATOM 4690 N N . TYR A 1 586 ? -30.175 -38.708 54.394 1.00 70.19 586 TYR A N 1
ATOM 4691 C CA . TYR A 1 586 ? -29.547 -37.667 55.201 1.00 70.19 586 TYR A CA 1
ATOM 4692 C C . TYR A 1 586 ? -28.823 -36.670 54.294 1.00 70.19 586 TYR A C 1
ATOM 4694 O O . TYR A 1 586 ? -27.942 -37.047 53.516 1.00 70.19 586 TYR A O 1
ATOM 4702 N N . ASN A 1 587 ? -29.200 -35.401 54.406 1.00 66.50 587 ASN A N 1
ATOM 4703 C CA . ASN A 1 587 ? -28.558 -34.318 53.690 1.00 66.50 587 ASN A CA 1
ATOM 4704 C C . ASN A 1 587 ? -27.689 -33.523 54.678 1.00 66.50 587 ASN A C 1
ATOM 4706 O O . ASN A 1 587 ? -28.224 -32.741 55.464 1.00 66.50 587 ASN A O 1
ATOM 4710 N N . PRO A 1 588 ? -26.352 -33.671 54.648 1.00 56.62 588 PRO A N 1
ATOM 4711 C CA . PRO A 1 588 ? -25.459 -32.957 55.561 1.00 56.62 588 PRO A CA 1
ATOM 4712 C C . PRO A 1 588 ? -25.424 -31.440 55.332 1.00 56.62 588 PRO A C 1
ATOM 4714 O O . PRO A 1 588 ? -24.852 -30.727 56.151 1.00 56.62 588 PRO A O 1
ATOM 4717 N N . GLN A 1 589 ? -26.020 -30.952 54.240 1.00 56.00 589 GLN A N 1
ATOM 4718 C CA . GLN A 1 589 ? -26.184 -29.528 53.949 1.00 56.00 589 GLN A CA 1
ATOM 4719 C C . GLN A 1 589 ? -27.563 -28.995 54.384 1.00 56.00 589 GLN A C 1
ATOM 4721 O O . GLN A 1 589 ? -27.802 -27.799 54.270 1.00 56.00 589 GLN A O 1
ATOM 4726 N N . ALA A 1 590 ? -28.476 -29.847 54.878 1.00 62.91 590 ALA A N 1
ATOM 4727 C CA . ALA A 1 590 ? -29.789 -29.411 55.351 1.00 62.91 590 ALA A CA 1
ATOM 4728 C C . ALA A 1 590 ? -29.685 -28.581 56.639 1.00 62.91 590 ALA A C 1
ATOM 4730 O O . ALA A 1 590 ? -28.969 -28.946 57.572 1.00 62.91 590 ALA A O 1
ATOM 4731 N N . THR A 1 591 ? -30.418 -27.471 56.698 1.00 66.75 591 THR A N 1
ATOM 4732 C CA . THR A 1 591 ? -30.401 -26.526 57.831 1.00 66.75 591 THR A CA 1
ATOM 4733 C C . THR A 1 591 ? -31.757 -26.418 58.545 1.00 66.75 591 THR A C 1
ATOM 4735 O O . THR A 1 591 ? -31.805 -25.904 59.664 1.00 66.75 591 THR A O 1
ATOM 4738 N N . GLU A 1 592 ? -32.834 -26.969 57.961 1.00 66.25 592 GLU A N 1
ATOM 4739 C CA . GLU A 1 592 ? -34.127 -27.236 58.611 1.00 66.25 592 GLU A CA 1
ATOM 4740 C C . GLU A 1 592 ? -34.675 -28.629 58.230 1.00 66.25 592 GLU A C 1
ATOM 4742 O O . GLU A 1 592 ? -34.650 -29.030 57.068 1.00 66.25 592 GLU A O 1
ATOM 4747 N N . GLU A 1 593 ? -35.206 -29.356 59.217 1.00 66.62 593 GLU A N 1
ATOM 4748 C CA . GLU A 1 593 ? -35.754 -30.712 59.066 1.00 66.62 593 GLU A CA 1
ATOM 4749 C C . GLU A 1 593 ? -37.156 -30.687 58.428 1.00 66.62 593 GLU A C 1
ATOM 4751 O O . GLU A 1 593 ? -38.083 -30.073 58.966 1.00 66.62 593 GLU A O 1
ATOM 4756 N N . ASP A 1 594 ? -37.338 -31.401 57.315 1.00 72.88 594 ASP A N 1
ATOM 4757 C CA . ASP A 1 594 ? -38.566 -31.394 56.502 1.00 72.88 594 ASP A CA 1
ATOM 4758 C C . ASP A 1 594 ? -39.461 -32.638 56.693 1.00 72.88 594 ASP A C 1
ATOM 4760 O O . ASP A 1 594 ? -40.494 -32.785 56.034 1.00 72.88 594 ASP A O 1
ATOM 4764 N N . ASN A 1 595 ? -39.107 -33.522 57.635 1.00 71.81 595 ASN A N 1
ATOM 4765 C CA . ASN A 1 595 ? -39.736 -34.829 57.878 1.00 71.81 595 ASN A CA 1
ATOM 4766 C C . ASN A 1 595 ? -39.649 -35.808 56.689 1.00 71.81 595 ASN A C 1
ATOM 4768 O O . ASN A 1 595 ? -40.445 -36.751 56.613 1.00 71.81 595 ASN A O 1
ATOM 4772 N N . SER A 1 596 ? -38.695 -35.626 55.771 1.00 74.25 596 SER A N 1
ATOM 4773 C CA . SER A 1 596 ? -38.472 -36.540 54.643 1.00 74.25 596 SER A CA 1
ATOM 4774 C C . SER A 1 596 ? -37.586 -37.750 54.978 1.00 74.25 596 SER A C 1
ATOM 4776 O O . SER A 1 596 ? -37.326 -38.566 54.092 1.00 74.25 596 SER A O 1
ATOM 4778 N N . CYS A 1 597 ? -37.123 -37.907 56.225 1.00 71.50 597 CYS A N 1
ATOM 4779 C CA . CYS A 1 597 ? -36.197 -38.972 56.625 1.00 71.50 597 CYS A CA 1
ATOM 4780 C C . CYS A 1 597 ? -36.712 -40.394 56.335 1.00 71.50 597 CYS A C 1
ATOM 4782 O O . CYS A 1 597 ? -37.728 -40.847 56.872 1.00 71.50 597 CYS A O 1
ATOM 4784 N N . THR A 1 598 ? -35.964 -41.129 55.508 1.00 63.91 598 THR A N 1
ATOM 4785 C CA . THR A 1 598 ? -36.215 -42.532 55.150 1.00 63.91 598 THR A CA 1
ATOM 4786 C C . THR A 1 598 ? -35.144 -43.439 55.750 1.00 63.91 598 THR A C 1
ATOM 4788 O O . THR A 1 598 ? -33.956 -43.202 55.576 1.00 63.91 598 THR A O 1
ATOM 4791 N N . TYR A 1 599 ? -35.547 -44.506 56.442 1.00 62.81 599 TYR A N 1
ATOM 4792 C CA . TYR A 1 599 ? -34.626 -45.422 57.126 1.00 62.81 599 TYR A CA 1
ATOM 4793 C C . TYR A 1 599 ? -34.796 -46.835 56.569 1.00 62.81 599 TYR A C 1
ATOM 4795 O O . TYR A 1 599 ? -35.905 -47.380 56.566 1.00 62.81 599 TYR A O 1
ATOM 4803 N N . ILE A 1 600 ? -33.707 -47.448 56.106 1.00 52.44 600 ILE A N 1
ATOM 4804 C CA . ILE A 1 600 ? -33.715 -48.838 55.642 1.00 52.44 600 ILE A CA 1
ATOM 4805 C C . ILE A 1 600 ? -33.437 -49.776 56.822 1.00 52.44 600 ILE A C 1
ATOM 4807 O O . ILE A 1 600 ? -32.434 -49.661 57.520 1.00 52.44 600 ILE A O 1
ATOM 4811 N N . ASN A 1 601 ? -34.318 -50.762 57.009 1.00 40.50 601 ASN A N 1
ATOM 4812 C CA . ASN A 1 601 ? -34.036 -51.942 57.825 1.00 40.50 601 ASN A CA 1
ATOM 4813 C C . ASN A 1 601 ? -33.133 -52.900 57.027 1.00 40.50 601 ASN A C 1
ATOM 4815 O O . ASN A 1 601 ? -33.518 -53.378 55.961 1.00 40.50 601 ASN A O 1
ATOM 4819 N N . ILE A 1 602 ? -31.938 -53.152 57.559 1.00 39.25 602 ILE A N 1
ATOM 4820 C CA . ILE A 1 602 ? -30.826 -53.892 56.943 1.00 39.25 602 ILE A CA 1
ATOM 4821 C C . ILE A 1 602 ? -31.145 -55.384 56.769 1.00 39.25 602 ILE A C 1
ATOM 4823 O O . ILE A 1 602 ? -31.731 -56.010 57.656 1.00 39.25 602 ILE A O 1
ATOM 4827 N N . GLY A 1 603 ? -30.679 -55.972 55.657 1.00 37.94 603 GLY A N 1
ATOM 4828 C CA . GLY A 1 603 ? -30.821 -57.402 55.399 1.00 37.94 603 GLY A CA 1
ATOM 4829 C C . GLY A 1 603 ? -29.946 -58.054 54.321 1.00 37.94 603 GLY A C 1
ATOM 4830 O O . GLY A 1 603 ? -30.423 -59.054 53.813 1.00 37.94 603 GLY A O 1
ATOM 4831 N N . GLU A 1 604 ? -28.723 -57.580 54.014 1.00 38.84 604 GLU A N 1
ATOM 4832 C CA . GLU A 1 604 ? -27.603 -58.384 53.449 1.00 38.84 604 GLU A CA 1
ATOM 4833 C C . GLU A 1 604 ? -26.222 -57.803 53.899 1.00 38.84 604 GLU A C 1
ATOM 4835 O O . GLU A 1 604 ? -25.780 -56.796 53.368 1.00 38.84 604 GLU A O 1
ATOM 4840 N N . CYS A 1 605 ? -25.626 -58.423 54.941 1.00 33.31 605 CYS A N 1
ATOM 4841 C CA . CYS A 1 605 ? -24.198 -58.684 55.308 1.00 33.31 605 CYS A CA 1
ATOM 4842 C C . CYS A 1 605 ? -23.009 -57.694 55.059 1.00 33.31 605 CYS A C 1
ATOM 4844 O O . CYS A 1 605 ? -22.929 -57.098 53.997 1.00 33.31 605 CYS A O 1
ATOM 4846 N N . ASP A 1 606 ? -21.952 -57.607 55.916 1.00 35.75 606 ASP A N 1
ATOM 4847 C CA . ASP A 1 606 ? -21.713 -58.115 57.301 1.00 35.75 606 ASP A CA 1
ATOM 4848 C C . ASP A 1 606 ? -20.672 -57.324 58.166 1.00 35.75 606 ASP A C 1
ATOM 4850 O O . ASP A 1 606 ? -20.221 -56.229 57.831 1.00 35.75 606 ASP A O 1
ATOM 4854 N N . CYS A 1 607 ? -20.399 -57.874 59.359 1.00 40.38 607 CYS A N 1
ATOM 4855 C CA . CYS A 1 607 ? -19.967 -57.249 60.606 1.00 40.38 607 CYS A CA 1
ATOM 4856 C C . CYS A 1 607 ? -18.440 -57.240 60.860 1.00 40.38 607 CYS A C 1
ATOM 4858 O O . CYS A 1 607 ? -17.976 -58.073 61.634 1.00 40.38 607 CYS A O 1
ATOM 4860 N N . ASP A 1 608 ? -17.702 -56.281 60.277 1.00 40.84 608 ASP A N 1
ATOM 4861 C CA . ASP A 1 608 ? -16.568 -55.573 60.938 1.00 40.84 608 ASP A CA 1
ATOM 4862 C C . ASP A 1 608 ? -15.898 -54.429 60.109 1.00 40.84 608 ASP A C 1
ATOM 4864 O O . ASP A 1 608 ? -14.842 -53.937 60.490 1.00 40.84 608 ASP A O 1
ATOM 4868 N N . GLY A 1 609 ? -16.509 -53.901 59.037 1.00 55.53 609 GLY A N 1
ATOM 4869 C CA . GLY A 1 609 ? -16.226 -52.527 58.553 1.00 55.53 609 GLY A CA 1
ATOM 4870 C C . GLY A 1 609 ? -14.918 -52.248 57.761 1.00 55.53 609 GLY A C 1
ATOM 4871 O O . GLY A 1 609 ? -13.932 -51.805 58.348 1.00 55.53 609 GLY A O 1
ATOM 4872 N N . ASN A 1 610 ? -15.016 -52.311 56.411 1.00 34.69 610 ASN A N 1
ATOM 4873 C CA . ASN A 1 610 ? -14.049 -52.016 55.300 1.00 34.69 610 ASN A CA 1
ATOM 4874 C C . ASN A 1 610 ? -13.117 -53.175 54.863 1.00 34.69 610 ASN A C 1
ATOM 4876 O O . ASN A 1 610 ? -12.769 -53.992 55.708 1.00 34.69 610 ASN A O 1
ATOM 4880 N N . ILE A 1 611 ? -12.541 -53.317 53.643 1.00 47.31 611 ILE A N 1
ATOM 4881 C CA . ILE A 1 611 ? -12.673 -52.939 52.190 1.00 47.31 611 ILE A CA 1
ATOM 4882 C C . ILE A 1 611 ? -11.757 -53.975 51.460 1.00 47.31 611 ILE A C 1
ATOM 4884 O O . ILE A 1 611 ? -10.754 -54.352 52.066 1.00 47.31 611 ILE A O 1
ATOM 4888 N N . LEU A 1 612 ? -11.990 -54.392 50.196 1.00 30.52 612 LEU A N 1
ATOM 4889 C CA . LEU A 1 612 ? -10.877 -54.663 49.248 1.00 30.52 612 LEU A CA 1
ATOM 4890 C C . LEU A 1 612 ? -11.291 -54.790 47.769 1.00 30.52 612 LEU A C 1
ATOM 4892 O O . LEU A 1 612 ? -12.135 -55.598 47.390 1.00 30.52 612 LEU A O 1
ATOM 4896 N N . ASP A 1 613 ? -10.599 -53.961 46.996 1.00 34.88 613 ASP A N 1
ATOM 4897 C CA . ASP A 1 613 ? -10.401 -53.890 45.551 1.00 34.88 613 ASP A CA 1
ATOM 4898 C C . ASP A 1 613 ? -9.740 -55.154 44.954 1.00 34.88 613 ASP A C 1
ATOM 4900 O O . ASP A 1 613 ? -9.023 -55.879 45.652 1.00 34.88 613 ASP A O 1
ATOM 4904 N N . CYS A 1 614 ? -10.002 -55.370 43.658 1.00 31.58 614 CYS A N 1
ATOM 4905 C CA . CYS A 1 614 ? -9.067 -55.770 42.591 1.00 31.58 614 CYS A CA 1
ATOM 4906 C C . CYS A 1 614 ? -9.681 -56.762 41.594 1.00 31.58 614 CYS A C 1
ATOM 4908 O O . CYS A 1 614 ? -9.512 -57.974 41.727 1.00 31.58 614 CYS A O 1
ATOM 4910 N N . SER A 1 615 ? -10.261 -56.229 40.517 1.00 31.53 615 SER A N 1
ATOM 4911 C CA . SER A 1 615 ? -10.048 -56.742 39.151 1.00 31.53 615 SER A CA 1
ATOM 4912 C C . SER A 1 615 ? -10.644 -55.750 38.152 1.00 31.53 615 SER A C 1
ATOM 4914 O O . SER A 1 615 ? -11.861 -55.680 38.004 1.00 31.53 615 SER A O 1
ATOM 4916 N N . GLY A 1 616 ? -9.758 -54.943 37.561 1.00 33.00 616 GLY A N 1
ATOM 4917 C CA . GLY A 1 616 ? -10.079 -53.728 36.821 1.00 33.00 616 GLY A CA 1
ATOM 4918 C C . GLY A 1 616 ? -10.665 -53.919 35.424 1.00 33.00 616 GLY A C 1
ATOM 4919 O O . GLY A 1 616 ? -10.350 -54.873 34.714 1.00 33.00 616 GLY A O 1
ATOM 4920 N N . GLU A 1 617 ? -11.456 -52.920 35.042 1.00 33.16 617 GLU A N 1
ATOM 4921 C CA . GLU A 1 617 ? -11.847 -52.594 33.674 1.00 33.16 617 GLU A CA 1
ATOM 4922 C C . GLU A 1 617 ? -11.676 -51.081 33.461 1.00 33.16 617 GLU A C 1
ATOM 4924 O O . GLU A 1 617 ? -11.920 -50.283 34.368 1.00 33.16 617 GLU A O 1
ATOM 4929 N N . CYS A 1 618 ? -11.211 -50.703 32.268 1.00 27.66 618 CYS A N 1
ATOM 4930 C CA . CYS A 1 618 ? -11.044 -49.318 31.834 1.00 27.66 618 CYS A CA 1
ATOM 4931 C C . CYS A 1 618 ? -12.389 -48.670 31.478 1.00 27.66 618 CYS A C 1
ATOM 4933 O O . CYS A 1 618 ? -13.188 -49.263 30.755 1.00 27.66 618 CYS A O 1
ATOM 4935 N N . GLY A 1 619 ? -12.569 -47.414 31.898 1.00 35.75 619 GLY A N 1
ATOM 4936 C CA . GLY A 1 619 ? -13.637 -46.530 31.427 1.00 35.75 619 GLY A CA 1
ATOM 4937 C C . GLY A 1 619 ? -13.826 -45.294 32.313 1.00 35.75 619 GLY A C 1
ATOM 4938 O O . GLY A 1 619 ? -14.564 -45.354 33.291 1.00 35.75 619 GLY A O 1
ATOM 4939 N N . GLY A 1 620 ? -13.178 -44.182 31.951 1.00 29.83 620 GLY A N 1
ATOM 4940 C CA . GLY A 1 620 ? -13.401 -42.835 32.498 1.00 29.83 620 GLY A CA 1
ATOM 4941 C C . GLY A 1 620 ? -12.482 -41.783 31.846 1.00 29.83 620 GLY A C 1
ATOM 4942 O O . GLY A 1 620 ? -11.330 -42.091 31.552 1.00 29.83 620 GLY A O 1
ATOM 4943 N N . ASN A 1 621 ? -13.009 -40.576 31.606 1.00 37.00 621 ASN A N 1
ATOM 4944 C CA . ASN A 1 621 ? -12.417 -39.428 30.876 1.00 37.00 621 ASN A CA 1
ATOM 4945 C C . ASN A 1 621 ? -11.674 -38.499 31.890 1.00 37.00 621 ASN A C 1
ATOM 4947 O O . ASN A 1 621 ? -12.145 -38.437 33.022 1.00 37.00 621 ASN A O 1
ATOM 4951 N N . ALA A 1 622 ? -10.595 -37.723 31.661 1.00 29.39 622 ALA A N 1
ATOM 4952 C CA . ALA A 1 622 ? -9.853 -37.219 30.489 1.00 29.39 622 ALA A CA 1
ATOM 4953 C C . ALA A 1 622 ? -8.423 -36.696 30.893 1.00 29.39 622 ALA A C 1
ATOM 4955 O O . ALA A 1 622 ? -8.226 -36.423 32.074 1.00 29.39 622 ALA A O 1
ATOM 4956 N N . ALA A 1 623 ? -7.516 -36.516 29.897 1.00 31.91 623 ALA A N 1
ATOM 4957 C CA . ALA A 1 623 ? -6.222 -35.756 29.815 1.00 31.91 623 ALA A CA 1
ATOM 4958 C C . ALA A 1 623 ? -5.087 -36.070 30.837 1.00 31.91 623 ALA A C 1
ATOM 4960 O O . ALA A 1 623 ? -5.327 -36.008 32.034 1.00 31.91 623 ALA A O 1
ATOM 4961 N N . LEU A 1 624 ? -3.808 -36.378 30.540 1.00 30.53 624 LEU A N 1
ATOM 4962 C CA . LEU A 1 624 ? -2.857 -36.302 29.403 1.00 30.53 624 LEU A CA 1
ATOM 4963 C C . LEU A 1 624 ? -1.685 -37.289 29.699 1.00 30.53 624 LEU A C 1
ATOM 4965 O O . LEU A 1 624 ? -1.377 -37.465 30.876 1.00 30.53 624 LEU A O 1
ATOM 4969 N N . ASP A 1 625 ? -1.020 -37.876 28.689 1.00 25.86 625 ASP A N 1
ATOM 4970 C CA . ASP A 1 625 ? 0.463 -37.924 28.562 1.00 25.86 625 ASP A CA 1
ATOM 4971 C C . ASP A 1 625 ? 0.882 -38.477 27.179 1.00 25.86 625 ASP A C 1
ATOM 4973 O O . ASP A 1 625 ? 0.157 -39.228 26.528 1.00 25.86 625 ASP A O 1
ATOM 4977 N N . GLU A 1 626 ? 2.054 -38.035 26.758 1.00 31.44 626 GLU A N 1
ATOM 4978 C CA . GLU A 1 626 ? 2.608 -37.879 25.428 1.00 31.44 626 GLU A CA 1
ATOM 4979 C C . GLU A 1 626 ? 3.148 -39.149 24.740 1.00 31.44 626 GLU A C 1
ATOM 4981 O O . GLU A 1 626 ? 3.399 -40.196 25.340 1.00 31.44 626 GLU A O 1
ATOM 4986 N N . CYS A 1 627 ? 3.470 -38.914 23.462 1.00 32.66 627 CYS A N 1
ATOM 4987 C CA . CYS A 1 627 ? 4.405 -39.605 22.572 1.00 32.66 627 CYS A CA 1
ATOM 4988 C C . CYS A 1 627 ? 3.880 -40.781 21.728 1.00 32.66 627 CYS A C 1
ATOM 4990 O O . CYS A 1 627 ? 3.913 -41.936 22.147 1.00 32.66 627 CYS A O 1
ATOM 4992 N N . GLY A 1 628 ? 3.635 -40.490 20.441 1.00 28.92 628 GLY A N 1
ATOM 4993 C CA . GLY A 1 628 ? 4.248 -41.290 19.371 1.00 28.92 628 GLY A CA 1
ATOM 4994 C C . GLY A 1 628 ? 3.332 -41.869 18.291 1.00 28.92 628 GLY A C 1
ATOM 4995 O O . GLY A 1 628 ? 2.861 -42.991 18.424 1.00 28.92 628 GLY A O 1
ATOM 4996 N N . GLU A 1 629 ? 3.262 -41.122 17.188 1.00 29.50 629 GLU A N 1
ATOM 4997 C CA . GLU A 1 629 ? 3.075 -41.513 15.779 1.00 29.50 629 GLU A CA 1
ATOM 4998 C C . GLU A 1 629 ? 1.707 -41.949 15.210 1.00 29.50 629 GLU A C 1
ATOM 5000 O O . GLU A 1 629 ? 1.071 -42.931 15.590 1.00 29.50 629 GLU A O 1
ATOM 5005 N N . CYS A 1 630 ? 1.360 -41.156 14.191 1.00 32.06 630 CYS A N 1
ATOM 5006 C CA . CYS A 1 630 ? 0.434 -41.298 13.078 1.00 32.06 630 CYS A CA 1
ATOM 5007 C C . CYS A 1 630 ? 0.483 -42.656 12.366 1.00 32.06 630 CYS A C 1
ATOM 5009 O O . CYS A 1 630 ? 1.575 -43.141 12.127 1.00 32.06 630 CYS A O 1
ATOM 5011 N N . GLU A 1 631 ? -0.666 -43.156 11.883 1.00 29.77 631 GLU A N 1
ATOM 5012 C CA . GLU A 1 631 ? -0.838 -43.647 10.498 1.00 29.77 631 GLU A CA 1
ATOM 5013 C C . GLU A 1 631 ? -2.336 -43.748 10.112 1.00 29.77 631 GLU A C 1
ATOM 5015 O O . GLU A 1 631 ? -3.109 -44.442 10.772 1.00 29.77 631 GLU A O 1
ATOM 5020 N N . GLY A 1 632 ? -2.687 -43.123 8.974 1.00 29.11 632 GLY A N 1
ATOM 5021 C CA . GLY A 1 632 ? -3.783 -43.491 8.055 1.00 29.11 632 GLY A CA 1
ATOM 5022 C C . GLY A 1 632 ? -5.181 -42.939 8.381 1.00 29.11 632 GLY A C 1
ATOM 5023 O O . GLY A 1 632 ? -5.706 -43.167 9.461 1.00 29.11 632 GLY A O 1
ATOM 5024 N N . SER A 1 633 ? -5.915 -42.272 7.487 1.00 32.06 633 SER A N 1
ATOM 5025 C CA . SER A 1 633 ? -5.793 -42.148 6.027 1.00 32.06 633 SER A CA 1
ATOM 5026 C C . SER A 1 633 ? -6.787 -41.085 5.535 1.00 32.06 633 SER A C 1
ATOM 5028 O O . SER A 1 633 ? -7.992 -41.245 5.745 1.00 32.06 633 SER A O 1
ATOM 5030 N N . GLY A 1 634 ? -6.277 -40.035 4.887 1.00 31.50 634 GLY A N 1
ATOM 5031 C CA . GLY A 1 634 ? -7.054 -39.108 4.059 1.00 31.50 634 GLY A CA 1
ATOM 5032 C C . GLY A 1 634 ? -7.250 -39.641 2.627 1.00 31.50 634 GLY A C 1
ATOM 5033 O O . GLY A 1 634 ? -6.660 -40.667 2.277 1.00 31.50 634 GLY A O 1
ATOM 5034 N N . PRO A 1 635 ? -8.113 -39.000 1.819 1.00 32.94 635 PRO A N 1
ATOM 5035 C CA . PRO A 1 635 ? -8.460 -39.434 0.469 1.00 32.94 635 PRO A CA 1
ATOM 5036 C C . PRO A 1 635 ? -7.483 -38.856 -0.568 1.00 32.94 635 PRO A C 1
ATOM 5038 O O . PRO A 1 635 ? -7.128 -37.686 -0.484 1.00 32.94 635 PRO A O 1
ATOM 5041 N N . GLU A 1 636 ? -7.094 -39.641 -1.574 1.00 33.97 636 GLU A N 1
ATOM 5042 C CA . GLU A 1 636 ? -6.273 -39.163 -2.696 1.00 33.97 636 GLU A CA 1
ATOM 5043 C C . GLU A 1 636 ? -6.938 -39.405 -4.056 1.00 33.97 636 GLU A C 1
ATOM 5045 O O . GLU A 1 636 ? -7.689 -40.363 -4.266 1.00 33.97 636 GLU A O 1
ATOM 5050 N N . PHE A 1 637 ? -6.641 -38.454 -4.938 1.00 33.62 637 PHE A N 1
ATOM 5051 C CA . PHE A 1 637 ? -7.195 -38.165 -6.251 1.00 33.62 637 PHE A CA 1
ATOM 5052 C C . PHE A 1 637 ? -6.894 -39.219 -7.332 1.00 33.62 637 PHE A C 1
ATOM 5054 O O . PHE A 1 637 ? -5.921 -39.968 -7.278 1.00 33.62 637 PHE A O 1
ATOM 5061 N N . GLU A 1 638 ? -7.746 -39.231 -8.360 1.00 29.95 638 GLU A N 1
ATOM 5062 C CA . GLU A 1 638 ? -7.622 -40.040 -9.574 1.00 29.95 638 GLU A CA 1
ATOM 5063 C C . GLU A 1 638 ? -6.553 -39.475 -10.532 1.00 29.95 638 GLU A C 1
ATOM 5065 O O . GLU A 1 638 ? -6.626 -38.320 -10.946 1.00 29.95 638 GLU A O 1
ATOM 5070 N N . CYS A 1 639 ? -5.607 -40.317 -10.965 1.00 35.22 639 CYS A N 1
ATOM 5071 C CA . CYS A 1 639 ? -4.784 -40.074 -12.154 1.00 35.22 639 CYS A CA 1
ATOM 5072 C C . CYS A 1 639 ? -5.475 -40.634 -13.412 1.00 35.22 639 CYS A C 1
ATOM 5074 O O . CYS A 1 639 ? -6.099 -41.699 -13.391 1.00 35.22 639 CYS A O 1
ATOM 5076 N N . ASN A 1 640 ? -5.339 -39.912 -14.525 1.00 43.72 640 ASN A N 1
ATOM 5077 C CA . ASN A 1 640 ? -6.131 -40.024 -15.757 1.00 43.72 640 ASN A CA 1
ATOM 5078 C C . ASN A 1 640 ? -5.847 -41.268 -16.646 1.00 43.72 640 ASN A C 1
ATOM 5080 O O . ASN A 1 640 ? -5.942 -41.196 -17.872 1.00 43.72 640 ASN A O 1
ATOM 5084 N N . ASP A 1 641 ? -5.532 -42.425 -16.059 1.00 42.75 641 ASP A N 1
ATOM 5085 C CA . ASP A 1 641 ? -5.497 -43.723 -16.760 1.00 42.75 641 ASP A CA 1
ATOM 5086 C C . ASP A 1 641 ? -6.103 -44.907 -15.973 1.00 42.75 641 ASP A C 1
ATOM 5088 O O . ASP A 1 641 ? -6.195 -46.026 -16.490 1.00 42.75 641 ASP A O 1
ATOM 5092 N N . GLY A 1 642 ? -6.611 -44.658 -14.761 1.00 44.62 642 GLY A N 1
ATOM 5093 C CA . GLY A 1 642 ? -7.392 -45.631 -13.998 1.00 44.62 642 GLY A CA 1
ATOM 5094 C C . GLY A 1 642 ? -6.585 -46.720 -13.283 1.00 44.62 642 GLY A C 1
ATOM 5095 O O . GLY A 1 642 ? -7.143 -47.789 -13.007 1.00 44.62 642 GLY A O 1
ATOM 5096 N N . THR A 1 643 ? -5.311 -46.489 -12.949 1.00 41.69 643 THR A N 1
ATOM 5097 C CA . THR A 1 643 ? -4.540 -47.388 -12.069 1.00 41.69 643 THR A CA 1
ATOM 5098 C C . THR A 1 643 ? -3.961 -46.679 -10.837 1.00 41.69 643 THR A C 1
ATOM 5100 O O . THR A 1 643 ? -3.729 -45.480 -10.845 1.00 41.69 643 THR A O 1
ATOM 5103 N N . PHE A 1 644 ? -3.784 -47.431 -9.739 1.00 40.06 644 PHE A N 1
ATOM 5104 C CA . PHE A 1 644 ? -3.497 -46.908 -8.387 1.00 40.06 644 PHE A CA 1
ATOM 5105 C C . PHE A 1 644 ? -2.028 -47.051 -7.938 1.00 40.06 644 PHE A C 1
ATOM 5107 O O . PHE A 1 644 ? -1.745 -47.025 -6.744 1.00 40.06 644 PHE A O 1
ATOM 5114 N N . VAL A 1 645 ? -1.085 -47.257 -8.864 1.00 37.88 645 VAL A N 1
ATOM 5115 C CA . VAL A 1 645 ? 0.356 -47.298 -8.551 1.00 37.88 645 VAL A CA 1
ATOM 5116 C C . VAL A 1 645 ? 1.153 -46.815 -9.764 1.00 37.88 645 VAL A C 1
ATOM 5118 O O . VAL A 1 645 ? 1.284 -47.558 -10.737 1.00 37.88 645 VAL A O 1
ATOM 5121 N N . CYS A 1 646 ? 1.745 -45.622 -9.683 1.00 37.25 646 CYS A N 1
ATOM 5122 C CA . CYS A 1 646 ? 2.808 -45.216 -10.600 1.00 37.25 646 CYS A CA 1
ATOM 5123 C C . CYS A 1 646 ? 4.044 -46.075 -10.304 1.00 37.25 646 CYS A C 1
ATOM 5125 O O . CYS A 1 646 ? 4.566 -46.065 -9.189 1.00 37.25 646 CYS A O 1
ATOM 5127 N N . ASN A 1 647 ? 4.503 -46.860 -11.277 1.00 45.19 647 ASN A N 1
ATOM 5128 C CA . ASN A 1 647 ? 5.807 -47.511 -11.198 1.00 45.19 647 ASN A CA 1
ATOM 5129 C C . ASN A 1 647 ? 6.821 -46.688 -12.010 1.00 45.19 647 ASN A C 1
ATOM 5131 O O . ASN A 1 647 ? 6.454 -46.074 -13.008 1.00 45.19 647 ASN A O 1
ATOM 5135 N N . GLU A 1 648 ? 8.098 -46.709 -11.615 1.00 39.50 648 GLU A N 1
ATOM 5136 C CA . GLU A 1 648 ? 9.208 -45.978 -12.268 1.00 39.50 648 GLU A CA 1
ATOM 5137 C C . GLU A 1 648 ? 9.392 -46.270 -13.776 1.00 39.50 648 GLU A C 1
ATOM 5139 O O . GLU A 1 648 ? 10.261 -45.678 -14.408 1.00 39.50 648 GLU A O 1
ATOM 5144 N N . ASN A 1 649 ? 8.605 -47.167 -14.381 1.00 40.03 649 ASN A N 1
ATOM 5145 C CA . ASN A 1 649 ? 8.669 -47.471 -15.811 1.00 40.03 649 ASN A CA 1
ATOM 5146 C C . ASN A 1 649 ? 7.524 -46.853 -16.637 1.00 40.03 649 ASN A C 1
ATOM 5148 O O . ASN A 1 649 ? 7.496 -47.092 -17.844 1.00 40.03 649 ASN A O 1
ATOM 5152 N N . ASP A 1 650 ? 6.626 -46.067 -16.027 1.00 39.88 650 ASP A N 1
ATOM 5153 C CA . ASP A 1 650 ? 5.546 -45.347 -16.728 1.00 39.88 650 ASP A CA 1
ATOM 5154 C C . ASP A 1 650 ? 5.871 -43.862 -17.009 1.00 39.88 650 ASP A C 1
ATOM 5156 O O . ASP A 1 650 ? 5.138 -43.196 -17.738 1.00 39.88 650 ASP A O 1
ATOM 5160 N N . CYS A 1 651 ? 7.025 -43.361 -16.548 1.00 38.38 651 CYS A N 1
ATOM 5161 C CA . CYS A 1 651 ? 7.612 -42.113 -17.041 1.00 38.38 651 CYS A CA 1
ATOM 5162 C C . CYS A 1 651 ? 8.542 -42.423 -18.220 1.00 38.38 651 CYS A C 1
ATOM 5164 O O . CYS A 1 651 ? 9.580 -43.073 -18.071 1.00 38.38 651 CYS A O 1
ATOM 5166 N N . SER A 1 652 ? 8.203 -41.946 -19.415 1.00 37.78 652 SER A N 1
ATOM 5167 C CA . SER A 1 652 ? 9.155 -41.910 -20.521 1.00 37.78 652 SER A CA 1
ATOM 5168 C C . SER A 1 652 ? 10.325 -40.985 -20.158 1.00 37.78 652 SER A C 1
ATOM 5170 O O . SER A 1 652 ? 10.170 -39.773 -20.202 1.00 37.78 652 SER A O 1
ATOM 5172 N N . SER A 1 653 ? 11.470 -41.581 -19.801 1.00 37.72 653 SER A N 1
ATOM 5173 C CA . SER A 1 653 ? 12.807 -40.971 -19.652 1.00 37.72 653 SER A CA 1
ATOM 5174 C C . SER A 1 653 ? 12.895 -39.685 -18.819 1.00 37.72 653 SER A C 1
ATOM 5176 O O . SER A 1 653 ? 12.743 -38.583 -19.334 1.00 37.72 653 SER A O 1
ATOM 5178 N N . THR A 1 654 ? 13.278 -39.841 -17.554 1.00 41.69 654 THR A N 1
ATOM 5179 C CA . THR A 1 654 ? 13.857 -38.790 -16.712 1.00 41.69 654 THR A CA 1
ATOM 5180 C C . THR A 1 654 ? 15.173 -38.246 -17.301 1.00 41.69 654 THR A C 1
ATOM 5182 O O . THR A 1 654 ? 16.046 -39.019 -17.707 1.00 41.69 654 THR A O 1
ATOM 5185 N N . GLY A 1 655 ? 15.320 -36.916 -17.325 1.00 53.72 655 GLY A N 1
ATOM 5186 C CA . GLY A 1 655 ? 16.611 -36.214 -17.271 1.00 53.72 655 GLY A CA 1
ATOM 5187 C C . GLY A 1 655 ? 17.586 -36.363 -18.448 1.00 53.72 655 GLY A C 1
ATOM 5188 O O . GLY A 1 655 ? 18.787 -36.491 -18.211 1.00 53.72 655 GLY A O 1
ATOM 5189 N N . GLN A 1 656 ? 17.132 -36.354 -19.707 1.00 62.34 656 GLN A N 1
ATOM 5190 C CA . GLN A 1 656 ? 18.053 -36.263 -20.854 1.00 62.34 656 GLN A CA 1
ATOM 5191 C C . GLN A 1 656 ? 17.894 -34.940 -21.604 1.00 62.34 656 GLN A C 1
ATOM 5193 O O . GLN A 1 656 ? 17.041 -34.815 -22.477 1.00 62.34 656 GLN A O 1
ATOM 5198 N N . CYS A 1 657 ? 18.757 -33.978 -21.280 1.00 77.19 657 CYS A N 1
ATOM 5199 C CA . CYS A 1 657 ? 19.009 -32.824 -22.135 1.00 77.19 657 CYS A CA 1
ATOM 5200 C C . CYS A 1 657 ? 19.846 -33.224 -23.360 1.00 77.19 657 CYS A C 1
ATOM 5202 O O . CYS A 1 657 ? 20.521 -34.259 -23.353 1.00 77.19 657 CYS A O 1
ATOM 5204 N N . GLU A 1 658 ? 19.814 -32.407 -24.415 1.00 76.00 658 GLU A N 1
ATOM 5205 C CA . GLU A 1 658 ? 20.716 -32.580 -25.557 1.00 76.00 658 GLU A CA 1
ATOM 5206 C C . GLU A 1 658 ? 22.194 -32.463 -25.135 1.00 76.00 658 GLU A C 1
ATOM 5208 O O . GLU A 1 658 ? 22.528 -31.869 -24.105 1.00 76.00 658 GLU A O 1
ATOM 5213 N N . ASP A 1 659 ? 23.102 -33.022 -25.944 1.00 73.94 659 ASP A N 1
ATOM 5214 C CA . ASP A 1 659 ? 24.542 -32.843 -25.740 1.00 73.94 659 ASP A CA 1
ATOM 5215 C C . ASP A 1 659 ? 24.858 -31.329 -25.667 1.00 73.94 659 ASP A C 1
ATOM 5217 O O . ASP A 1 659 ? 24.533 -30.589 -26.594 1.00 73.94 659 ASP A O 1
ATOM 5221 N N . ASN A 1 660 ? 25.539 -30.892 -24.596 1.00 84.62 660 ASN A N 1
ATOM 5222 C CA . ASN A 1 660 ? 25.873 -29.495 -24.230 1.00 84.62 660 ASN A CA 1
ATOM 5223 C C . ASN A 1 660 ? 24.865 -28.733 -23.356 1.00 84.62 660 ASN A C 1
ATOM 5225 O O . ASN A 1 660 ? 25.076 -27.544 -23.123 1.00 84.62 660 ASN A O 1
ATOM 5229 N N . PHE A 1 661 ? 23.853 -29.400 -22.811 1.00 89.81 661 PHE A N 1
ATOM 5230 C CA . PHE A 1 661 ? 22.998 -28.839 -21.766 1.00 89.81 661 PHE A CA 1
ATOM 5231 C C . PHE A 1 661 ? 23.136 -29.637 -20.461 1.00 89.81 661 PHE A C 1
ATOM 5233 O O . PHE A 1 661 ? 23.386 -30.846 -20.476 1.00 89.81 661 PHE A O 1
ATOM 5240 N N . THR A 1 662 ? 22.975 -28.960 -19.329 1.00 89.62 662 THR A N 1
ATOM 5241 C CA . THR A 1 662 ? 22.917 -29.527 -17.981 1.00 89.62 662 THR A CA 1
ATOM 5242 C C . THR A 1 662 ? 21.480 -29.480 -17.489 1.00 89.62 662 THR A C 1
ATOM 5244 O O . THR A 1 662 ? 20.799 -28.472 -17.642 1.00 89.62 662 THR A O 1
ATOM 5247 N N . TYR A 1 663 ? 21.018 -30.585 -16.916 1.00 89.38 663 TYR A N 1
ATOM 5248 C CA . TYR A 1 663 ? 19.673 -30.695 -16.369 1.00 89.38 663 TYR A CA 1
ATOM 5249 C C . TYR A 1 663 ? 19.621 -30.177 -14.926 1.00 89.38 663 TYR A C 1
ATOM 5251 O O . TYR A 1 663 ? 20.467 -30.575 -14.121 1.00 89.38 663 TYR A O 1
ATOM 5259 N N . PHE A 1 664 ? 18.612 -29.370 -14.601 1.00 86.06 664 PHE A N 1
ATOM 5260 C CA . PHE A 1 664 ? 18.258 -28.964 -13.239 1.00 86.06 664 PHE A CA 1
ATOM 5261 C C . PHE A 1 664 ? 16.765 -29.216 -12.995 1.00 86.06 664 PHE A C 1
ATOM 5263 O O . PHE A 1 664 ? 15.929 -28.938 -13.856 1.00 86.06 664 PHE A O 1
ATOM 5270 N N . GLU A 1 665 ? 16.417 -29.748 -11.824 1.00 83.25 665 GLU A N 1
ATOM 5271 C CA . GLU A 1 665 ? 15.013 -29.852 -11.418 1.00 83.25 665 GLU A CA 1
ATOM 5272 C C . GLU A 1 665 ? 14.465 -28.457 -11.093 1.00 83.25 665 GLU A C 1
ATOM 5274 O O . GLU A 1 665 ? 15.146 -27.685 -10.425 1.00 83.25 665 GLU A O 1
ATOM 5279 N N . LEU A 1 666 ? 13.236 -28.132 -11.522 1.00 73.25 666 LEU A N 1
ATOM 5280 C CA . LEU A 1 666 ? 12.660 -26.791 -11.301 1.00 73.25 666 LEU A CA 1
ATOM 5281 C C . LEU A 1 666 ? 12.567 -26.441 -9.810 1.00 73.25 666 LEU A C 1
ATOM 5283 O O . LEU A 1 666 ? 12.821 -25.305 -9.432 1.00 73.25 666 LEU A O 1
ATOM 5287 N N . ASN A 1 667 ? 12.269 -27.431 -8.965 1.00 75.94 667 ASN A N 1
ATOM 5288 C CA . ASN A 1 667 ? 12.172 -27.252 -7.514 1.00 75.94 667 ASN A CA 1
ATOM 5289 C C . ASN A 1 667 ? 13.533 -27.021 -6.833 1.00 75.94 667 ASN A C 1
ATOM 5291 O O . ASN A 1 667 ? 13.560 -26.612 -5.676 1.00 75.94 667 ASN A O 1
ATOM 5295 N N . ASP A 1 668 ? 14.641 -27.301 -7.526 1.00 79.94 668 ASP A N 1
ATOM 5296 C CA . ASP A 1 668 ? 16.002 -27.102 -7.018 1.00 79.94 668 ASP A CA 1
ATOM 5297 C C . ASP A 1 668 ? 16.595 -25.755 -7.477 1.00 79.94 668 ASP A C 1
ATOM 5299 O O . ASP A 1 668 ? 17.724 -25.423 -7.109 1.00 79.94 668 ASP A O 1
ATOM 5303 N N . LEU A 1 669 ? 15.870 -24.983 -8.297 1.00 82.44 669 LEU A N 1
ATOM 5304 C CA . LEU A 1 669 ? 16.315 -23.672 -8.761 1.00 82.44 669 LEU A CA 1
ATOM 5305 C C . LEU A 1 669 ? 16.049 -22.598 -7.695 1.00 82.44 669 LEU A C 1
ATOM 5307 O O . LEU A 1 669 ? 14.982 -22.593 -7.076 1.00 82.44 669 LEU A O 1
ATOM 5311 N N . PRO A 1 670 ? 16.987 -21.659 -7.480 1.00 81.06 670 PRO A N 1
ATOM 5312 C CA . PRO A 1 670 ? 16.742 -20.520 -6.607 1.00 81.06 670 PRO A CA 1
ATOM 5313 C C . PRO A 1 670 ? 15.664 -19.610 -7.212 1.00 81.06 670 PRO A C 1
ATOM 5315 O O . PRO A 1 670 ? 15.528 -19.531 -8.432 1.00 81.06 670 PRO A O 1
ATOM 5318 N N . SER A 1 671 ? 14.949 -18.855 -6.375 1.00 76.25 671 SER A N 1
ATOM 5319 C CA . SER A 1 671 ? 13.930 -17.891 -6.829 1.00 76.25 671 SER A CA 1
ATOM 5320 C C . SER A 1 671 ? 14.485 -16.804 -7.759 1.00 76.25 671 SER A C 1
ATOM 5322 O O . SER A 1 671 ? 13.740 -16.240 -8.553 1.00 76.25 671 SER A O 1
ATOM 5324 N N . SER A 1 672 ? 15.794 -16.541 -7.700 1.00 77.94 672 SER A N 1
ATOM 5325 C CA . SER A 1 672 ? 16.498 -15.624 -8.602 1.00 77.94 672 SER A CA 1
ATOM 5326 C C . SER A 1 672 ? 16.768 -16.207 -9.998 1.00 77.94 672 SER A C 1
ATOM 5328 O O . SER A 1 672 ? 17.216 -15.484 -10.884 1.00 77.94 672 SER A O 1
ATOM 5330 N N . THR A 1 673 ? 16.504 -17.499 -10.227 1.00 86.25 673 THR A N 1
ATOM 5331 C CA . THR A 1 673 ? 16.580 -18.138 -11.549 1.00 86.25 673 THR A CA 1
ATOM 5332 C C . THR A 1 673 ? 15.185 -18.320 -12.123 1.00 86.25 673 THR A C 1
ATOM 5334 O O . THR A 1 673 ? 14.462 -19.259 -11.796 1.00 86.25 673 THR A O 1
ATOM 5337 N N . ILE A 1 674 ? 14.824 -17.427 -13.036 1.00 79.69 674 ILE A N 1
ATOM 5338 C CA . ILE A 1 674 ? 13.518 -17.396 -13.680 1.00 79.69 674 ILE A CA 1
ATOM 5339 C C . ILE A 1 674 ? 13.613 -18.137 -15.013 1.00 79.69 674 ILE A C 1
ATOM 5341 O O . ILE A 1 674 ? 14.293 -17.701 -15.942 1.00 79.69 674 ILE A O 1
ATOM 5345 N N . VAL A 1 675 ? 12.916 -19.265 -15.130 1.00 80.69 675 VAL A N 1
ATOM 5346 C CA . VAL A 1 675 ? 12.863 -20.059 -16.365 1.00 80.69 675 VAL A CA 1
ATOM 5347 C C . VAL A 1 675 ? 11.549 -19.788 -17.086 1.00 80.69 675 VAL A C 1
ATOM 5349 O O . VAL A 1 675 ? 10.501 -20.319 -16.720 1.00 80.69 675 VAL A O 1
ATOM 5352 N N . LEU A 1 676 ? 11.611 -18.965 -18.129 1.00 66.81 676 LEU A N 1
ATOM 5353 C CA . LEU A 1 676 ? 10.436 -18.403 -18.801 1.00 66.81 676 LEU A CA 1
ATOM 5354 C C . LEU A 1 676 ? 9.611 -19.463 -19.551 1.00 66.81 676 LEU A C 1
ATOM 5356 O O . LEU A 1 676 ? 8.395 -19.350 -19.650 1.00 66.81 676 LEU A O 1
ATOM 5360 N N . ASP A 1 677 ? 10.257 -20.517 -20.050 1.00 65.50 677 ASP A N 1
ATOM 5361 C CA . ASP A 1 677 ? 9.629 -21.620 -20.792 1.00 65.50 677 ASP A CA 1
ATOM 5362 C C . ASP A 1 677 ? 9.471 -22.910 -19.970 1.00 65.50 677 ASP A C 1
ATOM 5364 O O . ASP A 1 677 ? 9.107 -23.952 -20.519 1.00 65.50 677 ASP A O 1
ATOM 5368 N N . GLN A 1 678 ? 9.771 -22.857 -18.666 1.00 71.56 678 GLN A N 1
ATOM 5369 C CA . GLN A 1 678 ? 9.819 -24.012 -17.760 1.00 71.56 678 GLN A CA 1
ATOM 5370 C C . GLN A 1 678 ? 10.770 -25.139 -18.219 1.00 71.56 678 GLN A C 1
ATOM 5372 O O . GLN A 1 678 ? 10.649 -26.284 -17.775 1.00 71.56 678 GLN A O 1
ATOM 5377 N N . SER A 1 679 ? 11.736 -24.845 -19.100 1.00 78.75 679 SER A N 1
ATOM 5378 C CA . SER A 1 679 ? 12.754 -25.810 -19.515 1.00 78.75 679 SER A CA 1
ATOM 5379 C C . SER A 1 679 ? 13.663 -26.208 -18.352 1.00 78.75 679 SER A C 1
ATOM 5381 O O . SER A 1 679 ? 14.185 -25.385 -17.611 1.00 78.75 679 SER A O 1
ATOM 5383 N N . GLN A 1 680 ? 13.940 -27.502 -18.237 1.00 84.88 680 GLN A N 1
ATOM 5384 C CA . GLN A 1 680 ? 14.839 -28.045 -17.213 1.00 84.88 680 GLN A CA 1
ATOM 5385 C C . GLN A 1 680 ? 16.288 -28.183 -17.696 1.00 84.88 680 GLN A C 1
ATOM 5387 O O . GLN A 1 680 ? 17.126 -28.753 -17.003 1.00 84.88 680 GLN A O 1
ATOM 5392 N N . CYS A 1 681 ? 16.591 -27.713 -18.905 1.00 89.62 681 CYS A N 1
ATOM 5393 C CA . CYS A 1 681 ? 17.886 -27.881 -19.553 1.00 89.62 681 CYS A CA 1
ATOM 5394 C C . CYS A 1 681 ? 18.572 -26.534 -19.739 1.00 89.62 681 CYS A C 1
ATOM 5396 O O . CYS A 1 681 ? 17.996 -25.657 -20.364 1.00 89.62 681 CYS A O 1
ATOM 5398 N N . PHE A 1 682 ? 19.814 -26.408 -19.270 1.00 92.94 682 PHE A N 1
ATOM 5399 C CA . PHE A 1 682 ? 20.590 -25.167 -19.213 1.00 92.94 682 PHE A CA 1
ATOM 5400 C C . PHE A 1 682 ? 21.896 -25.305 -19.996 1.00 92.94 682 PHE A C 1
ATOM 5402 O O . PHE A 1 682 ? 22.619 -26.287 -19.843 1.00 92.94 682 PHE A O 1
ATOM 5409 N N . SER A 1 683 ? 22.209 -24.340 -20.851 1.00 94.38 683 SER A N 1
ATOM 5410 C CA . SER A 1 683 ? 23.365 -24.352 -21.746 1.00 94.38 683 SER A CA 1
ATOM 5411 C C . SER A 1 683 ? 24.671 -24.423 -20.960 1.00 94.38 683 SER A C 1
ATOM 5413 O O . SER A 1 683 ? 24.959 -23.585 -20.106 1.00 94.38 683 SER A O 1
ATOM 5415 N N . ASN A 1 684 ? 25.520 -25.397 -21.294 1.00 94.38 684 ASN A N 1
ATOM 5416 C CA . ASN A 1 684 ? 26.838 -25.536 -20.675 1.00 94.38 684 ASN A CA 1
ATOM 5417 C C . ASN A 1 684 ? 27.768 -24.365 -21.016 1.00 94.38 684 ASN A C 1
ATOM 5419 O O . ASN A 1 684 ? 28.719 -24.124 -20.277 1.00 94.38 684 ASN A O 1
ATOM 5423 N N . ILE A 1 685 ? 27.527 -23.673 -22.135 1.00 94.88 685 ILE A N 1
ATOM 5424 C CA . ILE A 1 685 ? 28.286 -22.474 -22.509 1.00 94.88 685 ILE A CA 1
ATOM 5425 C C . ILE A 1 685 ? 27.948 -21.365 -21.518 1.00 94.88 685 ILE A C 1
ATOM 5427 O O . ILE A 1 685 ? 28.840 -20.853 -20.852 1.00 94.88 685 ILE A O 1
ATOM 5431 N N . ASP A 1 686 ? 26.662 -21.078 -21.349 1.00 96.25 686 ASP A N 1
ATOM 5432 C CA . ASP A 1 686 ? 26.153 -20.004 -20.501 1.00 96.25 686 ASP A CA 1
ATOM 5433 C C . ASP A 1 686 ? 26.551 -20.248 -19.034 1.00 96.25 686 ASP A C 1
ATOM 5435 O O . ASP A 1 686 ? 27.126 -19.372 -18.389 1.00 96.25 686 ASP A O 1
ATOM 5439 N N . LEU A 1 687 ? 26.390 -21.484 -18.543 1.00 96.56 687 LEU A N 1
ATOM 5440 C CA . LEU A 1 687 ? 26.861 -21.890 -17.212 1.00 96.56 687 LEU A CA 1
ATOM 5441 C C . LEU A 1 687 ? 28.383 -21.744 -17.048 1.00 96.56 687 LEU A C 1
ATOM 5443 O O . LEU A 1 687 ? 28.855 -21.381 -15.971 1.00 96.56 687 LEU A O 1
ATOM 5447 N N . SER A 1 688 ? 29.169 -22.011 -18.098 1.00 96.94 688 SER A N 1
ATOM 5448 C CA . SER A 1 688 ? 30.624 -21.815 -18.068 1.00 96.94 688 SER A CA 1
ATOM 5449 C C . SER A 1 688 ? 31.000 -20.336 -18.003 1.00 96.94 688 SER A C 1
ATOM 5451 O O . SER A 1 688 ? 31.942 -19.997 -17.292 1.00 96.94 688 SER A O 1
ATOM 5453 N N . VAL A 1 689 ? 30.276 -19.455 -18.701 1.00 98.00 689 VAL A N 1
ATOM 5454 C CA . VAL A 1 689 ? 30.495 -18.001 -18.624 1.00 98.00 689 VAL A CA 1
ATOM 5455 C C . VAL A 1 689 ? 30.209 -17.495 -17.210 1.00 98.00 689 VAL A C 1
ATOM 5457 O O . VAL A 1 689 ? 31.033 -16.788 -16.631 1.00 98.00 689 VAL A O 1
ATOM 5460 N N . LEU A 1 690 ? 29.089 -17.911 -16.611 1.00 97.81 690 LEU A N 1
ATOM 5461 C CA . LEU A 1 690 ? 28.757 -17.579 -15.220 1.00 97.81 690 LEU A CA 1
ATOM 5462 C C . LEU A 1 690 ? 29.836 -18.092 -14.253 1.00 97.81 690 LEU A C 1
ATOM 5464 O O . LEU A 1 690 ? 30.281 -17.363 -13.364 1.00 97.81 690 LEU A O 1
ATOM 5468 N N . GLN A 1 691 ? 30.341 -19.310 -14.471 1.00 97.69 691 GLN A N 1
ATOM 5469 C CA . GLN A 1 691 ? 31.453 -19.859 -13.694 1.00 97.69 691 GLN A CA 1
ATOM 5470 C C . GLN A 1 691 ? 32.749 -19.045 -13.844 1.00 97.69 691 GLN A C 1
ATOM 5472 O O . GLN A 1 691 ? 33.496 -18.898 -12.869 1.00 97.69 691 GLN A O 1
ATOM 5477 N N . ASP A 1 692 ? 33.038 -18.508 -15.028 1.00 98.19 692 ASP A N 1
ATOM 5478 C CA . ASP A 1 692 ? 34.196 -17.642 -15.253 1.00 98.19 692 ASP A CA 1
ATOM 5479 C C . ASP A 1 692 ? 34.043 -16.297 -14.522 1.00 98.19 692 ASP A C 1
ATOM 5481 O O . ASP A 1 692 ? 35.009 -15.839 -13.904 1.00 98.19 692 ASP A O 1
ATOM 5485 N N . ILE A 1 693 ? 32.837 -15.706 -14.507 1.00 97.81 693 ILE A N 1
ATOM 5486 C CA . ILE A 1 693 ? 32.514 -14.496 -13.722 1.00 97.81 693 ILE A CA 1
ATOM 5487 C C . ILE A 1 693 ? 32.746 -14.751 -12.227 1.00 97.81 693 ILE A C 1
ATOM 5489 O O . ILE A 1 693 ? 33.408 -13.955 -11.555 1.00 97.81 693 ILE A O 1
ATOM 5493 N N . ILE A 1 694 ? 32.258 -15.881 -11.710 1.00 97.06 694 ILE A N 1
ATOM 5494 C CA . ILE A 1 694 ? 32.465 -16.307 -10.317 1.00 97.06 694 ILE A CA 1
ATOM 5495 C C . ILE A 1 694 ? 33.962 -16.430 -10.012 1.00 97.06 694 ILE A C 1
ATOM 5497 O O . ILE A 1 694 ? 34.459 -15.898 -9.018 1.00 97.06 694 ILE A O 1
ATOM 5501 N N . THR A 1 695 ? 34.703 -17.095 -10.900 1.00 97.50 695 THR A N 1
ATOM 5502 C CA . THR A 1 695 ? 36.126 -17.394 -10.700 1.00 97.50 695 THR A CA 1
ATOM 5503 C C . THR A 1 695 ? 36.984 -16.131 -10.717 1.00 97.50 695 THR A C 1
ATOM 5505 O O . THR A 1 695 ? 37.844 -15.970 -9.849 1.00 97.50 695 THR A O 1
ATOM 5508 N N . ILE A 1 696 ? 36.769 -15.225 -11.678 1.00 97.50 696 ILE A N 1
ATOM 5509 C CA . ILE A 1 696 ? 37.580 -14.006 -11.811 1.00 97.50 696 ILE A CA 1
ATOM 5510 C C . ILE A 1 696 ? 37.346 -13.028 -10.650 1.00 97.50 696 ILE A C 1
ATOM 5512 O O . ILE A 1 696 ? 38.275 -12.328 -10.252 1.00 97.50 696 ILE A O 1
ATOM 5516 N N . ASN A 1 697 ? 36.151 -13.047 -10.052 1.00 96.31 697 ASN A N 1
ATOM 5517 C CA . ASN A 1 697 ? 35.793 -12.227 -8.892 1.00 96.31 697 ASN A CA 1
ATOM 5518 C C . ASN A 1 697 ? 35.993 -12.940 -7.543 1.00 96.31 697 ASN A C 1
ATOM 5520 O O . ASN A 1 697 ? 35.725 -12.357 -6.498 1.00 96.31 697 ASN A O 1
ATOM 5524 N N . SER A 1 698 ? 36.525 -14.171 -7.539 1.00 96.31 698 SER A N 1
ATOM 5525 C CA . SER A 1 698 ? 36.767 -14.968 -6.322 1.00 96.31 698 SER A CA 1
ATOM 5526 C C . SER A 1 698 ? 35.517 -15.170 -5.450 1.00 96.31 698 SER A C 1
ATOM 5528 O O . SER A 1 698 ? 35.598 -15.115 -4.222 1.00 96.31 698 SER A O 1
ATOM 5530 N N . LEU A 1 699 ? 34.371 -15.400 -6.090 1.00 93.31 699 LEU A N 1
ATOM 5531 C CA . LEU A 1 699 ? 33.085 -15.630 -5.432 1.00 93.31 699 LEU A CA 1
ATOM 5532 C C . LEU A 1 699 ? 32.906 -17.122 -5.093 1.00 93.31 699 LEU A C 1
ATOM 5534 O O . LEU A 1 699 ? 33.434 -17.986 -5.792 1.00 93.31 699 LEU A O 1
ATOM 5538 N N . ASP A 1 700 ? 32.160 -17.424 -4.028 1.00 91.69 700 ASP A N 1
ATOM 5539 C CA . ASP A 1 700 ? 31.860 -18.794 -3.568 1.00 91.69 700 ASP A CA 1
ATOM 5540 C C . ASP A 1 700 ? 30.355 -19.078 -3.705 1.00 91.69 700 ASP A C 1
ATOM 5542 O O . ASP A 1 700 ? 29.633 -19.179 -2.717 1.00 91.69 700 ASP A O 1
ATOM 5546 N N . ILE A 1 701 ? 29.874 -19.083 -4.953 1.00 92.00 701 ILE A N 1
ATOM 5547 C CA . ILE A 1 701 ? 28.454 -19.197 -5.335 1.00 92.00 701 ILE A CA 1
ATOM 5548 C C . ILE A 1 701 ? 28.350 -20.141 -6.544 1.00 92.00 701 ILE A C 1
ATOM 5550 O O . ILE A 1 701 ? 29.289 -20.227 -7.341 1.00 92.00 701 ILE A O 1
ATOM 5554 N N . ASN A 1 702 ? 27.241 -20.871 -6.694 1.00 92.06 702 ASN A N 1
ATOM 5555 C CA . ASN A 1 702 ? 26.989 -21.696 -7.879 1.00 92.06 702 ASN A CA 1
ATOM 5556 C C . ASN A 1 702 ? 26.657 -20.818 -9.110 1.00 92.06 702 ASN A C 1
ATOM 5558 O O . ASN A 1 702 ? 25.963 -19.815 -8.957 1.00 92.06 702 ASN A O 1
ATOM 5562 N N . PRO A 1 703 ? 27.070 -21.183 -10.341 1.00 94.00 703 PRO A N 1
ATOM 5563 C CA . PRO A 1 703 ? 26.622 -20.514 -11.565 1.00 94.00 703 PRO A CA 1
ATOM 5564 C C . PRO A 1 703 ? 25.117 -20.250 -11.661 1.00 94.00 703 PRO A C 1
ATOM 5566 O O . PRO A 1 703 ? 24.740 -19.193 -12.142 1.00 94.00 703 PRO A O 1
ATOM 5569 N N . ILE A 1 704 ? 24.256 -21.154 -11.188 1.00 92.38 704 ILE A N 1
ATOM 5570 C CA . ILE A 1 704 ? 22.798 -20.942 -11.234 1.00 92.38 704 ILE A CA 1
ATOM 5571 C C . ILE A 1 704 ? 22.280 -20.015 -10.116 1.00 92.38 704 ILE A C 1
ATOM 5573 O O . ILE A 1 704 ? 21.128 -19.622 -10.111 1.00 92.38 704 ILE A O 1
ATOM 5577 N N . GLU A 1 705 ? 23.123 -19.649 -9.153 1.00 90.75 705 GLU A N 1
ATOM 5578 C CA . GLU A 1 705 ? 22.753 -18.827 -7.992 1.00 90.75 705 GLU A CA 1
ATOM 5579 C C . GLU A 1 705 ? 23.322 -17.400 -8.069 1.00 90.75 705 GLU A C 1
ATOM 5581 O O . GLU A 1 705 ? 23.000 -16.565 -7.225 1.00 90.75 705 GLU A O 1
ATOM 5586 N N . ILE A 1 706 ? 24.195 -17.094 -9.040 1.00 92.25 706 ILE A N 1
ATOM 5587 C CA . ILE A 1 706 ? 24.789 -15.757 -9.144 1.00 92.25 706 ILE A CA 1
ATOM 5588 C C . ILE A 1 706 ? 23.794 -14.755 -9.732 1.00 92.25 706 ILE A C 1
ATOM 5590 O O . ILE A 1 706 ? 23.394 -14.865 -10.892 1.00 92.25 706 ILE A O 1
ATOM 5594 N N . GLY A 1 707 ? 23.457 -13.742 -8.936 1.00 89.56 707 GLY A N 1
ATOM 5595 C CA . GLY A 1 707 ? 22.544 -12.684 -9.353 1.00 89.56 707 GLY A CA 1
ATOM 5596 C C . GLY A 1 707 ? 21.146 -13.198 -9.699 1.00 89.56 707 GLY A C 1
ATOM 5597 O O . GLY A 1 707 ? 20.761 -14.308 -9.325 1.00 89.56 707 GLY A O 1
ATOM 5598 N N . THR A 1 708 ? 20.406 -12.378 -10.440 1.00 88.75 708 THR A N 1
ATOM 5599 C CA . THR A 1 708 ? 19.112 -12.755 -11.019 1.00 88.75 708 THR A CA 1
ATOM 5600 C C . THR A 1 708 ? 19.256 -13.040 -12.501 1.00 88.75 708 THR A C 1
ATOM 5602 O O . THR A 1 708 ? 19.924 -12.308 -13.238 1.00 88.75 708 THR A O 1
ATOM 5605 N N . GLN A 1 709 ? 18.646 -14.138 -12.930 1.00 90.12 709 GLN A N 1
ATOM 5606 C CA . GLN A 1 709 ? 18.851 -14.745 -14.234 1.00 90.12 709 GLN A CA 1
ATOM 5607 C C . GLN A 1 709 ? 17.508 -15.058 -14.877 1.00 90.12 709 GLN A C 1
ATOM 5609 O O . GLN A 1 709 ? 16.676 -15.716 -14.256 1.00 90.12 709 GLN A O 1
ATOM 5614 N N . ASN A 1 710 ? 17.336 -14.685 -16.147 1.00 87.19 710 ASN A N 1
ATOM 5615 C CA . ASN A 1 710 ? 16.216 -15.186 -16.942 1.00 87.19 710 ASN A CA 1
ATOM 5616 C C . ASN A 1 710 ? 16.726 -16.158 -17.998 1.00 87.19 710 ASN A C 1
ATOM 5618 O O . ASN A 1 710 ? 17.631 -15.833 -18.774 1.00 87.19 710 ASN A O 1
ATOM 5622 N N . TRP A 1 711 ? 16.090 -17.321 -18.072 1.00 87.19 711 TRP A N 1
ATOM 5623 C CA . TRP A 1 711 ? 16.431 -18.396 -18.990 1.00 87.19 711 TRP A CA 1
ATOM 5624 C C . TRP A 1 711 ? 15.275 -18.690 -19.942 1.00 87.19 711 TRP A C 1
ATOM 5626 O O . TRP A 1 711 ? 14.116 -18.740 -19.534 1.00 87.19 711 TRP A O 1
ATOM 5636 N N . PHE A 1 712 ? 15.605 -18.912 -21.213 1.00 81.06 712 PHE A N 1
ATOM 5637 C CA . PHE A 1 712 ? 14.655 -19.313 -22.248 1.00 81.06 712 PHE A CA 1
ATOM 5638 C C . PHE A 1 712 ? 15.310 -20.296 -23.217 1.00 81.06 712 PHE A C 1
ATOM 5640 O O . PHE A 1 712 ? 16.418 -20.056 -23.704 1.00 81.06 712 PHE A O 1
ATOM 5647 N N . ASN A 1 713 ? 14.652 -21.425 -23.487 1.00 81.56 713 ASN A N 1
ATOM 5648 C CA . ASN A 1 713 ? 15.190 -22.561 -24.239 1.00 81.56 713 ASN A CA 1
ATOM 5649 C C . ASN A 1 713 ? 16.589 -22.977 -23.761 1.00 81.56 713 ASN A C 1
ATOM 5651 O O . ASN A 1 713 ? 17.469 -23.324 -24.551 1.00 81.56 713 ASN A O 1
ATOM 5655 N N . GLY A 1 714 ? 16.803 -22.897 -22.447 1.00 86.44 714 GLY A N 1
ATOM 5656 C CA . GLY A 1 714 ? 18.073 -23.217 -21.813 1.00 86.44 714 GLY A CA 1
ATOM 5657 C C . GLY A 1 714 ? 19.204 -22.225 -22.037 1.00 86.44 714 GLY A C 1
ATOM 5658 O O . GLY A 1 714 ? 20.340 -22.553 -21.715 1.00 86.44 714 GLY A O 1
ATOM 5659 N N . HIS A 1 715 ? 18.929 -21.029 -22.550 1.00 90.25 715 HIS A N 1
ATOM 5660 C CA . HIS A 1 715 ? 19.920 -19.970 -22.696 1.00 90.25 715 HIS A CA 1
ATOM 5661 C C . HIS A 1 715 ? 19.597 -18.757 -21.833 1.00 90.25 715 HIS A C 1
ATOM 5663 O O . HIS A 1 715 ? 18.431 -18.421 -21.629 1.00 90.25 715 HIS A O 1
ATOM 5669 N N . LEU A 1 716 ? 20.642 -18.083 -21.367 1.00 91.81 716 LEU A N 1
ATOM 5670 C CA . LEU A 1 716 ? 20.547 -16.868 -20.576 1.00 91.81 716 LEU A CA 1
ATOM 5671 C C . LEU A 1 716 ? 20.122 -15.695 -21.469 1.00 91.81 716 LEU A C 1
ATOM 5673 O O . LEU A 1 716 ? 20.755 -15.412 -22.488 1.00 91.81 716 LEU A O 1
ATOM 5677 N N . THR A 1 717 ? 19.052 -15.012 -21.072 1.00 89.25 717 THR A N 1
ATOM 5678 C CA . THR A 1 717 ? 18.467 -13.864 -21.792 1.00 89.25 717 THR A CA 1
ATOM 5679 C C . THR A 1 717 ? 18.605 -12.560 -21.009 1.00 89.25 717 THR A C 1
ATOM 5681 O O . THR A 1 717 ? 18.806 -11.501 -21.607 1.00 89.25 717 THR A O 1
ATOM 5684 N N . ARG A 1 718 ? 18.598 -12.640 -19.673 1.00 89.75 718 ARG A N 1
ATOM 5685 C CA . ARG A 1 718 ? 18.856 -11.525 -18.753 1.00 89.75 718 ARG A CA 1
ATOM 5686 C C . ARG A 1 718 ? 19.809 -11.960 -17.655 1.00 89.75 718 ARG A C 1
ATOM 5688 O O . ARG A 1 718 ? 19.653 -13.054 -17.115 1.00 89.75 718 ARG A O 1
ATOM 5695 N N . LEU A 1 719 ? 20.737 -11.077 -17.304 1.00 93.25 719 LEU A N 1
ATOM 5696 C CA . LEU A 1 719 ? 21.616 -11.242 -16.155 1.00 93.25 719 LEU A CA 1
ATOM 5697 C C . LEU A 1 719 ? 21.727 -9.928 -15.380 1.00 93.25 719 LEU A C 1
ATOM 5699 O O . LEU A 1 719 ? 22.159 -8.913 -15.929 1.00 93.25 719 LEU A O 1
ATOM 5703 N N . THR A 1 720 ? 21.370 -9.979 -14.100 1.00 92.38 720 THR A N 1
ATOM 5704 C CA . THR A 1 720 ? 21.488 -8.870 -13.150 1.00 92.38 720 THR A CA 1
ATOM 5705 C C . THR A 1 720 ? 22.443 -9.276 -12.036 1.00 92.38 720 THR A C 1
ATOM 5707 O O . THR A 1 720 ? 22.160 -10.224 -11.307 1.00 92.38 720 THR A O 1
ATOM 5710 N N . ILE A 1 721 ? 23.572 -8.580 -11.889 1.00 93.75 721 ILE A N 1
ATOM 5711 C CA . ILE A 1 721 ? 24.537 -8.818 -10.805 1.00 93.75 721 ILE A CA 1
ATOM 5712 C C . ILE A 1 721 ? 24.971 -7.474 -10.222 1.00 93.75 721 ILE A C 1
ATOM 5714 O O . ILE A 1 721 ? 25.445 -6.612 -10.958 1.00 93.75 721 ILE A O 1
ATOM 5718 N N . GLY A 1 722 ? 24.869 -7.312 -8.906 1.00 86.44 722 GLY A N 1
ATOM 5719 C CA . GLY A 1 722 ? 25.278 -6.092 -8.215 1.00 86.44 722 GLY A CA 1
ATOM 5720 C C . GLY A 1 722 ? 24.742 -6.002 -6.788 1.00 86.44 722 GLY A C 1
ATOM 5721 O O . GLY A 1 722 ? 24.082 -6.913 -6.280 1.00 86.44 722 GLY A O 1
ATOM 5722 N N . ASN A 1 723 ? 24.996 -4.862 -6.146 1.00 76.62 723 ASN A N 1
ATOM 5723 C CA . ASN A 1 723 ? 24.523 -4.564 -4.786 1.00 76.62 723 ASN A CA 1
ATOM 5724 C C . ASN A 1 723 ? 23.206 -3.769 -4.757 1.00 76.62 723 ASN A C 1
ATOM 5726 O O . ASN A 1 723 ? 22.895 -3.102 -3.772 1.00 76.62 723 ASN A O 1
ATOM 5730 N N . PHE A 1 724 ? 22.444 -3.822 -5.845 1.00 64.62 724 PHE A N 1
ATOM 5731 C CA . PHE A 1 724 ? 21.171 -3.131 -6.019 1.00 64.62 724 PHE A CA 1
ATOM 5732 C C . PHE A 1 724 ? 20.132 -4.119 -6.558 1.00 64.62 724 PHE A C 1
ATOM 5734 O O . PHE A 1 724 ? 20.523 -5.015 -7.303 1.00 64.62 724 PHE A O 1
ATOM 5741 N N . TYR A 1 725 ? 18.866 -3.968 -6.139 1.00 57.91 725 TYR A N 1
ATOM 5742 C CA . TYR A 1 725 ? 17.656 -4.700 -6.575 1.00 57.91 725 TYR A CA 1
ATOM 5743 C C . TYR A 1 725 ? 17.890 -6.031 -7.306 1.00 57.91 725 TYR A C 1
ATOM 5745 O O . TYR A 1 725 ? 18.271 -6.051 -8.476 1.00 57.91 725 TYR A O 1
ATOM 5753 N N . ASP A 1 726 ? 17.632 -7.151 -6.628 1.00 65.75 726 ASP A N 1
ATOM 5754 C CA . ASP A 1 726 ? 17.738 -8.507 -7.188 1.00 65.75 726 ASP A CA 1
ATOM 5755 C C . ASP A 1 726 ? 19.116 -8.864 -7.795 1.00 65.75 726 ASP A C 1
ATOM 5757 O O . ASP A 1 726 ? 19.292 -9.929 -8.379 1.00 65.75 726 ASP A O 1
ATOM 5761 N N . GLY A 1 727 ? 20.158 -8.045 -7.604 1.00 68.88 727 GLY A N 1
ATOM 5762 C CA . GLY A 1 727 ? 21.521 -8.300 -8.090 1.00 68.88 727 GLY A CA 1
ATOM 5763 C C . GLY A 1 727 ? 22.297 -9.392 -7.345 1.00 68.88 727 GLY A C 1
ATOM 5764 O O . GLY A 1 727 ? 23.490 -9.577 -7.586 1.00 68.88 727 GLY A O 1
ATOM 5765 N N . GLY A 1 728 ? 21.650 -10.115 -6.428 1.00 77.56 728 GLY A N 1
ATOM 5766 C CA . GLY A 1 728 ? 22.265 -11.179 -5.629 1.00 77.56 728 GLY A CA 1
ATOM 5767 C C . GLY A 1 728 ? 23.200 -10.689 -4.517 1.00 77.56 728 GLY A C 1
ATOM 5768 O O . GLY A 1 728 ? 23.807 -11.520 -3.846 1.00 77.56 728 GLY A O 1
ATOM 5769 N N . ASN A 1 729 ? 23.306 -9.369 -4.300 1.00 83.06 729 ASN A N 1
ATOM 5770 C CA . ASN A 1 729 ? 24.165 -8.740 -3.286 1.00 83.06 729 ASN A CA 1
ATOM 5771 C C . ASN A 1 729 ? 25.642 -9.157 -3.426 1.00 83.06 729 ASN A C 1
ATOM 5773 O O . ASN A 1 729 ? 26.307 -9.565 -2.469 1.00 83.06 729 ASN A O 1
ATOM 5777 N N . VAL A 1 730 ? 26.121 -9.112 -4.669 1.00 88.56 730 VAL A N 1
ATOM 5778 C CA . VAL A 1 730 ? 27.481 -9.475 -5.071 1.00 88.56 730 VAL A CA 1
ATOM 5779 C C . VAL A 1 730 ? 28.138 -8.272 -5.734 1.00 88.56 730 VAL A C 1
ATOM 5781 O O . VAL A 1 730 ? 27.538 -7.634 -6.593 1.00 88.56 730 VAL A O 1
ATOM 5784 N N . THR A 1 731 ? 29.407 -8.024 -5.406 1.00 92.88 731 THR A N 1
ATOM 5785 C CA . THR A 1 731 ? 30.226 -7.010 -6.083 1.00 92.88 731 THR A CA 1
ATOM 5786 C C . THR A 1 731 ? 31.117 -7.641 -7.146 1.00 92.88 731 THR A C 1
ATOM 5788 O O . THR A 1 731 ? 31.969 -8.483 -6.847 1.00 92.88 731 THR A O 1
ATOM 5791 N N . LEU A 1 732 ? 30.982 -7.179 -8.384 1.00 96.31 732 LEU A N 1
ATOM 5792 C CA . LEU A 1 732 ? 31.901 -7.469 -9.477 1.00 96.31 732 LEU A CA 1
ATOM 5793 C C . LEU A 1 732 ? 33.011 -6.419 -9.544 1.00 96.31 732 LEU A C 1
ATOM 5795 O O . LEU A 1 732 ? 32.768 -5.220 -9.480 1.00 96.31 732 LEU A O 1
ATOM 5799 N N . THR A 1 733 ? 34.239 -6.889 -9.735 1.00 96.25 733 THR A N 1
ATOM 5800 C CA . THR A 1 733 ? 35.434 -6.060 -9.973 1.00 96.25 733 THR A CA 1
ATOM 5801 C C . THR A 1 733 ? 35.961 -6.215 -11.400 1.00 96.25 733 THR A C 1
ATOM 5803 O O . THR A 1 733 ? 36.615 -5.317 -11.926 1.00 96.25 733 THR A O 1
ATOM 5806 N N . ASN A 1 734 ? 35.689 -7.359 -12.040 1.00 96.62 734 ASN A N 1
ATOM 5807 C CA . ASN A 1 734 ? 36.136 -7.687 -13.391 1.00 96.62 734 ASN A CA 1
ATOM 5808 C C . ASN A 1 734 ? 35.083 -8.525 -14.136 1.00 96.62 734 ASN A C 1
ATOM 5810 O O . ASN A 1 734 ? 34.348 -9.298 -13.518 1.00 96.62 734 ASN A O 1
ATOM 5814 N N . LEU A 1 735 ? 35.083 -8.448 -15.470 1.00 97.88 735 LEU A N 1
ATOM 5815 C CA . LEU A 1 735 ? 34.331 -9.346 -16.355 1.00 97.88 735 LEU A CA 1
ATOM 5816 C C . LEU A 1 735 ? 35.302 -10.210 -17.186 1.00 97.88 735 LEU A C 1
ATOM 5818 O O . LEU A 1 735 ? 36.346 -9.707 -17.611 1.00 97.88 735 LEU A O 1
ATOM 5822 N N . PRO A 1 736 ? 35.003 -11.501 -17.418 1.00 97.75 736 PRO A N 1
ATOM 5823 C CA . PRO A 1 736 ? 35.843 -12.372 -18.234 1.00 97.75 736 PRO A CA 1
ATOM 5824 C C . PRO A 1 736 ? 35.628 -12.123 -19.735 1.00 97.75 736 PRO A C 1
ATOM 5826 O O . PRO A 1 736 ? 34.547 -11.727 -20.155 1.00 97.75 736 PRO A O 1
ATOM 5829 N N . GLU A 1 737 ? 36.619 -12.456 -20.568 1.00 97.69 737 GLU A N 1
ATOM 5830 C CA . GLU A 1 737 ? 36.472 -12.414 -22.038 1.00 97.69 737 GLU A CA 1
ATOM 5831 C C . GLU A 1 737 ? 35.402 -13.384 -22.573 1.00 97.69 737 GLU A C 1
ATOM 5833 O O . GLU A 1 737 ? 34.869 -13.195 -23.661 1.00 97.69 737 GLU A O 1
ATOM 5838 N N . SER A 1 738 ? 35.062 -14.430 -21.816 1.00 97.75 738 SER A N 1
ATOM 5839 C CA . SER A 1 738 ? 33.987 -15.356 -22.181 1.00 97.75 738 SER A CA 1
ATOM 5840 C C . SER A 1 738 ? 32.594 -14.726 -22.079 1.00 97.75 738 SER A C 1
ATOM 5842 O O . SER A 1 738 ? 31.638 -15.315 -22.573 1.00 97.75 738 SER A O 1
ATOM 5844 N N . ILE A 1 739 ? 32.447 -13.507 -21.530 1.00 97.44 739 ILE A N 1
ATOM 5845 C CA . ILE A 1 739 ? 31.155 -12.803 -21.514 1.00 97.44 739 ILE A CA 1
ATOM 5846 C C . ILE A 1 739 ? 30.572 -12.654 -22.923 1.00 97.44 739 ILE A C 1
ATOM 5848 O O . ILE A 1 739 ? 29.364 -12.767 -23.091 1.00 97.44 739 ILE A O 1
ATOM 5852 N N . GLY A 1 740 ? 31.429 -12.476 -23.935 1.00 95.94 740 GLY A N 1
ATOM 5853 C CA . GLY A 1 740 ? 31.032 -12.357 -25.338 1.00 95.94 740 GLY A CA 1
ATOM 5854 C C . GLY A 1 740 ? 30.530 -13.652 -25.987 1.00 95.94 740 GLY A C 1
ATOM 5855 O O . GLY A 1 740 ? 30.121 -13.607 -27.145 1.00 95.94 740 GLY A O 1
ATOM 5856 N N . ASP A 1 741 ? 30.569 -14.785 -25.277 1.00 96.06 741 ASP A N 1
ATOM 5857 C CA . ASP A 1 741 ? 30.131 -16.094 -25.776 1.00 96.06 741 ASP A CA 1
ATOM 5858 C C . ASP A 1 741 ? 28.652 -16.398 -25.452 1.00 96.06 741 ASP A C 1
ATOM 5860 O O . ASP A 1 741 ? 28.144 -17.444 -25.860 1.00 96.06 741 ASP A O 1
ATOM 5864 N N . LEU A 1 742 ? 27.948 -15.502 -24.743 1.00 95.00 742 LEU A N 1
ATOM 5865 C CA . LEU A 1 742 ? 26.526 -15.654 -24.417 1.00 95.00 742 LEU A CA 1
ATOM 5866 C C . LEU A 1 742 ? 25.651 -15.459 -25.672 1.00 95.00 742 LEU A C 1
ATOM 5868 O O . LEU A 1 742 ? 25.547 -14.341 -26.182 1.00 95.00 742 LEU A O 1
ATOM 5872 N N . PRO A 1 743 ? 24.988 -16.513 -26.184 1.00 84.31 743 PRO A N 1
ATOM 5873 C CA . PRO A 1 743 ? 24.386 -16.472 -27.516 1.00 84.31 743 PRO A CA 1
ATOM 5874 C C . PRO A 1 743 ? 23.105 -15.633 -27.581 1.00 84.31 743 PRO A C 1
ATOM 5876 O O . PRO A 1 743 ? 22.835 -15.021 -28.614 1.00 84.31 743 PRO A O 1
ATOM 5879 N N . ASN A 1 744 ? 22.329 -15.593 -26.494 1.00 87.94 744 ASN A N 1
ATOM 5880 C CA . ASN A 1 744 ? 20.983 -15.010 -26.463 1.00 87.94 744 ASN A CA 1
ATOM 5881 C C . ASN A 1 744 ? 20.821 -13.909 -25.406 1.00 87.94 744 ASN A C 1
ATOM 5883 O O . ASN A 1 744 ? 19.698 -13.486 -25.142 1.00 87.94 744 ASN A O 1
ATOM 5887 N N . ILE A 1 745 ? 21.917 -13.441 -24.800 1.00 93.06 745 ILE A N 1
ATOM 5888 C CA . ILE A 1 745 ? 21.827 -12.391 -23.787 1.00 93.06 745 ILE A CA 1
ATOM 5889 C C . ILE A 1 745 ? 21.338 -11.092 -24.434 1.00 93.06 745 ILE A C 1
ATOM 5891 O O . ILE A 1 745 ? 21.920 -10.597 -25.401 1.00 93.06 745 ILE A O 1
ATOM 5895 N N . ALA A 1 746 ? 20.250 -10.561 -23.892 1.00 90.56 746 ALA A N 1
ATOM 5896 C CA . ALA A 1 746 ? 19.607 -9.340 -24.356 1.00 90.56 746 ALA A CA 1
ATOM 5897 C C . ALA A 1 746 ? 19.728 -8.209 -23.332 1.00 90.56 746 ALA A C 1
ATOM 5899 O O . ALA A 1 746 ? 19.748 -7.035 -23.704 1.00 90.56 746 ALA A O 1
ATOM 5900 N N . ILE A 1 747 ? 19.842 -8.550 -22.047 1.00 90.75 747 ILE A N 1
ATOM 5901 C CA . ILE A 1 747 ? 19.835 -7.584 -20.950 1.00 90.75 747 ILE A CA 1
ATOM 5902 C C . ILE A 1 747 ? 20.972 -7.891 -19.974 1.00 90.75 747 ILE A C 1
ATOM 5904 O O . ILE A 1 747 ? 21.033 -8.985 -19.409 1.00 90.75 747 ILE A O 1
ATOM 5908 N N . LEU A 1 748 ? 21.841 -6.903 -19.749 1.00 95.69 748 LEU A N 1
ATOM 5909 C CA . LEU A 1 748 ? 22.883 -6.924 -18.725 1.00 95.69 748 LEU A CA 1
ATOM 5910 C C . LEU A 1 748 ? 22.705 -5.740 -17.768 1.00 95.69 748 LEU A C 1
ATOM 5912 O O . LEU A 1 748 ? 22.911 -4.589 -18.157 1.00 95.69 748 LEU A O 1
ATOM 5916 N N . TYR A 1 749 ? 22.369 -6.039 -16.513 1.00 92.69 749 TYR A N 1
ATOM 5917 C CA . TYR A 1 749 ? 22.348 -5.077 -15.411 1.00 92.69 749 TYR A CA 1
ATOM 5918 C C . TYR A 1 749 ? 23.540 -5.333 -14.488 1.00 92.69 749 TYR A C 1
ATOM 5920 O O . TYR A 1 749 ? 23.540 -6.279 -13.701 1.00 92.69 749 TYR A O 1
ATOM 5928 N N . PHE A 1 750 ? 24.563 -4.490 -14.596 1.00 95.88 750 PHE A N 1
ATOM 5929 C CA . PHE A 1 750 ? 25.774 -4.533 -13.776 1.00 95.88 750 PHE A CA 1
ATOM 5930 C C . PHE A 1 750 ? 26.006 -3.216 -13.027 1.00 95.88 750 PHE A C 1
ATOM 5932 O O . PHE A 1 750 ? 27.151 -2.851 -12.744 1.00 95.88 750 PHE A O 1
ATOM 5939 N N . ASN A 1 751 ? 24.939 -2.495 -12.687 1.00 91.38 751 ASN A N 1
ATOM 5940 C CA . ASN A 1 751 ? 25.021 -1.296 -11.865 1.00 91.38 751 ASN A CA 1
ATOM 5941 C C . ASN A 1 751 ? 25.428 -1.592 -10.411 1.00 91.38 751 ASN A C 1
ATOM 5943 O O . ASN A 1 751 ? 25.238 -2.700 -9.910 1.00 91.38 751 ASN A O 1
ATOM 5947 N N . TYR A 1 752 ? 25.985 -0.587 -9.730 1.00 91.25 752 TYR A N 1
ATOM 5948 C CA . TYR A 1 752 ? 26.482 -0.680 -8.346 1.00 91.25 752 TYR A CA 1
ATOM 5949 C C . TYR A 1 752 ? 27.529 -1.788 -8.144 1.00 91.25 752 TYR A C 1
ATOM 5951 O O . TYR A 1 752 ? 27.450 -2.605 -7.218 1.00 91.25 752 TYR A O 1
ATOM 5959 N N . ASN A 1 753 ? 28.534 -1.785 -9.018 1.00 95.88 753 ASN A N 1
ATOM 5960 C CA . ASN A 1 753 ? 29.701 -2.660 -8.968 1.00 95.88 753 ASN A CA 1
ATOM 5961 C C . ASN A 1 753 ? 30.999 -1.826 -8.936 1.00 95.88 753 ASN A C 1
ATOM 5963 O O . ASN A 1 753 ? 30.989 -0.604 -8.814 1.00 95.88 753 ASN A O 1
ATOM 5967 N N . GLU A 1 754 ? 32.150 -2.490 -9.009 1.00 96.56 754 GLU A N 1
ATOM 5968 C CA . GLU A 1 754 ? 33.476 -1.863 -9.003 1.00 96.56 754 GLU A CA 1
ATOM 5969 C C . GLU A 1 754 ? 34.231 -2.131 -10.319 1.00 96.56 754 GLU A C 1
ATOM 5971 O O . GLU A 1 754 ? 35.457 -2.268 -10.336 1.00 96.56 754 GLU A O 1
ATOM 5976 N N . LEU A 1 755 ? 33.512 -2.242 -11.443 1.00 97.81 755 LEU A N 1
ATOM 5977 C CA . LEU A 1 755 ? 34.128 -2.484 -12.748 1.00 97.81 755 LEU A CA 1
ATOM 5978 C C . LEU A 1 755 ? 34.944 -1.263 -13.184 1.00 97.81 755 LEU A C 1
ATOM 5980 O O . LEU A 1 755 ? 34.433 -0.148 -13.231 1.00 97.81 755 LEU A O 1
ATOM 5984 N N . THR A 1 756 ? 36.205 -1.482 -13.556 1.00 96.75 756 THR A N 1
ATOM 5985 C CA . THR A 1 756 ? 37.115 -0.417 -14.035 1.00 96.75 756 THR A CA 1
ATOM 5986 C C . THR A 1 756 ? 37.271 -0.379 -15.558 1.00 96.75 756 THR A C 1
ATOM 5988 O O . THR A 1 756 ? 37.696 0.627 -16.130 1.00 96.75 756 THR A O 1
ATOM 5991 N N . SER A 1 757 ? 36.927 -1.483 -16.224 1.00 96.44 757 SER A N 1
ATOM 5992 C CA . SER A 1 757 ? 36.939 -1.643 -17.680 1.00 96.44 757 SER A CA 1
ATOM 5993 C C . SER A 1 757 ? 35.986 -2.765 -18.107 1.00 96.44 757 SER A C 1
ATOM 5995 O O . SER A 1 757 ? 35.588 -3.593 -17.285 1.00 96.44 757 SER A O 1
ATOM 5997 N N . LEU A 1 758 ? 35.646 -2.799 -19.398 1.00 97.88 758 LEU A N 1
ATOM 5998 C CA . LEU A 1 758 ? 34.907 -3.891 -20.036 1.00 97.88 758 LEU A CA 1
ATOM 5999 C C . LEU A 1 758 ? 35.847 -4.678 -20.968 1.00 97.88 758 LEU A C 1
ATOM 6001 O O . LEU A 1 758 ? 36.713 -4.062 -21.593 1.00 97.88 758 LEU A O 1
ATOM 6005 N N . PRO A 1 759 ? 35.689 -6.006 -21.103 1.00 97.31 759 PRO A N 1
ATOM 6006 C CA . PRO A 1 759 ? 36.439 -6.791 -22.080 1.00 97.31 759 PRO A CA 1
ATOM 6007 C C . PRO A 1 759 ? 35.985 -6.459 -23.510 1.00 97.31 759 PRO A C 1
ATOM 6009 O O . PRO A 1 759 ? 34.799 -6.227 -23.749 1.00 97.31 759 PRO A O 1
ATOM 6012 N N . ASP A 1 760 ? 36.900 -6.495 -24.484 1.00 96.62 760 ASP A N 1
ATOM 6013 C CA . ASP A 1 760 ? 36.587 -6.173 -25.891 1.00 96.62 760 ASP A CA 1
ATOM 6014 C C . ASP A 1 760 ? 35.501 -7.101 -26.467 1.00 96.62 760 ASP A C 1
ATOM 6016 O O . ASP A 1 760 ? 34.682 -6.695 -27.298 1.00 96.62 760 ASP A O 1
ATOM 6020 N N . SER A 1 761 ? 35.471 -8.354 -26.004 1.00 97.50 761 SER A N 1
ATOM 6021 C CA . SER A 1 761 ? 34.480 -9.370 -26.373 1.00 97.50 761 SER A CA 1
ATOM 6022 C C . SER A 1 761 ? 33.039 -9.015 -26.016 1.00 97.50 761 SER A C 1
ATOM 6024 O O . SER A 1 761 ? 32.139 -9.587 -26.629 1.00 97.50 761 SER A O 1
ATOM 6026 N N . ILE A 1 762 ? 32.780 -8.052 -25.120 1.00 97.06 762 ILE A N 1
ATOM 6027 C CA . ILE A 1 762 ? 31.407 -7.597 -24.843 1.00 97.06 762 ILE A CA 1
ATOM 6028 C C . ILE A 1 762 ? 30.721 -7.092 -26.120 1.00 97.06 762 ILE A C 1
ATOM 6030 O O . ILE A 1 762 ? 29.519 -7.258 -26.288 1.00 97.06 762 ILE A O 1
ATOM 6034 N N . THR A 1 763 ? 31.503 -6.572 -27.073 1.00 96.31 763 THR A N 1
ATOM 6035 C CA . THR A 1 763 ? 31.030 -6.093 -28.381 1.00 96.31 763 THR A CA 1
ATOM 6036 C C . THR A 1 763 ? 30.559 -7.214 -29.320 1.00 96.31 763 THR A C 1
ATOM 6038 O O . THR A 1 763 ? 29.981 -6.930 -30.368 1.00 96.31 763 THR A O 1
ATOM 6041 N N . ASN A 1 764 ? 30.764 -8.487 -28.953 1.00 95.94 764 ASN A N 1
ATOM 6042 C CA . ASN A 1 764 ? 30.255 -9.648 -29.690 1.00 95.94 764 ASN A CA 1
ATOM 6043 C C . ASN A 1 764 ? 28.792 -9.979 -29.353 1.00 95.94 764 ASN A C 1
ATOM 6045 O O . ASN A 1 764 ? 28.177 -10.782 -30.059 1.00 95.94 764 ASN A O 1
ATOM 6049 N N . LEU A 1 765 ? 28.223 -9.371 -28.306 1.00 95.19 765 LEU A N 1
ATOM 6050 C CA . LEU A 1 765 ? 26.855 -9.611 -27.848 1.00 95.19 765 LEU A CA 1
ATOM 6051 C C . LEU A 1 765 ? 25.830 -8.921 -28.754 1.00 95.19 765 LEU A C 1
ATOM 6053 O O . LEU A 1 765 ? 25.137 -7.992 -28.366 1.00 95.19 765 LEU A O 1
ATOM 6057 N N . THR A 1 766 ? 25.728 -9.374 -30.001 1.00 87.06 766 THR A N 1
ATOM 6058 C CA . THR A 1 766 ? 24.889 -8.729 -31.030 1.00 87.06 766 THR A CA 1
ATOM 6059 C C . THR A 1 766 ? 23.388 -8.720 -30.715 1.00 87.06 766 THR A C 1
ATOM 6061 O O . THR A 1 766 ? 22.656 -7.936 -31.312 1.00 87.06 766 THR A O 1
ATOM 6064 N N . ASN A 1 767 ? 22.928 -9.549 -29.773 1.00 88.44 767 ASN A N 1
ATOM 6065 C CA . ASN A 1 767 ? 21.548 -9.564 -29.281 1.00 88.44 767 ASN A CA 1
ATOM 6066 C C . ASN A 1 767 ? 21.318 -8.625 -28.087 1.00 88.44 767 ASN A C 1
ATOM 6068 O O . ASN A 1 767 ? 20.185 -8.532 -27.634 1.00 88.44 767 ASN A O 1
ATOM 6072 N N . LEU A 1 768 ? 22.351 -7.934 -27.592 1.00 93.19 768 LEU A N 1
ATOM 6073 C CA . LEU A 1 768 ? 22.248 -7.055 -26.432 1.00 93.19 768 LEU A CA 1
ATOM 6074 C C . LEU A 1 768 ? 21.466 -5.781 -26.770 1.00 93.19 768 LEU A C 1
ATOM 6076 O O . LEU A 1 768 ? 21.731 -5.114 -27.771 1.00 93.19 768 LEU A O 1
ATOM 6080 N N . ILE A 1 769 ? 20.519 -5.462 -25.897 1.00 91.81 769 ILE A N 1
ATOM 6081 C CA . ILE A 1 769 ? 19.538 -4.383 -26.031 1.00 91.81 769 ILE A CA 1
ATOM 6082 C C . ILE A 1 769 ? 19.676 -3.398 -24.874 1.00 91.81 769 ILE A C 1
ATOM 6084 O O . ILE A 1 769 ? 19.586 -2.189 -25.084 1.00 91.81 769 ILE A O 1
ATOM 6088 N N . TYR A 1 770 ? 19.895 -3.924 -23.668 1.00 91.31 770 TYR A N 1
ATOM 6089 C CA . TYR A 1 770 ? 20.078 -3.150 -22.447 1.00 91.31 770 TYR A CA 1
ATOM 6090 C C . TYR A 1 770 ? 21.458 -3.444 -21.881 1.00 91.31 770 TYR A C 1
ATOM 6092 O O . TYR A 1 770 ? 21.782 -4.596 -21.574 1.00 91.31 770 TYR A O 1
ATOM 6100 N N . LEU A 1 771 ? 22.252 -2.391 -21.722 1.00 96.88 771 LEU A N 1
ATOM 6101 C CA . LEU A 1 771 ? 23.513 -2.437 -21.004 1.00 96.88 771 LEU A CA 1
ATOM 6102 C C . LEU A 1 771 ? 23.524 -1.334 -19.953 1.00 96.88 771 LEU A C 1
ATOM 6104 O O . LEU A 1 771 ? 23.672 -0.153 -20.269 1.00 96.88 771 LEU A O 1
ATOM 6108 N N . VAL A 1 772 ? 23.362 -1.744 -18.699 1.00 94.75 772 VAL A N 1
ATOM 6109 C CA . VAL A 1 772 ? 23.292 -0.843 -17.551 1.00 94.75 772 VAL A CA 1
ATOM 6110 C C . VAL A 1 772 ? 24.524 -1.041 -16.685 1.00 94.75 772 VAL A C 1
ATOM 6112 O O . VAL A 1 772 ? 24.742 -2.104 -16.105 1.00 94.75 772 VAL A O 1
ATOM 6115 N N . LEU A 1 773 ? 25.357 -0.007 -16.641 1.00 96.88 773 LEU A N 1
ATOM 6116 C CA . LEU A 1 773 ? 26.677 0.008 -16.014 1.00 96.88 773 LEU A CA 1
ATOM 6117 C C . LEU A 1 773 ? 26.837 1.195 -15.059 1.00 96.88 773 LEU A C 1
ATOM 6119 O O . LEU A 1 773 ? 27.965 1.541 -14.695 1.00 96.88 773 LEU A O 1
ATOM 6123 N N . SER A 1 774 ? 25.742 1.831 -14.645 1.00 94.62 774 SER A N 1
ATOM 6124 C CA . SER A 1 774 ? 25.806 2.964 -13.728 1.00 94.62 774 SER A CA 1
ATOM 6125 C C . SER A 1 774 ? 26.415 2.601 -12.373 1.00 94.62 774 SER A C 1
ATOM 6127 O O . SER A 1 774 ? 26.376 1.447 -11.951 1.00 94.62 774 SER A O 1
ATOM 6129 N N . PHE A 1 775 ? 27.016 3.570 -11.680 1.00 94.25 775 PHE A N 1
ATOM 6130 C CA . PHE A 1 775 ? 27.715 3.328 -10.406 1.00 94.25 775 PHE A CA 1
ATOM 6131 C C . PHE A 1 775 ? 28.794 2.247 -10.517 1.00 94.25 775 PHE A C 1
ATOM 6133 O O . PHE A 1 775 ? 28.798 1.261 -9.780 1.00 94.25 775 PHE A O 1
ATOM 6140 N N . ASN A 1 776 ? 29.706 2.446 -11.462 1.00 96.56 776 ASN A N 1
ATOM 6141 C CA . ASN A 1 776 ? 30.939 1.680 -11.590 1.00 96.56 776 ASN A CA 1
ATOM 6142 C C . ASN A 1 776 ? 32.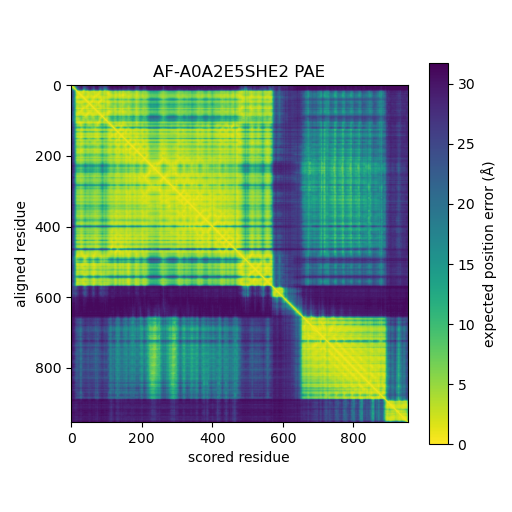140 2.642 -11.573 1.00 96.56 776 ASN A C 1
ATOM 6144 O O . ASN A 1 776 ? 32.030 3.807 -11.199 1.00 96.56 776 ASN A O 1
ATOM 6148 N N . GLN A 1 777 ? 33.323 2.146 -11.930 1.00 96.62 777 GLN A N 1
ATOM 6149 C CA . GLN A 1 777 ? 34.569 2.914 -11.987 1.00 96.62 777 GLN A CA 1
ATOM 6150 C C . GLN A 1 777 ? 35.159 2.883 -13.405 1.00 96.62 777 GLN A C 1
ATOM 6152 O O . GLN A 1 777 ? 36.381 2.904 -13.581 1.00 96.62 777 GLN A O 1
ATOM 6157 N N . LEU A 1 778 ? 34.303 2.768 -14.429 1.00 98.00 778 LEU A N 1
ATOM 6158 C CA . LEU A 1 778 ? 34.735 2.652 -15.818 1.00 98.00 778 LEU A CA 1
ATOM 6159 C C . LEU A 1 778 ? 35.448 3.930 -16.244 1.00 98.00 778 LEU A C 1
ATOM 6161 O O . LEU A 1 778 ? 34.925 5.028 -16.074 1.00 98.00 778 LEU A O 1
ATOM 6165 N N . THR A 1 779 ? 36.631 3.772 -16.830 1.00 95.31 779 THR A N 1
ATOM 6166 C CA . THR A 1 779 ? 37.438 4.898 -17.336 1.00 95.31 779 THR A CA 1
ATOM 6167 C C . THR A 1 779 ? 37.332 5.063 -18.851 1.00 95.31 779 THR A C 1
ATOM 6169 O O . THR A 1 779 ? 37.498 6.161 -19.374 1.00 95.31 779 THR A O 1
ATOM 6172 N N . HIS A 1 780 ? 37.040 3.971 -19.564 1.00 95.69 780 HIS A N 1
ATOM 6173 C CA . HIS A 1 780 ? 36.949 3.917 -21.022 1.00 95.69 780 HIS A CA 1
ATOM 6174 C C . HIS A 1 780 ? 35.940 2.839 -21.448 1.00 95.69 780 HIS A C 1
ATOM 6176 O O . HIS A 1 780 ? 35.688 1.887 -20.703 1.00 95.69 780 HIS A O 1
ATOM 6182 N N . LEU A 1 781 ? 35.426 2.950 -22.675 1.00 97.69 781 LEU A N 1
ATOM 6183 C CA . LEU A 1 781 ? 34.639 1.911 -23.348 1.00 97.69 781 LEU A CA 1
ATOM 6184 C C . LEU A 1 781 ? 35.472 1.217 -24.442 1.00 97.69 781 LEU A C 1
ATOM 6186 O O . LEU A 1 781 ? 36.392 1.833 -24.982 1.00 97.69 781 LEU A O 1
ATOM 6190 N N . PRO A 1 782 ? 35.143 -0.029 -24.828 1.00 96.88 782 PRO A N 1
ATOM 6191 C CA . PRO A 1 782 ? 35.724 -0.662 -26.008 1.00 96.88 782 PRO A CA 1
ATOM 6192 C C . PRO A 1 782 ? 35.498 0.173 -27.279 1.00 96.88 782 PRO A C 1
ATOM 6194 O O . PRO A 1 782 ? 34.385 0.623 -27.546 1.00 96.88 782 PRO A O 1
ATOM 6197 N N . GLU A 1 783 ? 36.529 0.314 -28.116 1.00 94.94 783 GLU A N 1
ATOM 6198 C CA . GLU A 1 783 ? 36.493 1.136 -29.344 1.00 94.94 783 GLU A CA 1
ATOM 6199 C C . GLU A 1 783 ? 35.362 0.757 -30.315 1.00 94.94 783 GLU A C 1
ATOM 6201 O O . GLU A 1 783 ? 34.855 1.612 -31.035 1.00 94.94 783 GLU A O 1
ATOM 6206 N N . ASN A 1 784 ? 34.940 -0.513 -30.330 1.00 95.69 784 ASN A N 1
ATOM 6207 C CA . ASN A 1 784 ? 33.875 -1.020 -31.204 1.00 95.69 784 ASN A CA 1
ATOM 6208 C C . ASN A 1 784 ? 32.543 -1.240 -30.466 1.00 95.69 784 ASN A C 1
ATOM 6210 O O . ASN A 1 784 ? 31.798 -2.153 -30.824 1.00 95.69 784 ASN A O 1
ATOM 6214 N N . ILE A 1 785 ? 32.240 -0.458 -29.422 1.00 96.69 785 ILE A N 1
ATOM 6215 C CA . ILE A 1 785 ? 30.972 -0.585 -28.687 1.00 96.69 785 ILE A CA 1
ATOM 6216 C C . ILE A 1 785 ? 29.748 -0.468 -29.612 1.00 96.69 785 ILE A C 1
ATOM 6218 O O . ILE A 1 785 ? 28.768 -1.175 -29.399 1.00 96.69 785 ILE A O 1
ATOM 6222 N N . GLY A 1 786 ? 29.861 0.303 -30.702 1.00 94.44 786 GLY A N 1
ATOM 6223 C CA . GLY A 1 786 ? 28.866 0.423 -31.776 1.00 94.44 786 GLY A CA 1
ATOM 6224 C C . GLY A 1 786 ? 28.430 -0.882 -32.453 1.00 94.44 786 GLY A C 1
ATOM 6225 O O . GLY A 1 786 ? 27.354 -0.932 -33.045 1.00 94.44 786 GLY A O 1
ATOM 6226 N N . ASN A 1 787 ? 29.203 -1.970 -32.323 1.00 94.94 787 ASN A N 1
ATOM 6227 C CA . ASN A 1 787 ? 28.838 -3.287 -32.863 1.00 94.94 787 ASN A CA 1
ATOM 6228 C C . ASN A 1 787 ? 27.565 -3.878 -32.229 1.00 94.94 787 ASN A C 1
ATOM 6230 O O . ASN A 1 787 ? 26.982 -4.810 -32.791 1.00 94.94 787 ASN A O 1
ATOM 6234 N N . LEU A 1 788 ? 27.131 -3.362 -31.075 1.00 94.75 788 LEU A N 1
ATOM 6235 C CA . LEU A 1 788 ? 25.893 -3.756 -30.402 1.00 94.75 788 LEU A CA 1
ATOM 6236 C C . LEU A 1 788 ? 24.685 -3.141 -31.128 1.00 94.75 788 LEU A C 1
ATOM 6238 O O . LEU A 1 788 ? 24.016 -2.239 -30.637 1.00 94.75 788 LEU A O 1
ATOM 6242 N N . SER A 1 789 ? 24.409 -3.622 -32.341 1.00 86.19 789 SER A N 1
ATOM 6243 C CA . SER A 1 789 ? 23.448 -3.009 -33.270 1.00 86.19 789 SER A CA 1
ATOM 6244 C C . SER A 1 789 ? 21.994 -2.991 -32.783 1.00 86.19 789 SER A C 1
ATOM 6246 O O . SER A 1 789 ? 21.181 -2.254 -33.341 1.00 86.19 789 SER A O 1
ATOM 6248 N N . ASN A 1 790 ? 21.667 -3.810 -31.778 1.00 89.88 790 ASN A N 1
ATOM 6249 C CA . ASN A 1 790 ? 20.337 -3.896 -31.174 1.00 89.88 790 ASN A CA 1
ATOM 6250 C C . ASN A 1 790 ? 20.192 -3.066 -29.886 1.00 89.88 790 ASN A C 1
ATOM 6252 O O . ASN A 1 790 ? 19.145 -3.136 -29.249 1.00 89.88 790 ASN A O 1
ATOM 6256 N N . MET A 1 791 ? 21.208 -2.279 -29.513 1.00 93.06 791 MET A N 1
ATOM 6257 C CA . MET A 1 791 ? 21.192 -1.464 -28.300 1.00 93.06 791 MET A CA 1
ATOM 6258 C C . MET A 1 791 ? 20.046 -0.445 -28.333 1.00 93.06 791 MET A C 1
ATOM 6260 O O . MET A 1 791 ? 19.977 0.375 -29.249 1.00 93.06 791 MET A O 1
ATOM 6264 N N . ILE A 1 792 ? 19.184 -0.487 -27.316 1.00 91.06 792 ILE A N 1
ATOM 6265 C CA . ILE A 1 792 ? 18.093 0.472 -27.082 1.00 91.06 792 ILE A CA 1
ATOM 6266 C C . ILE A 1 792 ? 18.387 1.337 -25.858 1.00 91.06 792 ILE A C 1
ATOM 6268 O O . ILE A 1 792 ? 18.085 2.531 -25.872 1.00 91.06 792 ILE A O 1
ATOM 6272 N N . TRP A 1 793 ? 19.015 0.766 -24.830 1.00 91.38 793 TRP A N 1
ATOM 6273 C CA . TRP A 1 793 ? 19.325 1.467 -23.592 1.00 91.38 793 TRP A CA 1
ATOM 6274 C C . TRP A 1 793 ? 20.779 1.254 -23.193 1.00 91.38 793 TRP A C 1
ATOM 6276 O O . TRP A 1 793 ? 21.185 0.143 -22.847 1.00 91.38 793 TRP A O 1
ATOM 6286 N N . LEU A 1 794 ? 21.541 2.347 -23.173 1.00 97.38 794 LEU A N 1
ATOM 6287 C CA . LEU A 1 794 ? 22.897 2.376 -22.645 1.00 97.38 794 LEU A CA 1
ATOM 6288 C C . LEU A 1 794 ? 22.984 3.355 -21.476 1.00 97.38 794 LEU A C 1
ATOM 6290 O O . LEU A 1 794 ? 22.884 4.570 -21.659 1.00 97.38 794 LEU A O 1
ATOM 6294 N N . ASP A 1 795 ? 23.208 2.808 -20.286 1.00 97.00 795 ASP A N 1
ATOM 6295 C CA . ASP A 1 795 ? 23.415 3.586 -19.072 1.00 97.00 795 ASP A CA 1
ATOM 6296 C C . ASP A 1 795 ? 24.852 3.442 -18.564 1.00 97.00 795 ASP A C 1
ATOM 6298 O O . ASP A 1 795 ? 25.305 2.360 -18.190 1.00 97.00 795 ASP A O 1
ATOM 6302 N N . LEU A 1 796 ? 25.556 4.570 -18.556 1.00 98.00 796 LEU A N 1
ATOM 6303 C CA . LEU A 1 796 ? 26.935 4.736 -18.116 1.00 98.00 796 LEU A CA 1
ATOM 6304 C C . LEU A 1 796 ? 27.053 5.784 -17.000 1.00 98.00 796 LEU A C 1
ATOM 6306 O O . LEU A 1 796 ? 28.158 6.255 -16.716 1.00 98.00 796 LEU A O 1
ATOM 6310 N N . GLY A 1 797 ? 25.942 6.185 -16.380 1.00 96.00 797 GLY A N 1
ATOM 6311 C CA . GLY A 1 797 ? 25.928 7.253 -15.385 1.00 96.00 797 GLY A CA 1
ATOM 6312 C C . GLY A 1 797 ? 26.799 6.948 -14.162 1.00 96.00 797 GLY A C 1
ATOM 6313 O O . GLY A 1 797 ? 26.956 5.791 -13.786 1.00 96.00 797 GLY A O 1
ATOM 6314 N N . TYR A 1 798 ? 27.355 7.963 -13.500 1.00 94.81 798 TYR A N 1
ATOM 6315 C CA . TYR A 1 798 ? 28.157 7.768 -12.277 1.00 94.81 798 TYR A CA 1
ATOM 6316 C C . TYR A 1 798 ? 29.337 6.799 -12.478 1.00 94.81 798 TYR A C 1
ATOM 6318 O O . TYR A 1 798 ? 29.474 5.796 -11.777 1.00 94.81 798 TYR A O 1
ATOM 6326 N N . ASN A 1 799 ? 30.173 7.101 -13.468 1.00 97.38 799 ASN A N 1
ATOM 6327 C CA . ASN A 1 799 ? 31.420 6.395 -13.760 1.00 97.38 799 ASN A CA 1
ATOM 6328 C C . ASN A 1 799 ? 32.590 7.401 -13.761 1.00 97.38 799 ASN A C 1
ATOM 6330 O O . ASN A 1 799 ? 32.537 8.445 -13.114 1.00 97.38 799 ASN A O 1
ATOM 6334 N N . SER A 1 800 ? 33.701 7.082 -14.422 1.00 94.69 800 SER A N 1
ATOM 6335 C CA . SER A 1 800 ? 34.862 7.968 -14.566 1.00 94.69 800 SER A CA 1
ATOM 6336 C C . SER A 1 800 ? 35.334 8.041 -16.020 1.00 94.69 800 SER A C 1
ATOM 6338 O O . SER A 1 800 ? 36.534 8.142 -16.272 1.00 94.69 800 SER A O 1
ATOM 6340 N N . LEU A 1 801 ? 34.401 7.952 -16.977 1.00 96.50 801 LEU A N 1
ATOM 6341 C CA . LEU A 1 801 ? 34.709 7.940 -18.406 1.00 96.50 801 LEU A CA 1
ATOM 6342 C C . LEU A 1 801 ? 35.339 9.265 -18.834 1.00 96.50 801 LEU A C 1
ATOM 6344 O O . LEU A 1 801 ? 34.768 10.323 -18.583 1.00 96.50 801 LEU A O 1
ATOM 6348 N N . GLU A 1 802 ? 36.485 9.198 -19.508 1.00 91.69 802 GLU A N 1
ATOM 6349 C CA . GLU A 1 802 ? 37.194 10.381 -20.023 1.00 91.69 802 GLU A CA 1
ATOM 6350 C C . GLU A 1 802 ? 36.786 10.731 -21.464 1.00 91.69 802 GLU A C 1
ATOM 6352 O O . GLU A 1 802 ? 36.896 11.876 -21.893 1.00 91.69 802 GLU A O 1
ATOM 6357 N N . SER A 1 803 ? 36.298 9.748 -22.227 1.00 92.81 803 SER A N 1
ATOM 6358 C CA . SER A 1 803 ? 35.840 9.931 -23.608 1.00 92.81 803 SER A CA 1
ATOM 6359 C C . SER A 1 803 ? 34.798 8.883 -24.009 1.00 92.81 803 SER A C 1
ATOM 6361 O O . SER A 1 803 ? 34.682 7.824 -23.384 1.00 92.81 803 SER A O 1
ATOM 6363 N N . ILE A 1 804 ? 34.051 9.176 -25.078 1.00 96.50 804 ILE A N 1
ATOM 6364 C CA . ILE A 1 804 ? 33.129 8.246 -25.744 1.00 96.50 804 ILE A CA 1
ATOM 6365 C C . ILE A 1 804 ? 33.690 7.922 -27.143 1.00 96.50 804 ILE A C 1
ATOM 6367 O O . ILE A 1 804 ? 34.028 8.853 -27.876 1.00 96.50 804 ILE A O 1
ATOM 6371 N N . PRO A 1 805 ? 33.797 6.640 -27.546 1.00 96.69 805 PRO A N 1
ATOM 6372 C CA . PRO A 1 805 ? 34.363 6.263 -28.841 1.00 96.69 805 PRO A CA 1
ATOM 6373 C C . PRO A 1 805 ? 33.456 6.660 -30.016 1.00 96.69 805 PRO A C 1
ATOM 6375 O O . PRO A 1 805 ? 32.231 6.656 -29.906 1.00 96.69 805 PRO A O 1
ATOM 6378 N N . GLU A 1 806 ? 34.053 6.906 -31.186 1.00 96.62 806 GLU A N 1
ATOM 6379 C CA . GLU A 1 806 ? 33.334 7.264 -32.426 1.00 96.62 806 GLU A CA 1
ATOM 6380 C C . GLU A 1 806 ? 32.316 6.200 -32.881 1.00 96.62 806 GLU A C 1
ATOM 6382 O O . GLU A 1 806 ? 31.351 6.508 -33.579 1.00 96.62 806 GLU A O 1
ATOM 6387 N N . SER A 1 807 ? 32.497 4.935 -32.486 1.00 97.25 807 SER A N 1
ATOM 6388 C CA . SER A 1 807 ? 31.541 3.874 -32.824 1.00 97.25 807 SER A CA 1
ATOM 6389 C C . SER A 1 807 ? 30.187 4.036 -32.129 1.00 97.25 807 SER A C 1
ATOM 6391 O O . SER A 1 807 ? 29.225 3.408 -32.557 1.00 97.25 807 SER A O 1
ATOM 6393 N N . ILE A 1 808 ? 30.058 4.909 -31.118 1.00 96.25 808 ILE A N 1
ATOM 6394 C CA . ILE A 1 808 ? 28.771 5.181 -30.462 1.00 96.25 808 ILE A CA 1
ATOM 6395 C C . ILE A 1 808 ? 27.691 5.577 -31.475 1.00 96.25 808 ILE A C 1
ATOM 6397 O O . ILE A 1 808 ? 26.543 5.173 -31.338 1.00 96.25 808 ILE A O 1
ATOM 6401 N N . GLY A 1 809 ? 28.070 6.296 -32.538 1.00 95.38 809 GLY A N 1
ATOM 6402 C CA . GLY A 1 809 ? 27.167 6.733 -33.601 1.00 95.38 809 GLY A CA 1
ATOM 6403 C C . GLY A 1 809 ? 26.636 5.616 -34.504 1.00 95.38 809 GLY A C 1
ATOM 6404 O O . GLY A 1 809 ? 25.905 5.908 -35.450 1.00 95.38 809 GLY A O 1
ATOM 6405 N N . GLU A 1 810 ? 27.021 4.359 -34.273 1.00 95.69 810 GLU A N 1
ATOM 6406 C CA . GLU A 1 810 ? 26.562 3.198 -35.041 1.00 95.69 810 GLU A CA 1
ATOM 6407 C C . GLU A 1 810 ? 25.304 2.537 -34.444 1.00 95.69 810 GLU A C 1
ATOM 6409 O O . GLU A 1 810 ? 24.705 1.682 -35.102 1.00 95.69 810 GLU A O 1
ATOM 6414 N N . PHE A 1 811 ? 24.846 2.946 -33.251 1.00 94.38 811 PHE A N 1
ATOM 6415 C CA . PHE A 1 811 ? 23.614 2.412 -32.662 1.00 94.38 811 PHE A CA 1
ATOM 6416 C C . PHE A 1 811 ? 22.365 2.873 -33.413 1.00 94.38 811 PHE A C 1
ATOM 6418 O O . PHE A 1 811 ? 21.899 4.001 -33.275 1.00 94.38 811 PHE A O 1
ATOM 6425 N N . SER A 1 812 ? 21.775 1.968 -34.190 1.00 86.00 812 SER A N 1
ATOM 6426 C CA . SER A 1 812 ? 20.602 2.283 -35.009 1.00 86.00 812 SER A CA 1
ATOM 6427 C C . SER A 1 812 ? 19.266 2.276 -34.263 1.00 86.00 812 SER A C 1
ATOM 6429 O O . SER A 1 812 ? 18.283 2.734 -34.838 1.00 86.00 812 SER A O 1
ATOM 6431 N N . LEU A 1 813 ? 19.207 1.716 -33.049 1.00 87.44 813 LEU A N 1
ATOM 6432 C CA . LEU A 1 813 ? 17.967 1.521 -32.279 1.00 87.44 813 LEU A CA 1
ATOM 6433 C C . LEU A 1 813 ? 17.985 2.201 -30.896 1.00 87.44 813 LEU A C 1
ATOM 6435 O O . LEU A 1 813 ? 17.077 1.966 -30.103 1.00 87.44 813 LEU A O 1
ATOM 6439 N N . ILE A 1 814 ? 19.004 3.015 -30.593 1.00 92.12 814 ILE A N 1
ATOM 6440 C CA . ILE A 1 814 ? 19.165 3.616 -29.265 1.00 92.12 814 ILE A CA 1
ATOM 6441 C C . ILE A 1 814 ? 18.039 4.614 -28.975 1.00 92.12 814 ILE A C 1
ATOM 6443 O O . ILE A 1 814 ? 17.813 5.545 -29.744 1.00 92.12 814 ILE A O 1
ATOM 6447 N N . ASN A 1 815 ? 17.373 4.433 -27.837 1.00 89.25 815 ASN A N 1
ATOM 6448 C CA . ASN A 1 815 ? 16.350 5.340 -27.318 1.00 89.25 815 ASN A CA 1
ATOM 6449 C C . ASN A 1 815 ? 16.798 6.035 -26.029 1.00 89.25 815 ASN A C 1
ATOM 6451 O O . ASN A 1 815 ? 16.334 7.137 -25.760 1.00 89.25 815 ASN A O 1
ATOM 6455 N N . TYR A 1 816 ? 17.687 5.416 -25.247 1.00 92.75 816 TYR A N 1
ATOM 6456 C CA . TYR A 1 816 ? 18.206 5.979 -24.002 1.00 92.75 816 TYR A CA 1
ATOM 6457 C C . TYR A 1 816 ? 19.730 5.945 -23.994 1.00 92.75 816 TYR A C 1
ATOM 6459 O O . TYR A 1 816 ? 20.335 4.877 -24.118 1.00 92.75 816 TYR A O 1
ATOM 6467 N N . LEU A 1 817 ? 20.347 7.117 -23.837 1.00 97.31 817 LEU A N 1
ATOM 6468 C CA . LEU A 1 817 ? 21.791 7.266 -23.670 1.00 97.31 817 LEU A CA 1
ATOM 6469 C C . LEU A 1 817 ? 22.096 8.146 -22.459 1.00 97.31 817 LEU A C 1
ATOM 6471 O O . LEU A 1 817 ? 21.956 9.373 -22.513 1.00 97.31 817 LEU A O 1
ATOM 6475 N N . TRP A 1 818 ? 22.545 7.518 -21.376 1.00 97.50 818 TRP A N 1
ATOM 6476 C CA . TRP A 1 818 ? 22.893 8.200 -20.131 1.00 97.50 818 TRP A CA 1
ATOM 6477 C C . TRP A 1 818 ? 24.391 8.161 -19.894 1.00 97.50 818 TRP A C 1
ATOM 6479 O O . TRP A 1 818 ? 24.995 7.099 -19.776 1.00 97.50 818 TRP A O 1
ATOM 6489 N N . ILE A 1 819 ? 24.986 9.348 -19.829 1.00 97.62 819 ILE A N 1
ATOM 6490 C CA . ILE A 1 819 ? 26.429 9.553 -19.662 1.00 97.62 819 ILE A CA 1
ATOM 6491 C C . ILE A 1 819 ? 26.740 10.579 -18.563 1.00 97.62 819 ILE A C 1
ATOM 6493 O O . ILE A 1 819 ? 27.873 11.038 -18.442 1.00 97.62 819 ILE A O 1
ATOM 6497 N N . PHE A 1 820 ? 25.747 10.968 -17.763 1.00 96.19 820 PHE A N 1
ATOM 6498 C CA . PHE A 1 820 ? 25.895 11.938 -16.675 1.00 96.19 820 PHE A CA 1
ATOM 6499 C C . PHE A 1 820 ? 26.868 11.472 -15.580 1.00 96.19 820 PHE A C 1
ATOM 6501 O O . PHE A 1 820 ? 27.090 10.278 -15.393 1.00 96.19 820 PHE A O 1
ATOM 6508 N N . ASN A 1 821 ? 27.427 12.421 -14.833 1.00 93.38 821 ASN A N 1
ATOM 6509 C CA . ASN A 1 821 ? 28.386 12.205 -13.748 1.00 93.38 821 ASN A CA 1
ATOM 6510 C C . ASN A 1 821 ? 29.551 11.303 -14.182 1.00 93.38 821 ASN A C 1
ATOM 6512 O O . ASN A 1 821 ? 29.754 10.209 -13.655 1.00 93.38 821 ASN A O 1
ATOM 6516 N N . ASN A 1 822 ? 30.276 11.771 -15.193 1.00 95.50 822 ASN A N 1
ATOM 6517 C CA . ASN A 1 822 ? 31.510 11.189 -15.713 1.00 95.50 822 ASN A CA 1
ATOM 6518 C C . ASN A 1 822 ? 32.570 12.300 -15.844 1.00 95.50 822 ASN A C 1
ATOM 6520 O O . ASN A 1 822 ? 32.353 13.432 -15.418 1.00 95.50 822 ASN A O 1
ATOM 6524 N N . ASN A 1 823 ? 33.718 11.989 -16.451 1.00 90.56 823 ASN A N 1
ATOM 6525 C CA . ASN A 1 823 ? 34.812 12.935 -16.669 1.00 90.56 823 ASN A CA 1
ATOM 6526 C C . ASN A 1 823 ? 34.911 13.375 -18.145 1.00 90.56 823 ASN A C 1
ATOM 6528 O O . ASN A 1 823 ? 36.010 13.617 -18.645 1.00 90.56 823 ASN A O 1
ATOM 6532 N N . LEU A 1 824 ? 33.786 13.450 -18.865 1.00 93.06 824 LEU A N 1
ATOM 6533 C CA . LEU A 1 824 ? 33.783 13.761 -20.297 1.00 93.06 824 LEU A CA 1
ATOM 6534 C C . LEU A 1 824 ? 34.034 15.253 -20.530 1.00 93.06 824 LEU A C 1
ATOM 6536 O O . LEU A 1 824 ? 33.292 16.090 -20.019 1.00 93.06 824 LEU A O 1
ATOM 6540 N N . SER A 1 825 ? 35.041 15.586 -21.337 1.00 87.69 825 SER A N 1
ATOM 6541 C CA . SER A 1 825 ? 35.335 16.965 -21.763 1.00 87.69 825 SER A CA 1
ATOM 6542 C C . SER A 1 825 ? 34.860 17.284 -23.186 1.00 87.69 825 SER A C 1
ATOM 6544 O O . SER A 1 825 ? 34.646 18.447 -23.527 1.00 87.69 825 SER A O 1
ATOM 6546 N N . GLU A 1 826 ? 34.644 16.256 -24.007 1.00 89.50 826 GLU A N 1
ATOM 6547 C CA . GLU A 1 826 ? 34.141 16.356 -25.376 1.00 89.50 826 GLU A CA 1
ATOM 6548 C C . GLU A 1 826 ? 33.227 15.171 -25.725 1.00 89.50 826 GLU A C 1
ATOM 6550 O O . GLU A 1 826 ? 33.226 14.139 -25.051 1.00 89.50 826 GLU A O 1
ATOM 6555 N N . LEU A 1 827 ? 32.445 15.319 -26.799 1.00 94.94 827 LEU A N 1
ATOM 6556 C CA . LEU A 1 827 ? 31.634 14.250 -27.386 1.00 94.94 827 LEU A CA 1
ATOM 6557 C C . LEU A 1 827 ? 31.992 14.092 -28.871 1.00 94.94 827 LEU A C 1
ATOM 6559 O O . LEU A 1 827 ? 32.179 15.105 -29.551 1.00 94.94 827 LEU A O 1
ATOM 6563 N N . PRO A 1 828 ? 32.048 12.860 -29.406 1.00 95.38 828 PRO A N 1
ATOM 6564 C CA . PRO A 1 828 ? 32.360 12.646 -30.813 1.00 95.38 828 PRO A CA 1
ATOM 6565 C C . PRO A 1 828 ? 31.234 13.171 -31.716 1.00 95.38 828 PRO A C 1
ATOM 6567 O O . PRO A 1 828 ? 30.053 13.031 -31.404 1.00 95.38 828 PRO A O 1
ATOM 6570 N N . GLU A 1 829 ? 31.576 13.718 -32.884 1.00 94.62 829 GLU A N 1
ATOM 6571 C CA . GLU A 1 829 ? 30.586 14.219 -33.860 1.00 94.62 829 GLU A CA 1
ATOM 6572 C C . GLU A 1 829 ? 29.637 13.114 -34.356 1.00 94.62 829 GLU A C 1
ATOM 6574 O O . GLU A 1 829 ? 28.474 13.371 -34.677 1.00 94.62 829 GLU A O 1
ATOM 6579 N N . SER A 1 830 ? 30.107 11.863 -34.385 1.00 96.62 830 SER A N 1
ATOM 6580 C CA . SER A 1 830 ? 29.290 10.695 -34.728 1.00 96.62 830 SER A CA 1
ATOM 6581 C C . SER A 1 830 ? 28.102 10.475 -33.794 1.00 96.62 830 SER A C 1
ATOM 6583 O O . SER A 1 830 ? 27.140 9.842 -34.224 1.00 96.62 830 SER A O 1
ATOM 6585 N N . ILE A 1 831 ? 28.096 11.032 -32.576 1.00 96.06 831 ILE A N 1
ATOM 6586 C CA . ILE A 1 831 ? 26.955 10.929 -31.655 1.00 96.06 831 ILE A CA 1
ATOM 6587 C C . ILE A 1 831 ? 25.672 11.517 -32.269 1.00 96.06 831 ILE A C 1
ATOM 6589 O O . ILE A 1 831 ? 24.573 11.051 -31.987 1.00 96.06 831 ILE A O 1
ATOM 6593 N N . CYS A 1 832 ? 25.796 12.479 -33.192 1.00 95.38 832 CYS A N 1
ATOM 6594 C CA . CYS A 1 832 ? 24.658 13.043 -33.918 1.00 95.38 832 CYS A CA 1
ATOM 6595 C C . CYS A 1 832 ? 24.105 12.136 -35.031 1.00 95.38 832 CYS A C 1
ATOM 6597 O O . CYS A 1 832 ? 23.139 12.518 -35.692 1.00 95.38 832 CYS A O 1
ATOM 6599 N N . ASN A 1 833 ? 24.693 10.958 -35.263 1.00 95.44 833 ASN A N 1
ATOM 6600 C CA . ASN A 1 833 ? 24.111 9.939 -36.141 1.00 95.44 833 ASN A CA 1
ATOM 6601 C C . ASN A 1 833 ? 22.989 9.145 -35.454 1.00 95.44 833 ASN A C 1
ATOM 6603 O O . ASN A 1 833 ? 22.252 8.440 -36.143 1.00 95.44 833 ASN A O 1
ATOM 6607 N N . LEU A 1 834 ? 22.869 9.254 -34.127 1.00 94.81 834 LEU A N 1
ATOM 6608 C CA . LEU A 1 834 ? 21.844 8.582 -33.338 1.00 94.81 834 LEU A CA 1
ATOM 6609 C C . LEU A 1 834 ? 20.471 9.228 -33.555 1.00 94.81 834 LEU A C 1
ATOM 6611 O O . LEU A 1 834 ? 20.342 10.455 -33.538 1.00 94.81 834 LEU A O 1
ATOM 6615 N N . ASP A 1 835 ? 19.436 8.401 -33.705 1.00 89.62 835 ASP A N 1
ATOM 6616 C CA . ASP A 1 835 ? 18.037 8.846 -33.786 1.00 89.62 835 ASP A CA 1
ATOM 6617 C C . ASP A 1 835 ? 17.434 9.000 -32.380 1.00 89.62 835 ASP A C 1
ATOM 6619 O O . ASP A 1 835 ? 16.483 8.323 -32.005 1.00 89.62 835 ASP A O 1
ATOM 6623 N N . LEU A 1 836 ? 18.052 9.866 -31.571 1.00 90.81 836 LEU A N 1
ATOM 6624 C CA . LEU A 1 836 ? 17.715 10.070 -30.163 1.00 90.81 836 LEU A CA 1
ATOM 6625 C C . LEU A 1 836 ? 16.882 11.344 -29.968 1.00 90.81 836 LEU A C 1
ATOM 6627 O O . LEU A 1 836 ? 17.152 12.385 -30.576 1.00 90.81 836 LEU A O 1
ATOM 6631 N N . ASN A 1 837 ? 15.900 11.310 -29.064 1.00 90.81 837 ASN A N 1
ATOM 6632 C CA . ASN A 1 837 ? 15.188 12.520 -28.662 1.00 90.81 837 ASN A CA 1
ATOM 6633 C C . ASN A 1 837 ? 15.991 13.310 -27.617 1.00 90.81 837 ASN A C 1
ATOM 6635 O O . ASN A 1 837 ? 15.765 13.200 -26.418 1.00 90.81 837 ASN A O 1
ATOM 6639 N N . TRP A 1 838 ? 16.897 14.165 -28.085 1.00 94.06 838 TRP A N 1
ATOM 6640 C CA . TRP A 1 838 ? 17.821 14.935 -27.243 1.00 94.06 838 TRP A CA 1
ATOM 6641 C C . TRP A 1 838 ? 17.169 15.838 -26.183 1.00 94.06 838 TRP A C 1
ATOM 6643 O O . TRP A 1 838 ? 17.863 16.258 -25.265 1.00 94.06 838 TRP A O 1
ATOM 6653 N N . ASN A 1 839 ? 15.882 16.176 -26.307 1.00 91.50 839 ASN A N 1
ATOM 6654 C CA . ASN A 1 839 ? 15.190 17.105 -25.399 1.00 91.50 839 ASN A CA 1
ATOM 6655 C C . ASN A 1 839 ? 14.007 16.473 -24.658 1.00 91.50 839 ASN A C 1
ATOM 6657 O O . ASN A 1 839 ? 13.493 17.060 -23.716 1.00 91.50 839 ASN A O 1
ATOM 6661 N N . GLY A 1 840 ? 13.521 15.319 -25.114 1.00 84.38 840 GLY A N 1
ATOM 6662 C CA . GLY A 1 840 ? 12.309 14.722 -24.571 1.00 84.38 840 GLY A CA 1
ATOM 6663 C C . GLY A 1 840 ? 12.541 13.971 -23.270 1.00 84.38 840 GLY A C 1
ATOM 6664 O O . GLY A 1 840 ? 13.644 13.491 -22.996 1.00 84.38 840 GLY A O 1
ATOM 6665 N N . LEU A 1 841 ? 11.447 13.823 -22.532 1.00 80.69 841 LEU A N 1
ATOM 6666 C CA . LEU A 1 841 ? 11.292 12.857 -21.456 1.00 80.69 841 LEU A CA 1
ATOM 6667 C C . LEU A 1 841 ? 10.282 11.790 -21.897 1.00 80.69 841 LEU A C 1
ATOM 6669 O O . LEU A 1 841 ? 9.444 12.046 -22.772 1.00 80.69 841 LEU A O 1
ATOM 6673 N N . ASP A 1 842 ? 10.374 10.605 -21.314 1.00 72.25 842 ASP A N 1
ATOM 6674 C CA . ASP A 1 842 ? 9.364 9.562 -21.442 1.00 72.25 842 ASP A CA 1
ATOM 6675 C C . ASP A 1 842 ? 8.197 9.765 -20.458 1.00 72.25 842 ASP A C 1
ATOM 6677 O O . ASP A 1 842 ? 8.132 10.752 -19.721 1.00 72.25 842 ASP A O 1
ATOM 6681 N N . TYR A 1 843 ? 7.242 8.833 -20.465 1.00 58.91 843 TYR A N 1
ATOM 6682 C CA . TYR A 1 843 ? 6.048 8.885 -19.614 1.00 58.91 843 TYR A CA 1
ATOM 6683 C C . TYR A 1 843 ? 6.349 8.755 -18.112 1.00 58.91 843 TYR A C 1
ATOM 6685 O O . TYR A 1 843 ? 5.515 9.137 -17.296 1.00 58.91 843 TYR A O 1
ATOM 6693 N N . ASN A 1 844 ? 7.536 8.262 -17.750 1.00 58.19 844 ASN A N 1
ATOM 6694 C CA . ASN A 1 844 ? 8.019 8.175 -16.373 1.00 58.19 844 ASN A CA 1
ATOM 6695 C C . ASN A 1 844 ? 8.882 9.389 -15.993 1.00 58.19 844 ASN A C 1
ATOM 6697 O O . ASN A 1 844 ? 9.565 9.365 -14.972 1.00 58.19 844 ASN A O 1
ATOM 6701 N N . PHE A 1 845 ? 8.859 10.452 -16.807 1.00 68.56 845 PHE A N 1
ATOM 6702 C CA . PHE A 1 845 ? 9.682 11.653 -16.648 1.00 68.56 845 PHE A CA 1
ATOM 6703 C C . PHE A 1 845 ? 11.195 11.379 -16.688 1.00 68.56 845 PHE A C 1
ATOM 6705 O O . PHE A 1 845 ? 11.989 12.205 -16.229 1.00 68.56 845 PHE A O 1
ATOM 6712 N N . LEU A 1 846 ? 11.613 10.251 -17.269 1.00 79.62 846 LEU A N 1
ATOM 6713 C CA . LEU A 1 846 ? 13.019 9.940 -17.488 1.00 79.62 846 LEU A CA 1
ATOM 6714 C C . LEU A 1 846 ? 13.486 10.529 -18.825 1.00 79.62 846 LEU A C 1
ATOM 6716 O O . LEU A 1 846 ? 12.743 10.519 -19.807 1.00 79.62 846 LEU A O 1
ATOM 6720 N N . PRO A 1 847 ? 14.716 11.050 -18.911 1.00 86.94 847 PRO A N 1
ATOM 6721 C CA . PRO A 1 847 ? 15.212 11.665 -20.127 1.00 86.94 847 PRO A CA 1
ATOM 6722 C C . PRO A 1 847 ? 15.709 10.608 -21.115 1.00 86.94 847 PRO A C 1
ATOM 6724 O O . PRO A 1 847 ? 16.410 9.676 -20.734 1.00 86.94 847 PRO A O 1
ATOM 6727 N N . TYR A 1 848 ? 15.453 10.787 -22.411 1.00 90.44 848 TYR A N 1
ATOM 6728 C CA . TYR A 1 848 ? 16.066 9.930 -23.442 1.00 90.44 848 TYR A CA 1
ATOM 6729 C C . TYR A 1 848 ? 17.586 10.170 -23.569 1.00 90.44 848 TYR A C 1
ATOM 6731 O O . TYR A 1 848 ? 18.348 9.291 -23.965 1.00 90.44 848 TYR A O 1
ATOM 6739 N N . PHE A 1 849 ? 18.058 11.361 -23.199 1.00 96.12 849 PHE A N 1
ATOM 6740 C CA . PHE A 1 849 ? 19.475 11.726 -23.160 1.00 96.12 849 PHE A CA 1
ATOM 6741 C C . PHE A 1 849 ? 19.778 12.491 -21.876 1.00 96.12 849 PHE A C 1
ATOM 6743 O O . PHE A 1 849 ? 19.021 13.392 -21.540 1.00 96.12 849 PHE A O 1
ATOM 6750 N N . GLY A 1 850 ? 20.889 12.203 -21.200 1.00 94.44 850 GLY A N 1
ATOM 6751 C CA . GLY A 1 850 ? 21.324 12.976 -20.032 1.00 94.44 850 GLY A CA 1
ATOM 6752 C C . GLY A 1 850 ? 22.839 12.954 -19.858 1.00 94.44 850 GLY A C 1
ATOM 6753 O O . GLY A 1 850 ? 23.465 11.894 -19.938 1.00 94.44 850 GLY A O 1
ATOM 6754 N N . SER A 1 851 ? 23.430 14.125 -19.613 1.00 96.19 851 SER A N 1
ATOM 6755 C CA . SER A 1 851 ? 24.886 14.304 -19.510 1.00 96.19 851 SER A CA 1
ATOM 6756 C C . SER A 1 851 ? 25.339 15.225 -18.374 1.00 96.19 851 SER A C 1
ATOM 6758 O O . SER A 1 851 ? 26.508 15.608 -18.353 1.00 96.19 851 SER A O 1
ATOM 6760 N N . GLY A 1 852 ? 24.456 15.597 -17.443 1.00 93.56 852 GLY A N 1
ATOM 6761 C CA . GLY A 1 852 ? 24.776 16.494 -16.326 1.00 93.56 852 GLY A CA 1
ATOM 6762 C C . GLY A 1 852 ? 25.965 16.015 -15.487 1.00 93.56 852 GLY A C 1
ATOM 6763 O O . GLY A 1 852 ? 26.210 14.816 -15.411 1.00 93.56 852 GLY A O 1
ATOM 6764 N N . GLY A 1 853 ? 26.727 16.924 -14.879 1.00 86.44 853 GLY A N 1
ATOM 6765 C CA . GLY A 1 853 ? 27.880 16.558 -14.040 1.00 86.44 853 GLY A CA 1
ATOM 6766 C C . GLY A 1 853 ? 29.106 16.022 -14.793 1.00 86.44 853 GLY A C 1
ATOM 6767 O O . GLY A 1 853 ? 29.854 15.231 -14.232 1.00 86.44 853 GLY A O 1
ATOM 6768 N N . ASN A 1 854 ? 29.293 16.405 -16.059 1.00 92.19 854 ASN A N 1
ATOM 6769 C CA . ASN A 1 854 ? 30.537 16.200 -16.818 1.00 92.19 854 ASN A CA 1
ATOM 6770 C C . ASN A 1 854 ? 31.321 17.524 -16.945 1.00 92.19 854 ASN A C 1
ATOM 6772 O O . ASN A 1 854 ? 30.969 18.506 -16.305 1.00 92.19 854 ASN A O 1
ATOM 6776 N N . MET A 1 855 ? 32.358 17.576 -17.787 1.00 90.00 855 MET A N 1
ATOM 6777 C CA . MET A 1 855 ? 33.144 18.778 -18.114 1.00 90.00 855 MET A CA 1
ATOM 6778 C C . MET A 1 855 ? 32.895 19.253 -19.562 1.00 90.00 855 MET A C 1
ATOM 6780 O O . MET A 1 855 ? 33.810 19.712 -20.249 1.00 90.00 855 MET A O 1
ATOM 6784 N N . LEU A 1 856 ? 31.659 19.129 -20.063 1.00 88.19 856 LEU A N 1
ATOM 6785 C CA . LEU A 1 856 ? 31.277 19.427 -21.454 1.00 88.19 856 LEU A CA 1
ATOM 6786 C C . LEU A 1 856 ? 31.130 20.940 -21.721 1.00 88.19 856 LEU A C 1
ATOM 6788 O O . LEU A 1 856 ? 30.055 21.432 -22.063 1.00 88.19 856 LEU A O 1
ATOM 6792 N N . CYS A 1 857 ? 32.221 21.687 -21.552 1.00 79.00 857 CYS A N 1
ATOM 6793 C CA . CYS A 1 857 ? 32.247 23.156 -21.597 1.00 79.00 857 CYS A CA 1
ATOM 6794 C C . CYS A 1 857 ? 32.750 23.727 -22.943 1.00 79.00 857 CYS A C 1
ATOM 6796 O O . CYS A 1 857 ? 32.714 24.942 -23.148 1.00 79.00 857 CYS A O 1
ATOM 6798 N N . GLY A 1 858 ? 33.255 22.865 -23.835 1.00 72.94 858 GLY A N 1
ATOM 6799 C CA . GLY A 1 858 ? 33.806 23.225 -25.147 1.00 72.94 858 GLY A CA 1
ATOM 6800 C C . GLY A 1 858 ? 32.774 23.277 -26.283 1.00 72.94 858 GLY A C 1
ATOM 6801 O O . GLY A 1 858 ? 31.566 23.344 -26.059 1.00 72.94 858 GLY A O 1
ATOM 6802 N N . GLU A 1 859 ? 33.248 23.245 -27.535 1.00 81.00 859 GLU A N 1
ATOM 6803 C CA . GLU A 1 859 ? 32.359 23.084 -28.693 1.00 81.00 859 GLU A CA 1
ATOM 6804 C C . GLU A 1 859 ? 31.726 21.684 -28.675 1.00 81.00 859 GLU A C 1
ATOM 6806 O O . GLU A 1 859 ? 32.420 20.675 -28.764 1.00 81.00 859 GLU A O 1
ATOM 6811 N N . LEU A 1 860 ? 30.396 21.629 -28.565 1.00 91.06 860 LEU A N 1
ATOM 6812 C CA . LEU A 1 860 ? 29.636 20.380 -28.565 1.00 91.06 860 LEU A CA 1
ATOM 6813 C C . LEU A 1 860 ? 29.032 20.084 -29.944 1.00 91.06 860 LEU A C 1
ATOM 6815 O O . LEU A 1 860 ? 28.658 21.022 -30.663 1.00 91.06 860 LEU A O 1
ATOM 6819 N N . PRO A 1 861 ? 28.839 18.796 -30.294 1.00 93.88 861 PRO A N 1
ATOM 6820 C CA . PRO A 1 861 ? 28.119 18.408 -31.498 1.00 93.88 861 PRO A CA 1
ATOM 6821 C C . PRO A 1 861 ? 26.743 19.077 -31.581 1.00 93.88 861 PRO A C 1
ATOM 6823 O O . PRO A 1 861 ? 26.021 19.220 -30.591 1.00 93.88 861 PRO A O 1
ATOM 6826 N N . SER A 1 862 ? 26.352 19.484 -32.791 1.00 92.19 862 SER A N 1
ATOM 6827 C CA . SER A 1 862 ? 25.192 20.370 -32.997 1.00 92.19 862 SER A CA 1
ATOM 6828 C C . SER A 1 862 ? 23.849 19.831 -32.481 1.00 92.19 862 SER A C 1
ATOM 6830 O O . SER A 1 862 ? 22.968 20.627 -32.150 1.00 92.19 862 SER A O 1
ATOM 6832 N N . CYS A 1 863 ? 23.691 18.507 -32.402 1.00 92.25 863 CYS A N 1
ATOM 6833 C CA . CYS A 1 863 ? 22.503 17.851 -31.857 1.00 92.25 863 CYS A CA 1
ATOM 6834 C C . CYS A 1 863 ? 22.383 17.996 -30.329 1.00 92.25 863 CYS A C 1
ATOM 6836 O O . CYS A 1 863 ? 21.269 18.067 -29.818 1.00 92.25 863 CYS A O 1
ATOM 6838 N N . VAL A 1 864 ? 23.512 18.103 -29.618 1.00 92.81 864 VAL A N 1
ATOM 6839 C CA . VAL A 1 864 ? 23.580 18.187 -28.149 1.00 92.81 864 VAL A CA 1
ATOM 6840 C C . VAL A 1 864 ? 23.756 19.629 -27.665 1.00 92.81 864 VAL A C 1
ATOM 6842 O O . VAL A 1 864 ? 23.257 19.983 -26.604 1.00 92.81 864 VAL A O 1
ATOM 6845 N N . ALA A 1 865 ? 24.399 20.496 -28.456 1.00 87.94 865 ALA A N 1
ATOM 6846 C CA . ALA A 1 865 ? 24.772 21.858 -28.051 1.00 87.94 865 ALA A CA 1
ATOM 6847 C C . ALA A 1 865 ? 23.613 22.747 -27.549 1.00 87.94 865 ALA A C 1
ATOM 6849 O O . ALA A 1 865 ? 23.852 23.711 -26.829 1.00 87.94 865 ALA A O 1
ATOM 6850 N N . ASN A 1 866 ? 22.368 22.453 -27.943 1.00 85.62 866 ASN A N 1
ATOM 6851 C CA . ASN A 1 866 ? 21.167 23.159 -27.472 1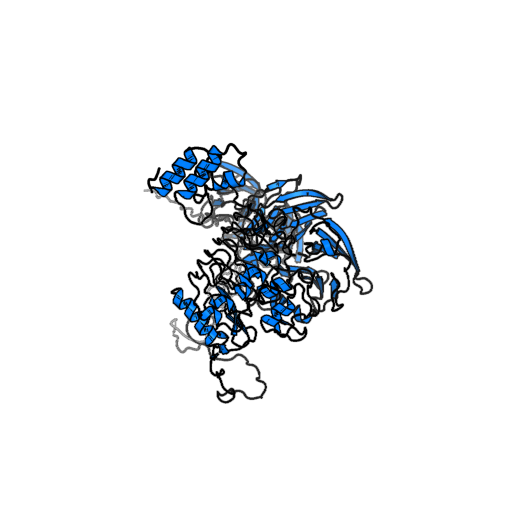.00 85.62 866 ASN A CA 1
ATOM 6852 C C . ASN A 1 866 ? 20.161 22.222 -26.786 1.00 85.62 866 ASN A C 1
ATOM 6854 O O . ASN A 1 866 ? 18.976 22.543 -26.736 1.00 85.62 866 ASN A O 1
ATOM 6858 N N . SER A 1 867 ? 20.606 21.047 -26.339 1.00 90.94 867 SER A N 1
ATOM 6859 C CA . SER A 1 867 ? 19.747 20.100 -25.636 1.00 90.94 867 SER A CA 1
ATOM 6860 C C . SER A 1 867 ? 19.321 20.676 -24.282 1.00 90.94 867 SER A C 1
ATOM 6862 O O . SER A 1 867 ? 20.165 21.118 -23.503 1.00 90.94 867 SER A O 1
ATOM 6864 N N . GLU A 1 868 ? 18.024 20.625 -23.973 1.00 89.25 868 GLU A N 1
ATOM 6865 C CA . GLU A 1 868 ? 17.496 20.937 -22.636 1.00 89.25 868 GLU A CA 1
ATOM 6866 C C . GLU A 1 868 ? 18.020 19.956 -21.575 1.00 89.25 868 GLU A C 1
ATOM 6868 O O . GLU A 1 868 ? 18.081 20.299 -20.396 1.00 89.25 868 GLU A O 1
ATOM 6873 N N . ASN A 1 869 ? 18.494 18.780 -22.000 1.00 92.19 869 ASN A N 1
ATOM 6874 C CA . ASN A 1 869 ? 18.985 17.727 -21.125 1.00 92.19 869 ASN A CA 1
ATOM 6875 C C . ASN A 1 869 ? 20.512 17.691 -20.938 1.00 92.19 869 ASN A C 1
ATOM 6877 O O . ASN A 1 869 ? 21.046 16.749 -20.346 1.00 92.19 869 ASN A O 1
ATOM 6881 N N . ILE A 1 870 ? 21.242 18.722 -21.383 1.00 93.00 870 ILE A N 1
ATOM 6882 C CA . ILE A 1 870 ? 22.704 18.785 -21.204 1.00 93.00 870 ILE A CA 1
ATOM 6883 C C . ILE A 1 870 ? 23.120 18.733 -19.725 1.00 93.00 870 ILE A C 1
ATOM 6885 O O . ILE A 1 870 ? 24.105 18.084 -19.381 1.00 93.00 870 ILE A O 1
ATOM 6889 N N . ASN A 1 871 ? 22.344 19.372 -18.846 1.00 89.12 871 ASN A N 1
ATOM 6890 C CA . ASN A 1 871 ? 22.560 19.402 -17.395 1.00 89.12 871 ASN A CA 1
ATOM 6891 C C . ASN A 1 871 ? 21.656 18.408 -16.656 1.00 89.12 871 ASN A C 1
ATOM 6893 O O . ASN A 1 871 ? 21.513 18.480 -15.438 1.00 89.12 871 ASN A O 1
ATOM 6897 N N . THR A 1 872 ? 21.005 17.501 -17.380 1.00 90.50 872 THR A N 1
ATOM 6898 C CA . THR A 1 872 ? 20.103 16.522 -16.784 1.00 90.50 872 THR A CA 1
ATOM 6899 C C . THR A 1 872 ? 20.888 15.317 -16.279 1.00 90.50 872 THR A C 1
ATOM 6901 O O . THR A 1 872 ? 21.738 14.768 -16.983 1.00 90.50 872 THR A O 1
ATOM 6904 N N . SER A 1 873 ? 20.569 14.896 -15.060 1.00 89.88 873 SER A N 1
ATOM 6905 C CA . SER A 1 873 ? 21.034 13.671 -14.418 1.00 89.88 873 SER A CA 1
ATOM 6906 C C . SER A 1 873 ? 19.846 12.969 -13.757 1.00 89.88 873 SER A C 1
ATOM 6908 O O . SER A 1 873 ? 18.750 13.521 -13.669 1.00 89.88 873 SER A O 1
ATOM 6910 N N . ILE A 1 874 ? 20.064 11.753 -13.273 1.00 81.62 874 ILE A N 1
ATOM 6911 C CA . ILE A 1 874 ? 19.123 11.040 -12.408 1.00 81.62 874 ILE A CA 1
ATOM 6912 C C . ILE A 1 874 ? 19.650 11.059 -10.973 1.00 81.62 874 ILE A C 1
ATOM 6914 O O . ILE A 1 874 ? 20.864 11.056 -10.775 1.00 81.62 874 ILE A O 1
ATOM 6918 N N . ASP A 1 875 ? 18.755 11.125 -9.985 1.00 76.31 875 ASP A N 1
ATOM 6919 C CA . ASP A 1 875 ? 19.123 11.080 -8.568 1.00 76.31 875 ASP A CA 1
ATOM 6920 C C . ASP A 1 875 ? 19.954 9.828 -8.219 1.00 76.31 875 ASP A C 1
ATOM 6922 O O . ASP A 1 875 ? 19.565 8.713 -8.579 1.00 76.31 875 ASP A O 1
ATOM 6926 N N . PRO A 1 876 ? 21.087 9.969 -7.501 1.00 68.75 876 PRO A N 1
ATOM 6927 C CA . PRO A 1 876 ? 21.982 8.846 -7.270 1.00 68.75 876 PRO A CA 1
ATOM 6928 C C . PRO A 1 876 ? 21.538 7.854 -6.195 1.00 68.75 876 PRO A C 1
ATOM 6930 O O . PRO A 1 876 ? 22.104 6.763 -6.104 1.00 68.75 876 PRO A O 1
ATOM 6933 N N . LEU A 1 877 ? 20.592 8.238 -5.337 1.00 58.25 877 LEU A N 1
ATOM 6934 C CA . LEU A 1 877 ? 20.124 7.392 -4.244 1.00 58.25 877 LEU A CA 1
ATOM 6935 C C . LEU A 1 877 ? 19.063 6.413 -4.737 1.00 58.25 877 LEU A C 1
ATOM 6937 O O . LEU A 1 877 ? 19.076 5.251 -4.335 1.00 58.25 877 LEU A O 1
ATOM 6941 N N . TYR A 1 878 ? 18.167 6.880 -5.606 1.00 54.72 878 TYR A N 1
ATOM 6942 C CA . TYR A 1 878 ? 16.976 6.126 -6.002 1.00 54.72 878 TYR A CA 1
ATOM 6943 C C . TYR A 1 878 ? 16.890 5.821 -7.485 1.00 54.72 878 TYR A C 1
ATOM 6945 O O . TYR A 1 878 ? 16.056 5.013 -7.888 1.00 54.72 878 TYR A O 1
ATOM 6953 N N . TYR A 1 879 ? 17.710 6.484 -8.292 1.00 70.00 879 TYR A N 1
ATOM 6954 C CA . TYR A 1 879 ? 17.821 6.252 -9.721 1.00 70.00 879 TYR A CA 1
ATOM 6955 C C . TYR A 1 879 ? 16.493 6.295 -10.505 1.00 70.00 879 TYR A C 1
ATOM 6957 O O . TYR A 1 879 ? 16.324 5.592 -11.497 1.00 70.00 879 TYR A O 1
ATOM 6965 N N . SER A 1 880 ? 15.529 7.100 -10.042 1.00 61.69 880 SER A N 1
ATOM 6966 C CA . SER A 1 880 ? 14.123 7.036 -10.483 1.00 61.69 880 SER A CA 1
ATOM 6967 C C . SER A 1 880 ? 13.481 8.385 -10.804 1.00 61.69 880 SER A C 1
ATOM 6969 O O . SER A 1 880 ? 12.382 8.412 -11.349 1.00 61.69 880 SER A O 1
ATOM 6971 N N . PHE A 1 881 ? 14.142 9.506 -10.509 1.00 58.12 881 PHE A N 1
ATOM 6972 C CA . PHE A 1 881 ? 13.640 10.832 -10.865 1.00 58.12 881 PHE A CA 1
ATOM 6973 C C . PHE A 1 881 ? 14.759 11.764 -11.320 1.00 58.12 881 PHE A C 1
ATOM 6975 O O . PHE A 1 881 ? 15.938 11.603 -10.985 1.00 58.12 881 PHE A O 1
ATOM 6982 N N . LEU A 1 882 ? 14.352 12.741 -12.121 1.00 75.00 882 LEU A N 1
ATOM 6983 C CA . LEU A 1 882 ? 15.229 13.684 -12.787 1.00 75.00 882 LEU A CA 1
ATOM 6984 C C . LEU A 1 882 ? 15.761 14.736 -11.807 1.00 75.00 882 LEU A C 1
ATOM 6986 O O . LEU A 1 882 ? 15.007 15.331 -11.037 1.00 75.00 882 LEU A O 1
ATOM 6990 N N . ILE A 1 883 ? 17.062 15.003 -11.881 1.00 72.31 883 ILE A N 1
ATOM 6991 C CA . ILE A 1 883 ? 17.722 16.114 -11.194 1.00 72.31 883 ILE A CA 1
ATOM 6992 C C . ILE A 1 883 ? 18.539 16.933 -12.195 1.00 72.31 883 ILE A C 1
ATOM 6994 O O . ILE A 1 883 ? 18.995 16.431 -13.224 1.00 72.31 883 ILE A O 1
ATOM 6998 N N . THR A 1 884 ? 18.773 18.202 -11.879 1.00 84.62 884 THR A N 1
ATOM 6999 C CA . THR A 1 884 ? 19.688 19.047 -12.652 1.00 84.62 884 THR A CA 1
ATOM 7000 C C . THR A 1 884 ? 21.058 19.051 -11.981 1.00 84.62 884 THR A C 1
ATOM 7002 O O . THR A 1 884 ? 21.186 19.480 -10.836 1.00 84.62 884 THR A O 1
ATOM 7005 N N . VAL A 1 885 ? 22.084 18.606 -12.704 1.00 81.00 885 VAL A N 1
ATOM 7006 C CA . VAL A 1 885 ? 23.493 18.677 -12.301 1.00 81.00 885 VAL A CA 1
ATOM 7007 C C . VAL A 1 885 ? 24.242 19.429 -13.394 1.00 81.00 885 VAL A C 1
ATOM 7009 O O . VAL A 1 885 ? 24.356 18.955 -14.526 1.00 81.00 885 VAL A O 1
ATOM 7012 N N . GLU A 1 886 ? 24.715 20.632 -13.076 1.00 84.31 886 GLU A N 1
ATOM 7013 C CA . GLU A 1 886 ? 25.463 21.453 -14.029 1.00 84.31 886 GLU A CA 1
ATOM 7014 C C . GLU A 1 886 ? 26.765 20.763 -14.459 1.00 84.31 886 GLU A C 1
ATOM 7016 O O . GLU A 1 886 ? 27.318 19.936 -13.733 1.00 84.31 886 GLU A O 1
ATOM 7021 N N . GLN A 1 887 ? 27.243 21.091 -15.660 1.00 87.50 887 GLN A N 1
ATOM 7022 C CA . GLN A 1 887 ? 28.600 20.735 -16.066 1.00 87.50 887 GLN A CA 1
ATOM 7023 C C . GLN A 1 887 ? 29.603 21.390 -15.108 1.00 87.50 887 GLN A C 1
ATOM 7025 O O . GLN A 1 887 ? 29.498 22.585 -14.820 1.00 87.50 887 GLN A O 1
ATOM 7030 N N . ASP A 1 888 ? 30.583 20.623 -14.641 1.00 79.31 888 ASP A N 1
ATOM 7031 C CA . ASP A 1 888 ? 31.698 21.110 -13.841 1.00 79.31 888 ASP A CA 1
ATOM 7032 C C . ASP A 1 888 ? 32.686 21.866 -14.739 1.00 79.31 888 ASP A C 1
ATOM 7034 O O . ASP A 1 888 ? 33.713 21.360 -15.192 1.00 79.31 888 ASP A O 1
ATOM 7038 N N . CYS A 1 889 ? 32.305 23.103 -15.051 1.00 66.25 889 CYS A N 1
ATOM 7039 C CA . CYS A 1 889 ? 33.139 24.071 -15.749 1.00 66.25 889 CYS A CA 1
ATOM 7040 C C . CYS A 1 889 ? 33.952 24.934 -14.773 1.00 66.25 889 CYS A C 1
ATOM 7042 O O . CYS A 1 889 ? 34.572 25.912 -15.202 1.00 66.25 889 CYS A O 1
ATOM 7044 N N . GLU A 1 890 ? 33.946 24.625 -13.466 1.00 52.81 890 GLU A N 1
ATOM 7045 C CA . GLU A 1 890 ? 34.864 25.264 -12.530 1.00 52.81 890 GLU A CA 1
ATOM 7046 C C . GLU A 1 890 ? 36.268 24.731 -12.817 1.00 52.81 890 GLU A C 1
ATOM 7048 O O . GLU A 1 890 ? 36.633 23.605 -12.501 1.00 52.81 890 GLU A O 1
ATOM 7053 N N . CYS A 1 891 ? 37.053 25.563 -13.492 1.00 51.66 891 CYS A N 1
ATOM 7054 C CA . CYS A 1 891 ? 38.370 25.242 -14.016 1.00 51.66 891 CYS A CA 1
ATOM 7055 C C . CYS A 1 891 ? 39.343 24.798 -12.912 1.00 51.66 891 CYS A C 1
ATOM 7057 O O . CYS A 1 891 ? 40.086 25.598 -12.342 1.00 51.66 891 CYS A O 1
ATOM 7059 N N . GLY A 1 892 ? 39.368 23.500 -12.617 1.00 46.50 892 GLY A N 1
ATOM 7060 C CA . GLY A 1 892 ? 40.442 22.863 -11.872 1.00 46.50 892 GLY A CA 1
ATOM 7061 C C . GLY A 1 892 ? 41.703 22.899 -12.725 1.00 46.50 892 GLY A C 1
ATOM 7062 O O . GLY A 1 892 ? 41.834 22.103 -13.651 1.00 46.50 892 GLY A O 1
ATOM 7063 N N . GLY A 1 893 ? 42.596 23.849 -12.430 1.00 54.03 893 GLY A N 1
ATOM 7064 C CA . GLY A 1 893 ? 43.791 24.187 -13.208 1.00 54.03 893 GLY A CA 1
ATOM 7065 C C . GLY A 1 893 ? 44.411 23.026 -13.987 1.00 54.03 893 GLY A C 1
ATOM 7066 O O . GLY A 1 893 ? 45.135 22.190 -13.437 1.00 54.03 893 GLY A O 1
ATOM 7067 N N . GLN A 1 894 ? 44.146 22.998 -15.293 1.00 61.19 894 GLN A N 1
ATOM 7068 C CA . GLN A 1 894 ? 44.745 22.025 -16.195 1.00 61.19 894 GLN A CA 1
ATOM 7069 C C . GLN A 1 894 ? 46.229 22.363 -16.379 1.00 61.19 894 GLN A C 1
ATOM 7071 O O . GLN A 1 894 ? 46.606 23.478 -16.727 1.00 61.19 894 GLN A O 1
ATOM 7076 N N . MET A 1 895 ? 47.107 21.396 -16.103 1.00 68.50 895 MET A N 1
ATOM 7077 C CA . MET A 1 895 ? 48.561 21.589 -16.209 1.00 68.50 895 MET A CA 1
ATOM 7078 C C . MET A 1 895 ? 49.088 21.415 -17.642 1.00 68.50 895 MET A C 1
ATOM 7080 O O . MET A 1 895 ? 50.195 21.862 -17.944 1.00 68.50 895 MET A O 1
ATOM 7084 N N . ASP A 1 896 ? 48.315 20.774 -18.516 1.00 73.19 896 ASP A N 1
ATOM 7085 C CA . ASP A 1 896 ? 48.618 20.597 -19.938 1.00 73.19 896 ASP A CA 1
ATOM 7086 C C . ASP A 1 896 ? 48.031 21.762 -20.749 1.00 73.19 896 ASP A C 1
ATOM 7088 O O . ASP A 1 896 ? 46.989 21.667 -21.393 1.00 73.19 896 ASP A O 1
ATOM 7092 N N . VAL A 1 897 ? 48.689 22.914 -20.634 1.00 78.12 897 VAL A N 1
ATOM 7093 C CA . VAL A 1 897 ? 48.203 24.203 -21.145 1.00 78.12 897 VAL A CA 1
ATOM 7094 C C . VAL A 1 897 ? 48.110 24.229 -22.677 1.00 78.12 897 VAL A C 1
ATOM 7096 O O . VAL A 1 897 ? 47.379 25.045 -23.242 1.00 78.12 897 VAL A O 1
ATOM 7099 N N . ASN A 1 898 ? 48.881 23.394 -23.383 1.00 76.25 898 ASN A N 1
ATOM 7100 C CA . ASN A 1 898 ? 48.826 23.307 -24.843 1.00 76.25 898 ASN A CA 1
ATOM 7101 C C . ASN A 1 898 ? 47.984 22.125 -25.367 1.00 76.25 898 ASN A C 1
ATOM 7103 O O . ASN A 1 898 ? 47.859 22.003 -26.591 1.00 76.25 898 ASN A O 1
ATOM 7107 N N . MET A 1 899 ? 47.420 21.314 -24.464 1.00 68.94 899 MET A N 1
ATOM 7108 C CA . MET A 1 899 ? 46.583 20.144 -24.740 1.00 68.94 899 MET A CA 1
ATOM 7109 C C . MET A 1 899 ? 47.247 19.128 -25.684 1.00 68.94 899 MET A C 1
ATOM 7111 O O . MET A 1 899 ? 46.595 18.551 -26.556 1.00 68.94 899 MET A O 1
ATOM 7115 N N . ASP A 1 900 ? 48.564 18.927 -25.558 1.00 72.44 900 ASP A N 1
ATOM 7116 C CA . ASP A 1 900 ? 49.305 17.936 -26.352 1.00 72.44 900 ASP A CA 1
ATOM 7117 C C . ASP A 1 900 ? 49.396 16.548 -25.688 1.00 72.44 900 ASP A C 1
ATOM 7119 O O . ASP A 1 900 ? 49.970 15.612 -26.262 1.00 72.44 900 ASP A O 1
ATOM 7123 N N . GLY A 1 901 ? 48.786 16.400 -24.511 1.00 61.91 901 GLY A N 1
ATOM 7124 C CA . GLY A 1 901 ? 48.761 15.199 -23.686 1.00 61.91 901 GLY A CA 1
ATOM 7125 C C . GLY A 1 901 ? 50.003 15.036 -22.806 1.00 61.91 901 GLY A C 1
ATOM 7126 O O . GLY A 1 901 ? 50.168 13.983 -22.180 1.00 61.91 901 GLY A O 1
ATOM 7127 N N . VAL A 1 902 ? 50.931 16.007 -22.779 1.00 68.69 902 VAL A N 1
ATOM 7128 C CA . VAL A 1 902 ? 52.221 15.885 -22.086 1.00 68.69 902 VAL A CA 1
ATOM 7129 C C . VAL A 1 902 ? 52.615 17.168 -21.353 1.00 68.69 902 VAL A C 1
ATOM 7131 O O . VAL A 1 902 ? 53.228 18.060 -21.922 1.00 68.69 902 VAL A O 1
ATOM 7134 N N . ILE A 1 903 ? 52.502 17.167 -20.023 1.00 77.31 903 ILE A N 1
ATOM 7135 C CA . ILE A 1 903 ? 52.943 18.290 -19.177 1.00 77.31 903 ILE A CA 1
ATOM 7136 C C . ILE A 1 903 ? 54.475 18.456 -19.222 1.00 77.31 903 ILE A C 1
ATOM 7138 O O . ILE A 1 903 ? 55.239 17.668 -18.649 1.00 77.31 903 ILE A O 1
ATOM 7142 N N . ASN A 1 904 ? 54.954 19.498 -19.898 1.00 81.62 904 ASN A N 1
ATOM 7143 C CA . ASN A 1 904 ? 56.365 19.767 -20.118 1.00 81.62 904 ASN A CA 1
ATOM 7144 C C . ASN A 1 904 ? 56.687 21.272 -20.293 1.00 81.62 904 ASN A C 1
ATOM 7146 O O . ASN A 1 904 ? 55.912 22.176 -20.001 1.00 81.62 904 ASN A O 1
ATOM 7150 N N . VAL A 1 905 ? 57.918 21.587 -20.710 1.00 87.12 905 VAL A N 1
ATOM 7151 C CA . VAL A 1 905 ? 58.369 22.984 -20.851 1.00 87.12 905 VAL A CA 1
ATOM 7152 C C . VAL A 1 905 ? 57.613 23.767 -21.934 1.00 87.12 905 VAL A C 1
ATOM 7154 O O . VAL A 1 905 ? 57.648 24.997 -21.931 1.00 87.12 905 VAL A O 1
ATOM 7157 N N . ILE A 1 906 ? 56.965 23.081 -22.873 1.00 83.25 906 ILE A N 1
ATOM 7158 C CA . ILE A 1 906 ? 56.174 23.695 -23.938 1.00 83.25 906 ILE A CA 1
ATOM 7159 C C . ILE A 1 906 ? 54.898 24.316 -23.355 1.00 83.25 906 ILE A C 1
ATOM 7161 O O . ILE A 1 906 ? 54.569 25.430 -23.757 1.00 83.25 906 ILE A O 1
ATOM 7165 N N . ASP A 1 907 ? 54.288 23.712 -22.336 1.00 85.56 907 ASP A N 1
ATOM 7166 C CA . ASP A 1 907 ? 53.138 24.270 -21.608 1.00 85.56 907 ASP A CA 1
ATOM 7167 C C . ASP A 1 907 ? 53.489 25.578 -20.917 1.00 85.56 907 ASP A C 1
ATOM 7169 O O . ASP A 1 907 ? 52.782 26.575 -21.045 1.00 85.56 907 ASP A O 1
ATOM 7173 N N . ILE A 1 908 ? 54.669 25.633 -20.288 1.00 87.44 908 ILE A N 1
ATOM 7174 C CA . ILE A 1 908 ? 55.193 26.873 -19.703 1.00 87.44 908 ILE A CA 1
ATOM 7175 C C . ILE A 1 908 ? 55.351 27.952 -20.779 1.00 87.44 908 ILE A C 1
ATOM 7177 O O . ILE A 1 908 ? 55.052 29.120 -20.540 1.00 87.44 908 ILE A O 1
ATOM 7181 N N . ILE A 1 909 ? 55.853 27.592 -21.962 1.00 88.69 909 ILE A N 1
ATOM 7182 C CA . ILE A 1 909 ? 56.032 28.546 -23.062 1.00 88.69 909 ILE A CA 1
ATOM 7183 C C . ILE A 1 909 ? 54.673 29.026 -23.583 1.00 88.69 909 ILE A C 1
ATOM 7185 O O . ILE A 1 909 ? 54.539 30.220 -23.855 1.00 88.69 909 ILE A O 1
ATOM 7189 N N . SER A 1 910 ? 53.691 28.130 -23.703 1.00 85.75 910 SER A N 1
ATOM 7190 C CA . SER A 1 910 ? 52.316 28.461 -24.093 1.00 85.75 910 SER A CA 1
ATOM 7191 C C . SER A 1 910 ? 51.714 29.461 -23.107 1.00 85.75 910 SER A C 1
ATOM 7193 O O . SER A 1 910 ? 51.391 30.587 -23.484 1.00 85.75 910 SER A O 1
ATOM 7195 N N . LEU A 1 911 ? 51.759 29.121 -21.818 1.00 87.12 911 LEU A N 1
ATOM 7196 C CA . LEU A 1 911 ? 51.282 29.937 -20.709 1.00 87.12 911 LEU A CA 1
ATOM 7197 C C . LEU A 1 911 ? 51.923 31.332 -20.668 1.00 87.12 911 LEU A C 1
ATOM 7199 O O . LEU A 1 911 ? 51.243 32.356 -20.580 1.00 87.12 911 LEU A O 1
ATOM 7203 N N . VAL A 1 912 ? 53.252 31.391 -20.800 1.00 90.25 912 VAL A N 1
ATOM 7204 C CA . VAL A 1 912 ? 54.009 32.650 -20.848 1.00 90.25 912 VAL A CA 1
ATOM 7205 C C . VAL A 1 912 ? 53.614 33.493 -22.059 1.00 90.25 912 VAL A C 1
ATOM 7207 O O . VAL A 1 912 ? 53.495 34.713 -21.935 1.00 90.25 912 VAL A O 1
ATOM 7210 N N . ASN A 1 913 ? 53.430 32.880 -23.229 1.00 87.69 913 ASN A N 1
ATOM 7211 C CA . ASN A 1 913 ? 53.033 33.610 -24.430 1.00 87.69 913 ASN A CA 1
ATOM 7212 C C . ASN A 1 913 ? 51.622 34.179 -24.290 1.00 87.69 913 ASN A C 1
ATOM 7214 O O . ASN A 1 913 ? 51.423 35.337 -24.651 1.00 87.69 913 ASN A O 1
ATOM 7218 N N . THR A 1 914 ? 50.688 33.420 -23.716 1.00 85.31 914 THR A N 1
ATOM 7219 C CA . THR A 1 914 ? 49.318 33.873 -23.447 1.00 85.31 914 THR A CA 1
ATOM 7220 C C . THR A 1 914 ? 49.328 35.083 -22.508 1.00 85.31 914 THR A C 1
ATOM 7222 O O . THR A 1 914 ? 48.809 36.136 -22.877 1.00 85.31 914 THR A O 1
ATOM 7225 N N . ILE A 1 915 ? 50.054 35.015 -21.383 1.00 85.44 915 ILE A N 1
ATOM 7226 C CA . ILE A 1 915 ? 50.187 36.127 -20.418 1.00 85.44 915 ILE A CA 1
ATOM 7227 C C . ILE A 1 915 ? 50.850 37.370 -21.037 1.00 85.44 915 ILE A C 1
ATOM 7229 O O . ILE A 1 915 ? 50.487 38.505 -20.722 1.00 85.44 915 ILE A O 1
ATOM 7233 N N . LEU A 1 916 ? 51.855 37.187 -21.900 1.00 85.44 916 LEU A N 1
ATOM 7234 C CA . LEU A 1 916 ? 52.625 38.292 -22.484 1.00 85.44 916 LEU A CA 1
ATOM 7235 C C . LEU A 1 916 ? 52.034 38.856 -23.784 1.00 85.44 916 LEU A C 1
ATOM 7237 O O . LEU A 1 916 ? 52.473 39.928 -24.212 1.00 85.44 916 LEU A O 1
ATOM 7241 N N . SER A 1 917 ? 51.081 38.164 -24.412 1.00 82.06 917 SER A N 1
ATOM 7242 C CA . SER A 1 917 ? 50.450 38.581 -25.674 1.00 82.06 917 SER A CA 1
ATOM 7243 C C . SER A 1 917 ? 49.746 39.937 -25.548 1.00 82.06 917 SER A C 1
ATOM 7245 O O . SER A 1 917 ? 49.757 40.734 -26.488 1.00 82.06 917 SER A O 1
ATOM 7247 N N . GLY A 1 918 ? 49.194 40.228 -24.363 1.00 67.50 918 GLY A N 1
ATOM 7248 C CA . GLY A 1 918 ? 48.373 41.411 -24.112 1.00 67.50 918 GLY A CA 1
ATOM 7249 C C . GLY A 1 918 ? 47.036 41.394 -24.860 1.00 67.50 918 GLY A C 1
ATOM 7250 O O . GLY A 1 918 ? 46.403 42.446 -24.965 1.00 67.50 918 GLY A O 1
ATOM 7251 N N . GLU A 1 919 ? 46.645 40.240 -25.405 1.00 76.69 919 GLU A N 1
ATOM 7252 C CA . GLU A 1 919 ? 45.323 39.997 -25.977 1.00 76.69 919 GLU A CA 1
ATOM 7253 C C . GLU A 1 919 ? 44.305 39.736 -24.854 1.00 76.69 919 GLU A C 1
ATOM 7255 O O . GLU A 1 919 ? 44.672 39.449 -23.712 1.00 76.69 919 GLU A O 1
ATOM 7260 N N . GLU A 1 920 ? 43.022 39.929 -25.155 1.00 76.88 920 GLU A N 1
ATOM 7261 C CA . GLU A 1 920 ? 41.940 39.650 -24.209 1.00 76.88 920 GLU A CA 1
ATOM 7262 C C . GLU A 1 920 ? 41.851 38.127 -24.032 1.00 76.88 920 GLU A C 1
ATOM 7264 O O . GLU A 1 920 ? 41.692 37.405 -25.015 1.00 76.88 920 GLU A O 1
ATOM 7269 N N . ILE A 1 921 ? 42.047 37.648 -22.800 1.00 75.69 921 ILE A N 1
ATOM 7270 C CA . ILE A 1 921 ? 42.054 36.218 -22.474 1.00 75.69 921 ILE A CA 1
ATOM 7271 C C . ILE A 1 921 ? 40.617 35.713 -22.594 1.00 75.69 921 ILE A C 1
ATOM 7273 O O . ILE A 1 921 ? 39.719 36.265 -21.961 1.00 75.69 921 ILE A O 1
ATOM 7277 N N . THR A 1 922 ? 40.407 34.700 -23.430 1.00 72.50 922 THR A N 1
ATOM 7278 C CA . THR A 1 922 ? 39.103 34.030 -23.557 1.00 72.50 922 THR A CA 1
ATOM 7279 C C . THR A 1 922 ? 38.806 33.186 -22.319 1.00 72.50 922 THR A C 1
ATOM 7281 O O . THR A 1 922 ? 39.736 32.749 -21.645 1.00 72.50 922 THR A O 1
ATOM 7284 N N . ASP A 1 923 ? 37.533 32.913 -22.034 1.00 62.78 923 ASP A N 1
ATOM 7285 C CA . ASP A 1 923 ? 37.150 32.078 -20.886 1.00 62.78 923 ASP A CA 1
ATOM 7286 C C . ASP A 1 923 ? 37.771 30.666 -20.978 1.00 62.78 923 ASP A C 1
ATOM 7288 O O . ASP A 1 923 ? 38.236 30.130 -19.979 1.00 62.78 923 ASP A O 1
ATOM 7292 N N . GLU A 1 924 ? 37.929 30.123 -22.191 1.00 64.38 924 GLU A N 1
ATOM 7293 C CA . GLU A 1 924 ? 38.630 28.858 -22.474 1.00 64.38 924 GLU A CA 1
ATOM 7294 C C . GLU A 1 924 ? 40.136 28.921 -22.149 1.00 64.38 924 GLU A C 1
ATOM 7296 O O . GLU A 1 924 ? 40.702 28.006 -21.545 1.00 64.38 924 GLU A O 1
ATOM 7301 N N . GLN A 1 925 ? 40.806 30.025 -22.503 1.00 69.75 925 GLN A N 1
ATOM 7302 C CA . GLN A 1 925 ? 42.211 30.236 -22.146 1.00 69.75 925 GLN A CA 1
ATOM 7303 C C . GLN A 1 925 ? 42.373 30.461 -20.650 1.00 69.75 925 GLN A C 1
ATOM 7305 O O . GLN A 1 925 ? 43.314 29.941 -20.071 1.00 69.75 925 GLN A O 1
ATOM 7310 N N . LEU A 1 926 ? 41.473 31.211 -20.012 1.00 71.75 926 LEU A N 1
ATOM 7311 C CA . LEU A 1 926 ? 41.487 31.377 -18.563 1.00 71.75 926 LEU A CA 1
ATOM 7312 C C . LEU A 1 926 ? 41.334 30.010 -17.880 1.00 71.75 926 LEU A C 1
ATOM 7314 O O . LEU A 1 926 ? 42.081 29.721 -16.955 1.00 71.75 926 LEU A O 1
ATOM 7318 N N . CYS A 1 927 ? 40.471 29.145 -18.415 1.00 67.19 927 CYS A N 1
ATOM 7319 C CA . CYS A 1 927 ? 40.219 27.812 -17.880 1.00 67.19 927 CYS A CA 1
ATOM 7320 C C . CYS A 1 927 ? 41.407 26.846 -18.000 1.00 67.19 927 CYS A C 1
ATOM 7322 O O . CYS A 1 927 ? 41.789 26.191 -17.034 1.00 67.19 927 CYS A O 1
ATOM 7324 N N . SER A 1 928 ? 42.028 26.786 -19.179 1.00 65.38 928 SER A N 1
ATOM 7325 C CA . SER A 1 928 ? 43.158 25.886 -19.470 1.00 65.38 928 SER A CA 1
ATOM 7326 C C . SER A 1 928 ? 44.509 26.399 -18.963 1.00 65.38 928 SER A C 1
ATOM 7328 O O . SER A 1 928 ? 45.461 25.631 -18.856 1.00 65.38 928 SER A O 1
ATOM 7330 N N . HIS A 1 929 ? 44.637 27.703 -18.700 1.00 75.62 929 HIS A N 1
ATOM 7331 C CA . HIS A 1 929 ? 45.917 28.330 -18.366 1.00 75.62 929 HIS A CA 1
ATOM 7332 C C . HIS A 1 929 ? 46.031 28.760 -16.888 1.00 75.62 929 HIS A C 1
ATOM 7334 O O . HIS A 1 929 ? 47.150 29.003 -16.428 1.00 75.62 929 HIS A O 1
ATOM 7340 N N . ASP A 1 930 ? 44.927 28.858 -16.136 1.00 76.25 930 ASP A N 1
ATOM 7341 C CA . ASP A 1 930 ? 44.925 29.138 -14.688 1.00 76.25 930 ASP A CA 1
ATOM 7342 C C . ASP A 1 930 ? 45.279 27.878 -13.885 1.00 76.25 930 ASP A C 1
ATOM 7344 O O . ASP A 1 930 ? 44.460 27.244 -13.222 1.00 76.25 930 ASP A O 1
ATOM 7348 N N . VAL A 1 931 ? 46.549 27.486 -13.979 1.00 77.31 931 VAL A N 1
ATOM 7349 C CA . VAL A 1 931 ? 47.092 26.266 -13.367 1.00 77.31 931 VAL A CA 1
ATOM 7350 C C . VAL A 1 931 ? 46.936 26.262 -11.841 1.00 77.31 931 VAL A C 1
ATOM 7352 O O . VAL A 1 931 ? 46.989 25.201 -11.221 1.00 77.31 931 VAL A O 1
ATOM 7355 N N . ASN A 1 932 ? 46.791 27.432 -11.212 1.00 74.44 932 ASN A N 1
ATOM 7356 C CA . ASN A 1 932 ? 46.680 27.544 -9.761 1.00 74.44 932 ASN A CA 1
ATOM 7357 C C . ASN A 1 932 ? 45.230 27.717 -9.253 1.00 74.44 932 ASN A C 1
ATOM 7359 O O . ASN A 1 932 ? 45.013 27.637 -8.041 1.00 74.44 932 ASN A O 1
ATOM 7363 N N . ALA A 1 933 ? 44.268 27.854 -10.172 1.00 73.44 933 ALA A N 1
ATOM 7364 C CA . ALA A 1 933 ? 42.837 27.997 -9.922 1.00 73.44 933 ALA A CA 1
ATOM 7365 C C . ALA A 1 933 ? 42.482 29.187 -9.005 1.00 73.44 933 ALA A C 1
ATOM 7367 O O . ALA A 1 933 ? 41.585 29.090 -8.163 1.00 73.44 933 ALA A O 1
ATOM 7368 N N . ASP A 1 934 ? 43.194 30.318 -9.131 1.00 73.81 934 ASP A N 1
ATOM 7369 C CA . ASP A 1 934 ? 42.885 31.555 -8.386 1.00 73.81 934 ASP A CA 1
ATOM 7370 C C . ASP A 1 934 ? 41.970 32.529 -9.146 1.00 73.81 934 ASP A C 1
ATOM 7372 O O . ASP A 1 934 ? 41.633 33.605 -8.633 1.00 73.81 934 ASP A O 1
ATOM 7376 N N . GLY A 1 935 ? 41.537 32.153 -10.348 1.00 72.88 935 GLY A N 1
ATOM 7377 C CA . GLY A 1 935 ? 40.717 32.947 -11.252 1.00 72.88 935 GLY A CA 1
ATOM 7378 C C . GLY A 1 935 ? 41.489 34.069 -11.949 1.00 72.88 935 GLY A C 1
ATOM 7379 O O . GLY A 1 935 ? 40.864 34.964 -12.528 1.00 72.88 935 GLY A O 1
ATOM 7380 N N . ILE A 1 936 ? 42.827 34.102 -11.860 1.00 80.19 936 ILE A N 1
ATOM 7381 C CA . ILE A 1 936 ? 43.657 35.184 -12.396 1.00 80.19 936 ILE A CA 1
ATOM 7382 C C . ILE A 1 936 ? 44.884 34.632 -13.117 1.00 80.19 936 ILE A C 1
ATOM 7384 O O . ILE A 1 936 ? 45.913 34.365 -12.507 1.00 80.19 936 ILE A O 1
ATOM 7388 N N . LEU A 1 937 ? 44.881 34.706 -14.448 1.00 82.06 937 LEU A N 1
ATOM 7389 C CA . LEU A 1 937 ? 46.058 34.322 -15.221 1.00 82.06 937 LEU A CA 1
ATOM 7390 C C . LEU A 1 937 ? 47.251 35.273 -15.019 1.00 82.06 937 LEU A C 1
ATOM 7392 O O . LEU A 1 937 ? 47.269 36.415 -15.498 1.00 82.06 937 LEU A O 1
ATOM 7396 N N . ASN A 1 938 ? 48.280 34.810 -14.314 1.00 86.56 938 ASN A N 1
ATOM 7397 C CA . ASN A 1 938 ? 49.437 35.605 -13.947 1.00 86.56 938 ASN A CA 1
ATOM 7398 C C . ASN A 1 938 ? 50.728 34.773 -13.771 1.00 86.56 938 ASN A C 1
ATOM 7400 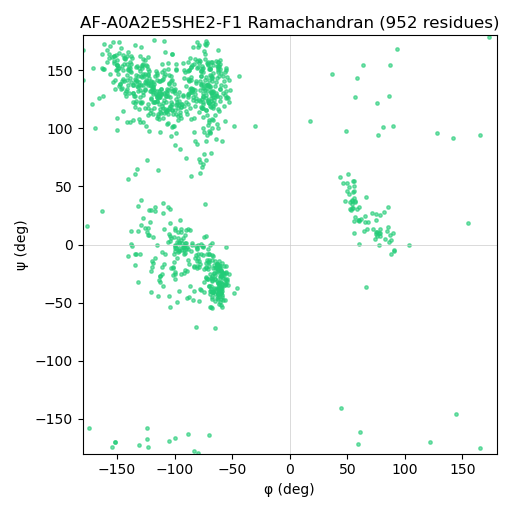O O . ASN A 1 938 ? 50.864 33.624 -14.177 1.00 86.56 938 ASN A O 1
ATOM 7404 N N . VAL A 1 939 ? 51.775 35.399 -13.228 1.00 87.75 939 VAL A N 1
ATOM 7405 C CA . VAL A 1 939 ? 53.082 34.741 -13.061 1.00 87.75 939 VAL A CA 1
ATOM 7406 C C . VAL A 1 939 ? 53.054 33.595 -12.042 1.00 87.75 939 VAL A C 1
ATOM 7408 O O . VAL A 1 939 ? 53.948 32.751 -12.057 1.00 87.75 939 VAL A O 1
ATOM 7411 N N . ILE A 1 940 ? 52.063 33.569 -11.152 1.00 85.38 940 ILE A N 1
ATOM 7412 C CA . ILE A 1 940 ? 51.878 32.526 -10.143 1.00 85.38 940 ILE A CA 1
ATOM 7413 C C . ILE A 1 940 ? 51.496 31.202 -10.819 1.00 85.38 940 ILE A C 1
ATOM 7415 O O . ILE A 1 940 ? 52.064 30.182 -10.438 1.00 85.38 940 ILE A O 1
ATOM 7419 N N . ASP A 1 941 ? 50.713 31.224 -11.899 1.00 86.88 941 ASP A N 1
ATOM 7420 C CA . ASP A 1 941 ? 50.384 30.040 -12.714 1.00 86.88 941 ASP A CA 1
ATOM 7421 C C . ASP A 1 941 ? 51.620 29.419 -13.350 1.00 86.88 941 ASP A C 1
ATOM 7423 O O . ASP A 1 941 ? 51.842 28.210 -13.296 1.00 86.88 941 ASP A O 1
ATOM 7427 N N . ILE A 1 942 ? 52.508 30.266 -13.879 1.00 88.12 942 ILE A N 1
ATOM 7428 C CA . ILE A 1 942 ? 53.790 29.818 -14.431 1.00 88.12 942 ILE A CA 1
ATOM 7429 C C . ILE A 1 942 ? 54.635 29.158 -13.339 1.00 88.12 942 ILE A C 1
ATOM 7431 O O . ILE A 1 942 ? 55.286 28.143 -13.580 1.00 88.12 942 ILE A O 1
ATOM 7435 N N . VAL A 1 943 ? 54.658 29.737 -12.135 1.00 85.06 943 VAL A N 1
ATOM 7436 C CA . VAL A 1 943 ? 55.412 29.183 -11.003 1.00 85.06 943 VAL A CA 1
ATOM 7437 C C . VAL A 1 943 ? 54.816 27.851 -10.550 1.00 85.06 943 VAL A C 1
ATOM 7439 O O . VAL A 1 943 ? 55.584 26.927 -10.282 1.00 85.06 943 VAL A O 1
ATOM 7442 N N . ALA A 1 944 ? 53.488 27.733 -10.501 1.00 82.12 944 ALA A N 1
ATOM 7443 C CA . ALA A 1 944 ? 52.788 26.494 -10.180 1.00 82.12 944 ALA A CA 1
ATOM 7444 C C . ALA A 1 944 ? 53.151 25.390 -11.185 1.00 82.12 944 ALA A C 1
ATOM 7446 O O . ALA A 1 944 ? 53.675 24.349 -10.787 1.00 82.12 944 ALA A O 1
ATOM 7447 N N . LEU A 1 945 ? 53.031 25.670 -12.485 1.00 84.25 945 LEU A N 1
ATOM 7448 C CA . LEU A 1 945 ? 53.353 24.725 -13.553 1.00 84.25 945 LEU A CA 1
ATOM 7449 C C . LEU A 1 945 ? 54.833 24.300 -13.556 1.00 84.25 945 LEU A C 1
ATOM 7451 O O . LEU A 1 945 ? 55.165 23.121 -13.693 1.00 84.25 945 LEU A O 1
ATOM 7455 N N . VAL A 1 946 ? 55.750 25.251 -13.343 1.00 85.56 946 VAL A N 1
ATOM 7456 C CA . VAL A 1 946 ? 57.192 24.975 -13.221 1.00 85.56 946 VAL A CA 1
ATOM 7457 C C . VAL A 1 946 ? 57.487 24.068 -12.027 1.00 85.56 946 VAL A C 1
ATOM 7459 O O . VAL A 1 946 ? 58.297 23.148 -12.147 1.00 85.56 946 VAL A O 1
ATOM 7462 N N . ASN A 1 947 ? 56.855 24.311 -10.880 1.00 81.12 947 ASN A N 1
ATOM 7463 C CA . ASN A 1 947 ? 57.062 23.502 -9.681 1.00 81.12 947 ASN A CA 1
ATOM 7464 C C . ASN A 1 947 ? 56.555 22.069 -9.867 1.00 81.12 947 ASN A C 1
ATOM 7466 O O . ASN A 1 947 ? 57.239 21.137 -9.433 1.00 81.12 947 ASN A O 1
ATOM 7470 N N . THR A 1 948 ? 55.435 21.890 -10.572 1.00 79.12 948 THR A N 1
ATOM 7471 C CA . THR A 1 948 ? 54.931 20.568 -10.961 1.00 79.12 948 THR A CA 1
ATOM 7472 C C . THR A 1 948 ? 55.931 19.840 -11.859 1.00 79.12 948 THR A C 1
ATOM 7474 O O . THR A 1 948 ? 56.342 18.726 -11.537 1.00 79.12 948 THR A O 1
ATOM 7477 N N . ILE A 1 949 ? 56.415 20.478 -12.931 1.00 80.44 949 ILE A N 1
ATOM 7478 C CA . ILE A 1 949 ? 57.376 19.863 -13.869 1.00 80.44 949 ILE A CA 1
ATOM 7479 C C . ILE A 1 949 ? 58.704 19.508 -13.179 1.00 80.44 949 ILE A C 1
ATOM 7481 O O . ILE A 1 949 ? 59.360 18.525 -13.528 1.00 80.44 949 ILE A O 1
ATOM 7485 N N . LEU A 1 950 ? 59.121 20.300 -12.187 1.00 79.94 950 LEU A N 1
ATOM 7486 C CA . LEU A 1 950 ? 60.345 20.065 -11.417 1.00 79.94 950 LEU A CA 1
ATOM 7487 C C . LEU A 1 950 ? 60.155 19.108 -10.226 1.00 79.94 950 LEU A C 1
ATOM 7489 O O . LEU A 1 950 ? 61.149 18.748 -9.588 1.00 79.94 950 LEU A O 1
ATOM 7493 N N . GLY A 1 951 ? 58.922 18.683 -9.928 1.00 66.12 951 GLY A N 1
ATOM 7494 C CA . GLY A 1 951 ? 58.596 17.783 -8.818 1.00 66.12 951 GLY A CA 1
ATOM 7495 C C . GLY A 1 951 ? 58.862 18.380 -7.431 1.00 66.12 951 GLY A C 1
ATOM 7496 O O . GLY A 1 951 ? 59.116 17.644 -6.476 1.00 66.12 951 GLY A O 1
ATOM 7497 N N . THR A 1 952 ? 58.866 19.708 -7.306 1.00 55.19 952 THR A N 1
ATOM 7498 C CA . THR A 1 952 ? 59.085 20.407 -6.034 1.00 55.19 952 THR A CA 1
ATOM 7499 C C . THR A 1 952 ? 57.748 20.917 -5.513 1.00 55.19 952 THR A C 1
ATOM 7501 O O . THR A 1 952 ? 57.315 21.994 -5.909 1.00 55.19 952 THR A O 1
ATOM 7504 N N . GLY A 1 953 ? 57.085 20.133 -4.657 1.00 44.72 953 GLY A N 1
ATOM 7505 C CA . GLY A 1 953 ? 55.797 20.513 -4.063 1.00 44.72 953 GLY A CA 1
ATOM 7506 C C . GLY A 1 953 ? 55.872 21.809 -3.246 1.00 44.72 953 GLY A C 1
ATOM 7507 O O . GLY A 1 953 ? 56.908 22.095 -2.633 1.00 44.72 953 GLY A O 1
ATOM 7508 N N . ILE A 1 954 ? 54.774 22.572 -3.250 1.00 44.91 954 ILE A N 1
ATOM 7509 C CA . ILE A 1 954 ? 54.490 23.630 -2.266 1.00 44.91 954 ILE A CA 1
ATOM 7510 C C . ILE A 1 954 ? 53.694 23.012 -1.121 1.00 44.91 954 ILE A C 1
ATOM 7512 O O . ILE A 1 954 ? 52.746 22.256 -1.425 1.00 44.91 954 ILE A O 1
#

pLDDT: mean 84.18, std 17.3, range [24.78, 98.38]

Sequence (954 aa):
MKKYLISILLLSMSFADLLSPENGVTLHTTHVKFEWEQVPDAINYTVTIYDESTGEYINENVESLIYINNTFFNWNTSYSWYVTPIFEDGSQGSMQDSDGNTYLSFSISDSRSNVSVTGSYTGNEITIFSSFLDYYSAAIDKDGNEIWNSQNENLIFYNTDYYGQLFGAQYDYTLQNNLPAIEFNIDNTIIFQEPNEHFAHHEMIQLPNGNYMSIVEDIRLGPIPTNLPDNLSLLFQFLGYTVDGFTSEFPWVGDRIVEWDADGNEVWSWNTFDYYSQLDYDYIAGTWAAAFNDGRFDWTHANAFWFSEQENAIYFSVRHLSRITKIDYTTGDVIWNMGLAMPSGDVDCGQELGFSFQHSIMQLDNGNLITFDNGNLSTTLNDTDYPTSRGLEIQVDESDNSCDATIVWDYDLPESLFGFASGNIQKLNNGNYLITTVGDGGTSIEVNPDNNEIIWEANYNLSFPNGAVYRANRLPGLHPVAFSVIVENMYIGENGNITVDNTCAIQLHNNGSRDETFYIPLIDENIHLEPNQIAYLNMPIAINTNVVEIEIIPIHRQDLSKEITVYIGESSNQIQGCMDIEACNYNPQATEEDNSCTYINIGECDCDGNILDCSGECGGNAALDECGECEGSGPEFECNDGTFVCNENDCSSTGQCEDNFTYFELNDLPSSTIVLDQSQCFSNIDLSVLQDIITINSLDINPIEIGTQNWFNGHLTRLTIGNFYDGGNVTLTNLPESIGDLPNIAILYFNYNELTSLPDSITNLTNLIYLVLSFNQLTHLPENIGNLSNMIWLDLGYNSLESIPESIGEFSLINYLWIFNNNLSELPESICNLDLNWNGLDYNFLPYFGSGGNMLCGELPSCVANSENINTSIDPLYYSFLITVEQDCECGGQMDVNMDGVINVIDIISLVNTILSGEEITDEQLCSHDVNADGILNVIDIVALVNTILGTGI

Radius of gyration: 38.88 Å; Cα contacts (8 Å, |Δi|>4): 2242; chains: 1; bounding box: 100×100×121 Å

Mean predicted aligned error: 15.88 Å

Nearest PDB structures (foldseek):
  4u08-assembly2_B  TM=8.748E-01  e=2.616E-07  Leptospira interrogans serovar Copenhageni str. Fiocruz L1-130
  7yjw-assembly1_B  TM=8.530E-01  e=3.963E-06  Leptospira santarosai serovar Shermani str. LT 821
  8glv-assembly1_Eb  TM=7.480E-01  e=4.506E-07  Chlamydomonas reinhardtii
  8ben-assembly1_A  TM=9.293E-01  e=8.316E-05  Mus musculus
  8dre-assembly1_A  TM=5.476E-01  e=5.099E-05  Mus musculus

Foldseek 3Di:
DDDDDDDPPPPPAPFWAWDPPAAAEEAQFLWGKTFTGDDFQFQWKWKKKAWPPPRDIDIDIGRFRMDIDRPDDDAFTKMKIAMWTAHPVRDIDFGAHPVRHSMGMYHYHDDDFDKAKDFDDDAFWKKKFFFQQLLKIFIAGQRRDTGGILPPQSWHWQDADQQFWTKTWTAQPVAPLRTWIFTAARRRDTPDTAPSPFNWDQDWDQDLVRKIKTKGKDKFFAAAALDAPLCVLVVVVLLPDPNPRHDRQAIEIWMKMFIAHRVNDTPDMATCVVAPDPQQFDRDLCQVVVCSVVRYRDGFPWNDWEQDPVQCWIWTQTAGNQWTWIANNVPRDTLAIAGDQTPVNRHQEPNLVQAHRKHDWDQDPVRKIWIKRLQLPCCPRVVDPDRWIKTFIKDWDCPPSGTYIDTPAMDIDPPQQRANDAWTWDQDPVRWIWTWGPGPQIKIFTADRVVRDGRMMMRRNHDPPRGRIHYMDIHLDSRQFDKGKAWPNWDQDPVRATEHEAWTKMKIFGQHSAWWWKQKVQVRDIDIDGHGDIDIGTGDDDDPDQKDWTWIAGSVCNVPIDIDIYGYHPPVPQPEWDCPPQFPGHDVPHPDYPVPGHHDDDDDDDDDDDDDDDDDDDDDDDDDDDDDDDDDDDDDDDDDPPDDDDDPVPDDDDDDDPPQWHFDDPVRADPLEAESNNDRTAGNLQQVQLVVQCVVQVHDDHSRQQFHFYDYPRATAEQAAACDDRNNNDAGAAHDLSCLVRASHAYYHRAHHAHQAHHLSPLSNLSHAYDAHHHYAHAEYRQQVLSNQNHAEDHPEHYAHAADHLSCLNHARHAADHAAQYAYQAYDLSPVSYPYPLADADSLRHHSYAHANYQPPDDYHPSNPPHPRDQWDADPPPRRHIDGHHHPVLQQAALQLVPPVDLDVVSLVSLVCQQPVPDDQDSVNLRHQQNVSPSDSDVVSSVSSVCVNVVNDD